Protein 4NNZ (pdb70)

Radius of gyration: 27.67 Å; Cα contacts (8 Å, |Δi|>4): 1638; chains: 2; bounding box: 65×70×62 Å

Secondary structure (DSSP, 8-state):
-EEEEE-TTS-EEEEEE--SSSEEEEEEEES--GGG--TTSTTHHHHHHHH---EEEEE-SS-EEEEEEEEGGGHHHHHHHHHHHHH-----HHHHHHHHHHHHHHHIIIIISSHHHHHHHHHHHHH-SSSGGGS-TT--HHHHHH--HHHHHHHHHHH--GGGEEEEEEES--HHHHHHHHHHHHTTSPP------------S----EEEEEEES-SS-EEEEEEEE--TTT-S-HHHHHHHHHHHHHHHSSSSSHHIIIIISSS--EEEEEEEE----SS-EEEEEEEEE-GGGT--HHHHHHHHHHHHHHHHHSPPPHHHHHHHHHHHHHHHHHHHSSHHHHHHHHHHHHHTT--TTHHHHHHHHHHH--HHHHHHHHHHH--GGGEEEEEEEE-/-EEEEE-TT--EEEEEE--SSSEEEEEEEES--GGGPPTT-TTHHHHHHHHH--EEEE-SS-EEEEEEEEGGGHHHHHHHHHHHHH-----HHHHHHHHHHHHHHIIIIITSSHHHHHHHHHHHHH-SSSGGGS-SS--HHHHHT--HHHHHHHHHHH--GGGEEEEEEES--HHHHHHHHHHHHTTSPP-PPPP----PPPS----EEEEEEES-SS-EEEEEEEE--TTT-S-HHHHHHHHHHHHHHHSSTTSHHIIIIITTT--EEEEEEEE----SS-EEEEEEEEE-TTTT--HHHHHHHHHHHHHHHHHSPPPHHHHHHHHHHHHHHHHHHHSSHHHHTHHHHHHHHTT--TTHHHHHHHHHHT--HHHHHHHHHHH--GGGEEEEEEEE-

B-factor: mean 51.74, std 15.25, range [20.0, 113.03]

Nearest PDB structures (foldseek):
  4nnz-assembly2_A  TM=1.003E+00  e=2.185E-88  Pseudomonas aeruginosa PAO1
  4nnz-assembly2_B  TM=9.986E-01  e=3.873E-79  Pseudomonas aeruginosa PAO1
  3ami-assembly1_B  TM=9.556E-01  e=2.605E-50  Sphingomonas sp. A1
  5euf-assembly1_B  TM=9.192E-01  e=2.539E-36  Helicobacter pylori
  5euf-assembly1_A  TM=9.117E-01  e=4.081E-36  Helicobacter pylori

Sequence (795 aa):
PTHEFSLDNGLKVIVREDHRAPVVVSQLWYRIGSSYETPGLTGLSHALEHMMFEENAFTTDDYTAYYQVLARDRLPVALEMEADRMAHLSLPVDQFKSEIEVIKEERRLRTDDNPNALAFERFKAAAYPASGYHTPTIGWMADLQRMTIDDLRHWYESWYAPNNATLVVVGDVTADEVKTLAKRYFGEIPWRQLPPARKPLELAEPGERRLKLYVRTQLPNLIMGFNVPSLGSSENPREVNALRLIGALLDGGYSARLASRLERGEELVAGASTYYDAFNRGDSLFVLSATPNVQKGKTLEQVEAGLWKQLDDLKQNPPSAAEIERVRAQMIAGMVYEKDSIAAQASSIGQLESVGLSWKLIDQDLEALKAVTPDDIQKAARTYFTPSRLTLAQVLPVPTHEFSLDNGLKVIVREDHRAPVVVSQLWYRIGSSYETPGLTGLSHALEHMMFENAFTTDDYTAYYQVLARDRLPVALEMEADRMAHLSLPVDQFKSEIEVIKEERRLRTDDNPNALAFERFKAAAYPASGYHTPTIGWMADLQRMTIDDLRHWYESWYAPNNATLVVVGDVTADEVKTLAKRRYFGEEIPWRQLPPARKPLELAEPGERRLKLYVRTQLPNLIMGFNVPSLGSSENPREVNALRLIGALLDGGYSARLASRLERGEELVAGASTYYDAFNRGDSLFVLSATPNVQKGKTLEQVEAGLWKQLDDLKQNPPSAAEIERVRAQMIAGMVYEKDSIAAQASSIGQLESVGLSWKLIDQDLEALKAVTPDDIQKAARTYFTPSRLTLAQVLPV

Solvent-accessible surface area: 33346 Å² total; per-residue (Å²): 117,29,81,67,27,70,16,157,8,29,0,54,0,0,0,25,43,23,109,116,14,91,54,0,3,0,4,0,13,0,62,0,0,0,15,35,14,70,113,29,73,4,0,7,0,28,0,0,19,45,6,20,132,156,97,74,16,120,7,24,30,5,30,0,4,2,78,9,50,31,48,81,57,106,5,51,79,2,0,84,83,3,6,76,39,0,51,97,39,87,13,64,71,109,61,12,130,64,39,13,92,28,0,46,45,43,11,102,8,106,18,52,55,48,27,86,32,31,2,80,19,106,0,38,35,28,0,9,64,61,4,18,5,56,9,10,29,26,0,83,42,51,7,2,114,146,19,60,25,87,41,0,100,117,26,13,100,16,13,0,0,0,22,5,0,1,0,0,0,0,0,26,3,64,17,108,71,0,72,83,22,0,89,150,34,0,35,120,11,92,131,57,141,46,46,103,54,181,112,8,100,20,89,71,100,31,26,101,38,122,36,127,24,128,8,164,20,118,95,30,18,0,12,0,0,0,6,7,19,0,24,4,35,22,165,68,65,99,26,0,7,0,0,26,0,0,9,19,1,2,25,30,3,69,48,1,20,4,17,34,85,0,54,78,71,86,82,15,3,60,28,26,47,23,146,33,40,3,43,25,17,0,20,3,14,0,11,2,39,2,40,4,20,78,174,118,56,63,63,10,99,74,0,24,62,6,3,47,133,10,1,62,30,0,40,137,77,56,6,65,56,82,33,0,85,80,8,20,48,31,42,40,12,27,64,77,58,88,101,67,50,21,45,27,16,0,42,45,0,0,47,12,18,3,6,73,24,44,21,108,45,44,106,102,18,51,98,32,0,125,37,2,53,38,94,21,0,43,98,0,0,142,51,23,0,25,63,32,28,1,0,1,0,11,0,35,42,127,114,21,76,72,32,71,14,158,9,29,0,56,0,0,0,45,53,22,106,182,32,45,8,0,1,2,7,1,13,3,56,0,0,0,12,35,13,73,110,31,71,4,0,6,0,24,0,0,16,45,8,25,120,153,83,14,126,11,26,33,5,29,0,3,2,71,7,66,20,26,86,22,73,5,17,45,6,0,74,62,3,7,82,29,2,39,123,29,92,9,40,82,59,53,13,136,17,31,12,67,6,0,28,22,37,12,99,57,175,15,56,94,65,30,76,35,35,1,77,16,116,0,40,34,28,0,8,60,62,5,17,5,64,9,14,31,26,0,83,43,54,9,1,104,150,16,60,22,76,33,0,90,107,29,16,104,31,15,1,0,0,21,6,0,0,0,0,0,0,1,29,3,43,24,98,68,0,73,72,19,0,111,128,20,0,36,114,9,88,137,75,144,50,45,102,55,177,108,6,100,20,84,73,99,32,24,102,39,117,33,132,24,126,10,170,24,162,103,28,23,1,11,0,0,0,6,7,17,0,27,10,28,19,165,96,64,121,42,0,10,0,0,32,4,0,6,9,2,0,46,42,22,136,45,4,18,1,19,44,91,1,48,74,58,88,82,5,2,57,22,25,55,26,129,29,38,2,39,22,16,0,20,3,13,0,10,2,41,5,25,1,23,78,174,109,54,50,55,10,105,77,0,25,48,1,2,46,126,20,1,60,50,1,33,132,92,48,9,67,68,75,27,11,102,106,12,12,60,81,45,26,60,38,45,83,77,103,79,77,45,13,29,34,15,0,35,50,0,0,46,11,18,2,1,66,28,45,17,109,38,20,88,97,16,32,123,33,0,124,50,5,55,39,98,28,1,37,145,1,0,130,54,23,0,27,62,38,32,4,0,1,0,16,0,34,44,131

Foldseek 3Di:
DKDWDAAPQQAIEIEAEDAPDQKKKKKKKFFDAQQVDDPLAAQLVVLLLVQVPVWDWDGHHGIIMIMDMGGNVCVLVVLQVVLVLLADDDGDQVSSVVSLVVLLVCCCPPAVQPQVNVQVLVLQLVQFPQTSRNADNSGDNSSSVPDHPVNNRVVSQATSGSSRMYMYMYYHDDPVVVVVSCCVRNVPGHHDDHDDDDFGEGDQFQFFAEAEAAGADDFKKKKKKFKFWAPLADPDPLLLLLLVLVQLQAAPDCPRCCNCVDVNVPNFFVHKHWDWDRQALTITMTMMMTTGNVVVPHDPVSVVVVVVVVLVCLLVDQDDVVSSVVSLVVVVVVVVVLCPDRVSLRVCQNSNVSSPHHSVCVVCVNVSNVPHDSVSNNVSSVSIVDSSRMYMYMYHYD/DKDWDAFPQQFIEIEAADEPDQKKKKKKKFFDAQQQDDPLQAQLVVLLLLQLDCPWDGHHTIIMHMDMGRNVCVLVVLQSVLVVLADPDGDQVSSVVSLVVLLVCCCPVQVVPFVNVQVLVLQLVLFPQTSRNADNSGDNSSSVPDHPVSNVVVSVATSASSRMYMYMYYNDDPVVVVVSCCVRHNPRHHDDHDDDDFGAGDQQQFFAEAEAATADAFKKKKKKFWFAAPLADPDNLLRLLLVLVQLQQPVDCPHDCNPCDCPNVVFFVDKHWDWDRQALYTTITMIMTTGNCVVPHDPVVVVVVVVVVLVVLQVFFDDVVSSCVSLVSVVVVVVVQCPDRNSVTVCQSSQVSSPHHSVCVVVPSVSSVPHDRVSNNVSSVSIVDSSRMYMYIYHYD

Structure (mmCIF, N/CA/C/O backbone):
data_4NNZ
#
_entry.id   4NNZ
#
_cell.length_a   79.880
_cell.length_b   106.510
_cell.length_c   112.660
_cell.angle_alpha   90.00
_cell.angle_beta   90.00
_cell.angle_gamma   90.00
#
_symmetry.space_group_name_H-M   'P 21 21 21'
#
loop_
_entity.id
_entity.type
_entity.pdbx_description
1 polymer 'Probable zinc protease'
2 non-polymer DI(HYDROXYETHYL)ETHER
3 water water
#
loop_
_atom_site.group_PDB
_atom_site.id
_atom_site.type_symbol
_atom_site.label_atom_id
_atom_site.label_alt_id
_atom_site.label_comp_id
_atom_site.label_asym_id
_atom_site.label_entity_id
_atom_site.label_seq_id
_atom_site.pdbx_PDB_ins_code
_atom_site.Cartn_x
_atom_site.Cartn_y
_atom_site.Cartn_z
_atom_site.occupancy
_atom_site.B_iso_or_equiv
_atom_site.auth_seq_id
_atom_site.auth_comp_id
_atom_site.auth_asym_id
_atom_site.auth_atom_id
_atom_site.pdbx_PDB_model_num
ATOM 1 N N . PRO A 1 6 ? 4.255 53.652 41.580 1.00 92.64 6 PRO A N 1
ATOM 2 C CA . PRO A 1 6 ? 3.959 54.461 40.411 1.00 88.90 6 PRO A CA 1
ATOM 3 C C . PRO A 1 6 ? 4.880 54.141 39.251 1.00 86.33 6 PRO A C 1
ATOM 4 O O . PRO A 1 6 ? 5.057 54.982 38.406 1.00 77.75 6 PRO A O 1
ATOM 8 N N . THR A 1 7 ? 5.429 52.937 39.195 1.00 79.68 7 THR A N 1
ATOM 9 C CA . THR A 1 7 ? 6.386 52.574 38.164 1.00 72.93 7 THR A CA 1
ATOM 10 C C . THR A 1 7 ? 5.959 51.423 37.295 1.00 68.72 7 THR A C 1
ATOM 11 O O . THR A 1 7 ? 5.674 50.373 37.793 1.00 65.49 7 THR A O 1
ATOM 15 N N . HIS A 1 8 ? 6.000 51.602 35.986 1.00 67.05 8 HIS A N 1
ATOM 16 C CA . HIS A 1 8 ? 5.512 50.607 35.049 1.00 66.37 8 HIS A CA 1
ATOM 17 C C . HIS A 1 8 ? 6.523 50.079 34.063 1.00 62.52 8 HIS A C 1
ATOM 18 O O . HIS A 1 8 ? 7.313 50.820 33.561 1.00 64.90 8 HIS A O 1
ATOM 25 N N . GLU A 1 9 ? 6.461 48.796 33.754 1.00 60.97 9 GLU A N 1
ATOM 26 C CA . GLU A 1 9 ? 7.373 48.191 32.812 1.00 60.19 9 GLU A CA 1
ATOM 27 C C . GLU A 1 9 ? 6.696 47.475 31.648 1.00 61.00 9 GLU A C 1
ATOM 28 O O . GLU A 1 9 ? 5.958 46.540 31.844 1.00 57.01 9 GLU A O 1
ATOM 34 N N . PHE A 1 10 ? 6.972 47.908 30.432 1.00 58.63 10 PHE A N 1
ATOM 35 C CA . PHE A 1 10 ? 6.503 47.200 29.258 1.00 60.94 10 PHE A CA 1
ATOM 36 C C . PHE A 1 10 ? 7.580 47.060 28.205 1.00 54.16 10 PHE A C 1
ATOM 37 O O . PHE A 1 10 ? 8.483 47.827 28.178 1.00 54.19 10 PHE A O 1
ATOM 45 N N . SER A 1 11 ? 7.490 46.063 27.352 1.00 53.47 11 SER A N 1
ATOM 46 C CA . SER A 1 11 ? 8.467 45.922 26.299 1.00 51.05 11 SER A CA 1
ATOM 47 C C . SER A 1 11 ? 7.849 45.871 24.952 1.00 48.50 11 SER A C 1
ATOM 48 O O . SER A 1 11 ? 6.971 45.122 24.727 1.00 50.44 11 SER A O 1
ATOM 51 N N . LEU A 1 12 ? 8.387 46.627 24.028 1.00 51.65 12 LEU A N 1
ATOM 52 C CA . LEU A 1 12 ? 7.893 46.652 22.687 1.00 48.53 12 LEU A CA 1
ATOM 53 C C . LEU A 1 12 ? 8.231 45.402 21.970 1.00 56.03 12 LEU A C 1
ATOM 54 O O . LEU A 1 12 ? 8.983 44.589 22.435 1.00 55.95 12 LEU A O 1
ATOM 59 N N . ASP A 1 13 ? 7.638 45.265 20.807 1.00 65.22 13 ASP A N 1
ATOM 60 C CA . ASP A 1 13 ? 7.736 44.079 20.010 1.00 66.25 13 ASP A CA 1
ATOM 61 C C . ASP A 1 13 ? 9.137 43.835 19.591 1.00 59.90 13 ASP A C 1
ATOM 62 O O . ASP A 1 13 ? 9.534 42.703 19.476 1.00 56.63 13 ASP A O 1
ATOM 67 N N . ASN A 1 14 ? 9.883 44.905 19.369 1.00 54.91 14 ASN A N 1
ATOM 68 C CA . ASN A 1 14 ? 11.257 44.788 18.922 1.00 53.97 14 ASN A CA 1
ATOM 69 C C . ASN A 1 14 ? 12.175 44.455 20.069 1.00 48.21 14 ASN A C 1
ATOM 70 O O . ASN A 1 14 ? 13.328 44.211 19.885 1.00 48.97 14 ASN A O 1
ATOM 75 N N . GLY A 1 15 ? 11.611 44.351 21.249 1.00 46.90 15 GLY A N 1
ATOM 76 C CA . GLY A 1 15 ? 12.371 43.971 22.411 1.00 49.68 15 GLY A CA 1
ATOM 77 C C . GLY A 1 15 ? 12.909 45.104 23.224 1.00 52.45 15 GLY A C 1
ATOM 78 O O . GLY A 1 15 ? 13.559 44.902 24.209 1.00 52.15 15 GLY A O 1
ATOM 79 N N . LEU A 1 16 ? 12.596 46.311 22.823 1.00 54.08 16 LEU A N 1
ATOM 80 C CA . LEU A 1 16 ? 12.929 47.444 23.614 1.00 50.04 16 LEU A CA 1
ATOM 81 C C . LEU A 1 16 ? 12.135 47.321 24.855 1.00 47.36 16 LEU A C 1
ATOM 82 O O . LEU A 1 16 ? 10.996 47.013 24.796 1.00 50.26 16 LEU A O 1
ATOM 87 N N . LYS A 1 17 ? 12.750 47.576 25.986 1.00 51.35 17 LYS A N 1
ATOM 88 C CA . LYS A 1 17 ? 12.093 47.584 27.267 1.00 44.93 17 LYS A CA 1
ATOM 89 C C . LYS A 1 17 ? 11.876 49.013 27.637 1.00 44.10 17 LYS A C 1
ATOM 90 O O . LYS A 1 17 ? 12.725 49.825 27.424 1.00 46.21 17 LYS A O 1
ATOM 96 N N . VAL A 1 18 ? 10.708 49.329 28.153 1.00 41.53 18 VAL A N 1
ATOM 97 C CA . VAL A 1 18 ? 10.403 50.688 28.511 1.00 41.22 18 VAL A CA 1
ATOM 98 C C . VAL A 1 18 ? 10.031 50.744 29.966 1.00 40.69 18 VAL A C 1
ATOM 99 O O . VAL A 1 18 ? 9.262 49.956 30.427 1.00 40.35 18 VAL A O 1
ATOM 103 N N . ILE A 1 19 ? 10.622 51.663 30.696 1.00 43.14 19 ILE A N 1
ATOM 104 C CA . ILE A 1 19 ? 10.274 51.831 32.081 1.00 45.98 19 ILE A CA 1
ATOM 105 C C . ILE A 1 19 ? 9.849 53.243 32.349 1.00 46.91 19 ILE A C 1
ATOM 106 O O . ILE A 1 19 ? 10.502 54.162 31.948 1.00 46.59 19 ILE A O 1
ATOM 111 N N . VAL A 1 20 ? 8.714 53.399 32.999 1.00 48.92 20 VAL A N 1
ATOM 112 C CA . VAL A 1 20 ? 8.156 54.715 33.253 1.00 52.12 20 VAL A CA 1
ATOM 113 C C . VAL A 1 20 ? 7.784 54.954 34.689 1.00 51.88 20 VAL A C 1
ATOM 114 O O . VAL A 1 20 ? 7.057 54.196 35.261 1.00 51.83 20 VAL A O 1
ATOM 118 N N . ARG A 1 21 ? 8.272 56.039 35.253 1.00 53.14 21 ARG A N 1
ATOM 119 C CA . ARG A 1 21 ? 7.811 56.464 36.550 1.00 55.06 21 ARG A CA 1
ATOM 120 C C . ARG A 1 21 ? 7.275 57.874 36.561 1.00 57.31 21 ARG A C 1
ATOM 121 O O . ARG A 1 21 ? 7.923 58.789 36.137 1.00 53.33 21 ARG A O 1
ATOM 129 N N . GLU A 1 22 ? 6.071 58.032 37.075 1.00 60.05 22 GLU A N 1
ATOM 130 C CA . GLU A 1 22 ? 5.408 59.307 37.103 1.00 60.12 22 GLU A CA 1
ATOM 131 C C . GLU A 1 22 ? 5.737 60.080 38.347 1.00 56.19 22 GLU A C 1
ATOM 132 O O . GLU A 1 22 ? 5.698 59.555 39.417 1.00 54.59 22 GLU A O 1
ATOM 138 N N . ASP A 1 23 ? 6.127 61.325 38.181 1.00 55.85 23 ASP A N 1
ATOM 139 C CA . ASP A 1 23 ? 6.316 62.227 39.287 1.00 62.15 23 ASP A CA 1
ATOM 140 C C . ASP A 1 23 ? 5.867 63.594 38.824 1.00 63.05 23 ASP A C 1
ATOM 141 O O . ASP A 1 23 ? 6.504 64.191 38.009 1.00 62.12 23 ASP A O 1
ATOM 146 N N . HIS A 1 24 ? 4.769 64.095 39.351 1.00 72.69 24 HIS A N 1
ATOM 147 C CA . HIS A 1 24 ? 4.169 65.324 38.851 1.00 71.65 24 HIS A CA 1
ATOM 148 C C . HIS A 1 24 ? 4.497 66.569 39.662 1.00 67.45 24 HIS A C 1
ATOM 149 O O . HIS A 1 24 ? 3.877 67.585 39.516 1.00 63.60 24 HIS A O 1
ATOM 156 N N . ARG A 1 25 ? 5.523 66.476 40.480 1.00 69.10 25 ARG A N 1
ATOM 157 C CA . ARG A 1 25 ? 5.928 67.535 41.368 1.00 70.05 25 ARG A CA 1
ATOM 158 C C . ARG A 1 25 ? 6.356 68.774 40.643 1.00 69.35 25 ARG A C 1
ATOM 159 O O . ARG A 1 25 ? 6.251 69.860 41.153 1.00 61.70 25 ARG A O 1
ATOM 167 N N . ALA A 1 26 ? 6.840 68.594 39.439 1.00 73.34 26 ALA A N 1
ATOM 168 C CA . ALA A 1 26 ? 7.227 69.697 38.622 1.00 67.81 26 ALA A CA 1
ATOM 169 C C . ALA A 1 26 ? 6.949 69.298 37.207 1.00 72.17 26 ALA A C 1
ATOM 170 O O . ALA A 1 26 ? 6.891 68.118 36.911 1.00 72.55 26 ALA A O 1
ATOM 172 N N . PRO A 1 27 ? 6.791 70.247 36.309 1.00 69.97 27 PRO A N 1
ATOM 173 C CA . PRO A 1 27 ? 6.513 69.914 34.917 1.00 72.24 27 PRO A CA 1
ATOM 174 C C . PRO A 1 27 ? 7.760 69.641 34.078 1.00 69.05 27 PRO A C 1
ATOM 175 O O . PRO A 1 27 ? 8.015 70.301 33.100 1.00 66.49 27 PRO A O 1
ATOM 179 N N . VAL A 1 28 ? 8.531 68.637 34.463 1.00 72.04 28 VAL A N 1
ATOM 180 C CA . VAL A 1 28 ? 9.729 68.257 33.735 1.00 62.84 28 VAL A CA 1
ATOM 181 C C . VAL A 1 28 ? 9.784 66.769 33.597 1.00 59.60 28 VAL A C 1
ATOM 182 O O . VAL A 1 28 ? 9.291 66.060 34.432 1.00 55.48 28 VAL A O 1
ATOM 186 N N . VAL A 1 29 ? 10.400 66.291 32.537 1.00 58.60 29 VAL A N 1
ATOM 187 C CA . VAL A 1 29 ? 10.571 64.865 32.374 1.00 58.47 29 VAL A CA 1
ATOM 188 C C . VAL A 1 29 ? 11.983 64.485 31.980 1.00 51.66 29 VAL A C 1
ATOM 189 O O . VAL A 1 29 ? 12.624 65.178 31.248 1.00 51.20 29 VAL A O 1
ATOM 193 N N . VAL A 1 30 ? 12.434 63.343 32.446 1.00 45.46 30 VAL A N 1
ATOM 194 C CA . VAL A 1 30 ? 13.763 62.875 32.148 1.00 44.30 30 VAL A CA 1
ATOM 195 C C . VAL A 1 30 ? 13.665 61.676 31.221 1.00 41.37 30 VAL A C 1
ATOM 196 O O . VAL A 1 30 ? 12.924 60.780 31.467 1.00 38.00 30 VAL A O 1
ATOM 200 N N . SER A 1 31 ? 14.427 61.683 30.156 1.00 40.33 31 SER A N 1
ATOM 201 C CA . SER A 1 31 ? 14.432 60.568 29.258 1.00 44.15 31 SER A CA 1
ATOM 202 C C . SER A 1 31 ? 15.826 60.056 29.089 1.00 43.10 31 SER A C 1
ATOM 203 O O . SER A 1 31 ? 16.668 60.783 28.672 1.00 41.00 31 SER A O 1
ATOM 206 N N . GLN A 1 32 ? 16.104 58.805 29.404 1.00 40.55 32 GLN A N 1
ATOM 207 C CA . GLN A 1 32 ? 17.456 58.312 29.219 1.00 38.32 32 GLN A CA 1
ATOM 208 C C . GLN A 1 32 ? 17.516 57.116 28.326 1.00 39.84 32 GLN A C 1
ATOM 209 O O . GLN A 1 32 ? 16.654 56.289 28.423 1.00 40.63 32 GLN A O 1
ATOM 215 N N . LEU A 1 33 ? 18.532 56.974 27.476 1.00 35.76 33 LEU A N 1
ATOM 216 C CA . LEU A 1 33 ? 18.501 55.680 26.797 1.00 34.99 33 LEU A CA 1
ATOM 217 C C . LEU A 1 33 ? 19.696 54.800 27.116 1.00 37.59 33 LEU A C 1
ATOM 218 O O . LEU A 1 33 ? 20.775 55.228 26.909 1.00 40.25 33 LEU A O 1
ATOM 223 N N . TRP A 1 34 ? 19.516 53.574 27.606 1.00 35.94 34 TRP A N 1
ATOM 224 C CA . TRP A 1 34 ? 20.656 52.793 28.042 1.00 33.18 34 TRP A CA 1
ATOM 225 C C . TRP A 1 34 ? 20.877 51.600 27.161 1.00 34.38 34 TRP A C 1
ATOM 226 O O . TRP A 1 34 ? 20.038 50.766 27.044 1.00 31.97 34 TRP A O 1
ATOM 237 N N . TYR A 1 35 ? 22.044 51.516 26.561 1.00 35.34 35 TYR A N 1
ATOM 238 C CA . TYR A 1 35 ? 22.386 50.426 25.693 1.00 34.00 35 TYR A CA 1
ATOM 239 C C . TYR A 1 35 ? 23.330 49.525 26.426 1.00 35.08 35 TYR A C 1
ATOM 240 O O . TYR A 1 35 ? 24.202 49.985 27.080 1.00 38.55 35 TYR A O 1
ATOM 249 N N . ARG A 1 36 ? 23.158 48.227 26.320 1.00 37.42 36 ARG A N 1
ATOM 250 C CA . ARG A 1 36 ? 24.042 47.316 26.989 1.00 38.97 36 ARG A CA 1
ATOM 251 C C . ARG A 1 36 ? 25.269 46.985 26.177 1.00 41.49 36 ARG A C 1
ATOM 252 O O . ARG A 1 36 ? 25.452 45.890 25.733 1.00 45.94 36 ARG A O 1
ATOM 260 N N . ILE A 1 37 ? 26.108 47.960 25.978 1.00 37.11 37 ILE A N 1
ATOM 261 C CA . ILE A 1 37 ? 27.344 47.712 25.347 1.00 37.48 37 ILE A CA 1
ATOM 262 C C . ILE A 1 37 ? 28.368 48.546 26.086 1.00 40.05 37 ILE A C 1
ATOM 263 O O . ILE A 1 37 ? 28.048 49.552 26.632 1.00 39.60 37 ILE A O 1
ATOM 268 N N . GLY A 1 38 ? 29.586 48.077 26.154 1.00 37.14 38 GLY A N 1
ATOM 269 C CA . GLY A 1 38 ? 30.539 48.668 27.031 1.00 38.30 38 GLY A CA 1
ATOM 270 C C . GLY A 1 38 ? 31.885 48.218 26.606 1.00 35.48 38 GLY A C 1
ATOM 271 O O . GLY A 1 38 ? 31.981 47.459 25.695 1.00 37.07 38 GLY A O 1
ATOM 272 N N . SER A 1 39 ? 32.906 48.674 27.294 1.00 32.32 39 SER A N 1
ATOM 273 C CA . SER A 1 39 ? 34.243 48.218 27.087 1.00 31.94 39 SER A CA 1
ATOM 274 C C . SER A 1 39 ? 34.525 46.781 27.455 1.00 32.10 39 SER A C 1
ATOM 275 O O . SER A 1 39 ? 35.440 46.230 26.964 1.00 33.61 39 SER A O 1
ATOM 278 N N . SER A 1 40 ? 33.751 46.190 28.332 1.00 31.47 40 SER A N 1
ATOM 279 C CA . SER A 1 40 ? 33.954 44.808 28.690 1.00 32.53 40 SER A CA 1
ATOM 280 C C . SER A 1 40 ? 33.528 43.852 27.588 1.00 34.87 40 SER A C 1
ATOM 281 O O . SER A 1 40 ? 33.848 42.712 27.617 1.00 38.69 40 SER A O 1
ATOM 284 N N . TYR A 1 41 ? 32.825 44.348 26.604 1.00 34.65 41 TYR A N 1
ATOM 285 C CA . TYR A 1 41 ? 32.459 43.566 25.466 1.00 36.65 41 TYR A CA 1
ATOM 286 C C . TYR A 1 41 ? 33.517 43.587 24.392 1.00 37.30 41 TYR A C 1
ATOM 287 O O . TYR A 1 41 ? 33.445 42.869 23.444 1.00 38.17 41 TYR A O 1
ATOM 296 N N . GLU A 1 42 ? 34.466 44.478 24.531 1.00 38.60 42 GLU A N 1
ATOM 297 C CA . GLU A 1 42 ? 35.447 44.744 23.508 1.00 37.64 42 GLU A CA 1
ATOM 298 C C . GLU A 1 42 ? 36.556 43.731 23.425 1.00 35.97 42 GLU A C 1
ATOM 299 O O . GLU A 1 42 ? 36.784 43.001 24.316 1.00 33.60 42 GLU A O 1
ATOM 305 N N . THR A 1 43 ? 37.240 43.732 22.312 1.00 39.06 43 THR A N 1
ATOM 306 C CA . THR A 1 43 ? 38.139 42.686 21.919 1.00 38.91 43 THR A CA 1
ATOM 307 C C . THR A 1 43 ? 39.472 43.298 21.682 1.00 41.60 43 THR A C 1
ATOM 308 O O . THR A 1 43 ? 39.536 44.340 21.116 1.00 42.69 43 THR A O 1
ATOM 312 N N . PRO A 1 44 ? 40.549 42.639 22.035 1.00 44.24 44 PRO A N 1
ATOM 313 C CA . PRO A 1 44 ? 41.853 43.268 21.938 1.00 41.44 44 PRO A CA 1
ATOM 314 C C . PRO A 1 44 ? 42.219 43.650 20.534 1.00 41.66 44 PRO A C 1
ATOM 315 O O . PRO A 1 44 ? 41.954 42.959 19.587 1.00 39.45 44 PRO A O 1
ATOM 319 N N . GLY A 1 45 ? 42.822 44.809 20.433 1.00 37.75 45 GLY A N 1
ATOM 320 C CA . GLY A 1 45 ? 43.172 45.398 19.180 1.00 37.85 45 GLY A CA 1
ATOM 321 C C . GLY A 1 45 ? 42.060 46.253 18.679 1.00 36.31 45 GLY A C 1
ATOM 322 O O . GLY A 1 45 ? 42.268 47.050 17.832 1.00 35.87 45 GLY A O 1
ATOM 323 N N . LEU A 1 46 ? 40.895 46.131 19.274 1.00 33.27 46 LEU A N 1
ATOM 324 C CA . LEU A 1 46 ? 39.789 46.990 18.961 1.00 34.75 46 LEU A CA 1
ATOM 325 C C . LEU A 1 46 ? 39.148 47.573 20.190 1.00 33.64 46 LEU A C 1
ATOM 326 O O . LEU A 1 46 ? 37.952 47.614 20.304 1.00 40.40 46 LEU A O 1
ATOM 331 N N . THR A 1 47 ? 39.955 47.971 21.144 1.00 30.93 47 THR A N 1
ATOM 332 C CA . THR A 1 47 ? 39.455 48.646 22.299 1.00 31.21 47 THR A CA 1
ATOM 333 C C . THR A 1 47 ? 39.077 50.075 22.029 1.00 34.14 47 THR A C 1
ATOM 334 O O . THR A 1 47 ? 39.534 50.688 21.098 1.00 32.62 47 THR A O 1
ATOM 338 N N . GLY A 1 48 ? 38.193 50.575 22.864 1.00 35.29 48 GLY A N 1
ATOM 339 C CA . GLY A 1 48 ? 37.779 51.944 22.841 1.00 34.67 48 GLY A CA 1
ATOM 340 C C . GLY A 1 48 ? 36.668 52.229 21.906 1.00 33.09 48 GLY A C 1
ATOM 341 O O . GLY A 1 48 ? 36.313 53.344 21.742 1.00 33.41 48 GLY A O 1
ATOM 342 N N . LEU A 1 49 ? 36.154 51.186 21.292 1.00 35.43 49 LEU A N 1
ATOM 343 C CA . LEU A 1 49 ? 35.120 51.262 20.283 1.00 34.83 49 LEU A CA 1
ATOM 344 C C . LEU A 1 49 ? 33.794 51.786 20.744 1.00 34.95 49 LEU A C 1
ATOM 345 O O . LEU A 1 49 ? 33.170 52.501 20.041 1.00 37.03 49 LEU A O 1
ATOM 350 N N . SER A 1 50 ? 33.338 51.365 21.902 1.00 34.26 50 SER A N 1
ATOM 351 C CA . SER A 1 50 ? 32.076 51.811 22.419 1.00 34.82 50 SER A CA 1
ATOM 352 C C . SER A 1 50 ? 32.073 53.246 22.778 1.00 37.96 50 SER A C 1
ATOM 353 O O . SER A 1 50 ? 31.153 53.954 22.520 1.00 40.98 50 SER A O 1
ATOM 356 N N . HIS A 1 51 ? 33.121 53.664 23.434 1.00 38.15 51 HIS A N 1
ATOM 357 C CA . HIS A 1 51 ? 33.315 55.032 23.766 1.00 36.79 51 HIS A CA 1
ATOM 358 C C . HIS A 1 51 ? 33.494 55.949 22.549 1.00 33.64 51 HIS A C 1
ATOM 359 O O . HIS A 1 51 ? 33.083 57.060 22.575 1.00 33.80 51 HIS A O 1
ATOM 366 N N . ALA A 1 52 ? 34.169 55.500 21.526 1.00 31.15 52 ALA A N 1
ATOM 367 C CA . ALA A 1 52 ? 34.273 56.260 20.316 1.00 33.76 52 ALA A CA 1
ATOM 368 C C . ALA A 1 52 ? 32.962 56.414 19.595 1.00 37.44 52 ALA A C 1
ATOM 369 O O . ALA A 1 52 ? 32.652 57.452 19.070 1.00 34.07 52 ALA A O 1
ATOM 371 N N . LEU A 1 53 ? 32.214 55.342 19.530 1.00 38.32 53 LEU A N 1
ATOM 372 C CA . LEU A 1 53 ? 30.993 55.350 18.804 1.00 37.23 53 LEU A CA 1
ATOM 373 C C . LEU A 1 53 ? 30.072 56.334 19.452 1.00 38.13 53 LEU A C 1
ATOM 374 O O . LEU A 1 53 ? 29.349 57.015 18.784 1.00 36.04 53 LEU A O 1
ATOM 379 N N . GLU A 1 54 ? 30.108 56.394 20.763 1.00 39.00 54 GLU A N 1
ATOM 380 C CA . GLU A 1 54 ? 29.294 57.306 21.507 1.00 44.95 54 GLU A CA 1
ATOM 381 C C . GLU A 1 54 ? 29.722 58.719 21.243 1.00 47.02 54 GLU A C 1
ATOM 382 O O . GLU A 1 54 ? 28.936 59.562 20.937 1.00 45.69 54 GLU A O 1
ATOM 388 N N . HIS A 1 55 ? 30.997 58.960 21.370 1.00 49.34 55 HIS A N 1
ATOM 389 C CA . HIS A 1 55 ? 31.545 60.250 21.103 1.00 54.66 55 HIS A CA 1
ATOM 390 C C . HIS A 1 55 ? 31.104 60.763 19.739 1.00 55.02 55 HIS A C 1
ATOM 391 O O . HIS A 1 55 ? 30.879 61.926 19.552 1.00 54.13 55 HIS A O 1
ATOM 398 N N . MET A 1 56 ? 30.962 59.876 18.789 1.00 57.43 56 MET A N 1
ATOM 399 C CA . MET A 1 56 ? 30.670 60.260 17.438 1.00 65.01 56 MET A CA 1
ATOM 400 C C . MET A 1 56 ? 29.233 60.677 17.194 1.00 65.47 56 MET A C 1
ATOM 401 O O . MET A 1 56 ? 28.962 61.500 16.361 1.00 63.61 56 MET A O 1
ATOM 406 N N . MET A 1 57 ? 28.309 60.098 17.919 1.00 66.12 57 MET A N 1
ATOM 407 C CA . MET A 1 57 ? 26.941 60.523 17.836 1.00 71.82 57 MET A CA 1
ATOM 408 C C . MET A 1 57 ? 26.758 61.644 18.807 1.00 79.32 57 MET A C 1
ATOM 409 O O . MET A 1 57 ? 26.059 61.536 19.779 1.00 76.70 57 MET A O 1
ATOM 414 N N . PHE A 1 58 ? 27.406 62.750 18.507 1.00 80.51 58 PHE A N 1
ATOM 415 C CA . PHE A 1 58 ? 27.425 63.862 19.387 1.00 82.64 58 PHE A CA 1
ATOM 416 C C . PHE A 1 58 ? 28.312 64.906 18.732 1.00 85.22 58 PHE A C 1
ATOM 417 O O . PHE A 1 58 ? 28.281 65.067 17.518 1.00 76.68 58 PHE A O 1
ATOM 425 N N . GLU A 1 79 ? 19.107 69.723 29.116 1.00 71.81 79 GLU A N 1
ATOM 426 C CA . GLU A 1 79 ? 20.438 69.394 28.643 1.00 73.61 79 GLU A CA 1
ATOM 427 C C . GLU A 1 79 ? 20.512 67.950 28.222 1.00 69.43 79 GLU A C 1
ATOM 428 O O . GLU A 1 79 ? 19.667 67.178 28.576 1.00 63.68 79 GLU A O 1
ATOM 434 N N . GLU A 1 80 ? 21.528 67.597 27.460 1.00 64.07 80 GLU A N 1
ATOM 435 C CA . GLU A 1 80 ? 21.713 66.223 27.087 1.00 66.74 80 GLU A CA 1
ATOM 436 C C . GLU A 1 80 ? 23.150 65.830 27.224 1.00 60.76 80 GLU A C 1
ATOM 437 O O . GLU A 1 80 ? 24.026 66.613 26.968 1.00 50.28 80 GLU A O 1
ATOM 443 N N . ASN A 1 81 ? 23.374 64.595 27.629 1.00 55.94 81 ASN A N 1
ATOM 444 C CA . ASN A 1 81 ? 24.708 64.059 27.710 1.00 53.93 81 ASN A CA 1
ATOM 445 C C . ASN A 1 81 ? 24.760 62.575 27.424 1.00 53.88 81 ASN A C 1
ATOM 446 O O . ASN A 1 81 ? 23.765 61.943 27.289 1.00 47.84 81 ASN A O 1
ATOM 451 N N . ALA A 1 82 ? 25.957 62.038 27.340 1.00 51.19 82 ALA A N 1
ATOM 452 C CA . ALA A 1 82 ? 26.181 60.645 27.065 1.00 48.31 82 ALA A CA 1
ATOM 453 C C . ALA A 1 82 ? 27.325 60.144 27.897 1.00 48.02 82 ALA A C 1
ATOM 454 O O . ALA A 1 82 ? 28.173 60.897 28.270 1.00 53.71 82 ALA A O 1
ATOM 456 N N . PHE A 1 83 ? 27.354 58.858 28.163 1.00 47.21 83 PHE A N 1
ATOM 457 C CA . PHE A 1 83 ? 28.385 58.285 28.970 1.00 52.31 83 PHE A CA 1
ATOM 458 C C . PHE A 1 83 ? 28.615 56.860 28.565 1.00 52.08 83 PHE A C 1
ATOM 459 O O . PHE A 1 83 ? 27.705 56.151 28.234 1.00 43.10 83 PHE A O 1
ATOM 467 N N . THR A 1 84 ? 29.864 56.449 28.610 1.00 49.74 84 THR A N 1
ATOM 468 C CA . THR A 1 84 ? 30.227 55.094 28.317 1.00 41.63 84 THR A CA 1
ATOM 469 C C . THR A 1 84 ? 31.042 54.557 29.453 1.00 37.64 84 THR A C 1
ATOM 470 O O . THR A 1 84 ? 31.943 55.166 29.888 1.00 40.37 84 THR A O 1
ATOM 474 N N . THR A 1 85 ? 30.709 53.385 29.917 1.00 37.18 85 THR A N 1
ATOM 475 C CA . THR A 1 85 ? 31.438 52.750 30.974 1.00 37.42 85 THR A CA 1
ATOM 476 C C . THR A 1 85 ? 31.774 51.371 30.518 1.00 37.59 85 THR A C 1
ATOM 477 O O . THR A 1 85 ? 31.666 51.074 29.380 1.00 33.67 85 THR A O 1
ATOM 481 N N . ASP A 1 86 ? 32.204 50.538 31.428 1.00 38.86 86 ASP A N 1
ATOM 482 C CA . ASP A 1 86 ? 32.534 49.185 31.095 1.00 39.46 86 ASP A CA 1
ATOM 483 C C . ASP A 1 86 ? 31.348 48.407 30.634 1.00 40.08 86 ASP A C 1
ATOM 484 O O . ASP A 1 86 ? 31.402 47.711 29.665 1.00 42.36 86 ASP A O 1
ATOM 489 N N . ASP A 1 87 ? 30.264 48.519 31.364 1.00 40.66 87 ASP A N 1
ATOM 490 C CA . ASP A 1 87 ? 29.077 47.785 31.052 1.00 37.13 87 ASP A CA 1
ATOM 491 C C . ASP A 1 87 ? 27.981 48.471 30.290 1.00 36.79 87 ASP A C 1
ATOM 492 O O . ASP A 1 87 ? 27.088 47.813 29.854 1.00 39.72 87 ASP A O 1
ATOM 497 N N . TYR A 1 88 ? 28.033 49.767 30.122 1.00 35.46 88 TYR A N 1
ATOM 498 C CA . TYR A 1 88 ? 26.954 50.417 29.438 1.00 33.44 88 TYR A CA 1
ATOM 499 C C . TYR A 1 88 ? 27.281 51.727 28.772 1.00 33.56 88 TYR A C 1
ATOM 500 O O . TYR A 1 88 ? 28.280 52.330 29.009 1.00 29.69 88 TYR A O 1
ATOM 509 N N . THR A 1 89 ? 26.395 52.129 27.891 1.00 33.33 89 THR A N 1
ATOM 510 C CA . THR A 1 89 ? 26.406 53.426 27.287 1.00 34.19 89 THR A CA 1
ATOM 511 C C . THR A 1 89 ? 25.068 54.065 27.433 1.00 35.50 89 THR A C 1
ATOM 512 O O . THR A 1 89 ? 24.106 53.515 27.021 1.00 35.81 89 THR A O 1
ATOM 516 N N . ALA A 1 90 ? 25.012 55.241 28.010 1.00 36.79 90 ALA A N 1
ATOM 517 C CA . ALA A 1 90 ? 23.745 55.881 28.249 1.00 36.34 90 ALA A CA 1
ATOM 518 C C . ALA A 1 90 ? 23.603 57.277 27.705 1.00 37.34 90 ALA A C 1
ATOM 519 O O . ALA A 1 90 ? 24.447 58.079 27.876 1.00 36.61 90 ALA A O 1
ATOM 521 N N . TYR A 1 91 ? 22.482 57.564 27.079 1.00 37.76 91 TYR A N 1
ATOM 522 C CA . TYR A 1 91 ? 22.202 58.896 26.627 1.00 37.03 91 TYR A CA 1
ATOM 523 C C . TYR A 1 91 ? 20.982 59.398 27.347 1.00 39.14 91 TYR A C 1
ATOM 524 O O . TYR A 1 91 ? 19.995 58.739 27.385 1.00 40.79 91 TYR A O 1
ATOM 533 N N . TYR A 1 92 ? 21.063 60.573 27.933 1.00 42.68 92 TYR A N 1
ATOM 534 C CA . TYR A 1 92 ? 19.946 61.108 28.653 1.00 50.80 92 TYR A CA 1
ATOM 535 C C . TYR A 1 92 ? 19.757 62.567 28.411 1.00 51.06 92 TYR A C 1
ATOM 536 O O . TYR A 1 92 ? 20.687 63.280 28.183 1.00 50.81 92 TYR A O 1
ATOM 545 N N . GLN A 1 93 ? 18.522 63.002 28.510 1.00 50.86 93 GLN A N 1
ATOM 546 C CA . GLN A 1 93 ? 18.186 64.374 28.365 1.00 52.49 93 GLN A CA 1
ATOM 547 C C . GLN A 1 93 ? 17.212 64.711 29.456 1.00 48.91 93 GLN A C 1
ATOM 548 O O . GLN A 1 93 ? 16.562 63.863 29.960 1.00 46.66 93 GLN A O 1
ATOM 554 N N . VAL A 1 94 ? 17.133 65.960 29.828 1.00 49.33 94 VAL A N 1
ATOM 555 C CA . VAL A 1 94 ? 16.173 66.364 30.797 1.00 49.91 94 VAL A CA 1
ATOM 556 C C . VAL A 1 94 ? 15.421 67.492 30.145 1.00 50.63 94 VAL A C 1
ATOM 557 O O . VAL A 1 94 ? 15.996 68.254 29.406 1.00 46.23 94 VAL A O 1
ATOM 561 N N . LEU A 1 95 ? 14.123 67.566 30.372 1.00 49.13 95 LEU A N 1
ATOM 562 C CA . LEU A 1 95 ? 13.317 68.459 29.576 1.00 49.65 95 LEU A CA 1
ATOM 563 C C . LEU A 1 95 ? 11.935 68.784 30.040 1.00 50.13 95 LEU A C 1
ATOM 564 O O . LEU A 1 95 ? 11.401 68.214 30.960 1.00 52.17 95 LEU A O 1
ATOM 569 N N . ALA A 1 96 ? 11.376 69.743 29.346 1.00 50.74 96 ALA A N 1
ATOM 570 C CA . ALA A 1 96 ? 10.057 70.207 29.588 1.00 48.72 96 ALA A CA 1
ATOM 571 C C . ALA A 1 96 ? 9.069 69.213 29.085 1.00 47.41 96 ALA A C 1
ATOM 572 O O . ALA A 1 96 ? 9.172 68.639 28.050 1.00 43.40 96 ALA A O 1
ATOM 574 N N . ARG A 1 97 ? 8.063 69.047 29.872 1.00 53.55 97 ARG A N 1
ATOM 575 C CA . ARG A 1 97 ? 7.144 67.942 29.720 1.00 60.32 97 ARG A CA 1
ATOM 576 C C . ARG A 1 97 ? 6.501 67.899 28.349 1.00 56.69 97 ARG A C 1
ATOM 577 O O . ARG A 1 97 ? 6.230 66.851 27.848 1.00 62.04 97 ARG A O 1
ATOM 585 N N . ASP A 1 98 ? 6.275 69.022 27.727 1.00 58.46 98 ASP A N 1
ATOM 586 C CA . ASP A 1 98 ? 5.597 68.982 26.469 1.00 61.24 98 ASP A CA 1
ATOM 587 C C . ASP A 1 98 ? 6.537 68.670 25.354 1.00 59.87 98 ASP A C 1
ATOM 588 O O . ASP A 1 98 ? 6.121 68.386 24.262 1.00 63.74 98 ASP A O 1
ATOM 593 N N . ARG A 1 99 ? 7.816 68.716 25.638 1.00 62.18 99 ARG A N 1
ATOM 594 C CA . ARG A 1 99 ? 8.820 68.527 24.618 1.00 62.65 99 ARG A CA 1
ATOM 595 C C . ARG A 1 99 ? 9.283 67.084 24.505 1.00 56.60 99 ARG A C 1
ATOM 596 O O . ARG A 1 99 ? 10.178 66.776 23.778 1.00 48.42 99 ARG A O 1
ATOM 604 N N . LEU A 1 100 ? 8.637 66.198 25.226 1.00 57.65 100 LEU A N 1
ATOM 605 C CA . LEU A 1 100 ? 9.060 64.819 25.290 1.00 56.08 100 LEU A CA 1
ATOM 606 C C . LEU A 1 100 ? 9.011 64.154 23.937 1.00 58.84 100 LEU A C 1
ATOM 607 O O . LEU A 1 100 ? 9.865 63.350 23.607 1.00 60.73 100 LEU A O 1
ATOM 612 N N . PRO A 1 101 ? 8.039 64.512 23.125 1.00 61.38 101 PRO A N 1
ATOM 613 C CA . PRO A 1 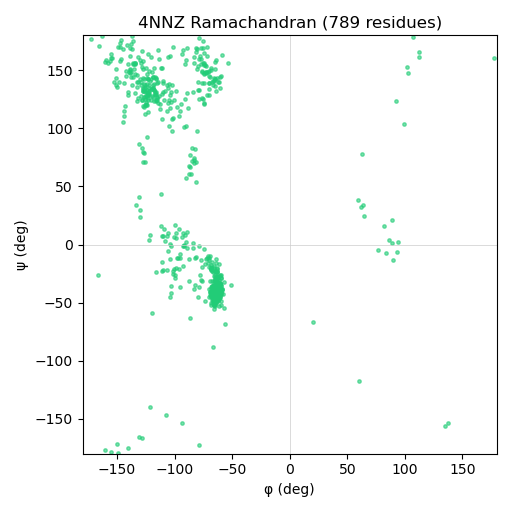101 ? 7.876 63.864 21.842 1.00 60.67 101 PRO A CA 1
ATOM 614 C C . PRO A 1 101 ? 9.072 64.065 20.978 1.00 56.19 101 PRO A C 1
ATOM 615 O O . PRO A 1 101 ? 9.507 63.162 20.334 1.00 55.74 101 PRO A O 1
ATOM 619 N N . VAL A 1 102 ? 9.638 65.245 21.005 1.00 58.21 102 VAL A N 1
ATOM 620 C CA . VAL A 1 102 ? 10.795 65.499 20.192 1.00 61.20 102 VAL A CA 1
ATOM 621 C C . VAL A 1 102 ? 12.081 64.927 20.753 1.00 59.34 102 VAL A C 1
ATOM 622 O O . VAL A 1 102 ? 12.992 64.644 20.028 1.00 57.09 102 VAL A O 1
ATOM 626 N N . ALA A 1 103 ? 12.144 64.754 22.055 1.00 59.51 103 ALA A N 1
ATOM 627 C CA . ALA A 1 103 ? 13.261 64.072 22.643 1.00 60.72 103 ALA A CA 1
ATOM 628 C C . ALA A 1 103 ? 13.294 62.623 22.260 1.00 56.05 103 ALA A C 1
ATOM 629 O O . ALA A 1 103 ? 14.314 62.116 21.917 1.00 53.70 103 ALA A O 1
ATOM 631 N N . LEU A 1 104 ? 12.157 61.958 22.320 1.00 53.93 104 LEU A N 1
ATOM 632 C CA . LEU A 1 104 ? 12.082 60.560 21.983 1.00 51.46 104 LEU A CA 1
ATOM 633 C C . LEU A 1 104 ? 12.322 60.334 20.528 1.00 51.95 104 LEU A C 1
ATOM 634 O O . LEU A 1 104 ? 12.790 59.316 20.155 1.00 53.37 104 LEU A O 1
ATOM 639 N N . GLU A 1 105 ? 11.941 61.282 19.707 1.00 55.95 105 GLU A N 1
ATOM 640 C CA . GLU A 1 105 ? 12.054 61.118 18.285 1.00 62.29 105 GLU A CA 1
ATOM 641 C C . GLU A 1 105 ? 13.488 61.113 17.863 1.00 63.38 105 GLU A C 1
ATOM 642 O O . GLU A 1 105 ? 13.831 60.482 16.891 1.00 67.93 105 GLU A O 1
ATOM 648 N N . MET A 1 106 ? 14.326 61.834 18.576 1.00 62.30 106 MET A N 1
ATOM 649 C CA . MET A 1 106 ? 15.688 61.977 18.159 1.00 63.58 106 MET A CA 1
ATOM 650 C C . MET A 1 106 ? 16.594 60.975 18.828 1.00 61.42 106 MET A C 1
ATOM 651 O O . MET A 1 106 ? 17.707 60.803 18.423 1.00 59.77 106 MET A O 1
ATOM 656 N N . GLU A 1 107 ? 16.090 60.292 19.834 1.00 57.01 107 GLU A N 1
ATOM 657 C CA . GLU A 1 107 ? 16.804 59.203 20.443 1.00 58.43 107 GLU A CA 1
ATOM 658 C C . GLU A 1 107 ? 16.576 57.978 19.600 1.00 60.02 107 GLU A C 1
ATOM 659 O O . GLU A 1 107 ? 17.429 57.146 19.450 1.00 58.09 107 GLU A O 1
ATOM 665 N N . ALA A 1 108 ? 15.382 57.898 19.052 1.00 63.49 108 ALA A N 1
ATOM 666 C CA . ALA A 1 108 ? 14.981 56.900 18.101 1.00 56.51 108 ALA A CA 1
ATOM 667 C C . ALA A 1 108 ? 15.759 57.033 16.844 1.00 56.44 108 ALA A C 1
ATOM 668 O O . ALA A 1 108 ? 16.005 56.070 16.189 1.00 61.83 108 ALA A O 1
ATOM 670 N N . ASP A 1 109 ? 16.068 58.249 16.461 1.00 57.70 109 ASP A N 1
ATOM 671 C CA . ASP A 1 109 ? 16.829 58.469 15.266 1.00 62.51 109 ASP A CA 1
ATOM 672 C C . ASP A 1 109 ? 18.189 57.861 15.390 1.00 60.16 109 ASP A C 1
ATOM 673 O O . ASP A 1 109 ? 18.709 57.278 14.482 1.00 54.48 109 ASP A O 1
ATOM 678 N N . ARG A 1 110 ? 18.757 58.012 16.558 1.00 61.90 110 ARG A N 1
ATOM 679 C CA . ARG A 1 110 ? 20.045 57.494 16.841 1.00 60.16 110 ARG A CA 1
ATOM 680 C C . ARG A 1 110 ? 20.017 56.002 16.687 1.00 57.50 110 ARG A C 1
ATOM 681 O O . ARG A 1 110 ? 20.898 55.431 16.128 1.00 58.19 110 ARG A O 1
ATOM 689 N N . MET A 1 111 ? 19.017 55.370 17.244 1.00 51.84 111 MET A N 1
ATOM 690 C CA . MET A 1 111 ? 18.913 53.943 17.193 1.00 49.48 111 MET A CA 1
ATOM 691 C C . MET A 1 111 ? 18.717 53.446 15.797 1.00 50.50 111 MET A C 1
ATOM 692 O O . MET A 1 111 ? 19.220 52.427 15.419 1.00 54.73 111 MET A O 1
ATOM 697 N N . ALA A 1 112 ? 17.938 54.182 15.049 1.00 54.74 112 ALA A N 1
ATOM 698 C CA . ALA A 1 112 ? 17.578 53.804 13.714 1.00 58.63 112 ALA A CA 1
ATOM 699 C C . ALA A 1 112 ? 18.697 53.768 12.697 1.00 59.33 112 ALA A C 1
ATOM 700 O O . ALA A 1 112 ? 18.714 52.904 11.846 1.00 61.57 112 ALA A O 1
ATOM 702 N N . HIS A 1 113 ? 19.570 54.744 12.714 1.00 61.34 113 HIS A N 1
ATOM 703 C CA . HIS A 1 113 ? 20.623 54.720 11.751 1.00 62.99 113 HIS A CA 1
ATOM 704 C C . HIS A 1 113 ? 21.770 55.581 12.157 1.00 60.69 113 HIS A C 1
ATOM 705 O O . HIS A 1 113 ? 21.612 56.503 12.910 1.00 61.76 113 HIS A O 1
ATOM 712 N N . LEU A 1 114 ? 22.932 55.285 11.627 1.00 61.05 114 LEU A N 1
ATOM 713 C CA . LEU A 1 114 ? 24.099 56.013 12.004 1.00 63.23 114 LEU A CA 1
ATOM 714 C C . LEU A 1 114 ? 24.574 56.795 10.843 1.00 67.01 114 LEU A C 1
ATOM 715 O O . LEU A 1 114 ? 25.001 56.239 9.870 1.00 62.44 114 LEU A O 1
ATOM 720 N N . SER A 1 115 ? 24.561 58.108 10.972 1.00 79.27 115 SER A N 1
ATOM 721 C CA . SER A 1 115 ? 25.119 58.950 9.944 1.00 81.52 115 SER A CA 1
ATOM 722 C C . SER A 1 115 ? 26.462 59.380 10.415 1.00 71.72 115 SER A C 1
ATOM 723 O O . SER A 1 115 ? 26.575 60.147 11.324 1.00 72.34 115 SER A O 1
ATOM 726 N N . LEU A 1 116 ? 27.487 58.855 9.793 1.00 71.27 116 LEU A N 1
ATOM 727 C CA . LEU A 1 116 ? 28.823 59.150 10.200 1.00 71.72 116 LEU A CA 1
ATOM 728 C C . LEU A 1 116 ? 29.674 59.192 8.984 1.00 63.35 116 LEU A C 1
ATOM 729 O O . LEU A 1 116 ? 30.033 58.189 8.441 1.00 62.87 116 LEU A O 1
ATOM 734 N N . PRO A 1 117 ? 30.032 60.386 8.606 1.00 66.70 117 PRO A N 1
ATOM 735 C CA . PRO A 1 117 ? 30.854 60.631 7.439 1.00 70.51 117 PRO A CA 1
ATOM 736 C C . PRO A 1 117 ? 32.300 60.328 7.656 1.00 67.96 117 PRO A C 1
ATOM 737 O O . PRO A 1 117 ? 32.833 60.558 8.701 1.00 68.47 117 PRO A O 1
ATOM 741 N N . VAL A 1 118 ? 32.955 59.910 6.606 1.00 69.45 118 VAL A N 1
ATOM 742 C CA . VAL A 1 118 ? 34.346 59.569 6.648 1.00 73.62 118 VAL A CA 1
ATOM 743 C C . VAL A 1 118 ? 35.107 60.795 7.090 1.00 70.66 118 VAL A C 1
ATOM 744 O O . VAL A 1 118 ? 36.126 60.720 7.730 1.00 61.53 118 VAL A O 1
ATOM 748 N N . ASP A 1 119 ? 34.629 61.930 6.646 1.00 75.77 119 ASP A N 1
ATOM 749 C CA . ASP A 1 119 ? 35.241 63.190 6.938 1.00 69.51 119 ASP A CA 1
ATOM 750 C C . ASP A 1 119 ? 35.130 63.527 8.409 1.00 67.29 119 ASP A C 1
ATOM 751 O O . ASP A 1 119 ? 36.051 64.041 9.016 1.00 65.10 119 ASP A O 1
ATOM 756 N N . GLN A 1 120 ? 33.980 63.257 8.980 1.00 58.54 120 GLN A N 1
ATOM 757 C CA . GLN A 1 120 ? 33.794 63.488 10.379 1.00 59.63 120 GLN A CA 1
ATOM 758 C C . GLN A 1 120 ? 34.702 62.573 11.156 1.00 60.46 120 GLN A C 1
ATOM 759 O O . GLN A 1 120 ? 35.285 62.957 12.131 1.00 55.64 120 GLN A O 1
ATOM 765 N N . PHE A 1 121 ? 34.778 61.329 10.727 1.00 58.53 121 PHE A N 1
ATOM 766 C CA . PHE A 1 121 ? 35.448 60.333 11.498 1.00 54.28 121 PHE A CA 1
ATOM 767 C C . PHE A 1 121 ? 36.891 60.680 11.637 1.00 49.17 121 PHE A C 1
ATOM 768 O O . PHE A 1 121 ? 37.428 60.657 12.697 1.00 46.13 121 PHE A O 1
ATOM 776 N N . LYS A 1 122 ? 37.497 61.064 10.548 1.00 52.52 122 LYS A N 1
ATOM 777 C CA . LYS A 1 122 ? 38.904 61.315 10.544 1.00 55.67 122 LYS A CA 1
ATOM 778 C C . LYS A 1 122 ? 39.273 62.400 11.507 1.00 55.15 122 LYS A C 1
ATOM 779 O O . LYS A 1 122 ? 40.315 62.337 12.100 1.00 52.71 122 LYS A O 1
ATOM 785 N N . SER A 1 123 ? 38.461 63.429 11.619 1.00 53.57 123 SER A N 1
ATOM 786 C CA . SER A 1 123 ? 38.692 64.428 12.640 1.00 56.95 123 SER A CA 1
ATOM 787 C C . SER A 1 123 ? 38.482 63.979 14.068 1.00 52.64 123 SER A C 1
ATOM 788 O O . SER A 1 123 ? 39.267 64.286 14.917 1.00 54.82 123 SER A O 1
ATOM 791 N N . GLU A 1 124 ? 37.404 63.274 14.328 1.00 49.61 124 GLU A N 1
ATOM 792 C CA . GLU A 1 124 ? 37.070 62.859 15.670 1.00 51.85 124 GLU A CA 1
ATOM 793 C C . GLU A 1 124 ? 38.041 61.899 16.312 1.00 48.15 124 GLU A C 1
ATOM 794 O O . GLU A 1 124 ? 38.233 61.935 17.495 1.00 45.64 124 GLU A O 1
ATOM 800 N N . ILE A 1 125 ? 38.617 61.023 15.533 1.00 44.66 125 ILE A N 1
ATOM 801 C CA . ILE A 1 125 ? 39.496 60.039 16.085 1.00 46.96 125 ILE A CA 1
ATOM 802 C C . ILE A 1 125 ? 40.682 60.730 16.702 1.00 42.16 125 ILE A C 1
ATOM 803 O O . ILE A 1 125 ? 41.137 60.337 17.719 1.00 43.89 125 ILE A O 1
ATOM 808 N N . GLU A 1 126 ? 41.147 61.792 16.091 1.00 42.07 126 GLU A N 1
ATOM 809 C CA . GLU A 1 126 ? 42.234 62.571 16.630 1.00 42.96 126 GLU A CA 1
ATOM 810 C C . GLU A 1 126 ? 41.900 63.216 17.941 1.00 41.02 126 GLU A C 1
ATOM 811 O O . GLU A 1 126 ? 42.728 63.306 18.807 1.00 39.97 126 GLU A O 1
ATOM 817 N N . VAL A 1 127 ? 40.677 63.672 18.071 1.00 38.19 127 VAL A N 1
ATOM 818 C CA . VAL A 1 127 ? 40.233 64.248 19.296 1.00 37.66 127 VAL A CA 1
ATOM 819 C C . VAL A 1 127 ? 40.311 63.190 20.359 1.00 38.58 127 VAL A C 1
ATOM 820 O O . VAL A 1 127 ? 40.775 63.434 21.435 1.00 36.42 127 VAL A O 1
ATOM 824 N N . ILE A 1 128 ? 39.831 62.005 20.050 1.00 41.16 128 ILE A N 1
ATOM 825 C CA . ILE A 1 128 ? 39.812 60.933 20.996 1.00 38.71 128 ILE A CA 1
ATOM 826 C C . ILE A 1 128 ? 41.192 60.542 21.400 1.00 35.17 128 ILE A C 1
ATOM 827 O O . ILE A 1 128 ? 41.452 60.345 22.547 1.00 31.92 128 ILE A O 1
ATOM 832 N N . LYS A 1 129 ? 42.073 60.435 20.440 1.00 35.02 129 LYS A N 1
ATOM 833 C CA . LYS A 1 129 ? 43.414 60.051 20.722 1.00 37.73 129 LYS A CA 1
ATOM 834 C C . LYS A 1 129 ? 44.009 61.103 21.585 1.00 40.19 129 LYS A C 1
ATOM 835 O O . LYS A 1 129 ? 44.756 60.843 22.493 1.00 40.78 129 LYS A O 1
ATOM 841 N N . GLU A 1 130 ? 43.693 62.325 21.247 1.00 39.24 130 GLU A N 1
ATOM 842 C CA . GLU A 1 130 ? 44.184 63.437 21.980 1.00 39.13 130 GLU A CA 1
ATOM 843 C C . GLU A 1 130 ? 43.663 63.402 23.384 1.00 38.59 130 GLU A C 1
ATOM 844 O O . GLU A 1 130 ? 44.385 63.610 24.301 1.00 37.85 130 GLU A O 1
ATOM 850 N N . GLU A 1 131 ? 42.400 63.087 23.541 1.00 37.42 131 GLU A N 1
ATOM 851 C CA . GLU A 1 131 ? 41.797 62.975 24.841 1.00 41.65 131 GLU A CA 1
ATOM 852 C C . GLU A 1 131 ? 42.471 61.893 25.676 1.00 39.57 131 GLU A C 1
ATOM 853 O O . GLU A 1 131 ? 42.557 62.027 26.853 1.00 39.77 131 GLU A O 1
ATOM 859 N N . ARG A 1 132 ? 42.921 60.826 25.058 1.00 37.04 132 ARG A N 1
ATOM 860 C CA . ARG A 1 132 ? 43.640 59.813 25.769 1.00 35.98 132 ARG A CA 1
ATOM 861 C C . ARG A 1 132 ? 44.950 60.292 26.340 1.00 36.38 132 ARG A C 1
ATOM 862 O O . ARG A 1 132 ? 45.315 59.916 27.410 1.00 35.97 132 ARG A O 1
ATOM 870 N N . ARG A 1 133 ? 45.687 61.066 25.576 1.00 36.39 133 ARG A N 1
ATOM 871 C CA . ARG A 1 133 ? 46.926 61.591 26.052 1.00 40.64 133 ARG A CA 1
ATOM 872 C C . ARG A 1 133 ? 46.756 62.521 27.217 1.00 40.22 133 ARG A C 1
ATOM 873 O O . ARG A 1 133 ? 47.448 62.436 28.184 1.00 41.40 133 ARG A O 1
ATOM 881 N N . LEU A 1 134 ? 45.874 63.473 27.066 1.00 39.41 134 LEU A N 1
ATOM 882 C CA . LEU A 1 134 ? 45.708 64.505 28.035 1.00 40.90 134 LEU A CA 1
ATOM 883 C C . LEU A 1 134 ? 45.181 64.030 29.351 1.00 44.26 134 LEU A C 1
ATOM 884 O O . LEU A 1 134 ? 45.653 64.425 30.390 1.00 46.89 134 LEU A O 1
ATOM 889 N N . ARG A 1 135 ? 44.152 63.218 29.291 1.00 45.46 135 ARG A N 1
ATOM 890 C CA . ARG A 1 135 ? 43.453 62.809 30.462 1.00 44.86 135 ARG A CA 1
ATOM 891 C C . ARG A 1 135 ? 43.842 61.484 31.037 1.00 42.78 135 ARG A C 1
ATOM 892 O O . ARG A 1 135 ? 43.397 61.169 32.086 1.00 38.36 135 ARG A O 1
ATOM 900 N N . THR A 1 136 ? 44.613 60.684 30.330 1.00 45.54 136 THR A N 1
ATOM 901 C CA . THR A 1 136 ? 45.057 59.417 30.881 1.00 41.31 136 THR A CA 1
ATOM 902 C C . THR A 1 136 ? 46.552 59.267 31.000 1.00 38.76 136 THR A C 1
ATOM 903 O O . THR A 1 136 ? 47.062 59.050 32.046 1.00 36.72 136 THR A O 1
ATOM 907 N N . ASP A 1 137 ? 47.239 59.371 29.893 1.00 38.24 137 ASP A N 1
ATOM 908 C CA . ASP A 1 137 ? 48.667 59.332 29.897 1.00 41.76 137 ASP A CA 1
ATOM 909 C C . ASP A 1 137 ? 49.323 60.472 30.645 1.00 43.32 137 ASP A C 1
ATOM 910 O O . ASP A 1 137 ? 50.275 60.271 31.340 1.00 43.96 137 ASP A O 1
ATOM 915 N N . ASP A 1 138 ? 48.825 61.670 30.483 1.00 46.42 138 ASP A N 1
ATOM 916 C CA . ASP A 1 138 ? 49.415 62.784 31.156 1.00 47.87 138 ASP A CA 1
ATOM 917 C C . ASP A 1 138 ? 48.787 63.058 32.501 1.00 46.05 138 ASP A C 1
ATOM 918 O O . ASP A 1 138 ? 49.185 63.956 33.181 1.00 50.59 138 ASP A O 1
ATOM 923 N N . ASN A 1 139 ? 47.807 62.276 32.878 1.00 42.59 139 ASN A N 1
ATOM 924 C CA . ASN A 1 139 ? 47.296 62.360 34.206 1.00 42.00 139 ASN A CA 1
ATOM 925 C C . ASN A 1 139 ? 47.839 61.211 35.000 1.00 42.07 139 ASN A C 1
ATOM 926 O O . ASN A 1 139 ? 47.444 60.099 34.813 1.00 40.05 139 ASN A O 1
ATOM 931 N N . PRO A 1 140 ? 48.755 61.461 35.906 1.00 47.44 140 PRO A N 1
ATOM 932 C CA . PRO A 1 140 ? 49.468 60.378 36.572 1.00 46.72 140 PRO A CA 1
ATOM 933 C C . PRO A 1 140 ? 48.617 59.419 37.385 1.00 44.20 140 PRO A C 1
ATOM 934 O O . PRO A 1 140 ? 48.912 58.254 37.379 1.00 49.92 140 PRO A O 1
ATOM 938 N N . ASN A 1 141 ? 47.632 59.890 38.100 1.00 42.45 141 ASN A N 1
ATOM 939 C CA . ASN A 1 141 ? 46.727 58.986 38.745 1.00 45.73 141 ASN A CA 1
ATOM 940 C C . ASN A 1 141 ? 45.865 58.165 37.840 1.00 43.83 141 ASN A C 1
ATOM 941 O O . ASN A 1 141 ? 45.596 57.054 38.131 1.00 47.42 141 ASN A O 1
ATOM 946 N N . ALA A 1 142 ? 45.408 58.739 36.755 1.00 40.98 142 ALA A N 1
ATOM 947 C CA . ALA A 1 142 ? 44.637 58.019 35.793 1.00 40.10 142 ALA A CA 1
ATOM 948 C C . ALA A 1 142 ? 45.461 56.916 35.188 1.00 39.96 142 ALA A C 1
ATOM 949 O O . ALA A 1 142 ? 44.961 55.866 34.908 1.00 39.07 142 ALA A O 1
ATOM 951 N N . LEU A 1 143 ? 46.719 57.207 34.945 1.00 39.03 143 LEU A N 1
ATOM 952 C CA . LEU A 1 143 ? 47.636 56.295 34.328 1.00 41.31 143 LEU A CA 1
ATOM 953 C C . LEU A 1 143 ? 47.893 55.095 35.167 1.00 39.54 143 LEU A C 1
ATOM 954 O O . LEU A 1 143 ? 47.880 53.994 34.699 1.00 38.59 143 LEU A O 1
ATOM 959 N N . ALA A 1 144 ? 48.154 55.343 36.424 1.00 40.67 144 ALA A N 1
ATOM 960 C CA . ALA A 1 144 ? 48.412 54.312 37.374 1.00 40.58 144 ALA A CA 1
ATOM 961 C C . ALA A 1 144 ? 47.230 53.413 37.522 1.00 38.82 144 ALA A C 1
ATOM 962 O O . ALA A 1 144 ? 47.372 52.239 37.595 1.00 39.93 144 ALA A O 1
ATOM 964 N N . PHE A 1 145 ? 46.056 53.986 37.572 1.00 37.58 145 PHE A N 1
ATOM 965 C CA . PHE A 1 145 ? 44.860 53.221 37.728 1.00 39.57 145 PHE A CA 1
ATOM 966 C C . PHE A 1 145 ? 44.566 52.296 36.574 1.00 36.92 145 PHE A C 1
ATOM 967 O O . PHE A 1 145 ? 44.025 51.258 36.752 1.00 36.32 145 PHE A O 1
ATOM 975 N N . GLU A 1 146 ? 44.905 52.715 35.382 1.00 35.36 146 GLU A N 1
ATOM 976 C CA . GLU A 1 146 ? 44.686 51.932 34.198 1.00 34.41 146 GLU A CA 1
ATOM 977 C C . GLU A 1 146 ? 45.492 50.674 34.260 1.00 32.88 146 GLU A C 1
ATOM 978 O O . GLU A 1 146 ? 45.005 49.631 33.972 1.00 28.80 146 GLU A O 1
ATOM 984 N N . ARG A 1 147 ? 46.733 50.801 34.655 1.00 33.63 147 ARG A N 1
ATOM 985 C CA . ARG A 1 147 ? 47.579 49.678 34.909 1.00 32.78 147 ARG A CA 1
ATOM 986 C C . ARG A 1 147 ? 47.097 48.789 36.021 1.00 31.83 147 ARG A C 1
ATOM 987 O O . ARG A 1 147 ? 47.212 47.610 35.940 1.00 32.69 147 ARG A O 1
ATOM 995 N N . PHE A 1 148 ? 46.612 49.371 37.093 1.00 30.96 148 PHE A N 1
ATOM 996 C CA . PHE A 1 148 ? 46.202 48.626 38.254 1.00 33.35 148 PHE A CA 1
ATOM 997 C C . PHE A 1 148 ? 45.049 47.760 37.895 1.00 32.01 148 PHE A C 1
ATOM 998 O O . PHE A 1 148 ? 44.999 46.624 38.246 1.00 32.50 148 PHE A O 1
ATOM 1006 N N . LYS A 1 149 ? 44.133 48.344 37.167 1.00 33.97 149 LYS A N 1
ATOM 1007 C CA . LYS A 1 149 ? 42.971 47.666 36.683 1.00 35.47 149 LYS A CA 1
ATOM 1008 C C . LYS A 1 149 ? 43.268 46.531 35.732 1.00 33.57 149 LYS A C 1
ATOM 1009 O O . LYS A 1 149 ? 42.661 45.515 35.838 1.00 32.84 149 LYS A O 1
ATOM 1015 N N . ALA A 1 150 ? 44.216 46.687 34.835 1.00 31.99 150 ALA A N 1
ATOM 1016 C CA . ALA A 1 150 ? 44.618 45.595 34.003 1.00 30.45 150 ALA A CA 1
ATOM 1017 C C . ALA A 1 150 ? 45.204 44.393 34.761 1.00 30.75 150 ALA A C 1
ATOM 1018 O O . ALA A 1 150 ? 44.880 43.284 34.478 1.00 30.90 150 ALA A O 1
ATOM 1020 N N . ALA A 1 151 ? 46.078 44.634 35.710 1.00 29.67 151 ALA A N 1
ATOM 1021 C CA . ALA A 1 151 ? 46.586 43.604 36.576 1.00 29.56 151 ALA A CA 1
ATOM 1022 C C . ALA A 1 151 ? 45.541 42.973 37.482 1.00 32.40 151 ALA A C 1
ATOM 10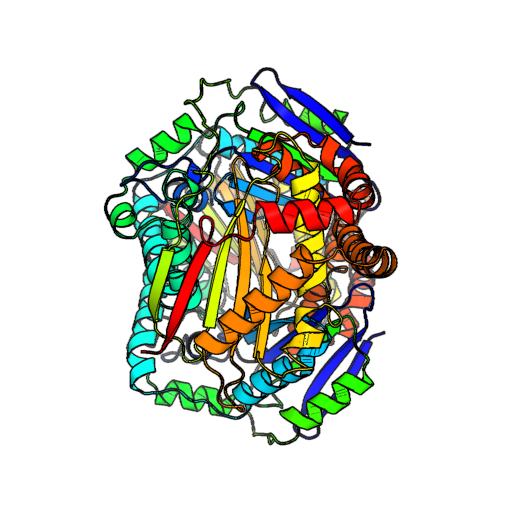23 O O . ALA A 1 151 ? 45.596 41.817 37.747 1.00 34.24 151 ALA A O 1
ATOM 1025 N N . ALA A 1 152 ? 44.607 43.756 37.968 1.00 31.13 152 ALA A N 1
ATOM 1026 C CA . ALA A 1 152 ? 43.528 43.267 38.789 1.00 31.43 152 ALA A CA 1
ATOM 1027 C C . ALA A 1 152 ? 42.485 42.374 38.126 1.00 31.65 152 ALA A C 1
ATOM 1028 O O . ALA A 1 152 ? 41.820 41.636 38.786 1.00 31.97 152 ALA A O 1
ATOM 1030 N N . TYR A 1 153 ? 42.360 42.433 36.825 1.00 34.58 153 TYR A N 1
ATOM 1031 C CA . TYR A 1 153 ? 41.331 41.674 36.161 1.00 36.01 153 TYR A CA 1
ATOM 1032 C C . TYR A 1 153 ? 41.904 40.821 35.047 1.00 35.83 153 TYR A C 1
ATOM 1033 O O . TYR A 1 153 ? 41.663 41.041 33.897 1.00 36.95 153 TYR A O 1
ATOM 1042 N N . PRO A 1 154 ? 42.630 39.773 35.397 1.00 38.25 154 PRO A N 1
ATOM 1043 C CA . PRO A 1 154 ? 43.314 38.984 34.393 1.00 38.58 154 PRO A CA 1
ATOM 1044 C C . PRO A 1 154 ? 42.415 38.348 33.364 1.00 39.37 154 PRO A C 1
ATOM 1045 O O . PRO A 1 154 ? 42.787 38.323 32.228 1.00 40.97 154 PRO A O 1
ATOM 1049 N N . ALA A 1 155 ? 41.289 37.802 33.758 1.00 37.50 155 ALA A N 1
ATOM 1050 C CA . ALA A 1 155 ? 40.473 37.082 32.827 1.00 41.60 155 ALA A CA 1
ATOM 1051 C C . ALA A 1 155 ? 39.273 37.798 32.273 1.00 45.13 155 ALA A C 1
ATOM 1052 O O . ALA A 1 155 ? 38.790 37.438 31.230 1.00 55.22 155 ALA A O 1
ATOM 1054 N N . SER A 1 156 ? 38.748 38.771 32.982 1.00 44.79 156 SER A N 1
ATOM 1055 C CA . SER A 1 156 ? 37.548 39.452 32.530 1.00 43.67 156 SER A CA 1
ATOM 1056 C C . SER A 1 156 ? 37.734 40.659 31.647 1.00 40.12 156 SER A C 1
ATOM 1057 O O . SER A 1 156 ? 38.778 41.180 31.519 1.00 40.66 156 SER A O 1
ATOM 1060 N N . GLY A 1 157 ? 36.653 41.110 31.076 1.00 42.38 157 GLY A N 1
ATOM 1061 C CA . GLY A 1 157 ? 36.667 42.237 30.191 1.00 41.77 157 GLY A CA 1
ATOM 1062 C C . GLY A 1 157 ? 36.946 43.506 30.931 1.00 39.92 157 GLY A C 1
ATOM 1063 O O . GLY A 1 157 ? 37.215 44.513 30.358 1.00 41.29 157 GLY A O 1
ATOM 1064 N N . TYR A 1 158 ? 36.894 43.431 32.232 1.00 37.48 158 TYR A N 1
ATOM 1065 C CA . TYR A 1 158 ? 37.081 44.587 33.037 1.00 35.82 158 TYR A CA 1
ATOM 1066 C C . TYR A 1 158 ? 38.431 45.157 32.959 1.00 36.00 158 TYR A C 1
ATOM 1067 O O . TYR A 1 158 ? 38.608 46.260 33.332 1.00 37.17 158 TYR A O 1
ATOM 1076 N N . HIS A 1 159 ? 39.390 44.395 32.503 1.00 41.87 159 HIS A N 1
ATOM 1077 C CA . HIS A 1 159 ? 40.718 44.927 32.397 1.00 40.43 159 HIS A CA 1
ATOM 1078 C C . HIS A 1 159 ? 40.873 45.954 31.337 1.00 35.32 159 HIS A C 1
ATOM 1079 O O . HIS A 1 159 ? 41.799 46.718 31.390 1.00 34.56 159 HIS A O 1
ATOM 1086 N N . THR A 1 160 ? 39.971 45.980 30.400 1.00 33.17 160 THR A N 1
ATOM 1087 C CA . THR A 1 160 ? 40.157 46.895 29.318 1.00 36.09 160 THR A CA 1
ATOM 1088 C C . THR A 1 160 ? 39.791 48.326 29.648 1.00 33.61 160 THR A C 1
ATOM 1089 O O . THR A 1 160 ? 38.771 48.577 30.213 1.00 39.57 160 THR A O 1
ATOM 1093 N N . PRO A 1 161 ? 40.632 49.275 29.307 1.00 31.10 161 PRO A N 1
ATOM 1094 C CA . PRO A 1 161 ? 40.283 50.667 29.507 1.00 32.20 161 PRO A CA 1
ATOM 1095 C C . PRO A 1 161 ? 39.202 51.100 28.574 1.00 31.05 161 PRO A C 1
ATOM 1096 O O . PRO A 1 161 ? 39.278 50.853 27.419 1.00 33.38 161 PRO A O 1
ATOM 1100 N N . THR A 1 162 ? 38.212 51.783 29.085 1.00 31.40 162 THR A N 1
ATOM 1101 C CA . THR A 1 162 ? 37.107 52.297 28.309 1.00 32.63 162 THR A CA 1
ATOM 1102 C C . THR A 1 162 ? 37.483 53.243 27.189 1.00 31.27 162 THR A C 1
ATOM 1103 O O . THR A 1 162 ? 36.911 53.221 26.142 1.00 29.11 162 THR A O 1
ATOM 1107 N N . ILE A 1 163 ? 38.441 54.093 27.438 1.00 30.45 163 ILE A N 1
ATOM 1108 C CA . ILE A 1 163 ? 38.937 55.000 26.430 1.00 31.83 163 ILE A CA 1
ATOM 1109 C C . ILE A 1 163 ? 39.566 54.293 25.247 1.00 31.95 163 ILE A C 1
ATOM 1110 O O . ILE A 1 163 ? 39.477 54.758 24.153 1.00 30.62 163 ILE A O 1
ATOM 1115 N N . GLY A 1 164 ? 40.174 53.156 25.505 1.00 32.00 164 GLY A N 1
ATOM 1116 C CA . GLY A 1 164 ? 40.869 52.359 24.530 1.00 33.11 164 GLY A CA 1
ATOM 1117 C C . GLY A 1 164 ? 42.353 52.499 24.624 1.00 33.20 164 GLY A C 1
ATOM 1118 O O . GLY A 1 164 ? 42.823 53.511 25.009 1.00 37.78 164 GLY A O 1
ATOM 1119 N N . TRP A 1 165 ? 43.095 51.464 24.313 1.00 33.52 165 TRP A N 1
ATOM 1120 C CA . TRP A 1 165 ? 44.538 51.558 24.254 1.00 35.00 165 TRP A CA 1
ATOM 1121 C C . TRP A 1 165 ? 44.963 52.345 23.026 1.00 33.52 165 TRP A C 1
ATOM 1122 O O . TRP A 1 165 ? 44.336 52.283 22.017 1.00 34.10 165 TRP A O 1
ATOM 1133 N N . MET A 1 166 ? 46.046 53.070 23.118 1.00 36.26 166 MET A N 1
ATOM 1134 C CA . MET A 1 166 ? 46.419 53.968 22.067 1.00 36.77 166 MET A CA 1
ATOM 1135 C C . MET A 1 166 ? 46.683 53.263 20.770 1.00 38.52 166 MET A C 1
ATOM 1136 O O . MET A 1 166 ? 46.376 53.756 19.715 1.00 37.73 166 MET A O 1
ATOM 1141 N N . ALA A 1 167 ? 47.262 52.096 20.870 1.00 36.79 167 ALA A N 1
ATOM 1142 C CA . ALA A 1 167 ? 47.535 51.311 19.725 1.00 35.72 167 ALA A CA 1
ATOM 1143 C C . ALA A 1 167 ? 46.259 50.964 19.029 1.00 37.00 167 ALA A C 1
ATOM 1144 O O . ALA A 1 167 ? 46.220 50.925 17.838 1.00 40.10 167 ALA A O 1
ATOM 1146 N N . ASP A 1 168 ? 45.222 50.658 19.769 1.00 36.96 168 ASP A N 1
ATOM 1147 C CA . ASP A 1 168 ? 43.941 50.380 19.174 1.00 39.06 168 ASP A CA 1
ATOM 1148 C C . ASP A 1 168 ? 43.284 51.582 18.526 1.00 37.59 168 ASP A C 1
ATOM 1149 O O . ASP A 1 168 ? 42.782 51.492 17.459 1.00 35.11 168 ASP A O 1
ATOM 1154 N N . LEU A 1 169 ? 43.309 52.715 19.183 1.00 37.83 169 LEU A N 1
ATOM 1155 C CA . LEU A 1 169 ? 42.743 53.916 18.645 1.00 35.64 169 LEU A CA 1
ATOM 1156 C C . LEU A 1 169 ? 43.477 54.273 17.400 1.00 34.37 169 LEU A C 1
ATOM 1157 O O . LEU A 1 169 ? 42.915 54.725 16.452 1.00 34.84 169 LEU A O 1
ATOM 1162 N N . GLN A 1 170 ? 44.762 54.033 17.420 1.00 37.31 170 GLN A N 1
ATOM 1163 C CA . GLN A 1 170 ? 45.623 54.300 16.299 1.00 40.11 170 GLN A CA 1
ATOM 1164 C C . GLN A 1 170 ? 45.269 53.509 15.089 1.00 34.98 170 GLN A C 1
ATOM 1165 O O . GLN A 1 170 ? 45.527 53.942 14.023 1.00 37.49 170 GLN A O 1
ATOM 1171 N N . ARG A 1 171 ? 44.705 52.336 15.272 1.00 37.47 171 ARG A N 1
ATOM 1172 C CA . ARG A 1 171 ? 44.296 51.498 14.178 1.00 36.18 171 ARG A CA 1
ATOM 1173 C C . ARG A 1 171 ? 42.831 51.437 13.886 1.00 37.51 171 ARG A C 1
ATOM 1174 O O . ARG A 1 171 ? 42.452 50.744 13.004 1.00 42.12 171 ARG A O 1
ATOM 1182 N N . MET A 1 172 ? 42.009 52.150 14.620 1.00 38.47 172 MET A N 1
ATOM 1183 C CA . MET A 1 172 ? 40.572 52.048 14.480 1.00 40.23 172 MET A CA 1
ATOM 1184 C C . MET A 1 172 ? 40.082 52.593 13.168 1.00 38.08 172 MET A C 1
ATOM 1185 O O . MET A 1 172 ? 40.700 53.442 12.600 1.00 40.31 172 MET A O 1
ATOM 1190 N N . THR A 1 173 ? 38.983 52.083 12.672 1.00 35.66 173 THR A N 1
ATOM 1191 C CA . THR A 1 173 ? 38.479 52.526 11.402 1.00 40.29 173 THR A CA 1
ATOM 1192 C C . THR A 1 173 ? 37.007 52.724 11.409 1.00 42.70 173 THR A C 1
ATOM 1193 O O . THR A 1 173 ? 36.340 52.366 12.313 1.00 41.08 173 THR A O 1
ATOM 1197 N N . ILE A 1 174 ? 36.525 53.356 10.371 1.00 49.06 174 ILE A N 1
ATOM 1198 C CA . ILE A 1 174 ? 35.139 53.704 10.246 1.00 51.13 174 ILE A CA 1
ATOM 1199 C C . ILE A 1 174 ? 34.264 52.490 10.192 1.00 50.49 174 ILE A C 1
ATOM 1200 O O . ILE A 1 174 ? 33.197 52.462 10.740 1.00 44.87 174 ILE A O 1
ATOM 1205 N N . ASP A 1 175 ? 34.739 51.501 9.470 1.00 52.50 175 ASP A N 1
ATOM 1206 C CA . ASP A 1 175 ? 34.032 50.266 9.333 1.00 50.71 175 ASP A CA 1
ATOM 1207 C C . ASP A 1 175 ? 33.901 49.556 10.634 1.00 45.88 175 ASP A C 1
ATOM 1208 O O . ASP A 1 175 ? 32.895 48.981 10.912 1.00 44.08 175 ASP A O 1
ATOM 1213 N N . ASP A 1 176 ? 34.923 49.640 11.453 1.00 46.31 176 ASP A N 1
ATOM 1214 C CA . ASP A 1 176 ? 34.889 49.022 12.744 1.00 47.95 176 ASP A CA 1
ATOM 1215 C C . ASP A 1 176 ? 33.808 49.633 13.597 1.00 47.62 176 ASP A C 1
ATOM 1216 O O . ASP A 1 176 ? 33.140 48.948 14.320 1.00 47.31 176 ASP A O 1
ATOM 1221 N N . LEU A 1 177 ? 33.672 50.938 13.521 1.00 45.02 177 LEU A N 1
ATOM 1222 C CA . LEU A 1 177 ? 32.634 51.663 14.191 1.00 44.40 177 LEU A CA 1
ATOM 1223 C C . LEU A 1 177 ? 31.243 51.371 13.701 1.00 43.59 177 LEU A C 1
ATOM 1224 O O . LEU A 1 177 ? 30.349 51.277 14.468 1.00 44.90 177 LEU A O 1
ATOM 1229 N N . ARG A 1 178 ? 31.062 51.254 12.407 1.00 46.18 178 ARG A N 1
ATOM 1230 C CA . ARG A 1 178 ? 29.766 50.962 11.851 1.00 50.32 178 ARG A CA 1
ATOM 1231 C C . ARG A 1 178 ? 29.290 49.629 12.287 1.00 49.17 178 ARG A C 1
ATOM 1232 O O . ARG A 1 178 ? 28.135 49.421 12.517 1.00 49.11 178 ARG A O 1
ATOM 1240 N N . HIS A 1 179 ? 30.202 48.692 12.280 1.00 46.30 179 HIS A N 1
ATOM 1241 C CA . HIS A 1 179 ? 29.901 47.338 12.591 1.00 46.51 179 HIS A CA 1
ATOM 1242 C C . HIS A 1 179 ? 29.494 47.172 14.013 1.00 41.58 179 HIS A C 1
ATOM 1243 O O . HIS A 1 179 ? 28.639 46.400 14.341 1.00 34.69 179 HIS A O 1
ATOM 1250 N N . TRP A 1 180 ? 30.176 47.900 14.861 1.00 40.82 180 TRP A N 1
ATOM 1251 C CA . TRP A 1 180 ? 29.880 47.934 16.255 1.00 38.31 180 TRP A CA 1
ATOM 1252 C C . TRP A 1 180 ? 28.524 48.526 16.457 1.00 39.31 180 TRP A C 1
ATOM 1253 O O . TRP A 1 180 ? 27.790 48.096 17.303 1.00 39.28 180 TRP A O 1
ATOM 1264 N N . TYR A 1 181 ? 28.198 49.536 15.681 1.00 39.21 181 TYR A N 1
ATOM 1265 C CA . TYR A 1 181 ? 26.900 50.131 15.784 1.00 42.10 181 TYR A CA 1
ATOM 1266 C C . TYR A 1 181 ? 25.842 49.137 15.391 1.00 42.28 181 TYR A C 1
ATOM 1267 O O . TYR A 1 181 ? 24.867 48.983 16.064 1.00 39.94 181 TYR A O 1
ATOM 1276 N N . GLU A 1 182 ? 26.073 48.434 14.308 1.00 43.85 182 GLU A N 1
ATOM 1277 C CA . GLU A 1 182 ? 25.135 47.471 13.814 1.00 50.62 182 GLU A CA 1
ATOM 1278 C C . GLU A 1 182 ? 24.896 46.372 14.774 1.00 44.47 182 GLU A C 1
ATOM 1279 O O . GLU A 1 182 ? 23.805 45.890 14.882 1.00 43.51 182 GLU A O 1
ATOM 1285 N N . SER A 1 183 ? 25.958 45.890 15.372 1.00 41.88 183 SER A N 1
ATOM 1286 C CA . SER A 1 183 ? 25.868 44.780 16.264 1.00 44.43 183 SER A CA 1
ATOM 1287 C C . SER A 1 183 ? 25.130 45.035 17.532 1.00 46.62 183 SER A C 1
ATOM 1288 O O . SER A 1 183 ? 24.421 44.202 17.982 1.00 49.48 183 SER A O 1
ATOM 1291 N N . TRP A 1 184 ? 25.364 46.171 18.144 1.00 45.31 184 TRP A N 1
ATOM 1292 C CA . TRP A 1 184 ? 24.956 46.376 19.510 1.00 39.55 184 TRP A CA 1
ATOM 1293 C C . TRP A 1 184 ? 23.928 47.428 19.781 1.00 41.35 184 TRP A C 1
ATOM 1294 O O . TRP A 1 184 ? 23.295 47.395 20.797 1.00 45.11 184 TRP A O 1
ATOM 1305 N N . TYR A 1 185 ? 23.799 48.392 18.904 1.00 43.89 185 TYR A N 1
ATOM 1306 C CA . TYR A 1 185 ? 22.837 49.432 19.121 1.00 44.57 185 TYR A CA 1
ATOM 1307 C C . TYR A 1 185 ? 21.518 48.992 18.580 1.00 43.67 185 TYR A C 1
ATOM 1308 O O . TYR A 1 185 ? 21.122 49.374 17.520 1.00 53.81 185 TYR A O 1
ATOM 1317 N N . ALA A 1 186 ? 20.857 48.144 19.310 1.00 41.46 186 ALA A N 1
ATOM 1318 C CA . ALA A 1 186 ? 19.647 47.587 18.839 1.00 45.37 186 ALA A CA 1
ATOM 1319 C C . ALA A 1 186 ? 18.609 47.637 19.927 1.00 47.88 186 ALA A C 1
ATOM 1320 O O . ALA A 1 186 ? 18.931 47.615 21.086 1.00 43.36 186 ALA A O 1
ATOM 1322 N N . PRO A 1 187 ? 17.341 47.616 19.544 1.00 43.29 187 PRO A N 1
ATOM 1323 C CA . PRO A 1 187 ? 16.227 47.802 20.457 1.00 40.73 187 PRO A CA 1
ATOM 1324 C C . PRO A 1 187 ? 16.198 46.754 21.507 1.00 41.54 187 PRO A C 1
ATOM 1325 O O . PRO A 1 187 ? 15.863 47.028 22.616 1.00 44.26 187 PRO A O 1
ATOM 1329 N N . ASN A 1 188 ? 16.603 45.561 21.157 1.00 43.88 188 ASN A N 1
ATOM 1330 C CA . ASN A 1 188 ? 16.606 44.486 22.094 1.00 40.18 188 ASN A CA 1
ATOM 1331 C C . ASN A 1 188 ? 17.861 44.496 22.926 1.00 41.76 188 ASN A C 1
ATOM 1332 O O . ASN A 1 188 ? 18.051 43.657 23.761 1.00 44.68 188 ASN A O 1
ATOM 1337 N N . ASN A 1 189 ? 18.719 45.468 22.689 1.00 40.34 189 ASN A N 1
ATOM 1338 C CA . ASN A 1 189 ? 19.851 45.702 23.548 1.00 38.00 189 ASN A CA 1
ATOM 1339 C C . ASN A 1 189 ? 19.729 46.949 24.370 1.00 35.35 189 ASN A C 1
ATOM 1340 O O . ASN A 1 189 ? 20.676 47.394 24.918 1.00 35.43 189 ASN A O 1
ATOM 1345 N N . ALA A 1 190 ? 18.554 47.517 24.438 1.00 36.22 190 ALA A N 1
ATOM 1346 C CA . ALA A 1 190 ? 18.401 48.828 25.000 1.00 37.53 190 ALA A CA 1
ATOM 1347 C C . ALA A 1 190 ? 17.262 48.992 25.972 1.00 37.70 190 ALA A C 1
ATOM 1348 O O . ALA A 1 190 ? 16.320 48.263 25.950 1.00 42.31 190 ALA A O 1
ATOM 1350 N N . THR A 1 191 ? 17.386 49.955 26.857 1.00 37.69 191 THR A N 1
ATOM 1351 C CA . THR A 1 191 ? 16.310 50.300 27.766 1.00 39.75 191 THR A CA 1
ATOM 1352 C C . THR A 1 191 ? 15.985 51.767 27.728 1.00 39.21 191 THR A C 1
ATOM 1353 O O . THR A 1 191 ? 16.846 52.556 27.824 1.00 36.76 191 THR A O 1
ATOM 1357 N N . LEU A 1 192 ? 14.722 52.115 27.613 1.00 38.53 192 LEU A N 1
ATOM 1358 C CA . LEU A 1 192 ? 14.312 53.481 27.618 1.00 38.03 192 LEU A CA 1
ATOM 1359 C C . LEU A 1 192 ? 13.727 53.737 28.959 1.00 42.22 192 LEU A C 1
ATOM 1360 O O . LEU A 1 192 ? 12.909 52.994 29.400 1.00 40.62 192 LEU A O 1
ATOM 1365 N N . VAL A 1 193 ? 14.182 54.780 29.631 1.00 42.87 193 VAL A N 1
ATOM 1366 C CA . VAL A 1 193 ? 13.674 55.084 30.941 1.00 43.03 193 VAL A CA 1
ATOM 1367 C C . VAL A 1 193 ? 13.095 56.460 31.011 1.00 42.16 193 VAL A C 1
ATOM 1368 O O . VAL A 1 193 ? 13.714 57.389 30.590 1.00 42.55 193 VAL A O 1
ATOM 1372 N N . VAL A 1 194 ? 11.879 56.576 31.514 1.00 40.44 194 VAL A N 1
ATOM 1373 C CA . VAL A 1 194 ? 11.236 57.869 31.634 1.00 40.52 194 VAL A CA 1
ATOM 1374 C C . VAL A 1 194 ? 10.696 58.167 33.010 1.00 38.60 194 VAL A C 1
ATOM 1375 O O . VAL A 1 194 ? 9.907 57.422 33.534 1.00 37.94 194 VAL A O 1
ATOM 1379 N N . VAL A 1 195 ? 11.106 59.266 33.592 1.00 39.17 195 VAL A N 1
ATOM 1380 C CA . VAL A 1 195 ? 10.501 59.682 34.829 1.00 44.46 195 VAL A CA 1
ATOM 1381 C C . VAL A 1 195 ? 10.156 61.167 34.855 1.00 49.15 195 VAL A C 1
ATOM 1382 O O . VAL A 1 195 ? 10.826 61.987 34.259 1.00 44.60 195 VAL A O 1
ATOM 1386 N N . GLY A 1 196 ? 9.083 61.489 35.549 1.00 50.01 196 GLY A N 1
ATOM 1387 C CA . GLY A 1 196 ? 8.640 62.851 35.578 1.00 53.50 196 GLY A CA 1
ATOM 1388 C C . GLY A 1 196 ? 7.161 63.024 35.383 1.00 53.57 196 GLY A C 1
ATOM 1389 O O . GLY A 1 196 ? 6.388 62.135 35.576 1.00 49.82 196 GLY A O 1
ATOM 1390 N N . ASP A 1 197 ? 6.803 64.197 34.926 1.00 52.89 197 ASP A N 1
ATOM 1391 C CA . ASP A 1 197 ? 5.444 64.634 34.812 1.00 60.24 197 ASP A CA 1
ATOM 1392 C C . ASP A 1 197 ? 4.847 64.077 33.542 1.00 60.29 197 ASP A C 1
ATOM 1393 O O . ASP A 1 197 ? 4.611 64.785 32.593 1.00 60.89 197 ASP A O 1
ATOM 1398 N N . VAL A 1 198 ? 4.610 62.781 33.528 1.00 63.32 198 VAL A N 1
ATOM 1399 C CA . VAL A 1 198 ? 3.977 62.158 32.391 1.00 69.76 198 VAL A CA 1
ATOM 1400 C C . VAL A 1 198 ? 3.135 61.015 32.847 1.00 71.95 198 VAL A C 1
ATOM 1401 O O . VAL A 1 198 ? 3.233 60.586 33.968 1.00 66.37 198 VAL A O 1
ATOM 1405 N N . THR A 1 199 ? 2.345 60.501 31.923 1.00 71.75 199 THR A N 1
ATOM 1406 C CA . THR A 1 199 ? 1.509 59.354 32.153 1.00 68.94 199 THR A CA 1
ATOM 1407 C C . THR A 1 199 ? 2.035 58.183 31.392 1.00 59.94 199 THR A C 1
ATOM 1408 O O . THR A 1 199 ? 2.462 58.300 30.284 1.00 62.22 199 THR A O 1
ATOM 1412 N N . ALA A 1 200 ? 1.982 57.033 32.013 1.00 61.41 200 ALA A N 1
ATOM 1413 C CA . ALA A 1 200 ? 2.601 55.855 31.481 1.00 61.42 200 ALA A CA 1
ATOM 1414 C C . ALA A 1 200 ? 2.019 55.492 30.157 1.00 61.36 200 ALA A C 1
ATOM 1415 O O . ALA A 1 200 ? 2.686 54.929 29.327 1.00 66.26 200 ALA A O 1
ATOM 1417 N N . ASP A 1 201 ? 0.745 55.746 29.988 1.00 61.82 201 ASP A N 1
ATOM 1418 C CA . ASP A 1 201 ? 0.111 55.543 28.713 1.00 62.36 201 ASP A CA 1
ATOM 1419 C C . ASP A 1 201 ? 0.571 56.493 27.654 1.00 59.03 201 ASP A C 1
ATOM 1420 O O . ASP A 1 201 ? 0.677 56.154 26.502 1.00 56.45 201 ASP A O 1
ATOM 1425 N N . GLU A 1 202 ? 0.815 57.704 28.063 1.00 61.53 202 GLU A N 1
ATOM 1426 C CA . GLU A 1 202 ? 1.298 58.662 27.147 1.00 69.55 202 GLU A CA 1
ATOM 1427 C C . GLU A 1 202 ? 2.634 58.207 26.632 1.00 66.54 202 GLU A C 1
ATOM 1428 O O . GLU A 1 202 ? 2.865 58.237 25.461 1.00 61.76 202 GLU A O 1
ATOM 1434 N N . VAL A 1 203 ? 3.523 57.794 27.516 1.00 60.61 203 VAL A N 1
ATOM 1435 C CA . VAL A 1 203 ? 4.843 57.349 27.105 1.00 60.00 203 VAL A CA 1
ATOM 1436 C C . VAL A 1 203 ? 4.774 56.107 26.230 1.00 57.95 203 VAL A C 1
ATOM 1437 O O . VAL A 1 203 ? 5.467 55.984 25.247 1.00 55.72 203 VAL A O 1
ATOM 1441 N N . LYS A 1 204 ? 3.888 55.201 26.580 1.00 58.06 204 LYS A N 1
ATOM 1442 C CA . LYS A 1 204 ? 3.786 53.965 25.871 1.00 60.25 204 LYS A CA 1
ATOM 1443 C C . LYS A 1 204 ? 3.466 54.253 24.441 1.00 59.00 204 LYS A C 1
ATOM 1444 O O . LYS A 1 204 ? 3.991 53.641 23.550 1.00 57.97 204 LYS A O 1
ATOM 1450 N N . THR A 1 205 ? 2.598 55.207 24.224 1.00 59.98 205 THR A N 1
ATOM 1451 C CA . THR A 1 205 ? 2.195 55.545 22.895 1.00 56.83 205 THR A CA 1
ATOM 1452 C C . THR A 1 205 ? 3.306 56.084 22.038 1.00 53.87 205 THR A C 1
ATOM 1453 O O . THR A 1 205 ? 3.401 55.760 20.890 1.00 51.03 205 THR A O 1
ATOM 1457 N N . LEU A 1 206 ? 4.107 56.964 22.592 1.00 57.35 206 LEU A N 1
ATOM 1458 C CA . LEU A 1 206 ? 5.199 57.566 21.857 1.00 59.24 206 LEU A CA 1
ATOM 1459 C C . LEU A 1 206 ? 6.274 56.599 21.469 1.00 54.60 206 LEU A C 1
ATOM 1460 O O . LEU A 1 206 ? 6.854 56.714 20.426 1.00 55.03 206 LEU A O 1
ATOM 1465 N N . ALA A 1 207 ? 6.533 55.648 22.328 1.00 55.91 207 ALA A N 1
ATOM 1466 C CA . ALA A 1 207 ? 7.587 54.728 22.090 1.00 57.79 207 ALA A CA 1
ATOM 1467 C C . ALA A 1 207 ? 7.310 53.948 20.828 1.00 66.51 207 ALA A C 1
ATOM 1468 O O . ALA A 1 207 ? 8.186 53.772 20.000 1.00 65.60 207 ALA A O 1
ATOM 1470 N N . LYS A 1 208 ? 6.083 53.474 20.687 1.00 67.62 208 LYS A N 1
ATOM 1471 C CA . LYS A 1 208 ? 5.683 52.737 19.516 1.00 60.51 208 LYS A CA 1
ATOM 1472 C C . LYS A 1 208 ? 5.783 53.637 18.353 1.00 57.31 208 LYS A C 1
ATOM 1473 O O . LYS A 1 208 ? 6.192 53.238 17.296 1.00 57.97 208 LYS A O 1
ATOM 1479 N N . ARG A 1 209 ? 5.395 54.865 18.558 1.00 56.90 209 ARG A N 1
ATOM 1480 C CA . ARG A 1 209 ? 5.392 55.776 17.475 1.00 61.03 209 ARG A CA 1
ATOM 1481 C C . ARG A 1 209 ? 6.780 55.961 16.950 1.00 62.62 209 ARG A C 1
ATOM 1482 O O . ARG A 1 209 ? 6.994 55.967 15.767 1.00 58.11 209 ARG A O 1
ATOM 1490 N N . TYR A 1 210 ? 7.731 56.174 17.837 1.00 66.09 210 TYR A N 1
ATOM 1491 C CA . TYR A 1 210 ? 9.069 56.475 17.391 1.00 65.05 210 TYR A CA 1
ATOM 1492 C C . TYR A 1 210 ? 10.009 55.295 17.304 1.00 57.39 210 TYR A C 1
ATOM 1493 O O . TYR A 1 210 ? 10.852 55.250 16.440 1.00 48.74 210 TYR A O 1
ATOM 1502 N N . PHE A 1 211 ? 9.887 54.364 18.228 1.00 52.83 211 PHE A N 1
ATOM 1503 C CA . PHE A 1 211 ? 10.775 53.225 18.258 1.00 57.99 211 PHE A CA 1
ATOM 1504 C C . PHE A 1 211 ? 10.206 51.964 17.632 1.00 63.04 211 PHE A C 1
ATOM 1505 O O . PHE A 1 211 ? 10.934 51.075 17.254 1.00 61.69 211 PHE A O 1
ATOM 1513 N N . GLY A 1 212 ? 8.900 51.892 17.512 1.00 62.65 212 GLY A N 1
ATOM 1514 C CA . GLY A 1 212 ? 8.219 50.659 17.204 1.00 59.67 212 GLY A CA 1
ATOM 1515 C C . GLY A 1 212 ? 8.640 50.092 15.888 1.00 61.25 212 GLY A C 1
ATOM 1516 O O . GLY A 1 212 ? 8.668 48.905 15.686 1.00 62.83 212 GLY A O 1
ATOM 1517 N N . GLU A 1 213 ? 8.947 51.005 15.004 1.00 59.93 213 GLU A N 1
ATOM 1518 C CA . GLU A 1 213 ? 9.332 50.769 13.641 1.00 65.40 213 GLU A CA 1
ATOM 1519 C C . GLU A 1 213 ? 10.621 50.013 13.534 1.00 61.30 213 GLU A C 1
ATOM 1520 O O . GLU A 1 213 ? 10.849 49.305 12.590 1.00 66.25 213 GLU A O 1
ATOM 1526 N N . ILE A 1 214 ? 11.500 50.272 14.476 1.00 62.65 214 ILE A N 1
ATOM 1527 C CA . ILE A 1 214 ? 12.835 49.748 14.446 1.00 56.63 214 ILE A CA 1
ATOM 1528 C C . ILE A 1 214 ? 12.825 48.280 14.740 1.00 49.62 214 ILE A C 1
ATOM 1529 O O . ILE A 1 214 ? 12.265 47.826 15.704 1.00 47.34 214 ILE A O 1
ATOM 1534 N N . PRO A 1 215 ? 13.525 47.529 13.794 1.00 49.66 215 PRO A N 1
ATOM 1535 C CA . PRO A 1 215 ? 13.407 46.088 13.989 1.00 51.72 215 PRO A CA 1
ATOM 1536 C C . PRO A 1 215 ? 14.455 45.455 14.852 1.00 56.50 215 PRO A C 1
ATOM 1537 O O . PRO A 1 215 ? 15.538 45.948 14.957 1.00 72.93 215 PRO A O 1
ATOM 1541 N N . TRP A 1 216 ? 14.110 44.337 15.440 1.00 51.42 216 TRP A N 1
ATOM 1542 C CA . TRP A 1 216 ? 14.964 43.552 16.274 1.00 51.02 216 TRP A CA 1
ATOM 1543 C C . TRP A 1 216 ? 16.124 43.041 15.462 1.00 53.05 216 TRP A C 1
ATOM 1544 O O . TRP A 1 216 ? 15.978 42.762 14.307 1.00 55.04 216 TRP A O 1
ATOM 1555 N N . ARG A 1 217 ? 17.296 42.969 16.062 1.00 56.51 217 ARG A N 1
ATOM 1556 C CA . ARG A 1 217 ? 18.490 42.512 15.395 1.00 60.70 217 ARG A CA 1
ATOM 1557 C C . ARG A 1 217 ? 19.131 41.460 16.252 1.00 58.70 217 ARG A C 1
ATOM 1558 O O . ARG A 1 217 ? 19.167 41.626 17.429 1.00 52.18 217 ARG A O 1
ATOM 1566 N N . GLN A 1 218 ? 19.656 40.394 15.661 1.00 59.88 218 GLN A N 1
ATOM 1567 C CA . GLN A 1 218 ? 20.346 39.381 16.413 1.00 61.13 218 GLN A CA 1
ATOM 1568 C C . GLN A 1 218 ? 21.603 39.949 16.996 1.00 55.08 218 GLN A C 1
ATOM 1569 O O . GLN A 1 218 ? 22.289 40.721 16.380 1.00 57.39 218 GLN A O 1
ATOM 1575 N N . LEU A 1 219 ? 21.890 39.557 18.206 1.00 50.36 219 LEU A N 1
ATOM 1576 C CA . LEU A 1 219 ? 22.940 40.164 18.922 1.00 45.48 219 LEU A CA 1
ATOM 1577 C C . LEU A 1 219 ? 24.064 39.213 18.951 1.00 43.36 219 LEU A C 1
ATOM 1578 O O . LEU A 1 219 ? 23.885 38.044 18.798 1.00 46.28 219 LEU A O 1
ATOM 1583 N N . PRO A 1 220 ? 25.243 39.709 19.225 1.00 43.15 220 PRO A N 1
ATOM 1584 C CA . PRO A 1 220 ? 26.366 38.844 19.493 1.00 44.59 220 PRO A CA 1
ATOM 1585 C C . PRO A 1 220 ? 26.226 38.261 20.859 1.00 48.39 220 PRO A C 1
ATOM 1586 O O . PRO A 1 220 ? 25.383 38.681 21.606 1.00 43.20 220 PRO A O 1
ATOM 1590 N N . PRO A 1 221 ? 26.971 37.235 21.160 1.00 56.45 221 PRO A N 1
ATOM 1591 C CA . PRO A 1 221 ? 26.888 36.631 22.472 1.00 55.31 221 PRO A CA 1
ATOM 1592 C C . PRO A 1 221 ? 27.472 37.555 23.491 1.00 53.71 221 PRO A C 1
ATOM 1593 O O . PRO A 1 221 ? 28.459 38.184 23.240 1.00 53.65 221 PRO A O 1
ATOM 1597 N N . ALA A 1 222 ? 26.830 37.656 24.632 1.00 57.89 222 ALA A N 1
ATOM 1598 C CA . ALA A 1 222 ? 27.341 38.483 25.688 1.00 55.84 222 ALA A CA 1
ATOM 1599 C C . ALA A 1 222 ? 27.513 37.703 26.962 1.00 52.00 222 ALA A C 1
ATOM 1600 O O . ALA A 1 222 ? 26.582 37.160 27.468 1.00 50.51 222 ALA A O 1
ATOM 1602 N N . ARG A 1 223 ? 28.714 37.693 27.490 1.00 51.54 223 ARG A N 1
ATOM 1603 C CA . ARG A 1 223 ? 28.997 36.968 28.693 1.00 49.56 223 ARG A CA 1
ATOM 1604 C C . ARG A 1 223 ? 29.368 37.850 29.858 1.00 46.11 223 ARG A C 1
ATOM 1605 O O . ARG A 1 223 ? 30.101 38.764 29.701 1.00 47.54 223 ARG A O 1
ATOM 1613 N N . LYS A 1 224 ? 28.887 37.540 31.044 1.00 47.29 224 LYS A N 1
ATOM 1614 C CA . LYS A 1 224 ? 29.161 38.346 32.211 1.00 44.30 224 LYS A CA 1
ATOM 1615 C C . LYS A 1 224 ? 30.635 38.318 32.368 1.00 47.15 224 LYS A C 1
ATOM 1616 O O . LYS A 1 224 ? 31.210 37.289 32.155 1.00 48.32 224 LYS A O 1
ATOM 1622 N N . PRO A 1 225 ? 31.260 39.395 32.807 1.00 46.13 225 PRO A N 1
ATOM 1623 C CA . PRO A 1 225 ? 32.697 39.387 32.983 1.00 45.71 225 PRO A CA 1
ATOM 1624 C C . PRO A 1 225 ? 33.101 38.828 34.320 1.00 45.54 225 PRO A C 1
ATOM 1625 O O . PRO A 1 225 ? 33.301 39.545 35.253 1.00 46.18 225 PRO A O 1
ATOM 1629 N N . LEU A 1 226 ? 33.170 37.518 34.380 1.00 46.41 226 LEU A N 1
ATOM 1630 C CA . LEU A 1 226 ? 33.664 36.787 35.510 1.00 44.02 226 LEU A CA 1
ATOM 1631 C C . LEU A 1 226 ? 35.148 36.730 35.537 1.00 44.45 226 LEU A C 1
ATOM 1632 O O . LEU A 1 226 ? 35.793 36.680 34.537 1.00 47.52 226 LEU A O 1
ATOM 1637 N N . GLU A 1 227 ? 35.675 36.645 36.723 1.00 47.90 227 GLU A N 1
ATOM 1638 C CA . GLU A 1 227 ? 37.071 36.726 36.943 1.00 47.31 227 GLU A CA 1
ATOM 1639 C C . GLU A 1 227 ? 37.420 35.524 37.777 1.00 47.03 227 GLU A C 1
ATOM 1640 O O . GLU A 1 227 ? 36.551 34.875 38.274 1.00 47.23 227 GLU A O 1
ATOM 1646 N N . LEU A 1 228 ? 38.690 35.210 37.903 1.00 47.01 228 LEU A N 1
ATOM 1647 C CA . LEU A 1 228 ? 39.109 34.158 38.779 1.00 45.99 228 LEU A CA 1
ATOM 1648 C C . LEU A 1 228 ? 38.801 34.603 40.162 1.00 47.31 228 LEU A C 1
ATOM 1649 O O . LEU A 1 228 ? 38.890 35.756 40.465 1.00 49.09 228 LEU A O 1
ATOM 1654 N N . ALA A 1 229 ? 38.385 33.685 40.999 1.00 46.59 229 ALA A N 1
ATOM 1655 C CA . ALA A 1 229 ? 38.217 33.963 42.398 1.00 44.30 229 ALA A CA 1
ATOM 1656 C C . ALA A 1 229 ? 39.507 34.259 43.131 1.00 42.13 229 ALA A C 1
ATOM 1657 O O . ALA A 1 229 ? 39.559 35.147 43.919 1.00 42.67 229 ALA A O 1
ATOM 1659 N N . GLU A 1 230 ? 40.546 33.495 42.880 1.00 45.69 230 GLU A N 1
ATOM 1660 C CA . GLU A 1 230 ? 41.812 33.709 43.535 1.00 46.36 230 GLU A CA 1
ATOM 1661 C C . GLU A 1 230 ? 42.925 33.797 42.531 1.00 46.30 230 GLU A C 1
ATOM 1662 O O . GLU A 1 230 ? 43.602 32.845 42.297 1.00 50.04 230 GLU A O 1
ATOM 1668 N N . PRO A 1 231 ? 43.141 34.953 41.932 1.00 45.31 231 PRO A N 1
ATOM 1669 C CA . PRO A 1 231 ? 44.165 35.107 40.910 1.00 44.76 231 PRO A CA 1
ATOM 1670 C C . PRO A 1 231 ? 45.594 35.006 41.385 1.00 40.55 231 PRO A C 1
ATOM 1671 O O . PRO A 1 231 ? 46.467 34.801 40.600 1.00 42.78 231 PRO A O 1
ATOM 1675 N N . GLY A 1 232 ? 45.825 35.146 42.662 1.00 43.00 232 GLY A N 1
ATOM 1676 C CA . GLY A 1 232 ? 47.166 35.259 43.166 1.00 40.63 232 GLY A CA 1
ATOM 1677 C C . GLY A 1 232 ? 47.490 36.657 43.602 1.00 41.17 232 GLY A C 1
ATOM 1678 O O . GLY A 1 232 ? 46.691 37.522 43.481 1.00 42.44 232 GLY A O 1
ATOM 1679 N N . GLU A 1 233 ? 48.680 36.864 44.113 1.00 40.90 233 GLU A N 1
ATOM 1680 C CA . GLU A 1 233 ? 49.071 38.121 44.684 1.00 41.63 233 GLU A CA 1
ATOM 1681 C C . GLU A 1 233 ? 49.845 38.863 43.649 1.00 39.01 233 GLU A C 1
ATOM 1682 O O . GLU A 1 233 ? 50.853 38.407 43.228 1.00 39.76 233 GLU A O 1
ATOM 1688 N N . ARG A 1 234 ? 49.356 40.014 43.226 1.00 38.13 234 ARG A N 1
ATOM 1689 C CA . ARG A 1 234 ? 50.037 40.823 42.241 1.00 37.62 234 ARG A CA 1
ATOM 1690 C C . ARG A 1 234 ? 50.447 42.119 42.867 1.00 36.87 234 ARG A C 1
ATOM 1691 O O . ARG A 1 234 ? 49.644 42.788 43.384 1.00 39.25 234 ARG A O 1
ATOM 1699 N N . ARG A 1 235 ? 51.710 42.466 42.790 1.00 37.40 235 ARG A N 1
ATOM 1700 C CA . ARG A 1 235 ? 52.187 43.725 43.282 1.00 37.24 235 ARG A CA 1
ATOM 1701 C C . ARG A 1 235 ? 52.753 44.560 42.148 1.00 36.10 235 ARG A C 1
ATOM 1702 O O . ARG A 1 235 ? 53.510 44.074 41.386 1.00 33.94 235 ARG A O 1
ATOM 1710 N N . LEU A 1 236 ? 52.358 45.826 42.045 1.00 37.98 236 LEU A N 1
ATOM 1711 C CA . LEU A 1 236 ? 52.822 46.730 40.990 1.00 36.78 236 LEU A CA 1
ATOM 1712 C C . LEU A 1 236 ? 53.602 47.885 41.528 1.00 36.10 236 LEU A C 1
ATOM 1713 O O . LEU A 1 236 ? 53.310 48.372 42.558 1.00 35.08 236 LEU A O 1
ATOM 1718 N N . LYS A 1 237 ? 54.626 48.291 40.814 1.00 38.47 237 LYS A N 1
ATOM 1719 C CA . LYS A 1 237 ? 55.348 49.483 41.135 1.00 39.80 237 LYS A CA 1
ATOM 1720 C C . LYS A 1 237 ? 55.387 50.373 39.937 1.00 41.62 237 LYS A C 1
ATOM 1721 O O . LYS A 1 237 ? 55.865 49.983 38.928 1.00 42.97 237 LYS A O 1
ATOM 1727 N N . LEU A 1 238 ? 54.858 51.572 40.053 1.00 43.43 238 LEU A N 1
ATOM 1728 C CA . LEU A 1 238 ? 54.832 52.504 38.962 1.00 40.35 238 LEU A CA 1
ATOM 1729 C C . LEU A 1 238 ? 55.402 53.834 39.334 1.00 40.37 238 LEU A C 1
ATOM 1730 O O . LEU A 1 238 ? 55.048 54.386 40.323 1.00 36.15 238 LEU A O 1
ATOM 1735 N N . TYR A 1 239 ? 56.252 54.353 38.482 1.00 43.10 239 TYR A N 1
ATOM 1736 C CA . TYR A 1 239 ? 56.809 55.651 38.681 1.00 45.37 239 TYR A CA 1
ATOM 1737 C C . TYR A 1 239 ? 56.148 56.627 37.749 1.00 47.85 239 TYR A C 1
ATOM 1738 O O . TYR A 1 239 ? 56.120 56.446 36.566 1.00 50.09 239 TYR A O 1
ATOM 1747 N N . VAL A 1 240 ? 55.594 57.671 38.316 1.00 49.92 240 VAL A N 1
ATOM 1748 C CA . VAL A 1 240 ? 54.803 58.599 37.567 1.00 48.09 240 VAL A CA 1
ATOM 1749 C C . VAL A 1 240 ? 55.101 59.9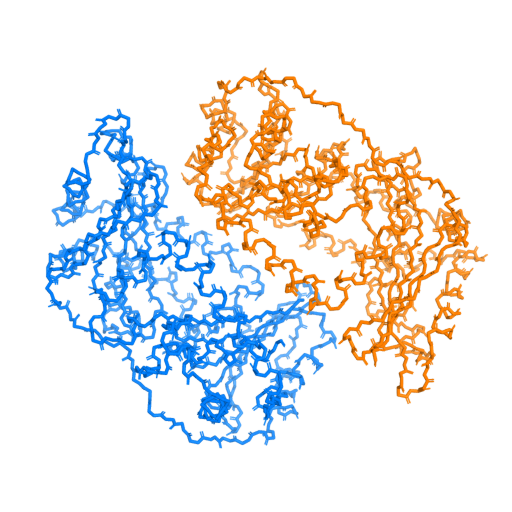90 37.997 1.00 46.64 240 VAL A C 1
ATOM 1750 O O . VAL A 1 240 ? 55.765 60.217 38.965 1.00 48.26 240 VAL A O 1
ATOM 1754 N N . ARG A 1 241 ? 54.604 60.923 37.235 1.00 47.88 241 ARG A N 1
ATOM 1755 C CA . ARG A 1 241 ? 54.857 62.296 37.487 1.00 50.69 241 ARG A CA 1
ATOM 1756 C C . ARG A 1 241 ? 53.889 62.775 38.530 1.00 49.63 241 ARG A C 1
ATOM 1757 O O . ARG A 1 241 ? 52.945 63.427 38.243 1.00 50.55 241 ARG A O 1
ATOM 1765 N N . THR A 1 242 ? 54.128 62.394 39.759 1.00 49.29 242 THR A N 1
ATOM 1766 C CA . THR A 1 242 ? 53.246 62.754 40.825 1.00 55.21 242 THR A CA 1
ATOM 1767 C C . THR A 1 242 ? 54.127 63.288 41.925 1.00 55.95 242 THR A C 1
ATOM 1768 O O . THR A 1 242 ? 55.303 63.073 41.896 1.00 56.33 242 THR A O 1
ATOM 1772 N N . GLN A 1 243 ? 53.573 64.027 42.860 1.00 56.68 243 GLN A N 1
ATOM 1773 C CA . GLN A 1 243 ? 54.369 64.502 43.950 1.00 63.43 243 GLN A CA 1
ATOM 1774 C C . GLN A 1 243 ? 54.186 63.691 45.176 1.00 58.22 243 GLN A C 1
ATOM 1775 O O . GLN A 1 243 ? 55.010 63.706 46.043 1.00 61.15 243 GLN A O 1
ATOM 1781 N N . LEU A 1 244 ? 53.084 62.986 45.253 1.00 59.26 244 LEU A N 1
ATOM 1782 C CA . LEU A 1 244 ? 52.796 62.204 46.432 1.00 60.15 244 LEU A CA 1
ATOM 1783 C C . LEU A 1 244 ? 52.723 60.700 46.218 1.00 55.78 244 LEU A C 1
ATOM 1784 O O . LEU A 1 244 ? 51.920 60.193 45.470 1.00 56.92 244 LEU A O 1
ATOM 1789 N N . PRO A 1 245 ? 53.517 59.968 46.948 1.00 52.12 245 PRO A N 1
ATOM 1790 C CA . PRO A 1 245 ? 53.478 58.516 46.897 1.00 54.02 245 PRO A CA 1
ATOM 1791 C C . PRO A 1 245 ? 52.169 57.982 47.408 1.00 53.31 245 PRO A C 1
ATOM 1792 O O . PRO A 1 245 ? 51.655 58.528 48.332 1.00 55.64 245 PRO A O 1
ATOM 1796 N N . ASN A 1 246 ? 51.631 56.934 46.817 1.00 49.31 246 ASN A N 1
ATOM 1797 C CA . ASN A 1 246 ? 50.364 56.411 47.270 1.00 45.12 246 ASN A CA 1
ATOM 1798 C C . ASN A 1 246 ? 50.121 54.956 46.970 1.00 41.56 246 ASN A C 1
ATOM 1799 O O . ASN A 1 246 ? 50.750 54.382 46.137 1.00 41.21 246 ASN A O 1
ATOM 1804 N N . LEU A 1 247 ? 49.194 54.373 47.694 1.00 38.65 247 LEU A N 1
ATOM 1805 C CA . LEU A 1 247 ? 48.982 52.964 47.694 1.00 37.88 247 LEU A CA 1
ATOM 1806 C C . LEU A 1 247 ? 47.612 52.639 47.219 1.00 38.45 247 LEU A C 1
ATOM 1807 O O . LEU A 1 247 ? 46.677 53.251 47.617 1.00 40.32 247 LEU A O 1
ATOM 1812 N N . ILE A 1 248 ? 47.506 51.660 46.350 1.00 37.61 248 ILE A N 1
ATOM 1813 C CA . ILE A 1 248 ? 46.234 51.177 45.919 1.00 34.46 248 ILE A CA 1
ATOM 1814 C C . ILE A 1 248 ? 46.165 49.705 46.208 1.00 33.44 248 ILE A C 1
ATOM 1815 O O . ILE A 1 248 ? 47.006 48.992 45.818 1.00 32.03 248 ILE A O 1
ATOM 1820 N N . MET A 1 249 ?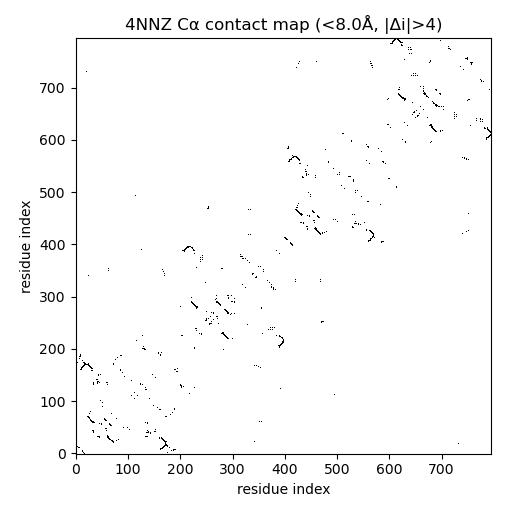 45.147 49.264 46.912 1.00 37.77 249 MET A N 1
ATOM 1821 C CA . MET A 1 249 ? 44.908 47.849 47.109 1.00 38.15 249 MET A CA 1
ATOM 1822 C C . MET A 1 249 ? 43.544 47.439 46.616 1.00 37.27 249 MET A C 1
ATOM 1823 O O . MET A 1 249 ? 42.574 48.042 46.945 1.00 42.46 249 MET A O 1
ATOM 1828 N N . GLY A 1 250 ? 43.474 46.399 45.821 1.00 40.07 250 GLY A N 1
ATOM 1829 C CA . GLY A 1 250 ? 42.208 45.913 45.328 1.00 36.10 250 GLY A CA 1
ATOM 1830 C C . GLY A 1 250 ? 41.981 44.454 45.596 1.00 34.00 250 GLY A C 1
ATOM 1831 O O . GLY A 1 250 ? 42.857 43.698 45.439 1.00 35.10 250 GLY A O 1
ATOM 1832 N N . PHE A 1 251 ? 40.791 44.075 45.998 1.00 32.86 251 PHE A N 1
ATOM 1833 C CA . PHE A 1 251 ? 40.473 42.680 46.201 1.00 33.34 251 PHE A CA 1
ATOM 1834 C C . PHE A 1 251 ? 39.414 42.163 45.253 1.00 32.05 251 PHE A C 1
ATOM 1835 O O . PHE A 1 251 ? 38.388 42.735 45.142 1.00 31.77 251 PHE A O 1
ATOM 1843 N N . ASN A 1 252 ? 39.689 41.076 44.562 1.00 32.97 252 ASN A N 1
ATOM 1844 C CA . ASN A 1 252 ? 38.725 40.524 43.636 1.00 34.32 252 ASN A CA 1
ATOM 1845 C C . ASN A 1 252 ? 37.565 39.926 44.359 1.00 35.06 252 ASN A C 1
ATOM 1846 O O . ASN A 1 252 ? 37.727 39.123 45.240 1.00 35.39 252 ASN A O 1
ATOM 1851 N N . VAL A 1 253 ? 36.380 40.322 43.967 1.00 35.68 253 VAL A N 1
ATOM 1852 C CA . VAL A 1 253 ? 35.194 39.986 44.707 1.00 36.17 253 VAL A CA 1
ATOM 1853 C C . VAL A 1 253 ? 34.006 39.859 43.810 1.00 34.43 253 VAL A C 1
ATOM 1854 O O . VAL A 1 253 ? 34.066 40.195 42.680 1.00 34.61 253 VAL A O 1
ATOM 1858 N N . PRO A 1 254 ? 32.915 39.359 44.327 1.00 36.20 254 PRO A N 1
ATOM 1859 C CA . PRO A 1 254 ? 31.661 39.323 43.600 1.00 37.38 254 PRO A CA 1
ATOM 1860 C C . PRO A 1 254 ? 30.876 40.619 43.595 1.00 37.10 254 PRO A C 1
ATOM 1861 O O . PRO A 1 254 ? 31.113 41.516 44.336 1.00 39.21 254 PRO A O 1
ATOM 1865 N N . SER A 1 255 ? 29.883 40.669 42.747 1.00 40.86 255 SER A N 1
ATOM 1866 C CA . SER A 1 255 ? 28.930 41.737 42.732 1.00 41.18 255 SER A CA 1
ATOM 1867 C C . SER A 1 255 ? 27.586 41.084 42.568 1.00 42.88 255 SER A C 1
ATOM 1868 O O . SER A 1 255 ? 27.511 39.908 42.409 1.00 46.89 255 SER A O 1
ATOM 1871 N N . LEU A 1 256 ? 26.530 41.858 42.629 1.00 44.44 256 LEU A N 1
ATOM 1872 C CA . LEU A 1 256 ? 25.192 41.348 42.489 1.00 45.33 256 LEU A CA 1
ATOM 1873 C C . LEU A 1 256 ? 24.961 40.756 41.115 1.00 44.40 256 LEU A C 1
ATOM 1874 O O . LEU A 1 256 ? 24.125 39.924 40.933 1.00 47.79 256 LEU A O 1
ATOM 1879 N N . GLY A 1 257 ? 25.734 41.179 40.152 1.00 44.64 257 GLY A N 1
ATOM 1880 C CA . GLY A 1 257 ? 25.693 40.600 38.840 1.00 45.24 257 GLY A CA 1
ATOM 1881 C C . GLY A 1 257 ? 26.108 39.160 38.828 1.00 44.21 257 GLY A C 1
ATOM 1882 O O . GLY A 1 257 ? 25.664 38.404 38.019 1.00 44.60 257 GLY A O 1
ATOM 1883 N N . SER A 1 258 ? 27.011 38.808 39.719 1.00 43.49 258 SER A N 1
ATOM 1884 C CA . SER A 1 258 ? 27.649 37.523 39.722 1.00 41.99 258 SER A CA 1
ATOM 1885 C C . SER A 1 258 ? 27.517 36.669 40.953 1.00 46.93 258 SER A C 1
ATOM 1886 O O . SER A 1 258 ? 28.186 35.673 41.049 1.00 47.73 258 SER A O 1
ATOM 1889 N N . SER A 1 259 ? 26.701 37.052 41.909 1.00 51.09 259 SER A N 1
ATOM 1890 C CA . SER A 1 259 ? 26.737 36.376 43.182 1.00 51.28 259 SER A CA 1
ATOM 1891 C C . SER A 1 259 ? 25.530 35.547 43.507 1.00 54.90 259 SER A C 1
ATOM 1892 O O . SER A 1 259 ? 24.419 35.999 43.434 1.00 48.97 259 SER A O 1
ATOM 1895 N N . GLU A 1 260 ? 25.759 34.299 43.899 1.00 61.48 260 GLU A N 1
ATOM 1896 C CA . GLU A 1 260 ? 24.647 33.485 44.361 1.00 66.64 260 GLU A CA 1
ATOM 1897 C C . GLU A 1 260 ? 24.250 33.886 45.776 1.00 63.47 260 GLU A C 1
ATOM 1898 O O . GLU A 1 260 ? 23.076 33.779 46.133 1.00 58.55 260 GLU A O 1
ATOM 1904 N N . ASN A 1 261 ? 25.204 34.359 46.585 1.00 64.95 261 ASN A N 1
ATOM 1905 C CA . ASN A 1 261 ? 24.804 34.937 47.844 1.00 64.89 261 ASN A CA 1
ATOM 1906 C C . ASN A 1 261 ? 24.864 36.449 47.876 1.00 55.06 261 ASN A C 1
ATOM 1907 O O . ASN A 1 261 ? 25.892 37.017 48.123 1.00 56.17 261 ASN A O 1
ATOM 1912 N N . PRO A 1 262 ? 23.733 37.097 47.744 1.00 54.41 262 PRO A N 1
ATOM 1913 C CA . PRO A 1 262 ? 23.658 38.538 47.820 1.00 57.28 262 PRO A CA 1
ATOM 1914 C C . PRO A 1 262 ? 24.050 39.067 49.167 1.00 58.59 262 PRO A C 1
ATOM 1915 O O . PRO A 1 262 ? 24.407 40.214 49.241 1.00 61.69 262 PRO A O 1
ATOM 1919 N N . ARG A 1 263 ? 23.946 38.265 50.213 1.00 56.01 263 ARG A N 1
ATOM 1920 C CA . ARG A 1 263 ? 24.248 38.753 51.535 1.00 57.27 263 ARG A CA 1
ATOM 1921 C C . ARG A 1 263 ? 25.687 39.158 51.657 1.00 51.41 263 ARG A C 1
ATOM 1922 O O . ARG A 1 263 ? 25.986 40.134 52.274 1.00 51.37 263 ARG A O 1
ATOM 1930 N N . GLU A 1 264 ? 26.578 38.379 51.089 1.00 51.19 264 GLU A N 1
ATOM 1931 C CA . GLU A 1 264 ? 27.984 38.673 51.184 1.00 51.38 264 GLU A CA 1
ATOM 1932 C C . GLU A 1 264 ? 28.328 39.977 50.483 1.00 51.16 264 GLU A C 1
ATOM 1933 O O . GLU A 1 264 ? 29.169 40.710 50.934 1.00 51.01 264 GLU A O 1
ATOM 1939 N N . VAL A 1 265 ? 27.675 40.259 49.369 1.00 49.69 265 VAL A N 1
ATOM 1940 C CA . VAL A 1 265 ? 27.899 41.493 48.675 1.00 46.17 265 VAL A CA 1
ATOM 1941 C C . VAL A 1 265 ? 27.488 42.648 49.537 1.00 47.30 265 VAL A C 1
ATOM 1942 O O . VAL A 1 265 ? 28.185 43.614 49.637 1.00 49.43 265 VAL A O 1
ATOM 1946 N N . ASN A 1 266 ? 26.323 42.559 50.114 1.00 42.59 266 ASN A N 1
ATOM 1947 C CA . ASN A 1 266 ? 25.826 43.629 50.909 1.00 44.43 266 ASN A CA 1
ATOM 1948 C C . ASN A 1 266 ? 26.681 43.834 52.125 1.00 42.81 266 ASN A C 1
ATOM 1949 O O . ASN A 1 266 ? 26.806 44.922 52.618 1.00 40.01 266 ASN A O 1
ATOM 1954 N N . ALA A 1 267 ? 27.263 42.751 52.591 1.00 39.27 267 ALA A N 1
ATOM 1955 C CA . ALA A 1 267 ? 28.230 42.784 53.648 1.00 40.97 267 ALA A CA 1
ATOM 1956 C C . ALA A 1 267 ? 29.481 43.523 53.235 1.00 40.78 267 ALA A C 1
ATOM 1957 O O . ALA A 1 267 ? 30.067 44.213 54.005 1.00 43.98 267 ALA A O 1
ATOM 1959 N N . LEU A 1 268 ? 29.890 43.353 52.010 1.00 41.45 268 LEU A N 1
ATOM 1960 C CA . LEU A 1 268 ? 30.987 44.117 51.479 1.00 44.54 268 LEU A CA 1
ATOM 1961 C C . LEU A 1 268 ? 30.738 45.615 51.364 1.00 42.00 268 LEU A C 1
ATOM 1962 O O . LEU A 1 268 ? 31.614 46.399 51.585 1.00 42.88 268 LEU A O 1
ATOM 1967 N N . ARG A 1 269 ? 29.540 45.998 50.991 1.00 39.59 269 ARG A N 1
ATOM 1968 C CA . ARG A 1 269 ? 29.192 47.387 50.904 1.00 39.99 269 ARG A CA 1
ATOM 1969 C C . ARG A 1 269 ? 29.266 48.030 52.255 1.00 41.04 269 ARG A C 1
ATOM 1970 O O . ARG A 1 269 ? 29.791 49.096 52.404 1.00 42.33 269 ARG A O 1
ATOM 1978 N N . LEU A 1 270 ? 28.749 47.334 53.239 1.00 41.70 270 LEU A N 1
ATOM 1979 C CA . LEU A 1 270 ? 28.777 47.753 54.601 1.00 40.30 270 LEU A CA 1
ATOM 1980 C C . LEU A 1 270 ? 30.201 47.861 55.107 1.00 42.62 270 LEU A C 1
ATOM 1981 O O . LEU A 1 270 ? 30.507 48.739 55.860 1.00 45.36 270 LEU A O 1
ATOM 1986 N N . ILE A 1 271 ? 31.079 46.972 54.696 1.00 40.34 271 ILE A N 1
ATOM 1987 C CA . ILE A 1 271 ? 32.460 47.041 55.124 1.00 40.73 271 ILE A CA 1
ATOM 1988 C C . ILE A 1 271 ? 33.132 48.299 54.633 1.00 40.77 271 ILE A C 1
ATOM 1989 O O . ILE A 1 271 ? 33.917 48.879 55.340 1.00 42.90 271 ILE A O 1
ATOM 1994 N N . GLY A 1 272 ? 32.827 48.714 53.424 1.00 38.42 272 GLY A N 1
ATOM 1995 C CA . GLY A 1 272 ? 33.397 49.927 52.929 1.00 39.22 272 GLY A CA 1
ATOM 1996 C C . GLY A 1 272 ? 32.999 51.112 53.745 1.00 39.11 272 GLY A C 1
ATOM 1997 O O . GLY A 1 272 ? 33.777 51.960 54.012 1.00 36.35 272 GLY A O 1
ATOM 1998 N N . ALA A 1 273 ? 31.748 51.149 54.123 1.00 40.07 273 ALA A N 1
ATOM 1999 C CA . ALA A 1 273 ? 31.217 52.205 54.929 1.00 44.35 273 ALA A CA 1
ATOM 2000 C C . ALA A 1 273 ? 31.846 52.250 56.298 1.00 42.72 273 ALA A C 1
ATOM 2001 O O . ALA A 1 273 ? 32.083 53.291 56.833 1.00 47.11 273 ALA A O 1
ATOM 2003 N N . LEU A 1 274 ? 32.107 51.097 56.861 1.00 42.94 274 LEU A N 1
ATOM 2004 C CA . LEU A 1 274 ? 32.783 51.004 58.119 1.00 46.54 274 LEU A CA 1
ATOM 2005 C C . LEU A 1 274 ? 34.190 51.539 58.063 1.00 46.16 274 LEU A C 1
ATOM 2006 O O . LEU A 1 274 ? 34.693 52.045 59.017 1.00 41.29 274 LEU A O 1
ATOM 2011 N N . LEU A 1 275 ? 34.884 51.250 56.995 1.00 47.54 275 LEU A N 1
ATOM 2012 C CA . LEU A 1 275 ? 36.214 51.756 56.802 1.00 49.28 275 LEU A CA 1
ATOM 2013 C C . LEU A 1 275 ? 36.392 53.230 56.440 1.00 54.60 275 LEU A C 1
ATOM 2014 O O . LEU A 1 275 ? 37.227 53.917 57.001 1.00 50.00 275 LEU A O 1
ATOM 2019 N N . ASP A 1 276 ? 35.629 53.677 55.449 1.00 60.46 276 ASP A N 1
ATOM 2020 C CA . ASP A 1 276 ? 35.831 54.950 54.783 1.00 66.64 276 ASP A CA 1
ATOM 2021 C C . ASP A 1 276 ? 34.783 56.005 55.034 1.00 66.32 276 ASP A C 1
ATOM 2022 O O . ASP A 1 276 ? 35.047 57.164 54.837 1.00 70.11 276 ASP A O 1
ATOM 2027 N N . GLY A 1 277 ? 33.581 55.670 55.414 1.00 70.82 277 GLY A N 1
ATOM 2028 C CA . GLY A 1 277 ? 32.627 56.749 55.444 1.00 73.21 277 GLY A CA 1
ATOM 2029 C C . GLY A 1 277 ? 32.502 57.472 56.753 1.00 65.89 277 GLY A C 1
ATOM 2030 O O . GLY A 1 277 ? 31.846 56.985 57.635 1.00 82.39 277 GLY A O 1
ATOM 2031 N N . GLY A 1 278 ? 33.109 58.634 56.870 1.00 53.53 278 GLY A N 1
ATOM 2032 C CA . GLY A 1 278 ? 32.970 59.399 58.073 1.00 52.40 278 GLY A CA 1
ATOM 2033 C C . GLY A 1 278 ? 34.169 59.577 58.955 1.00 48.43 278 GLY A C 1
ATOM 2034 O O . GLY A 1 278 ? 35.153 58.936 58.802 1.00 52.76 278 GLY A O 1
ATOM 2035 N N . TYR A 1 279 ? 34.055 60.517 59.865 1.00 44.32 279 TYR A N 1
ATOM 2036 C CA . TYR A 1 279 ? 35.084 60.914 60.793 1.00 44.30 279 TYR A CA 1
ATOM 2037 C C . TYR A 1 279 ? 35.409 59.807 61.754 1.00 43.36 279 TYR A C 1
ATOM 2038 O O . TYR A 1 279 ? 36.530 59.610 62.119 1.00 41.19 279 TYR A O 1
ATOM 2047 N N . SER A 1 280 ? 34.378 59.107 62.177 1.00 47.55 280 SER A N 1
ATOM 2048 C CA . SER A 1 280 ? 34.484 58.076 63.165 1.00 50.66 280 SER A CA 1
ATOM 2049 C C . SER A 1 280 ? 34.683 56.718 62.548 1.00 52.96 280 SER A C 1
ATOM 2050 O O . SER A 1 280 ? 34.861 55.742 63.245 1.00 51.57 280 SER A O 1
ATOM 2053 N N . ALA A 1 281 ? 34.700 56.684 61.230 1.00 50.90 281 ALA A N 1
ATOM 2054 C CA . ALA A 1 281 ? 34.975 55.479 60.499 1.00 50.00 281 ALA A CA 1
ATOM 2055 C C . ALA A 1 281 ? 36.395 55.060 60.792 1.00 48.77 281 ALA A C 1
ATOM 2056 O O . ALA A 1 281 ? 37.202 55.859 61.180 1.00 43.50 281 ALA A O 1
ATOM 2058 N N . ARG A 1 282 ? 36.670 53.784 60.609 1.00 46.96 282 ARG A N 1
ATOM 2059 C CA . ARG A 1 282 ? 37.875 53.171 61.117 1.00 47.33 282 ARG A CA 1
ATOM 2060 C C . ARG A 1 282 ? 39.174 53.712 60.597 1.00 43.33 282 ARG A C 1
ATOM 2061 O O . ARG A 1 282 ? 40.079 53.935 61.356 1.00 41.61 282 ARG A O 1
ATOM 2069 N N . LEU A 1 283 ? 39.268 53.908 59.308 1.00 41.61 283 LEU A N 1
ATOM 2070 C CA . LEU A 1 283 ? 40.502 54.361 58.763 1.00 45.39 283 LEU A CA 1
ATOM 2071 C C . LEU A 1 283 ? 40.865 55.726 59.262 1.00 44.36 283 LEU A C 1
ATOM 2072 O O . LEU A 1 283 ? 42.010 55.983 59.529 1.00 44.12 283 LEU A O 1
ATOM 2077 N N . ALA A 1 284 ? 39.899 56.616 59.344 1.00 45.42 284 ALA A N 1
ATOM 2078 C CA . ALA A 1 284 ? 40.201 57.936 59.827 1.00 46.64 284 ALA A CA 1
ATOM 2079 C C . ALA A 1 284 ? 40.627 57.984 61.272 1.00 43.00 284 ALA A C 1
ATOM 2080 O O . ALA A 1 284 ? 41.620 58.582 61.605 1.00 42.03 284 ALA A O 1
ATOM 2082 N N . SER A 1 285 ? 39.833 57.395 62.134 1.00 45.24 285 SER A N 1
ATOM 2083 C CA . SER A 1 285 ? 40.148 57.421 63.523 1.00 47.44 285 SER A CA 1
ATOM 2084 C C . SER A 1 285 ? 41.403 56.680 63.822 1.00 50.28 285 SER A C 1
ATOM 2085 O O . SER A 1 285 ? 42.255 57.153 64.528 1.00 57.17 285 SER A O 1
ATOM 2088 N N . ARG A 1 286 ? 41.471 55.461 63.351 1.00 49.10 286 ARG A N 1
ATOM 2089 C CA . ARG A 1 286 ? 42.637 54.662 63.550 1.00 47.04 286 ARG A CA 1
ATOM 2090 C C . ARG A 1 286 ? 43.932 55.002 62.826 1.00 52.89 286 ARG A C 1
ATOM 2091 O O . ARG A 1 286 ? 44.971 54.914 63.422 1.00 55.55 286 ARG A O 1
ATOM 2099 N N . LEU A 1 287 ? 43.892 55.305 61.535 1.00 50.11 287 LEU A N 1
ATOM 2100 C CA . LEU A 1 287 ? 45.125 55.505 60.790 1.00 49.14 287 LEU A CA 1
ATOM 2101 C C . LEU A 1 287 ? 45.516 56.924 60.487 1.00 49.02 287 LEU A C 1
ATOM 2102 O O . LEU A 1 287 ? 46.660 57.264 60.523 1.00 47.50 287 LEU A O 1
ATOM 2107 N N . GLU A 1 288 ? 44.547 57.733 60.117 1.00 55.71 288 GLU A N 1
ATOM 2108 C CA . GLU A 1 288 ? 44.720 59.167 59.969 1.00 59.51 288 GLU A CA 1
ATOM 2109 C C . GLU A 1 288 ? 44.951 59.928 61.258 1.00 60.58 288 GLU A C 1
ATOM 2110 O O . GLU A 1 288 ? 45.798 60.784 61.362 1.00 55.06 288 GLU A O 1
ATOM 2116 N N . ARG A 1 289 ? 44.084 59.680 62.203 1.00 58.29 289 ARG A N 1
ATOM 2117 C CA . ARG A 1 289 ? 44.261 60.184 63.521 1.00 62.07 289 ARG A CA 1
ATOM 2118 C C . ARG A 1 289 ? 44.785 58.980 64.228 1.00 61.95 289 ARG A C 1
ATOM 2119 O O . ARG A 1 289 ? 44.819 57.943 63.664 1.00 60.15 289 ARG A O 1
ATOM 2127 N N . GLY A 1 290 ? 45.267 59.103 65.439 1.00 66.75 290 GLY A N 1
ATOM 2128 C CA . GLY A 1 290 ? 45.450 57.946 66.283 1.00 67.86 290 GLY A CA 1
ATOM 2129 C C . GLY A 1 290 ? 46.644 57.091 65.956 1.00 66.03 290 GLY A C 1
ATOM 2130 O O . GLY A 1 290 ? 46.918 56.138 66.623 1.00 81.35 290 GLY A O 1
ATOM 2131 N N . GLU A 1 291 ? 47.336 57.418 64.894 1.00 67.07 291 GLU A N 1
ATOM 2132 C CA . GLU A 1 291 ? 48.506 56.679 64.520 1.00 59.29 291 GLU A CA 1
ATOM 2133 C C . GLU A 1 291 ? 49.252 57.458 63.503 1.00 58.20 291 GLU A C 1
ATOM 2134 O O . GLU A 1 291 ? 50.421 57.282 63.345 1.00 56.50 291 GLU A O 1
ATOM 2140 N N . GLU A 1 292 ? 48.537 58.291 62.781 1.00 61.72 292 GLU A N 1
ATOM 2141 C CA . GLU A 1 292 ? 49.125 59.198 61.833 1.00 62.96 292 GLU A CA 1
ATOM 2142 C C . GLU A 1 292 ? 49.797 58.492 60.705 1.00 56.86 292 GLU A C 1
ATOM 2143 O O . GLU A 1 292 ? 50.669 59.030 60.083 1.00 60.26 292 GLU A O 1
ATOM 2149 N N . LEU A 1 293 ? 49.378 57.283 60.424 1.00 53.73 293 LEU A N 1
ATOM 2150 C CA . LEU A 1 293 ? 49.941 56.529 59.331 1.00 52.65 293 LEU A CA 1
ATOM 2151 C C . LEU A 1 293 ? 49.699 57.100 57.934 1.00 47.03 293 LEU A C 1
ATOM 2152 O O . LEU A 1 293 ? 50.568 57.118 57.115 1.00 46.62 293 LEU A O 1
ATOM 2157 N N . VAL A 1 294 ? 48.499 57.554 57.675 1.00 46.26 294 VAL A N 1
ATOM 2158 C CA . VAL A 1 294 ? 48.137 57.992 56.367 1.00 47.58 294 VAL A CA 1
ATOM 2159 C C . VAL A 1 294 ? 47.736 59.439 56.407 1.00 50.34 294 VAL A C 1
ATOM 2160 O O . VAL A 1 294 ? 47.301 59.912 57.407 1.00 60.54 294 VAL A O 1
ATOM 2164 N N . ALA A 1 295 ? 47.980 60.155 55.335 1.00 52.75 295 ALA A N 1
ATOM 2165 C CA . ALA A 1 295 ? 47.380 61.445 55.088 1.00 55.84 295 ALA A CA 1
ATOM 2166 C C . ALA A 1 295 ? 45.895 61.398 54.805 1.00 59.07 295 ALA A C 1
ATOM 2167 O O . ALA A 1 295 ? 45.147 62.242 55.233 1.00 56.08 295 ALA A O 1
ATOM 2169 N N . GLY A 1 296 ? 45.498 60.439 53.988 1.00 62.55 296 GLY A N 1
ATOM 2170 C CA . GLY A 1 296 ? 44.112 60.190 53.680 1.00 57.34 296 GLY A CA 1
ATOM 2171 C C . GLY A 1 296 ? 43.965 58.765 53.246 1.00 50.01 296 GLY A C 1
ATOM 2172 O O . GLY A 1 296 ? 44.912 58.161 52.882 1.00 53.01 296 GLY A O 1
ATOM 2173 N N . ALA A 1 297 ? 42.778 58.222 53.342 1.00 45.65 297 ALA A N 1
ATOM 2174 C CA . ALA A 1 297 ? 42.525 56.885 52.911 1.00 43.16 297 ALA A CA 1
ATOM 2175 C C . ALA A 1 297 ? 41.081 56.733 52.503 1.00 43.35 297 ALA A C 1
ATOM 2176 O O . ALA A 1 297 ? 40.211 57.248 53.138 1.00 48.57 297 ALA A O 1
ATOM 2178 N N . SER A 1 298 ? 40.833 56.006 51.439 1.00 44.12 298 SER A N 1
ATOM 2179 C CA . SER A 1 298 ? 39.489 55.805 50.958 1.00 43.51 298 SER A CA 1
ATOM 2180 C C . SER A 1 298 ? 39.203 54.396 50.516 1.00 44.48 298 SER A C 1
ATOM 2181 O O . SER A 1 298 ? 40.070 53.568 50.495 1.00 41.33 298 SER A O 1
ATOM 2184 N N . THR A 1 299 ? 37.949 54.143 50.210 1.00 40.66 299 THR A N 1
ATOM 2185 C CA . THR A 1 299 ? 37.517 52.886 49.675 1.00 41.11 299 THR A CA 1
ATOM 2186 C C . THR A 1 299 ? 36.506 53.115 48.586 1.00 41.82 299 THR A C 1
ATOM 2187 O O . THR A 1 299 ? 35.774 54.070 48.602 1.00 38.98 299 THR A O 1
ATOM 2191 N N . TYR A 1 300 ? 36.510 52.243 47.605 1.00 43.17 300 TYR A N 1
ATOM 2192 C CA . TYR A 1 300 ? 35.490 52.248 46.616 1.00 48.57 300 TYR A CA 1
ATOM 2193 C C . TYR A 1 300 ? 35.134 50.822 46.280 1.00 46.55 300 TYR A C 1
ATOM 2194 O O . TYR A 1 300 ? 35.992 50.028 46.114 1.00 52.65 300 TYR A O 1
ATOM 2203 N N . TYR A 1 301 ? 33.864 50.478 46.265 1.00 47.63 301 TYR A N 1
ATOM 2204 C CA . TYR A 1 301 ? 33.395 49.183 45.794 1.00 42.92 301 TYR A CA 1
ATOM 2205 C C . TYR A 1 301 ? 32.085 49.320 45.054 1.00 41.50 301 TYR A C 1
ATOM 2206 O O . TYR A 1 301 ? 31.134 49.746 45.641 1.00 37.46 301 TYR A O 1
ATOM 2215 N N . ASP A 1 302 ? 32.018 48.948 43.786 1.00 42.24 302 ASP A N 1
ATOM 2216 C CA . ASP A 1 302 ? 30.756 48.963 43.076 1.00 41.31 302 ASP A CA 1
ATOM 2217 C C . ASP A 1 302 ? 30.125 47.604 43.123 1.00 41.78 302 ASP A C 1
ATOM 2218 O O . ASP A 1 302 ? 30.638 46.674 42.593 1.00 44.17 302 ASP A O 1
ATOM 2223 N N . ALA A 1 303 ? 28.990 47.522 43.780 1.00 41.45 303 ALA A N 1
ATOM 2224 C CA . ALA A 1 303 ? 28.292 46.289 43.987 1.00 39.66 303 ALA A CA 1
ATOM 2225 C C . ALA A 1 303 ? 27.332 45.984 42.881 1.00 41.88 303 ALA A C 1
ATOM 2226 O O . ALA A 1 303 ? 26.720 44.955 42.880 1.00 40.68 303 ALA A O 1
ATOM 2228 N N . PHE A 1 304 ? 27.205 46.888 41.932 1.00 39.46 304 PHE A N 1
ATOM 2229 C CA . PHE A 1 304 ? 26.220 46.750 40.883 1.00 40.68 304 PHE A CA 1
ATOM 2230 C C . PHE A 1 304 ? 26.764 46.510 39.491 1.00 40.51 304 PHE A C 1
ATOM 2231 O O . PHE A 1 304 ? 26.327 47.094 38.558 1.00 38.41 304 PHE A O 1
ATOM 2239 N N . ASN A 1 305 ? 27.751 45.649 39.394 1.00 42.72 305 ASN A N 1
ATOM 2240 C CA . ASN A 1 305 ? 28.299 45.209 38.123 1.00 43.01 305 ASN A CA 1
ATOM 2241 C C . ASN A 1 305 ? 27.565 44.086 37.423 1.00 37.43 305 ASN A C 1
ATOM 2242 O O . ASN A 1 305 ? 26.914 43.282 38.009 1.00 34.72 305 ASN A O 1
ATOM 2247 N N . ARG A 1 306 ? 27.753 44.038 36.136 1.00 36.79 306 ARG A N 1
ATOM 2248 C CA . ARG A 1 306 ? 27.264 42.999 35.299 1.00 35.52 306 ARG A CA 1
ATOM 2249 C C . ARG A 1 306 ? 27.874 41.705 35.726 1.00 37.02 306 ARG A C 1
ATOM 2250 O O . ARG A 1 306 ? 27.244 40.693 35.749 1.00 37.00 306 ARG A O 1
ATOM 2258 N N . GLY A 1 307 ? 29.151 41.755 36.005 1.00 34.73 307 GLY A N 1
ATOM 2259 C CA . GLY A 1 307 ? 29.896 40.634 36.477 1.00 37.72 307 GLY A CA 1
ATOM 2260 C C . GLY A 1 307 ? 30.512 40.928 37.814 1.00 38.80 307 GLY A C 1
ATOM 2261 O O . GLY A 1 307 ? 29.949 41.582 38.618 1.00 38.84 307 GLY A O 1
ATOM 2262 N N . ASP A 1 308 ? 31.732 40.483 37.983 1.00 38.80 308 ASP A N 1
ATOM 2263 C CA . ASP A 1 308 ? 32.498 40.618 39.194 1.00 42.93 308 ASP A CA 1
ATOM 2264 C C . ASP A 1 308 ? 33.045 42.001 39.435 1.00 40.32 308 ASP A C 1
ATOM 2265 O O . ASP A 1 308 ? 32.930 42.848 38.617 1.00 39.89 308 ASP A O 1
ATOM 2270 N N . SER A 1 309 ? 33.661 42.193 40.577 1.00 36.13 309 SER A N 1
ATOM 2271 C CA . SER A 1 309 ? 34.014 43.494 41.039 1.00 35.23 309 SER A CA 1
ATOM 2272 C C . SER A 1 309 ? 35.266 43.524 41.877 1.00 34.07 309 SER A C 1
ATOM 2273 O O . SER A 1 309 ? 35.900 42.545 42.082 1.00 30.84 309 SER A O 1
ATOM 2276 N N . LEU A 1 310 ? 35.602 44.710 42.328 1.00 34.66 310 LEU A N 1
ATOM 2277 C CA . LEU A 1 310 ? 36.813 44.983 43.034 1.00 34.34 310 LEU A CA 1
ATOM 2278 C C . LEU A 1 310 ? 36.520 45.787 44.271 1.00 34.88 310 LEU A C 1
ATOM 2279 O O . LEU A 1 310 ? 35.780 46.719 44.214 1.00 32.26 310 LEU A O 1
ATOM 2284 N N . PHE A 1 311 ? 37.125 45.427 45.384 1.00 34.87 311 PHE A N 1
ATOM 2285 C CA . PHE A 1 311 ? 37.007 46.186 46.598 1.00 35.44 311 PHE A CA 1
ATOM 2286 C C . PHE A 1 311 ? 38.281 46.941 46.765 1.00 34.51 311 PHE A C 1
ATOM 2287 O O . PHE A 1 311 ? 39.301 46.374 46.894 1.00 33.26 311 PHE A O 1
ATOM 2295 N N . VAL A 1 312 ? 38.202 48.250 46.763 1.00 37.17 312 VAL A N 1
ATOM 2296 C CA . VAL A 1 312 ? 39.377 49.060 46.627 1.00 36.40 312 VAL A CA 1
ATOM 2297 C C . VAL A 1 312 ? 39.745 49.935 47.796 1.00 35.11 312 VAL A C 1
ATOM 2298 O O . VAL A 1 312 ? 38.937 50.525 48.414 1.00 36.22 312 VAL A O 1
ATOM 2302 N N . LEU A 1 313 ? 41.019 49.993 48.081 1.00 37.15 313 LEU A N 1
ATOM 2303 C CA . LEU A 1 313 ? 41.530 50.814 49.138 1.00 38.78 313 LEU A CA 1
ATOM 2304 C C . LEU A 1 313 ? 42.545 51.798 48.606 1.00 41.28 313 LEU A C 1
ATOM 2305 O O . LEU A 1 313 ? 43.346 51.481 47.779 1.00 41.60 313 LEU A O 1
ATOM 2310 N N . SER A 1 314 ? 42.464 53.020 49.076 1.00 41.21 314 SER A N 1
ATOM 2311 C CA . SER A 1 314 ? 43.398 54.039 48.700 1.00 41.06 314 SER A CA 1
ATOM 2312 C C . SER A 1 314 ? 43.948 54.800 49.893 1.00 40.23 314 SER A C 1
ATOM 2313 O O . SER A 1 314 ? 43.201 55.309 50.677 1.00 39.93 314 SER A O 1
ATOM 2316 N N . ALA A 1 315 ? 45.246 54.878 50.028 1.00 39.74 315 ALA A N 1
ATOM 2317 C CA . ALA A 1 315 ? 45.801 55.666 51.087 1.00 40.19 315 ALA A CA 1
ATOM 2318 C C . ALA A 1 315 ? 47.022 56.357 50.612 1.00 40.70 315 ALA A C 1
ATOM 2319 O O . ALA A 1 315 ? 47.705 55.861 49.789 1.00 42.29 315 ALA A O 1
ATOM 2321 N N . THR A 1 316 ? 47.290 57.513 51.149 1.00 43.86 316 THR A N 1
ATOM 2322 C CA . THR A 1 316 ? 48.528 58.166 50.884 1.00 45.74 316 THR A CA 1
ATOM 2323 C C . THR A 1 316 ? 49.214 58.297 52.220 1.00 44.98 316 THR A C 1
ATOM 2324 O O . THR A 1 316 ? 48.567 58.422 53.225 1.00 45.40 316 THR A O 1
ATOM 2328 N N . PRO A 1 317 ? 50.517 58.176 52.261 1.00 44.10 317 PRO A N 1
ATOM 2329 C CA . PRO A 1 317 ? 51.236 58.114 53.524 1.00 49.59 317 PRO A CA 1
ATOM 2330 C C . PRO A 1 317 ? 51.404 59.442 54.212 1.00 51.30 317 PRO A C 1
ATOM 2331 O O . PRO A 1 317 ? 51.398 60.434 53.537 1.00 52.27 317 PRO A O 1
ATOM 2335 N N . ASN A 1 318 ? 51.580 59.453 55.519 1.00 52.41 318 ASN A N 1
ATOM 2336 C CA . ASN A 1 318 ? 51.763 60.702 56.193 1.00 56.26 318 ASN A CA 1
ATOM 2337 C C . ASN A 1 318 ? 53.197 60.996 55.961 1.00 58.35 318 ASN A C 1
ATOM 2338 O O . ASN A 1 318 ? 54.060 60.492 56.610 1.00 59.25 318 ASN A O 1
ATOM 2343 N N . VAL A 1 319 ? 53.432 61.819 54.968 1.00 62.71 319 VAL A N 1
ATOM 2344 C CA . VAL A 1 319 ? 54.756 62.184 54.551 1.00 70.79 319 VAL A CA 1
ATOM 2345 C C . VAL A 1 319 ? 55.512 62.987 55.577 1.00 74.95 319 VAL A C 1
ATOM 2346 O O . VAL A 1 319 ? 56.719 62.953 55.614 1.00 73.22 319 VAL A O 1
ATOM 2350 N N . GLN A 1 320 ? 54.786 63.712 56.403 1.00 77.40 320 GLN A N 1
ATOM 2351 C CA . GLN A 1 320 ? 55.390 64.548 57.404 1.00 79.39 320 GLN A CA 1
ATOM 2352 C C . GLN A 1 320 ? 56.168 63.716 58.388 1.00 74.76 320 GLN A C 1
ATOM 2353 O O . GLN A 1 320 ? 57.220 64.099 58.831 1.00 76.79 320 GLN A O 1
ATOM 2359 N N . LYS A 1 321 ? 55.656 62.552 58.706 1.00 71.67 321 LYS A N 1
ATOM 2360 C CA . LYS A 1 321 ? 56.303 61.682 59.655 1.00 70.15 321 LYS A CA 1
ATOM 2361 C C . LYS A 1 321 ? 57.203 60.715 58.935 1.00 64.44 321 LYS A C 1
ATOM 2362 O O . LYS A 1 321 ? 57.681 59.777 59.517 1.00 69.98 321 LYS A O 1
ATOM 2368 N N . GLY A 1 322 ? 57.422 60.936 57.656 1.00 65.18 322 GLY A N 1
ATOM 2369 C CA . GLY A 1 322 ? 58.245 60.054 56.865 1.00 59.63 322 GLY A CA 1
ATOM 2370 C C . GLY A 1 322 ? 57.778 58.622 56.808 1.00 62.25 322 GLY A C 1
ATOM 2371 O O . GLY A 1 322 ? 58.573 57.715 56.833 1.00 60.21 322 GLY A O 1
ATOM 2372 N N . LYS A 1 323 ? 56.481 58.422 56.735 1.00 58.75 323 LYS A N 1
ATOM 2373 C CA . LYS A 1 323 ? 55.935 57.095 56.700 1.00 58.06 323 LYS A CA 1
ATOM 2374 C C . LYS A 1 323 ? 56.029 56.481 55.329 1.00 57.96 323 LYS A C 1
ATOM 2375 O O . LYS A 1 323 ? 55.725 57.118 54.361 1.00 55.28 323 LYS A O 1
ATOM 2381 N N . THR A 1 324 ? 56.490 55.243 55.254 1.00 52.80 324 THR A N 1
ATOM 2382 C CA . THR A 1 324 ? 56.617 54.530 53.988 1.00 53.61 324 THR A CA 1
ATOM 2383 C C . THR A 1 324 ? 55.341 53.859 53.505 1.00 54.17 324 THR A C 1
ATOM 2384 O O . THR A 1 324 ? 54.444 53.640 54.269 1.00 47.96 324 THR A O 1
ATOM 2388 N N . LEU A 1 325 ? 55.286 53.536 52.221 1.00 50.18 325 LEU A N 1
ATOM 2389 C CA . LEU A 1 325 ? 54.185 52.803 51.638 1.00 47.57 325 LEU A CA 1
ATOM 2390 C C . LEU A 1 325 ? 54.108 51.444 52.231 1.00 45.01 325 LEU A C 1
ATOM 2391 O O . LEU A 1 325 ? 53.062 50.868 52.310 1.00 49.84 325 LEU A O 1
ATOM 2396 N N . GLU A 1 326 ? 55.239 50.906 52.595 1.00 44.16 326 GLU A N 1
ATOM 2397 C CA . GLU A 1 326 ? 55.263 49.619 53.231 1.00 46.70 326 GLU A CA 1
ATOM 2398 C C . GLU A 1 326 ? 54.584 49.614 54.578 1.00 46.57 326 GLU A C 1
ATOM 2399 O O . GLU A 1 326 ? 53.937 48.677 54.926 1.00 47.46 326 GLU A O 1
ATOM 2405 N N . GLN A 1 327 ? 54.764 50.670 55.342 1.00 44.74 327 GLN A N 1
ATOM 2406 C CA . GLN A 1 327 ? 54.036 50.879 56.562 1.00 43.79 327 GLN A CA 1
ATOM 2407 C C . GLN A 1 327 ? 52.553 51.073 56.381 1.00 44.51 327 GLN A C 1
ATOM 2408 O O . GLN A 1 327 ? 51.781 50.630 57.187 1.00 39.79 327 GLN A O 1
ATOM 2414 N N . VAL A 1 328 ? 52.156 51.752 55.333 1.00 43.85 328 VAL A N 1
ATOM 2415 C CA . VAL A 1 328 ? 50.756 51.965 55.117 1.00 45.60 328 VAL A CA 1
ATOM 2416 C C . VAL A 1 328 ? 50.108 50.630 54.921 1.00 44.01 328 VAL A C 1
ATOM 2417 O O . VAL A 1 328 ? 49.098 50.332 55.495 1.00 44.20 328 VAL A O 1
ATOM 2421 N N . GLU A 1 329 ? 50.725 49.818 54.109 1.00 46.15 329 GLU A N 1
ATOM 2422 C CA . GLU A 1 329 ? 50.171 48.543 53.790 1.00 44.04 329 GLU A CA 1
ATOM 2423 C C . GLU A 1 329 ? 50.049 47.675 55.014 1.00 42.31 329 GLU A C 1
ATOM 2424 O O . GLU A 1 329 ? 49.102 46.960 55.174 1.00 41.41 329 GLU A O 1
ATOM 2430 N N . ALA A 1 330 ? 51.032 47.757 55.881 1.00 40.76 330 ALA A N 1
ATOM 2431 C CA . ALA A 1 330 ? 51.006 47.050 57.128 1.00 39.79 330 ALA A CA 1
ATOM 2432 C C . ALA A 1 330 ? 49.877 47.504 57.993 1.00 40.31 330 ALA A C 1
ATOM 2433 O O . ALA A 1 330 ? 49.260 46.720 58.653 1.00 38.75 330 ALA A O 1
ATOM 2435 N N . GLY A 1 331 ? 49.641 48.796 58.014 1.00 40.74 331 GLY A N 1
ATOM 2436 C CA . GLY A 1 331 ? 48.518 49.356 58.705 1.00 40.47 331 GLY A CA 1
ATOM 2437 C C . GLY A 1 331 ? 47.153 48.990 58.181 1.00 47.53 331 GLY A C 1
ATOM 2438 O O . GLY A 1 331 ? 46.264 48.757 58.940 1.00 54.20 331 GLY A O 1
ATOM 2439 N N . LEU A 1 332 ? 46.977 48.974 56.883 1.00 45.84 332 LEU A N 1
ATOM 2440 C CA . LEU A 1 332 ? 45.739 48.542 56.309 1.00 45.21 332 LEU A CA 1
ATOM 2441 C C . LEU A 1 332 ? 45.428 47.092 56.583 1.00 47.10 332 LEU A C 1
ATOM 2442 O O . LEU A 1 332 ? 44.308 46.759 56.849 1.00 50.79 332 LEU A O 1
ATOM 2447 N N . TRP A 1 333 ? 46.413 46.225 56.510 1.00 46.48 333 TRP A N 1
ATOM 2448 C CA . TRP A 1 333 ? 46.186 44.827 56.772 1.00 44.17 333 TRP A CA 1
ATOM 2449 C C . TRP A 1 333 ? 45.743 44.648 58.201 1.00 43.29 333 TRP A C 1
ATOM 2450 O O . TRP A 1 333 ? 44.917 43.836 58.482 1.00 44.35 333 TRP A O 1
ATOM 2461 N N . LYS A 1 334 ? 46.275 45.444 59.096 1.00 42.58 334 LYS A N 1
ATOM 2462 C CA . LYS A 1 334 ? 45.907 45.354 60.476 1.00 46.66 334 LYS A CA 1
ATOM 2463 C C . LYS A 1 334 ? 44.450 45.644 60.668 1.00 45.64 334 LYS A C 1
ATOM 2464 O O . LYS A 1 334 ? 43.777 44.966 61.384 1.00 47.13 334 LYS A O 1
ATOM 2470 N N . GLN A 1 335 ? 43.973 46.678 60.031 1.00 42.52 335 GLN A N 1
ATOM 2471 C CA . GLN A 1 335 ? 42.577 46.997 60.055 1.00 43.12 335 GLN A CA 1
ATOM 2472 C C . GLN A 1 335 ? 41.702 45.965 59.401 1.00 42.70 335 GLN A C 1
ATOM 2473 O O . GLN A 1 335 ? 40.642 45.703 59.863 1.00 45.83 335 GLN A O 1
ATOM 2479 N N . LEU A 1 336 ? 42.134 45.407 58.297 1.00 45.68 336 LEU A N 1
ATOM 2480 C CA . LEU A 1 336 ? 41.424 44.309 57.696 1.00 43.87 336 LEU A CA 1
ATOM 2481 C C . LEU A 1 336 ? 41.404 43.085 58.570 1.00 44.41 336 LEU A C 1
ATOM 2482 O O . LEU A 1 336 ? 40.427 42.419 58.626 1.00 43.18 336 LEU A O 1
ATOM 2487 N N . ASP A 1 337 ? 42.490 42.792 59.256 1.00 43.48 337 ASP A N 1
ATOM 2488 C CA . ASP A 1 337 ? 42.530 41.678 60.182 1.00 50.10 337 ASP A CA 1
ATOM 2489 C C . ASP A 1 337 ? 41.566 41.842 61.340 1.00 46.61 337 ASP A C 1
ATOM 2490 O O . ASP A 1 337 ? 40.952 40.903 61.776 1.00 41.72 337 ASP A O 1
ATOM 2495 N N . ASP A 1 338 ? 41.415 43.057 61.797 1.00 46.77 338 ASP A N 1
ATOM 2496 C CA . ASP A 1 338 ? 40.580 43.304 62.923 1.00 53.47 338 ASP A CA 1
ATOM 2497 C C . ASP A 1 338 ? 39.184 42.873 62.602 1.00 51.94 338 ASP A C 1
ATOM 2498 O O . ASP A 1 338 ? 38.509 42.341 63.434 1.00 51.81 338 ASP A O 1
ATOM 2503 N N . LEU A 1 339 ? 38.745 43.131 61.395 1.00 51.80 339 LEU A N 1
ATOM 2504 C CA . LEU A 1 339 ? 37.437 42.719 61.002 1.00 52.12 339 LEU A CA 1
ATOM 2505 C C . LEU A 1 339 ? 37.304 41.233 61.005 1.00 55.88 339 LEU A C 1
ATOM 2506 O O . LEU A 1 339 ? 36.257 40.731 61.290 1.00 61.48 339 LEU A O 1
ATOM 2511 N N . LYS A 1 340 ? 38.332 40.533 60.575 1.00 59.21 340 LYS A N 1
ATOM 2512 C CA . LYS A 1 340 ? 38.295 39.097 60.572 1.00 58.36 340 LYS A CA 1
ATOM 2513 C C . LYS A 1 340 ? 38.243 38.543 61.953 1.00 57.85 340 LYS A C 1
ATOM 2514 O O . LYS A 1 340 ? 37.539 37.603 62.197 1.00 67.55 340 LYS A O 1
ATOM 2520 N N . GLN A 1 341 ? 39.080 39.076 62.825 1.00 57.33 341 GLN A N 1
ATOM 2521 C CA . GLN A 1 341 ? 39.108 38.698 64.224 1.00 64.06 341 GLN A CA 1
ATOM 2522 C C . GLN A 1 341 ? 37.913 39.104 65.040 1.00 71.07 341 GLN A C 1
ATOM 2523 O O . GLN A 1 341 ? 37.459 38.354 65.869 1.00 75.68 341 GLN A O 1
ATOM 2529 N N . ASN A 1 342 ? 37.456 40.330 64.875 1.00 77.22 342 ASN A N 1
ATOM 2530 C CA . ASN A 1 342 ? 36.388 40.830 65.716 1.00 79.44 342 ASN A CA 1
ATOM 2531 C C . ASN A 1 342 ? 35.204 41.367 64.973 1.00 85.63 342 ASN A C 1
ATOM 2532 O O . ASN A 1 342 ? 35.266 42.433 64.370 1.00 82.65 342 ASN A O 1
ATOM 2537 N N . PRO A 1 343 ? 34.086 40.687 65.083 1.00 87.31 343 PRO A N 1
ATOM 2538 C CA . PRO A 1 343 ? 32.882 41.169 64.444 1.00 84.35 343 PRO A CA 1
ATOM 2539 C C . PRO A 1 343 ? 32.558 42.520 65.015 1.00 80.55 343 PRO A C 1
ATOM 2540 O O . PRO A 1 343 ? 32.660 42.687 66.207 1.00 78.37 343 PRO A O 1
ATOM 2544 N N . PRO A 1 344 ? 32.227 43.483 64.183 1.00 74.02 344 PRO A N 1
ATOM 2545 C CA . PRO A 1 344 ? 31.868 44.814 64.640 1.00 71.96 344 PRO A CA 1
ATOM 2546 C C . PRO A 1 344 ? 30.524 44.847 65.330 1.00 71.95 344 PRO A C 1
ATOM 2547 O O . PRO A 1 344 ? 29.657 44.081 64.983 1.00 70.32 344 PRO A O 1
ATOM 2551 N N . SER A 1 345 ? 30.361 45.733 66.293 1.00 65.38 345 SER A N 1
ATOM 2552 C CA . SER A 1 345 ? 29.096 45.851 66.994 1.00 65.63 345 SER A CA 1
ATOM 2553 C C . SER A 1 345 ? 28.006 46.485 66.181 1.00 74.02 345 SER A C 1
ATOM 2554 O O . SER A 1 345 ? 28.243 47.360 65.369 1.00 68.99 345 SER A O 1
ATOM 2557 N N . ALA A 1 346 ? 26.794 46.046 66.460 1.00 72.15 346 ALA A N 1
ATOM 2558 C CA . ALA A 1 346 ? 25.643 46.546 65.780 1.00 69.70 346 ALA A CA 1
ATOM 2559 C C . ALA A 1 346 ? 25.532 48.007 66.092 1.00 69.68 346 ALA A C 1
ATOM 2560 O O . ALA A 1 346 ? 24.920 48.735 65.352 1.00 81.89 346 ALA A O 1
ATOM 2562 N N . ALA A 1 347 ? 26.115 48.429 67.187 1.00 65.23 347 ALA A N 1
ATOM 2563 C CA . ALA A 1 347 ? 26.148 49.829 67.454 1.00 65.58 347 ALA A CA 1
ATOM 2564 C C . ALA A 1 347 ? 26.946 50.492 66.389 1.00 70.15 347 ALA A C 1
ATOM 2565 O O . ALA A 1 347 ? 26.568 51.529 65.923 1.00 77.48 347 ALA A O 1
ATOM 2567 N N . GLU A 1 348 ? 28.088 49.931 66.039 1.00 70.75 348 GLU A N 1
ATOM 2568 C CA . GLU A 1 348 ? 28.843 50.461 64.918 1.00 69.50 348 GLU A CA 1
ATOM 2569 C C . GLU A 1 348 ? 28.160 50.294 63.586 1.00 58.47 348 GLU A C 1
ATOM 2570 O O . GLU A 1 348 ? 28.179 51.180 62.789 1.00 60.70 348 GLU A O 1
ATOM 2576 N N . ILE A 1 349 ? 27.608 49.126 63.329 1.00 53.49 349 ILE A N 1
ATOM 2577 C CA . ILE A 1 349 ? 27.018 48.852 62.040 1.00 59.85 349 ILE A CA 1
ATOM 2578 C C . ILE A 1 349 ? 25.833 49.719 61.754 1.00 66.67 349 ILE A C 1
ATOM 2579 O O . ILE A 1 349 ? 25.636 50.133 60.639 1.00 69.35 349 ILE A O 1
ATOM 2584 N N . GLU A 1 350 ? 24.991 49.899 62.743 1.00 67.27 350 GLU A N 1
ATOM 2585 C CA . GLU A 1 350 ? 23.810 50.675 62.540 1.00 66.60 350 GLU A CA 1
ATOM 2586 C C . GLU A 1 350 ? 24.094 52.109 62.230 1.00 65.50 350 GLU A C 1
ATOM 2587 O O . GLU A 1 350 ? 23.445 52.674 61.393 1.00 69.35 350 GLU A O 1
ATOM 2593 N N . ARG A 1 351 ? 25.053 52.702 62.911 1.00 60.78 351 ARG A N 1
ATOM 2594 C CA . ARG A 1 351 ? 25.373 54.085 62.657 1.00 61.24 351 ARG A CA 1
ATOM 2595 C C . ARG A 1 351 ? 25.830 54.182 61.247 1.00 61.11 351 ARG A C 1
ATOM 2596 O O . ARG A 1 351 ? 25.501 55.100 60.542 1.00 56.43 351 ARG A O 1
ATOM 2604 N N . VAL A 1 352 ? 26.671 53.250 60.869 1.00 57.44 352 VAL A N 1
ATOM 2605 C CA . VAL A 1 352 ? 27.185 53.180 59.528 1.00 55.79 352 VAL A CA 1
ATOM 2606 C C . VAL A 1 352 ? 26.144 52.832 58.484 1.00 51.57 352 VAL A C 1
ATOM 2607 O O . VAL A 1 352 ? 26.182 53.348 57.410 1.00 51.86 352 VAL A O 1
ATOM 2611 N N . ARG A 1 353 ? 25.262 51.912 58.790 1.00 48.74 353 ARG A N 1
ATOM 2612 C CA . ARG A 1 353 ? 24.211 51.563 57.870 1.00 48.49 353 ARG A CA 1
ATOM 2613 C C . ARG A 1 353 ? 23.241 52.678 57.645 1.00 54.12 353 ARG A C 1
ATOM 2614 O O . ARG A 1 353 ? 22.736 52.864 56.562 1.00 55.00 353 ARG A O 1
ATOM 2622 N N . ALA A 1 354 ? 22.911 53.378 58.707 1.00 57.79 354 ALA A N 1
ATOM 2623 C CA . ALA A 1 354 ? 21.878 54.373 58.635 1.00 52.52 354 ALA A CA 1
ATOM 2624 C C . ALA A 1 354 ? 22.261 55.489 57.728 1.00 50.71 354 ALA A C 1
ATOM 2625 O O . ALA A 1 354 ? 21.479 55.973 56.963 1.00 48.87 354 ALA A O 1
ATOM 2627 N N . GLN A 1 355 ? 23.484 55.925 57.863 1.00 55.46 355 GLN A N 1
ATOM 2628 C CA . GLN A 1 355 ? 23.993 56.990 57.046 1.00 58.83 355 GLN A CA 1
ATOM 2629 C C . GLN A 1 355 ? 24.098 56.643 55.587 1.00 56.10 355 GLN A C 1
ATOM 2630 O O . GLN A 1 355 ? 23.963 57.490 54.743 1.00 58.55 355 GLN A O 1
ATOM 2636 N N . MET A 1 356 ? 24.356 55.388 55.302 1.00 52.57 356 MET A N 1
ATOM 2637 C CA . MET A 1 356 ? 24.359 54.907 53.955 1.00 55.69 356 MET A CA 1
ATOM 2638 C C . MET A 1 356 ? 22.993 54.995 53.342 1.00 58.12 356 MET A C 1
ATOM 2639 O O . MET A 1 356 ? 22.833 55.348 52.198 1.00 53.12 356 MET A O 1
ATOM 2644 N N . ILE A 1 357 ? 22.003 54.593 54.100 1.00 57.84 357 ILE A N 1
ATOM 2645 C CA . ILE A 1 357 ? 20.657 54.653 53.639 1.00 57.39 357 ILE A CA 1
ATOM 2646 C C . ILE A 1 357 ? 20.240 56.084 53.425 1.00 56.07 357 ILE A C 1
ATOM 2647 O O . ILE A 1 357 ? 19.625 56.421 52.447 1.00 61.92 357 ILE A O 1
ATOM 2652 N N . ALA A 1 358 ? 20.618 56.928 54.351 1.00 52.58 358 ALA A N 1
ATOM 2653 C CA . ALA A 1 358 ? 20.192 58.286 54.329 1.00 51.70 358 ALA A CA 1
ATOM 2654 C C . ALA A 1 358 ? 20.695 58.974 53.102 1.00 53.27 358 ALA A C 1
ATOM 2655 O O . ALA A 1 358 ? 19.983 59.717 52.475 1.00 59.13 358 ALA A O 1
ATOM 2657 N N . GLY A 1 359 ? 21.949 58.757 52.781 1.00 59.78 359 GLY A N 1
ATOM 2658 C CA . GLY A 1 359 ? 22.546 59.329 51.603 1.00 61.11 359 GLY A CA 1
ATOM 2659 C C . GLY A 1 359 ? 21.913 58.819 50.345 1.00 63.23 359 GLY A C 1
ATOM 2660 O O . GLY A 1 359 ? 21.737 59.539 49.387 1.00 62.01 359 GLY A O 1
ATOM 2661 N N . MET A 1 360 ? 21.616 57.539 50.340 1.00 67.61 360 MET A N 1
ATOM 2662 C CA . MET A 1 360 ? 20.948 56.934 49.223 1.00 72.88 360 MET A CA 1
ATOM 2663 C C . MET A 1 360 ? 19.565 57.468 49.049 1.00 71.19 360 MET A C 1
ATOM 2664 O O . MET A 1 360 ? 19.145 57.699 47.949 1.00 77.55 360 MET A O 1
ATOM 2669 N N . VAL A 1 361 ? 18.864 57.673 50.142 1.00 64.56 361 VAL A N 1
ATOM 2670 C CA . VAL A 1 361 ? 17.535 58.240 50.090 1.00 64.92 361 VAL A CA 1
ATOM 2671 C C . VAL A 1 361 ? 17.580 59.632 49.502 1.00 59.68 361 VAL A C 1
ATOM 2672 O O . VAL A 1 361 ? 16.633 60.085 48.909 1.00 60.52 361 VAL A O 1
ATOM 2676 N N . TYR A 1 362 ? 18.651 60.327 49.761 1.00 60.54 362 TYR A N 1
ATOM 2677 C CA . TYR A 1 362 ? 18.725 61.686 49.369 1.00 62.11 362 TYR A CA 1
ATOM 2678 C C . TYR A 1 362 ? 18.674 61.743 47.876 1.00 69.39 362 TYR A C 1
ATOM 2679 O O . TYR A 1 362 ? 18.075 62.627 47.322 1.00 72.02 362 TYR A O 1
ATOM 2688 N N . GLU A 1 363 ? 19.321 60.792 47.232 1.00 70.52 363 GLU A N 1
ATOM 2689 C CA . GLU A 1 363 ? 19.293 60.735 45.796 1.00 74.21 363 GLU A CA 1
ATOM 2690 C C . GLU A 1 363 ? 17.961 60.394 45.288 1.00 81.95 363 GLU A C 1
ATOM 2691 O O . GLU A 1 363 ? 17.713 60.598 44.134 1.00 97.49 363 GLU A O 1
ATOM 2697 N N . LYS A 1 364 ? 17.119 59.824 46.128 1.00 82.33 364 LYS A N 1
ATOM 2698 C CA . LYS A 1 364 ? 15.938 59.191 45.620 1.00 86.47 364 LYS A CA 1
ATOM 2699 C C . LYS A 1 364 ? 15.210 60.266 44.933 1.00 86.82 364 LYS A C 1
ATOM 2700 O O . LYS A 1 364 ? 14.819 60.136 43.803 1.00 101.37 364 LYS A O 1
ATOM 2706 N N . ASP A 1 365 ? 15.021 61.341 45.654 1.00 75.82 365 ASP A N 1
ATOM 2707 C CA . ASP A 1 365 ? 14.374 62.497 45.134 1.00 61.32 365 ASP A CA 1
ATOM 2708 C C . ASP A 1 365 ? 15.369 62.870 44.092 1.00 59.17 365 ASP A C 1
ATOM 2709 O O . ASP A 1 365 ? 16.513 62.520 44.226 1.00 69.90 365 ASP A O 1
ATOM 2714 N N . SER A 1 366 ? 14.896 63.496 43.037 1.00 56.29 366 SER A N 1
ATOM 2715 C CA . SER A 1 366 ? 15.641 63.741 41.823 1.00 53.16 366 SER A CA 1
ATOM 2716 C C . SER A 1 366 ? 15.255 62.707 40.817 1.00 50.99 366 SER A C 1
ATOM 2717 O O . SER A 1 366 ? 15.660 61.591 40.880 1.00 49.58 366 SER A O 1
ATOM 2720 N N . ILE A 1 367 ? 14.448 63.118 39.879 1.00 52.77 367 ILE A N 1
ATOM 2721 C CA . ILE A 1 367 ? 13.951 62.236 38.890 1.00 54.16 367 ILE A CA 1
ATOM 2722 C C . ILE A 1 367 ? 15.091 61.684 38.050 1.00 51.75 367 ILE A C 1
ATOM 2723 O O . ILE A 1 367 ? 15.010 60.597 37.566 1.00 47.76 367 ILE A O 1
ATOM 2728 N N . ALA A 1 368 ? 16.144 62.462 37.881 1.00 49.46 368 ALA A N 1
ATOM 2729 C CA . ALA A 1 368 ? 17.301 62.008 37.153 1.00 53.70 368 ALA A CA 1
ATOM 2730 C C . ALA A 1 368 ? 18.018 60.850 37.797 1.00 51.26 368 ALA A C 1
ATOM 2731 O O . ALA A 1 368 ? 18.438 59.959 37.130 1.00 53.29 368 ALA A O 1
ATOM 2733 N N . ALA A 1 369 ? 18.187 60.893 39.094 1.00 49.34 369 ALA A N 1
ATOM 2734 C CA . ALA A 1 369 ? 18.796 59.809 39.805 1.00 49.37 369 ALA A CA 1
ATOM 2735 C C . ALA A 1 369 ? 17.984 58.546 39.760 1.00 52.05 369 ALA A C 1
ATOM 2736 O O . ALA A 1 369 ? 18.530 57.479 39.660 1.00 59.29 369 ALA A O 1
ATOM 2738 N N . GLN A 1 370 ? 16.681 58.661 39.883 1.00 50.94 370 GLN A N 1
ATOM 2739 C CA . GLN A 1 370 ? 15.844 57.498 39.853 1.00 48.89 370 GLN A CA 1
ATOM 2740 C C . GLN A 1 370 ? 15.945 56.883 38.511 1.00 43.36 370 GLN A C 1
ATOM 2741 O O . GLN A 1 370 ? 15.979 55.702 38.390 1.00 47.56 370 GLN A O 1
ATOM 2747 N N . ALA A 1 371 ? 15.975 57.701 37.492 1.00 40.60 371 ALA A N 1
ATOM 2748 C CA . ALA A 1 371 ? 16.109 57.214 36.144 1.00 40.74 371 ALA A CA 1
ATOM 2749 C C . ALA A 1 371 ? 17.419 56.501 35.892 1.00 39.61 371 ALA A C 1
ATOM 2750 O O . ALA A 1 371 ? 17.442 55.497 35.260 1.00 38.66 371 ALA A O 1
ATOM 2752 N N . SER A 1 372 ? 18.506 57.041 36.381 1.00 37.20 372 SER A N 1
ATOM 2753 C CA . SER A 1 372 ? 19.773 56.381 36.310 1.00 39.76 372 SER A CA 1
ATOM 2754 C C . SER A 1 372 ? 19.861 55.093 37.093 1.00 40.50 372 SER A C 1
ATOM 2755 O O . SER A 1 372 ? 20.492 54.162 36.658 1.00 36.80 372 SER A O 1
ATOM 2758 N N . SER A 1 373 ? 19.249 55.051 38.259 1.00 40.03 373 SER A N 1
ATOM 2759 C CA . SER A 1 373 ? 19.251 53.841 39.029 1.00 41.66 373 SER A CA 1
ATOM 2760 C C . SER A 1 373 ? 18.537 52.765 38.262 1.00 45.18 373 SER A C 1
ATOM 2761 O O . SER A 1 373 ? 18.947 51.641 38.261 1.00 46.74 373 SER A O 1
ATOM 2764 N N . ILE A 1 374 ? 17.479 53.137 37.585 1.00 43.44 374 ILE A N 1
ATOM 2765 C CA . ILE A 1 374 ? 16.720 52.203 36.831 1.00 47.21 374 ILE A CA 1
ATOM 2766 C C . ILE A 1 374 ? 17.510 51.710 35.635 1.00 47.81 374 ILE A C 1
ATOM 2767 O O . ILE A 1 374 ? 17.460 50.569 35.303 1.00 51.89 374 ILE A O 1
ATOM 2772 N N . GLY A 1 375 ? 18.260 52.581 35.004 1.00 50.40 375 GLY A N 1
ATOM 2773 C CA . GLY A 1 375 ? 18.965 52.231 33.797 1.00 57.05 375 GLY A CA 1
ATOM 2774 C C . GLY A 1 375 ? 20.228 51.458 34.031 1.00 54.19 375 GLY A C 1
ATOM 2775 O O . GLY A 1 375 ? 20.584 50.592 33.298 1.00 68.80 375 GLY A O 1
ATOM 2776 N N . GLN A 1 376 ? 20.912 51.802 35.079 1.00 43.55 376 GLN A N 1
ATOM 2777 C CA . GLN A 1 376 ? 22.101 51.121 35.462 1.00 48.31 376 GLN A CA 1
ATOM 2778 C C . GLN A 1 376 ? 21.845 49.646 35.675 1.00 46.89 376 GLN A C 1
ATOM 2779 O O . GLN A 1 376 ? 22.500 48.821 35.124 1.00 43.98 376 GLN A O 1
ATOM 2785 N N . LEU A 1 377 ? 20.891 49.351 36.525 1.00 42.48 377 LEU A N 1
ATOM 2786 C CA . LEU A 1 377 ? 20.626 48.049 37.048 1.00 42.44 377 LEU A CA 1
ATOM 2787 C C . LEU A 1 377 ? 20.140 47.213 35.914 1.00 43.56 377 LEU A C 1
ATOM 2788 O O . LEU A 1 377 ? 20.531 46.095 35.762 1.00 43.59 377 LEU A O 1
ATOM 2793 N N . GLU A 1 378 ? 19.269 47.785 35.123 1.00 41.73 378 GLU A N 1
ATOM 2794 C CA . GLU A 1 378 ? 18.722 47.143 33.971 1.00 48.01 378 GLU A CA 1
ATOM 2795 C C . GLU A 1 378 ? 19.721 46.837 32.858 1.00 45.49 378 GLU A C 1
ATOM 2796 O O . GLU A 1 378 ? 19.519 45.957 32.077 1.00 44.67 378 GLU A O 1
ATOM 2802 N N . SER A 1 379 ? 20.783 47.596 32.781 1.00 42.96 379 SER A N 1
ATOM 2803 C CA . SER A 1 379 ? 21.790 47.352 31.796 1.00 40.72 379 SER A CA 1
ATOM 2804 C C . SER A 1 379 ? 22.733 46.265 32.239 1.00 41.50 379 SER A C 1
ATOM 2805 O O . SER A 1 379 ? 23.536 45.793 31.493 1.00 38.55 379 SER A O 1
ATOM 2808 N N . VAL A 1 380 ? 22.618 45.894 33.487 1.00 37.57 380 VAL A N 1
ATOM 2809 C CA . VAL A 1 380 ? 23.558 45.036 34.110 1.00 38.97 380 VAL A CA 1
ATOM 2810 C C . VAL A 1 380 ? 22.942 43.667 34.418 1.00 40.90 380 VAL A C 1
ATOM 2811 O O . VAL A 1 380 ? 23.547 42.840 35.038 1.00 38.37 380 VAL A O 1
ATOM 2815 N N . GLY A 1 381 ? 21.735 43.439 33.949 1.00 45.50 381 GLY A N 1
ATOM 2816 C CA . GLY A 1 381 ? 21.049 42.212 34.250 1.00 48.76 381 GLY A CA 1
ATOM 2817 C C . GLY A 1 381 ? 20.330 42.119 35.578 1.00 53.31 381 GLY A C 1
ATOM 2818 O O . GLY A 1 381 ? 19.965 41.051 35.998 1.00 56.42 381 GLY A O 1
ATOM 2819 N N . LEU A 1 382 ? 20.095 43.234 36.223 1.00 47.93 382 LEU A N 1
ATOM 2820 C CA . LEU A 1 382 ? 19.451 43.222 37.492 1.00 46.31 382 LEU A CA 1
ATOM 2821 C C . LEU A 1 382 ? 18.166 43.975 37.289 1.00 49.68 382 LEU A C 1
ATOM 2822 O O . LEU A 1 382 ? 18.126 44.891 36.518 1.00 48.12 382 LEU A O 1
ATOM 2827 N N . SER A 1 383 ? 17.102 43.562 37.950 1.00 51.19 383 SER A N 1
ATOM 2828 C CA . SER A 1 383 ? 15.826 44.243 37.846 1.00 52.28 383 SER A CA 1
ATOM 2829 C C . SER A 1 383 ? 15.814 45.561 38.553 1.00 52.00 383 SER A C 1
ATOM 2830 O O . SER A 1 383 ? 16.532 45.747 39.497 1.00 54.43 383 SER A O 1
ATOM 2833 N N . TRP A 1 384 ? 14.969 46.471 38.118 1.00 48.57 384 TRP A N 1
ATOM 2834 C CA . TRP A 1 384 ? 14.807 47.712 38.825 1.00 53.17 384 TRP A CA 1
ATOM 2835 C C . TRP A 1 384 ? 14.101 47.527 40.140 1.00 51.65 384 TRP A C 1
ATOM 2836 O O . TRP A 1 384 ? 14.140 48.380 40.971 1.00 49.30 384 TRP A O 1
ATOM 2847 N N . LYS A 1 385 ? 13.456 46.395 40.318 1.00 58.07 385 LYS A N 1
ATOM 2848 C CA . LYS A 1 385 ? 12.670 46.142 41.502 1.00 60.90 385 LYS A CA 1
ATOM 2849 C C . LYS A 1 385 ? 13.542 46.109 42.705 1.00 59.12 385 LYS A C 1
ATOM 2850 O O . LYS A 1 385 ? 13.085 46.229 43.801 1.00 68.54 385 LYS A O 1
ATOM 2856 N N . LEU A 1 386 ? 14.821 45.989 42.463 1.00 63.32 386 LEU A N 1
ATOM 2857 C CA . LEU A 1 386 ? 15.787 45.892 43.519 1.00 62.78 386 LEU A CA 1
ATOM 2858 C C . LEU A 1 386 ? 15.824 47.102 44.389 1.00 59.37 386 LEU A C 1
ATOM 2859 O O . LEU A 1 386 ? 15.967 46.987 45.579 1.00 61.05 386 LEU A O 1
ATOM 2864 N N . ILE A 1 387 ? 15.673 48.262 43.794 1.00 55.81 387 ILE A N 1
ATOM 2865 C CA . ILE A 1 387 ? 15.960 49.466 44.494 1.00 58.59 387 ILE A CA 1
ATOM 2866 C C . ILE A 1 387 ? 15.085 49.492 45.706 1.00 66.28 387 ILE A C 1
ATOM 2867 O O . ILE A 1 387 ? 15.532 49.825 46.776 1.00 66.78 387 ILE A O 1
ATOM 2872 N N . ASP A 1 388 ? 13.841 49.114 45.542 1.00 67.91 388 ASP A N 1
ATOM 2873 C CA . ASP A 1 388 ? 12.924 49.156 46.644 1.00 73.98 388 ASP A CA 1
ATOM 2874 C C . ASP A 1 388 ? 13.362 48.223 47.744 1.00 74.50 388 ASP A C 1
ATOM 2875 O O . ASP A 1 388 ? 13.237 48.539 48.909 1.00 70.73 388 ASP A O 1
ATOM 2880 N N . GLN A 1 389 ? 13.900 47.077 47.382 1.00 71.21 389 GLN A N 1
ATOM 2881 C CA . GLN A 1 389 ? 14.242 46.114 48.391 1.00 73.49 389 GLN A CA 1
ATOM 2882 C C . GLN A 1 389 ? 15.660 46.254 48.869 1.00 69.08 389 GLN A C 1
ATOM 2883 O O . GLN A 1 389 ? 16.087 45.555 49.737 1.00 65.25 389 GLN A O 1
ATOM 2889 N N . ASP A 1 390 ? 16.379 47.189 48.297 1.00 75.73 390 ASP A N 1
ATOM 2890 C CA . ASP A 1 390 ? 17.766 47.349 48.611 1.00 74.45 390 ASP A CA 1
ATOM 2891 C C . ASP A 1 390 ? 17.931 47.688 50.044 1.00 72.16 390 ASP A C 1
ATOM 2892 O O . ASP A 1 390 ? 18.826 47.214 50.672 1.00 81.14 390 ASP A O 1
ATOM 2897 N N . LEU A 1 391 ? 17.039 48.541 50.550 1.00 75.35 391 LEU A N 1
ATOM 2898 C CA . LEU A 1 391 ? 17.109 49.041 51.927 1.00 79.11 391 LEU A CA 1
ATOM 2899 C C . LEU A 1 391 ? 16.707 47.980 52.964 1.00 76.66 391 LEU A C 1
ATOM 2900 O O . LEU A 1 391 ? 16.999 48.106 54.156 1.00 74.24 391 LEU A O 1
ATOM 2905 N N . GLU A 1 392 ? 16.040 46.933 52.496 1.00 73.18 392 GLU A N 1
ATOM 2906 C CA . GLU A 1 392 ? 15.741 45.805 53.312 1.00 74.99 392 GLU A CA 1
ATOM 2907 C C . GLU A 1 392 ? 16.939 44.916 53.325 1.00 68.59 392 GLU A C 1
ATOM 2908 O O . GLU A 1 392 ? 17.282 44.330 54.323 1.00 65.20 392 GLU A O 1
ATOM 2914 N N . ALA A 1 393 ? 17.579 44.823 52.183 1.00 65.77 393 ALA A N 1
ATOM 2915 C CA . ALA A 1 393 ? 18.743 43.993 52.022 1.00 58.23 393 ALA A CA 1
ATOM 2916 C C . ALA A 1 393 ? 19.890 44.446 52.871 1.00 51.22 393 ALA A C 1
ATOM 2917 O O . ALA A 1 393 ? 20.630 43.655 53.368 1.00 56.78 393 ALA A O 1
ATOM 2919 N N . LEU A 1 394 ? 20.069 45.736 52.975 1.00 49.11 394 LEU A N 1
ATOM 2920 C CA . LEU A 1 394 ? 21.138 46.277 53.765 1.00 52.85 394 LEU A CA 1
ATOM 2921 C C . LEU A 1 394 ? 20.895 45.951 55.213 1.00 57.44 394 LEU A C 1
ATOM 2922 O O . LEU A 1 394 ? 21.799 45.749 55.985 1.00 55.41 394 LEU A O 1
ATOM 2927 N N . LYS A 1 395 ? 19.628 45.948 55.557 1.00 64.67 395 LYS A N 1
ATOM 2928 C CA . LYS A 1 395 ? 19.180 45.688 56.897 1.00 68.44 395 LYS A CA 1
ATOM 2929 C C . LYS A 1 395 ? 19.519 44.297 57.341 1.00 63.72 395 LYS A C 1
ATOM 2930 O O . LYS A 1 395 ? 19.819 44.082 58.479 1.00 66.63 395 LYS A O 1
ATOM 2936 N N . ALA A 1 396 ? 19.460 43.347 56.429 1.00 63.71 396 ALA A N 1
ATOM 2937 C CA . ALA A 1 396 ? 19.722 41.956 56.743 1.00 62.53 396 ALA A CA 1
ATOM 2938 C C . ALA A 1 396 ? 21.142 41.645 57.173 1.00 61.26 396 ALA A C 1
ATOM 2939 O O . ALA A 1 396 ? 21.371 40.656 57.814 1.00 64.18 396 ALA A O 1
ATOM 2941 N N . VAL A 1 397 ? 22.081 42.490 56.823 1.00 60.88 397 VAL A N 1
ATOM 2942 C CA . VAL A 1 397 ? 23.447 42.218 57.146 1.00 56.64 397 VAL A CA 1
ATOM 2943 C C . VAL A 1 397 ? 23.642 42.212 58.630 1.00 52.85 397 VAL A C 1
ATOM 2944 O O . VAL A 1 397 ? 23.220 43.100 59.309 1.00 53.32 397 VAL A O 1
ATOM 2948 N N . THR A 1 398 ? 24.312 41.191 59.123 1.00 54.86 398 THR A N 1
ATOM 2949 C CA . THR A 1 398 ? 24.529 41.017 60.541 1.00 52.53 398 THR A CA 1
ATOM 2950 C C . THR A 1 398 ? 25.997 41.004 60.791 1.00 53.92 398 THR A C 1
ATOM 2951 O O . THR A 1 398 ? 26.757 40.740 59.901 1.00 51.37 398 THR A O 1
ATOM 2955 N N . PRO A 1 399 ? 26.416 41.231 62.016 1.00 57.92 399 PRO A N 1
ATOM 2956 C CA . PRO A 1 399 ? 27.822 41.414 62.288 1.00 57.28 399 PRO A CA 1
ATOM 2957 C C . PRO A 1 399 ? 28.589 40.201 61.872 1.00 61.03 399 PRO A C 1
ATOM 2958 O O . PRO A 1 399 ? 29.750 40.283 61.570 1.00 67.26 399 PRO A O 1
ATOM 2962 N N . ASP A 1 400 ? 27.931 39.069 61.921 1.00 62.47 400 ASP A N 1
ATOM 2963 C CA . ASP A 1 400 ? 28.490 37.824 61.490 1.00 69.02 400 ASP A CA 1
ATOM 2964 C C . ASP A 1 400 ? 28.745 37.761 59.997 1.00 63.54 400 ASP A C 1
ATOM 2965 O O . ASP A 1 400 ? 29.730 37.242 59.564 1.00 62.69 400 ASP A O 1
ATOM 2970 N N . ASP A 1 401 ? 27.841 38.317 59.218 1.00 59.78 401 ASP A N 1
ATOM 2971 C CA . ASP A 1 401 ? 27.985 38.340 57.784 1.00 57.12 401 ASP A CA 1
ATOM 2972 C C . ASP A 1 401 ? 29.215 39.114 57.424 1.00 55.47 401 ASP A C 1
ATOM 2973 O O . ASP A 1 401 ? 29.938 38.777 56.511 1.00 48.54 401 ASP A O 1
ATOM 2978 N N . ILE A 1 402 ? 29.401 40.207 58.124 1.00 48.43 402 ILE A N 1
ATOM 2979 C CA . ILE A 1 402 ? 30.501 41.067 57.858 1.00 50.67 402 ILE A CA 1
ATOM 2980 C C . ILE A 1 402 ? 31.780 40.348 58.135 1.00 54.14 402 ILE A C 1
ATOM 2981 O O . ILE A 1 402 ? 32.674 40.376 57.334 1.00 54.80 402 ILE A O 1
ATOM 2986 N N . GLN A 1 403 ? 31.879 39.712 59.287 1.00 57.79 403 GLN A N 1
ATOM 2987 C CA . GLN A 1 403 ? 33.117 39.051 59.638 1.00 60.81 403 GLN A CA 1
ATOM 2988 C C . GLN A 1 403 ? 33.387 37.961 58.638 1.00 55.65 403 GLN A C 1
ATOM 2989 O O . GLN A 1 403 ? 34.479 37.784 58.205 1.00 57.71 403 GLN A O 1
ATOM 2995 N N . LYS A 1 404 ? 32.362 37.238 58.268 1.00 55.52 404 LYS A N 1
ATOM 2996 C CA . LYS A 1 404 ? 32.520 36.186 57.304 1.00 59.75 404 LYS A CA 1
ATOM 2997 C C . LYS A 1 404 ? 32.991 36.654 55.959 1.00 58.47 404 LYS A C 1
ATOM 2998 O O . LYS A 1 404 ? 33.821 36.034 55.379 1.00 65.80 404 LYS A O 1
ATOM 3004 N N . ALA A 1 405 ? 32.454 37.738 55.450 1.00 54.24 405 ALA A N 1
ATOM 3005 C CA . ALA A 1 405 ? 32.905 38.254 54.176 1.00 49.48 405 ALA A CA 1
ATOM 3006 C C . ALA A 1 405 ? 34.345 38.689 54.217 1.00 49.75 405 ALA A C 1
ATOM 3007 O O . ALA A 1 405 ? 35.065 38.476 53.279 1.00 48.39 405 ALA A O 1
ATOM 3009 N N . ALA A 1 406 ? 34.750 39.313 55.308 1.00 48.35 406 ALA A N 1
ATOM 3010 C CA . ALA A 1 406 ? 36.119 39.764 55.470 1.00 45.36 406 ALA A CA 1
ATOM 3011 C C . ALA A 1 406 ? 37.107 38.645 55.496 1.00 44.53 406 ALA A C 1
ATOM 3012 O O . ALA A 1 406 ? 38.182 38.777 55.005 1.00 42.25 406 ALA A O 1
ATOM 3014 N N . ARG A 1 407 ? 36.748 37.559 56.138 1.00 44.21 407 ARG A N 1
ATOM 3015 C CA . ARG A 1 407 ? 37.612 36.418 56.174 1.00 49.99 407 ARG A CA 1
ATOM 3016 C C . ARG A 1 407 ? 37.783 35.809 54.829 1.00 45.96 407 ARG A C 1
ATOM 3017 O O . ARG A 1 407 ? 38.817 35.288 54.513 1.00 43.73 407 ARG A O 1
ATOM 3025 N N . THR A 1 408 ? 36.695 35.760 54.100 1.00 44.49 408 THR A N 1
ATOM 3026 C CA . THR A 1 408 ? 36.681 35.200 52.793 1.00 41.76 408 THR A CA 1
ATOM 3027 C C . THR A 1 408 ? 37.463 35.988 51.785 1.00 41.64 408 THR A C 1
ATOM 3028 O O . THR A 1 408 ? 38.212 35.438 51.041 1.00 46.06 408 THR A O 1
ATOM 3032 N N . TYR A 1 409 ? 37.268 37.287 51.750 1.00 42.36 409 TYR A N 1
ATOM 3033 C CA . TYR A 1 409 ? 37.780 38.068 50.652 1.00 39.42 409 TYR A CA 1
ATOM 3034 C C . TYR A 1 409 ? 39.064 38.836 50.821 1.00 38.42 409 TYR A C 1
ATOM 3035 O O . TYR A 1 409 ? 39.740 39.073 49.865 1.00 36.93 409 TYR A O 1
ATOM 3044 N N . PHE A 1 410 ? 39.395 39.208 52.027 1.00 40.52 410 PHE A N 1
ATOM 3045 C CA . PHE A 1 410 ? 40.592 39.958 52.216 1.00 41.13 410 PHE A CA 1
ATOM 3046 C C . PHE A 1 410 ? 41.774 39.050 52.391 1.00 41.34 410 PHE A C 1
ATOM 3047 O O . PHE A 1 410 ? 42.446 39.096 53.360 1.00 46.13 410 PHE A O 1
ATOM 3055 N N . THR A 1 411 ? 42.041 38.257 51.387 1.00 38.02 411 THR A N 1
ATOM 3056 C CA . THR A 1 411 ? 43.125 37.338 51.389 1.00 38.26 411 THR A CA 1
ATOM 3057 C C . THR A 1 411 ? 44.152 37.800 50.398 1.00 39.77 411 THR A C 1
ATOM 3058 O O . THR A 1 411 ? 43.815 38.426 49.440 1.00 42.30 411 THR A O 1
ATOM 3062 N N . PRO A 1 412 ? 45.404 37.478 50.597 1.00 39.87 412 PRO A N 1
ATOM 3063 C CA . PRO A 1 412 ? 46.429 37.925 49.678 1.00 39.70 412 PRO A CA 1
ATOM 3064 C C . PRO A 1 412 ? 46.251 37.325 48.328 1.00 38.52 412 PRO A C 1
ATOM 3065 O O . PRO A 1 412 ? 46.701 37.874 47.388 1.00 41.86 412 PRO A O 1
ATOM 3069 N N . SER A 1 413 ? 45.579 36.208 48.241 1.00 39.40 413 SER A N 1
ATOM 3070 C CA . SER A 1 413 ? 45.336 35.565 46.976 1.00 37.89 413 SER A CA 1
ATOM 3071 C C . SER A 1 413 ? 44.420 36.350 46.097 1.00 35.41 413 SER A C 1
ATOM 3072 O O . SER A 1 413 ? 44.320 36.072 44.960 1.00 36.83 413 SER A O 1
ATOM 3075 N N . ARG A 1 414 ? 43.729 37.310 46.654 1.00 35.38 414 ARG A N 1
ATOM 3076 C CA . ARG A 1 414 ? 42.779 38.072 45.904 1.00 35.87 414 ARG A CA 1
ATOM 3077 C C . ARG A 1 414 ? 43.230 39.484 45.675 1.00 33.65 414 ARG A C 1
ATOM 3078 O O . ARG A 1 414 ? 42.509 40.265 45.176 1.00 31.08 414 ARG A O 1
ATOM 3086 N N . LEU A 1 415 ? 44.447 39.774 46.051 1.00 34.20 415 LEU A N 1
ATOM 3087 C CA . LEU A 1 415 ? 44.947 41.106 46.102 1.00 34.78 415 LEU A CA 1
ATOM 3088 C C . LEU A 1 415 ? 45.788 41.540 44.923 1.00 36.74 415 LEU A C 1
ATOM 3089 O O . LEU A 1 415 ? 46.663 40.841 44.516 1.00 37.05 415 LEU A O 1
ATOM 3094 N N . THR A 1 416 ? 45.485 42.713 44.392 1.00 35.93 416 THR A N 1
ATOM 3095 C CA . THR A 1 416 ? 46.355 43.473 43.535 1.00 34.87 416 THR A CA 1
ATOM 3096 C C . THR A 1 416 ? 46.709 44.728 44.287 1.00 36.52 416 THR A C 1
ATOM 3097 O O . THR A 1 416 ? 45.870 45.467 44.675 1.00 34.66 416 THR A O 1
ATOM 3101 N N . LEU A 1 417 ? 47.981 44.937 44.500 1.00 36.85 417 LEU A N 1
ATOM 3102 C CA . LEU A 1 417 ? 48.462 46.091 45.197 1.00 37.77 417 LEU A CA 1
ATOM 3103 C C . LEU A 1 417 ? 49.420 46.861 44.324 1.00 38.27 417 LEU A C 1
ATOM 3104 O O . LEU A 1 417 ? 50.286 46.296 43.747 1.00 38.32 417 LEU A O 1
ATOM 3109 N N . ALA A 1 418 ? 49.250 48.164 44.230 1.00 37.14 418 ALA A N 1
ATOM 3110 C CA . ALA A 1 418 ? 50.150 48.974 43.448 1.00 37.32 418 ALA A CA 1
ATOM 3111 C C . ALA A 1 418 ? 50.743 50.157 44.175 1.00 36.12 418 ALA A C 1
ATOM 3112 O O . ALA A 1 418 ? 50.043 50.867 44.795 1.00 38.10 418 ALA A O 1
ATOM 3114 N N . GLN A 1 419 ? 52.038 50.378 44.044 1.00 36.06 419 GLN A N 1
ATOM 3115 C CA . GLN A 1 419 ? 52.680 51.539 44.604 1.00 35.21 419 GLN A CA 1
ATOM 3116 C C . GLN A 1 419 ? 52.870 52.542 43.511 1.00 34.78 419 GLN A C 1
ATOM 3117 O O . GLN A 1 419 ? 53.435 52.244 42.504 1.00 35.29 419 GLN A O 1
ATOM 3123 N N . VAL A 1 420 ? 52.358 53.732 43.709 1.00 34.66 420 VAL A N 1
ATOM 3124 C CA . VAL A 1 420 ? 52.541 54.745 42.729 1.00 34.87 420 VAL A CA 1
ATOM 3125 C C . VAL A 1 420 ? 53.534 55.720 43.255 1.00 34.49 420 VAL A C 1
ATOM 3126 O O . VAL A 1 420 ? 53.299 56.359 44.224 1.00 36.13 420 VAL A O 1
ATOM 3130 N N . LEU A 1 421 ? 54.665 55.800 42.610 1.00 34.88 421 LEU A N 1
ATOM 3131 C CA . LEU A 1 421 ? 55.736 56.564 43.145 1.00 37.31 421 LEU A CA 1
ATOM 3132 C C . LEU A 1 421 ? 56.157 57.704 42.303 1.00 38.67 421 LEU A C 1
ATOM 3133 O O . LEU A 1 421 ? 56.075 57.671 41.118 1.00 35.34 421 LEU A O 1
ATOM 3138 N N . PRO A 1 422 ? 56.680 58.722 42.946 1.00 44.41 422 PRO A N 1
ATOM 3139 C CA . PRO A 1 422 ? 57.172 59.891 42.248 1.00 46.05 422 PRO A CA 1
ATOM 3140 C C . PRO A 1 422 ? 58.472 59.633 41.601 1.00 45.86 422 PRO A C 1
ATOM 3141 O O . PRO A 1 422 ? 59.294 59.016 42.190 1.00 47.65 422 PRO A O 1
ATOM 3145 N N . VAL A 1 423 ? 58.657 60.122 40.399 1.00 50.76 423 VAL A N 1
ATOM 3146 C CA . VAL A 1 423 ? 59.943 60.057 39.768 1.00 55.74 423 VAL A CA 1
ATOM 3147 C C . VAL A 1 423 ? 60.602 61.427 39.660 1.00 59.06 423 VAL A C 1
ATOM 3148 O O . VAL A 1 423 ? 60.683 62.183 40.620 1.00 61.12 423 VAL A O 1
ATOM 3152 N N . PRO B 1 6 ? 15.912 79.832 61.149 1.00 57.30 6 PRO B N 1
ATOM 3153 C CA . PRO B 1 6 ? 16.798 78.721 61.445 1.00 55.61 6 PRO B CA 1
ATOM 3154 C C . PRO B 1 6 ? 18.129 78.920 60.808 1.00 50.35 6 PRO B C 1
ATOM 3155 O O . PRO B 1 6 ? 18.873 77.991 60.686 1.00 50.07 6 PRO B O 1
ATOM 3159 N N . THR B 1 7 ? 18.416 80.132 60.390 1.00 48.22 7 THR B N 1
ATOM 3160 C CA . THR B 1 7 ? 19.649 80.416 59.704 1.00 46.63 7 THR B CA 1
ATOM 3161 C C . THR B 1 7 ? 20.483 81.417 60.474 1.00 46.61 7 THR B C 1
ATOM 3162 O O . THR B 1 7 ? 20.001 82.443 60.854 1.00 49.02 7 THR B O 1
ATOM 3166 N N . HIS B 1 8 ? 21.736 81.084 60.735 1.00 47.30 8 HIS B N 1
ATOM 3167 C CA . HIS B 1 8 ? 22.617 81.925 61.528 1.00 49.86 8 HIS B CA 1
ATOM 3168 C C . HIS B 1 8 ? 23.927 82.221 60.852 1.00 50.55 8 HIS B C 1
ATOM 3169 O O . HIS B 1 8 ? 24.471 81.378 60.204 1.00 47.88 8 HIS B O 1
ATOM 3176 N N . GLU B 1 9 ? 24.440 83.423 61.033 1.00 45.18 9 GLU B N 1
ATOM 3177 C CA . GLU B 1 9 ? 25.706 83.759 60.461 1.00 44.57 9 GLU B CA 1
ATOM 3178 C C . GLU B 1 9 ? 26.641 84.215 61.521 1.00 45.10 9 GLU B C 1
ATOM 3179 O O . GLU B 1 9 ? 26.239 84.859 62.440 1.00 47.85 9 GLU B O 1
ATOM 3185 N N . PHE B 1 10 ? 27.899 83.857 61.384 1.00 43.39 10 PHE B N 1
ATOM 3186 C CA . PHE B 1 10 ? 28.956 84.382 62.202 1.00 40.93 10 PHE B CA 1
ATOM 3187 C C . PHE B 1 10 ? 30.229 84.484 61.411 1.00 39.02 10 PHE B C 1
ATOM 3188 O O . PHE B 1 10 ? 30.377 83.855 60.415 1.00 40.56 10 PHE B O 1
ATOM 3196 N N . SER B 1 11 ? 31.145 85.294 61.870 1.00 37.86 11 SER B N 1
ATOM 3197 C CA . SER B 1 11 ? 32.397 85.421 61.196 1.00 41.41 11 SER B CA 1
ATOM 3198 C C . SER B 1 11 ? 33.482 85.056 62.141 1.00 41.53 11 SER B C 1
ATOM 3199 O O . SER B 1 11 ? 33.401 85.356 63.289 1.00 44.58 11 SER B O 1
ATOM 3202 N N . LEU B 1 12 ? 34.484 84.372 61.651 1.00 40.68 12 LEU B N 1
ATOM 3203 C CA . LEU B 1 12 ? 35.682 84.115 62.391 1.00 40.71 12 LEU B CA 1
ATOM 3204 C C . LEU B 1 12 ? 36.582 85.311 62.316 1.00 45.18 12 LEU B C 1
ATOM 3205 O O . LEU B 1 12 ? 36.416 86.157 61.485 1.00 49.88 12 LEU B O 1
ATOM 3210 N N . ASP B 1 13 ? 37.577 85.358 63.160 1.00 47.40 13 ASP B N 1
ATOM 3211 C CA . ASP B 1 13 ? 38.420 86.512 63.239 1.00 49.05 13 ASP B CA 1
ATOM 3212 C C . ASP B 1 13 ? 39.318 86.689 62.044 1.00 47.79 13 ASP B C 1
ATOM 3213 O O . ASP B 1 13 ? 39.957 87.702 61.927 1.00 47.97 13 ASP B O 1
ATOM 3218 N N . ASN B 1 14 ? 39.392 85.699 61.184 1.00 40.38 14 ASN B N 1
ATOM 3219 C CA . ASN B 1 14 ? 40.128 85.876 59.975 1.00 40.75 14 ASN B CA 1
ATOM 3220 C C . ASN B 1 14 ? 39.226 86.404 58.890 1.00 43.42 14 ASN B C 1
ATOM 3221 O O . ASN B 1 14 ? 39.654 86.597 57.803 1.00 45.51 14 ASN B O 1
ATOM 3226 N N . GLY B 1 15 ? 37.984 86.638 59.236 1.00 40.00 15 GLY B N 1
ATOM 3227 C CA . GLY B 1 15 ? 37.054 87.225 58.327 1.00 41.74 15 GLY B CA 1
ATOM 3228 C C . GLY B 1 15 ? 36.278 86.287 57.455 1.00 46.22 15 GLY B C 1
ATOM 3229 O O . GLY B 1 15 ? 35.497 86.713 56.675 1.00 43.82 15 GLY B O 1
ATOM 3230 N N . LEU B 1 16 ? 36.486 85.001 57.604 1.00 48.52 16 LEU B N 1
ATOM 3231 C CA . LEU B 1 16 ? 35.655 84.043 56.943 1.00 43.89 16 LEU B CA 1
ATOM 3232 C C . LEU B 1 16 ? 34.271 84.103 57.504 1.00 42.47 16 LEU B C 1
ATOM 3233 O O . LEU B 1 16 ? 34.087 84.157 58.683 1.00 41.30 16 LEU B O 1
ATOM 3238 N N . LYS B 1 17 ? 33.296 84.051 56.635 1.00 39.79 17 LYS B N 1
ATOM 3239 C CA . LYS B 1 17 ? 31.934 84.183 57.028 1.00 39.84 17 LYS B CA 1
ATOM 3240 C C . LYS B 1 17 ? 31.287 82.829 56.963 1.00 38.09 17 LYS B C 1
ATOM 3241 O O . LYS B 1 17 ? 31.496 82.108 56.041 1.00 38.33 17 LYS B O 1
ATOM 3247 N N . VAL B 1 18 ? 30.539 82.479 57.982 1.00 35.52 18 VAL B N 1
ATOM 3248 C CA . VAL B 1 18 ? 29.900 81.200 58.023 1.00 33.92 18 VAL B CA 1
ATOM 3249 C C . VAL B 1 18 ? 28.424 81.334 58.183 1.00 33.87 18 VAL B C 1
ATOM 3250 O O . VAL B 1 18 ? 27.969 81.998 59.034 1.00 34.27 18 VAL B O 1
ATOM 3254 N N . ILE B 1 19 ? 27.686 80.658 57.341 1.00 37.09 19 ILE B N 1
ATOM 3255 C CA . ILE B 1 19 ? 26.260 80.636 57.445 1.00 39.62 19 ILE B CA 1
ATOM 3256 C C . ILE B 1 19 ? 25.762 79.205 57.560 1.00 40.60 19 ILE B C 1
ATOM 3257 O O . ILE B 1 19 ? 26.053 78.374 56.746 1.00 38.10 19 ILE B O 1
ATOM 3262 N N . VAL B 1 20 ? 25.010 78.936 58.606 1.00 37.60 20 VAL B N 1
ATOM 3263 C CA . VAL B 1 20 ? 24.533 77.620 58.851 1.00 41.15 20 VAL B CA 1
ATOM 3264 C C . VAL B 1 20 ? 23.054 77.653 58.855 1.00 41.19 20 VAL B C 1
ATOM 3265 O O . VAL B 1 20 ? 22.481 78.491 59.454 1.00 41.83 20 VAL B O 1
ATOM 3269 N N . ARG B 1 21 ? 22.445 76.713 58.177 1.00 44.54 21 ARG B N 1
ATOM 3270 C CA . ARG B 1 21 ? 21.024 76.583 58.196 1.00 46.73 21 ARG B CA 1
ATOM 3271 C C . ARG B 1 21 ? 20.647 75.187 58.615 1.00 50.27 21 ARG B C 1
ATOM 3272 O O . ARG B 1 21 ? 20.983 74.240 57.961 1.00 47.89 21 ARG B O 1
ATOM 3280 N N . GLU B 1 22 ? 19.905 75.085 59.704 1.00 56.68 22 GLU B N 1
ATOM 3281 C CA . GLU B 1 22 ? 19.607 73.820 60.319 1.00 56.22 22 GLU B CA 1
ATOM 3282 C C . GLU B 1 22 ? 18.368 73.177 59.759 1.00 57.68 22 GLU B C 1
ATOM 3283 O O . GLU B 1 22 ? 17.309 73.747 59.823 1.00 56.34 22 GLU B O 1
ATOM 3289 N N . ASP B 1 23 ? 18.534 72.010 59.151 1.00 57.01 23 ASP B N 1
ATOM 3290 C CA . ASP B 1 23 ? 17.433 71.209 58.653 1.00 58.15 23 ASP B CA 1
ATOM 3291 C C . ASP B 1 23 ? 17.635 69.777 59.091 1.00 57.04 23 ASP B C 1
ATOM 3292 O O . ASP B 1 23 ? 18.639 69.202 58.805 1.00 66.97 23 ASP B O 1
ATOM 3297 N N . HIS B 1 24 ? 16.681 69.200 59.777 1.00 52.54 24 HIS B N 1
ATOM 3298 C CA . HIS B 1 24 ? 16.888 67.906 60.362 1.00 60.77 24 HIS B CA 1
ATOM 3299 C C . HIS B 1 24 ? 16.096 66.784 59.767 1.00 63.70 24 HIS B C 1
ATOM 3300 O O . HIS B 1 24 ? 15.996 65.730 60.359 1.00 65.12 24 HIS B O 1
ATOM 3307 N N . ARG B 1 25 ? 15.541 66.996 58.602 1.00 69.70 25 ARG B N 1
ATOM 3308 C CA . ARG B 1 25 ? 14.717 65.982 58.041 1.00 70.83 25 ARG B CA 1
ATOM 3309 C C . ARG B 1 25 ? 15.543 64.770 57.844 1.00 66.31 25 ARG B C 1
ATOM 3310 O O . ARG B 1 25 ? 15.070 63.698 58.074 1.00 76.39 25 ARG B O 1
ATOM 3318 N N . ALA B 1 26 ? 16.765 64.930 57.381 1.00 62.64 26 ALA B N 1
ATOM 3319 C CA . ALA B 1 26 ? 17.588 63.793 57.056 1.00 54.21 26 ALA B CA 1
ATOM 3320 C C . ALA B 1 26 ? 18.982 64.018 57.514 1.00 50.12 26 ALA B C 1
ATOM 3321 O O . ALA B 1 26 ? 19.422 65.129 57.486 1.00 56.22 26 ALA B O 1
ATOM 3323 N N . PRO B 1 27 ? 19.717 62.988 57.865 1.00 51.98 27 PRO B N 1
ATOM 3324 C CA . PRO B 1 27 ? 21.072 63.191 58.357 1.00 53.87 27 PRO B CA 1
ATOM 3325 C C . PRO B 1 27 ? 22.105 63.387 57.253 1.00 54.27 27 PRO B C 1
ATOM 3326 O O . PRO B 1 27 ? 23.130 62.746 57.195 1.00 48.21 27 PRO B O 1
ATOM 3330 N N . VAL B 1 28 ? 21.806 64.341 56.399 1.00 52.47 28 VAL B N 1
ATOM 3331 C CA . VAL B 1 28 ? 22.660 64.695 55.316 1.00 52.11 28 VAL B CA 1
ATOM 3332 C C . VAL B 1 28 ? 22.988 66.157 55.452 1.00 51.98 28 VAL B C 1
ATOM 3333 O O . VAL B 1 28 ? 22.219 66.906 55.973 1.00 51.49 28 VAL B O 1
ATOM 3337 N N . VAL B 1 29 ? 24.157 66.543 55.006 1.00 49.06 29 VAL B N 1
ATOM 3338 C CA . VAL B 1 29 ? 24.540 67.916 55.078 1.00 46.85 29 VAL B CA 1
ATOM 3339 C C . VAL B 1 29 ? 25.227 68.376 53.812 1.00 47.86 29 VAL B C 1
ATOM 3340 O O . VAL B 1 29 ? 25.904 67.628 53.156 1.00 40.59 29 VAL B O 1
ATOM 3344 N N . VAL B 1 30 ? 25.042 69.639 53.496 1.00 45.12 30 VAL B N 1
ATOM 3345 C CA . VAL B 1 30 ? 25.630 70.234 52.334 1.00 42.23 30 VAL B CA 1
ATOM 3346 C C . VAL B 1 30 ? 26.706 71.157 52.818 1.00 42.79 30 VAL B C 1
ATOM 3347 O O . VAL B 1 30 ? 26.511 71.880 53.736 1.00 45.81 30 VAL B O 1
ATOM 3351 N N . SER B 1 31 ? 27.870 71.063 52.228 1.00 41.85 31 SER B N 1
ATOM 3352 C CA . SER B 1 31 ? 28.911 71.989 52.535 1.00 43.37 31 SER B CA 1
ATOM 3353 C C . SER B 1 31 ? 29.428 72.637 51.294 1.00 39.60 31 SER B C 1
ATOM 3354 O O . SER B 1 31 ? 29.801 71.990 50.375 1.00 37.77 31 SER B O 1
ATOM 3357 N N . GLN B 1 32 ? 29.422 73.946 51.281 1.00 39.23 32 GLN B N 1
ATOM 3358 C CA . GLN B 1 32 ? 29.804 74.680 50.103 1.00 40.84 32 GLN B CA 1
ATOM 3359 C C . GLN B 1 32 ? 30.764 75.773 50.455 1.00 38.00 32 GLN B C 1
ATOM 3360 O O . GLN B 1 32 ? 30.602 76.430 51.437 1.00 37.84 32 GLN B O 1
ATOM 3366 N N . LEU B 1 33 ? 31.761 75.969 49.628 1.00 34.39 33 LEU B N 1
ATOM 3367 C CA . LEU B 1 33 ? 32.644 77.069 49.829 1.00 33.98 33 LEU B CA 1
ATOM 3368 C C . LEU B 1 33 ? 32.676 78.011 48.654 1.00 34.75 33 LEU B C 1
ATOM 3369 O O . LEU B 1 33 ? 32.967 77.616 47.566 1.00 33.47 33 LEU B O 1
ATOM 3374 N N . TRP B 1 34 ? 32.403 79.277 48.926 1.00 34.88 34 TRP B N 1
ATOM 3375 C CA . TRP B 1 34 ? 32.247 80.322 47.937 1.00 33.98 34 TRP B CA 1
ATOM 3376 C C . TRP B 1 34 ? 33.306 81.400 48.041 1.00 33.58 34 TRP B C 1
ATOM 3377 O O . TRP B 1 34 ? 33.457 82.001 49.048 1.00 34.38 34 TRP B O 1
ATOM 3388 N N . TYR B 1 35 ? 34.016 81.645 46.956 1.00 34.66 35 TYR B N 1
ATOM 3389 C CA . TYR B 1 35 ? 35.054 82.660 46.872 1.00 33.18 35 TYR B CA 1
ATOM 3390 C C . TYR B 1 35 ? 34.605 83.771 45.999 1.00 31.95 35 TYR B C 1
ATOM 3391 O O . TYR B 1 35 ? 34.056 83.528 44.987 1.00 31.01 35 TYR B O 1
ATOM 3400 N N . ARG B 1 36 ? 34.875 84.997 46.380 1.00 31.84 36 ARG B N 1
ATOM 3401 C CA . ARG B 1 36 ? 34.539 86.114 45.542 1.00 33.15 36 ARG B CA 1
ATOM 3402 C C . ARG B 1 36 ? 35.610 86.394 44.519 1.00 33.32 36 ARG B C 1
ATOM 3403 O O . ARG B 1 36 ? 36.349 87.307 44.637 1.00 35.18 36 ARG B O 1
ATOM 3411 N N . ILE B 1 37 ? 35.706 85.535 43.537 1.00 33.55 37 ILE B N 1
ATOM 3412 C CA . ILE B 1 37 ? 36.608 85.735 42.460 1.00 33.24 37 ILE B CA 1
ATOM 3413 C C . ILE B 1 37 ? 36.048 85.094 41.202 1.00 31.40 37 ILE B C 1
ATOM 3414 O O . ILE B 1 37 ? 35.608 84.008 41.233 1.00 32.54 37 ILE B O 1
ATOM 3419 N N . GLY B 1 38 ? 36.113 85.781 40.090 1.00 30.46 38 GLY B N 1
ATOM 3420 C CA . GLY B 1 38 ? 35.527 85.308 38.876 1.00 30.53 38 GLY B CA 1
ATOM 3421 C C . GLY B 1 38 ? 36.179 85.877 37.662 1.00 28.80 38 GLY B C 1
ATOM 3422 O O . GLY B 1 38 ? 37.080 86.628 37.748 1.00 29.03 38 GLY B O 1
ATOM 3423 N N . SER B 1 39 ? 35.688 85.515 36.518 1.00 29.15 39 SER B N 1
ATOM 3424 C CA . SER B 1 39 ? 36.195 86.028 35.284 1.00 30.10 39 SER B CA 1
ATOM 3425 C C . SER B 1 39 ? 35.966 87.519 35.070 1.00 30.16 39 SER B C 1
ATOM 3426 O O . SER B 1 39 ? 36.642 88.127 34.311 1.00 28.67 39 SER B O 1
ATOM 3429 N N . SER B 1 40 ? 35.017 88.096 35.774 1.00 30.18 40 SER B N 1
ATOM 3430 C CA . SER B 1 40 ? 34.751 89.513 35.710 1.00 30.43 40 SER B CA 1
ATOM 3431 C C . SER B 1 40 ? 35.838 90.347 36.347 1.00 30.59 40 SER B C 1
ATOM 3432 O O . SER B 1 40 ? 35.877 91.521 36.178 1.00 32.15 40 SER B O 1
ATOM 3435 N N . TYR B 1 41 ? 36.712 89.704 37.093 1.00 30.67 41 TYR B N 1
ATOM 3436 C CA . TYR B 1 41 ? 37.812 90.341 37.777 1.00 29.00 41 TYR B CA 1
ATOM 3437 C C . TYR B 1 41 ? 39.088 90.299 36.993 1.00 30.62 41 TYR B C 1
ATOM 3438 O O . TYR B 1 41 ? 40.071 90.831 37.404 1.00 32.49 41 TYR B O 1
ATOM 3447 N N . GLU B 1 42 ? 39.081 89.568 35.920 1.00 30.50 42 GLU B N 1
ATOM 3448 C CA . GLU B 1 42 ? 40.282 89.301 35.212 1.00 32.28 42 GLU B CA 1
ATOM 3449 C C . GLU B 1 42 ? 40.783 90.388 34.310 1.00 32.27 42 GLU B C 1
ATOM 3450 O O . GLU B 1 42 ? 40.047 91.026 33.656 1.00 32.43 42 GLU B O 1
ATOM 3456 N N . THR B 1 43 ? 42.074 90.569 34.324 1.00 34.40 43 THR B N 1
ATOM 3457 C CA . THR B 1 43 ? 42.792 91.438 33.437 1.00 36.67 43 THR B CA 1
ATOM 3458 C C . THR B 1 43 ? 42.932 90.907 32.045 1.00 36.74 43 THR B C 1
ATOM 3459 O O . THR B 1 43 ? 43.110 89.753 31.860 1.00 39.27 43 THR B O 1
ATOM 3463 N N . PRO B 1 44 ? 42.937 91.772 31.063 1.00 38.55 44 PRO B N 1
ATOM 3464 C CA . PRO B 1 44 ? 43.137 91.343 29.690 1.00 38.93 44 PRO B CA 1
ATOM 3465 C C . PRO B 1 44 ? 44.498 90.760 29.462 1.00 37.78 44 PRO B C 1
ATOM 3466 O O . PRO B 1 44 ? 45.465 91.175 30.030 1.00 38.75 44 PRO B O 1
ATOM 3470 N N . GLY B 1 45 ? 44.528 89.743 28.642 1.00 37.07 45 GLY B N 1
ATOM 3471 C CA . GLY B 1 45 ? 45.707 88.966 28.412 1.00 38.20 45 GLY B CA 1
ATOM 3472 C C . GLY B 1 45 ? 45.878 87.923 29.470 1.00 35.72 45 GLY B C 1
ATOM 3473 O O . GLY B 1 45 ? 46.753 87.148 29.389 1.00 37.30 45 GLY B O 1
ATOM 3474 N N . LEU B 1 46 ? 45.056 87.946 30.493 1.00 37.62 46 LEU B N 1
ATOM 3475 C CA . LEU B 1 46 ? 45.142 86.988 31.560 1.00 35.00 46 LEU B CA 1
ATOM 3476 C C . LEU B 1 46 ? 43.806 86.425 31.918 1.00 33.77 46 LEU B C 1
ATOM 3477 O O . LEU B 1 46 ? 43.533 86.156 33.041 1.00 32.83 46 LEU B O 1
ATOM 3482 N N . THR B 1 47 ? 42.961 86.274 30.936 1.00 34.12 47 THR B N 1
ATOM 3483 C CA . THR B 1 47 ? 41.692 85.648 31.133 1.00 35.44 47 THR B CA 1
ATOM 3484 C C . THR B 1 47 ? 41.794 84.147 31.311 1.00 36.29 47 THR B C 1
ATOM 3485 O O . THR B 1 47 ? 42.703 83.526 30.846 1.00 37.66 47 THR B O 1
ATOM 3489 N N . GLY B 1 48 ? 40.824 83.582 31.994 1.00 36.56 48 GLY B N 1
ATOM 3490 C CA . GLY B 1 48 ? 40.786 82.184 32.295 1.00 36.27 48 GLY B CA 1
ATOM 3491 C C . GLY B 1 48 ? 41.376 81.748 33.602 1.00 36.05 48 GLY B C 1
ATOM 3492 O O . GLY B 1 48 ? 41.240 80.634 33.966 1.00 36.45 48 GLY B O 1
ATOM 3493 N N . LEU B 1 49 ? 41.991 82.646 34.319 1.00 34.72 49 LEU B N 1
ATOM 3494 C CA . LEU B 1 49 ? 42.692 82.302 35.522 1.00 38.81 49 LEU B CA 1
ATOM 3495 C C . LEU B 1 49 ? 41.852 81.729 36.611 1.00 38.59 49 LEU B C 1
ATOM 3496 O O . LEU B 1 49 ? 42.278 80.852 37.300 1.00 41.69 49 LEU B O 1
ATOM 3501 N N . SER B 1 50 ? 40.696 82.307 36.832 1.00 39.23 50 SER B N 1
ATOM 3502 C CA . SER B 1 50 ? 39.839 81.840 37.882 1.00 36.51 50 SER B CA 1
ATOM 3503 C C . SER B 1 50 ? 39.341 80.456 37.620 1.00 32.52 50 SER B C 1
ATOM 3504 O O . SER B 1 50 ? 39.278 79.661 38.486 1.00 31.02 50 SER B O 1
ATOM 3507 N N . HIS B 1 51 ? 38.952 80.195 36.403 1.00 32.30 51 HIS B N 1
ATOM 3508 C CA . HIS B 1 51 ? 38.559 78.882 35.996 1.00 34.01 51 HIS B CA 1
ATOM 3509 C C . HIS B 1 51 ? 39.687 77.850 36.028 1.00 33.00 51 HIS B C 1
ATOM 3510 O O . HIS B 1 51 ? 39.484 76.739 36.398 1.00 32.93 51 HIS B O 1
ATOM 3517 N N . ALA B 1 52 ? 40.870 78.251 35.615 1.00 33.00 52 ALA B N 1
ATOM 3518 C CA . ALA B 1 52 ? 42.029 77.402 35.613 1.00 32.47 52 ALA B CA 1
ATOM 3519 C C . ALA B 1 52 ? 42.452 76.985 36.986 1.00 32.38 52 ALA B C 1
ATOM 3520 O O . ALA B 1 52 ? 42.841 75.886 37.188 1.00 32.49 52 ALA B O 1
ATOM 3522 N N . LEU B 1 53 ? 42.372 77.887 37.928 1.00 34.70 53 LEU B N 1
ATOM 3523 C CA . LEU B 1 53 ? 42.717 77.614 39.295 1.00 37.36 53 LEU B CA 1
ATOM 3524 C C . LEU B 1 53 ? 41.830 76.554 39.887 1.00 38.46 53 LEU B C 1
ATOM 3525 O O . LEU B 1 53 ? 42.274 75.740 40.642 1.00 40.07 53 LEU B O 1
ATOM 3530 N N . GLU B 1 54 ? 40.554 76.641 39.589 1.00 38.36 54 GLU B N 1
ATOM 3531 C CA . GLU B 1 54 ? 39.576 75.730 40.080 1.00 42.09 54 GLU B CA 1
ATOM 3532 C C . GLU B 1 54 ? 39.823 74.351 39.535 1.00 48.16 54 GLU B C 1
ATOM 3533 O O . GLU B 1 54 ? 39.639 73.365 40.205 1.00 47.02 54 GLU B O 1
ATOM 3539 N N . HIS B 1 55 ? 40.250 74.304 38.302 1.00 44.45 55 HIS B N 1
ATOM 3540 C CA . HIS B 1 55 ? 40.624 73.082 37.690 1.00 45.17 55 HIS B CA 1
ATOM 3541 C C . HIS B 1 55 ? 41.740 72.402 38.443 1.00 46.10 55 HIS B C 1
ATOM 3542 O O . HIS B 1 55 ? 41.755 71.210 38.594 1.00 45.95 55 HIS B O 1
ATOM 3549 N N . MET B 1 56 ? 42.672 73.183 38.934 1.00 48.80 56 MET B N 1
ATOM 3550 C CA . MET B 1 56 ? 43.794 72.648 39.633 1.00 51.67 56 MET B CA 1
ATOM 3551 C C . MET B 1 56 ? 43.514 72.203 41.024 1.00 56.13 56 MET B C 1
ATOM 3552 O O . MET B 1 56 ? 44.299 71.477 41.555 1.00 73.29 56 MET B O 1
ATOM 3557 N N . MET B 1 57 ? 42.440 72.650 41.638 1.00 61.68 57 MET B N 1
ATOM 3558 C CA . MET B 1 57 ? 42.184 72.300 43.017 1.00 67.58 57 MET B CA 1
ATOM 3559 C C . MET B 1 57 ? 41.884 70.827 43.158 1.00 68.20 57 MET B C 1
ATOM 3560 O O . MET B 1 57 ? 42.310 70.200 44.102 1.00 68.05 57 MET B O 1
ATOM 3565 N N . PHE B 1 58 ? 41.190 70.262 42.195 1.00 77.66 58 PHE B N 1
ATOM 3566 C CA . PHE B 1 58 ? 41.099 68.821 42.117 1.00 83.86 58 PHE B CA 1
ATOM 3567 C C . PHE B 1 58 ? 42.357 68.224 41.517 1.00 75.35 58 PHE B C 1
ATOM 3568 O O . PHE B 1 58 ? 43.383 68.150 42.162 1.00 64.10 58 PHE B O 1
ATOM 3576 N N . GLU B 1 80 ? 30.756 65.921 45.458 1.00 68.61 80 GLU B N 1
ATOM 3577 C CA . GLU B 1 80 ? 31.987 66.676 45.242 1.00 64.83 80 GLU B CA 1
ATOM 3578 C C . GLU B 1 80 ? 31.893 67.472 43.959 1.00 65.54 80 GLU B C 1
ATOM 3579 O O . GLU B 1 80 ? 31.646 66.896 42.937 1.00 65.66 80 GLU B O 1
ATOM 3585 N N . ASN B 1 81 ? 32.077 68.788 43.997 1.00 67.97 81 ASN B N 1
ATOM 3586 C CA . ASN B 1 81 ? 32.159 69.550 42.751 1.00 59.07 81 ASN B CA 1
ATOM 3587 C C . ASN B 1 81 ? 32.527 71.014 42.804 1.00 49.72 81 ASN B C 1
ATOM 3588 O O . ASN B 1 81 ? 32.703 71.546 43.850 1.00 41.89 81 ASN B O 1
ATOM 3593 N N . ALA B 1 82 ? 32.656 71.646 41.639 1.00 50.29 82 ALA B N 1
ATOM 3594 C CA . ALA B 1 82 ? 33.100 73.026 41.535 1.00 47.14 82 ALA B CA 1
ATOM 3595 C C . ALA B 1 82 ? 32.557 73.754 40.338 1.00 45.18 82 ALA B C 1
ATOM 3596 O O . ALA B 1 82 ? 32.307 73.162 39.331 1.00 43.72 82 ALA B O 1
ATOM 3598 N N . PHE B 1 83 ? 32.393 75.062 40.458 1.00 47.97 83 PHE B N 1
ATOM 3599 C CA . PHE B 1 83 ? 31.953 75.898 39.355 1.00 49.08 83 PHE B CA 1
ATOM 3600 C C . PHE B 1 83 ? 32.607 77.270 39.356 1.00 40.45 83 PHE B C 1
ATOM 3601 O O . PHE B 1 83 ? 32.755 77.864 40.372 1.00 41.26 83 PHE B O 1
ATOM 3609 N N . THR B 1 84 ? 32.987 77.774 38.205 1.00 36.63 84 THR B N 1
ATOM 3610 C CA . THR B 1 84 ? 33.489 79.127 38.102 1.00 35.51 84 THR B CA 1
ATOM 3611 C C . THR B 1 84 ? 32.612 79.952 37.200 1.00 34.07 84 THR B C 1
ATOM 3612 O O . THR B 1 84 ? 32.240 79.533 36.170 1.00 35.52 84 THR B O 1
ATOM 3616 N N . THR B 1 85 ? 32.298 81.146 37.618 1.00 36.71 85 THR B N 1
ATOM 3617 C CA . THR B 1 85 ? 31.504 82.061 36.837 1.00 38.46 85 THR B CA 1
ATOM 3618 C C . THR B 1 85 ? 32.166 83.406 36.784 1.00 38.41 85 THR B C 1
ATOM 3619 O O . THR B 1 85 ? 33.294 83.554 37.149 1.00 37.50 85 THR B O 1
ATOM 3623 N N . ASP B 1 86 ? 31.399 84.387 36.353 1.00 41.17 86 ASP B N 1
ATOM 3624 C CA . ASP B 1 86 ? 31.819 85.762 36.278 1.00 40.67 86 ASP B CA 1
ATOM 3625 C C . ASP B 1 86 ? 32.166 86.321 37.637 1.00 37.93 86 ASP B C 1
ATOM 3626 O O . ASP B 1 86 ? 33.087 87.071 37.766 1.00 38.11 86 ASP B O 1
ATOM 3631 N N . ASP B 1 87 ? 31.400 85.977 38.650 1.00 36.37 87 ASP B N 1
ATOM 3632 C CA . ASP B 1 87 ? 31.593 86.565 39.955 1.00 34.73 87 ASP B CA 1
ATOM 3633 C C . ASP B 1 87 ? 32.127 85.698 41.073 1.00 36.63 87 ASP B C 1
ATOM 3634 O O . ASP B 1 87 ? 32.485 86.216 42.095 1.00 36.94 87 ASP B O 1
ATOM 3639 N N . TYR B 1 88 ? 32.118 84.390 40.915 1.00 36.86 88 TYR B N 1
ATOM 3640 C CA . TYR B 1 88 ? 32.440 83.535 42.023 1.00 34.53 88 TYR B CA 1
ATOM 3641 C C . TYR B 1 88 ? 32.974 82.204 41.630 1.00 34.23 88 TYR B C 1
ATOM 3642 O O . TYR B 1 88 ? 32.789 81.765 40.547 1.00 34.70 88 TYR B O 1
ATOM 3651 N N . THR B 1 89 ? 33.641 81.562 42.555 1.00 33.49 89 THR B N 1
ATOM 3652 C CA . THR B 1 89 ? 33.995 80.176 42.425 1.00 34.06 89 THR B CA 1
ATOM 3653 C C . THR B 1 89 ? 33.497 79.417 43.623 1.00 31.29 89 THR B C 1
ATOM 3654 O O . THR B 1 89 ? 33.794 79.767 44.710 1.00 30.95 89 THR B O 1
ATOM 3658 N N . ALA B 1 90 ? 32.750 78.361 43.397 1.00 32.82 90 ALA B N 1
ATOM 3659 C CA . ALA B 1 90 ? 32.164 77.590 44.473 1.00 35.25 90 ALA B CA 1
ATOM 3660 C C . ALA B 1 90 ? 32.645 76.174 44.521 1.00 34.49 90 ALA B C 1
ATOM 3661 O O . ALA B 1 90 ? 32.756 75.554 43.536 1.00 35.25 90 ALA B O 1
ATOM 3663 N N . TYR B 1 91 ? 32.924 75.668 45.700 1.00 35.14 91 TYR B N 1
ATOM 3664 C CA . TYR B 1 91 ? 33.203 74.263 45.864 1.00 34.69 91 TYR B CA 1
ATOM 3665 C C . TYR B 1 91 ? 32.148 73.618 46.772 1.00 37.28 91 TYR B C 1
ATOM 3666 O O . TYR B 1 91 ? 31.829 74.125 47.809 1.00 37.63 91 TYR B O 1
ATOM 3675 N N . TYR B 1 92 ? 31.562 72.524 46.332 1.00 39.04 92 TYR B N 1
ATOM 3676 C CA . TYR B 1 92 ? 30.470 71.934 47.066 1.00 42.99 92 TYR B CA 1
ATOM 3677 C C . TYR B 1 92 ? 30.403 70.430 47.107 1.00 43.07 92 TYR B C 1
ATOM 3678 O O . TYR B 1 92 ? 30.714 69.775 46.154 1.00 44.28 92 TYR B O 1
ATOM 3687 N N . GLN B 1 93 ? 29.947 69.911 48.233 1.00 43.12 93 GLN B N 1
ATOM 3688 C CA . GLN B 1 93 ? 29.700 68.499 48.441 1.00 45.79 93 GLN B CA 1
ATOM 3689 C C . GLN B 1 93 ? 28.393 68.274 49.156 1.00 44.87 93 GLN B C 1
ATOM 3690 O O . GLN B 1 93 ? 27.936 69.099 49.876 1.00 45.66 93 GLN B O 1
ATOM 3696 N N . VAL B 1 94 ? 27.814 67.114 48.976 1.00 48.88 94 VAL B N 1
ATOM 3697 C CA . VAL B 1 94 ? 26.698 66.698 49.780 1.00 47.32 94 VAL B CA 1
ATOM 3698 C C . VAL B 1 94 ? 27.164 65.488 50.551 1.00 45.64 94 VAL B C 1
ATOM 3699 O O . VAL B 1 94 ? 27.699 64.585 49.996 1.00 43.10 94 VAL B O 1
ATOM 3703 N N . LEU B 1 95 ? 26.963 65.501 51.851 1.00 50.50 95 LEU B N 1
ATOM 3704 C CA . LEU B 1 95 ? 27.626 64.580 52.725 1.00 47.62 95 LEU B CA 1
ATOM 3705 C C . LEU B 1 95 ? 26.726 63.958 53.721 1.00 46.12 95 LEU B C 1
ATOM 3706 O O . LEU B 1 95 ? 25.723 64.491 54.057 1.00 47.38 95 LEU B O 1
ATOM 3711 N N . ALA B 1 96 ? 27.114 62.804 54.206 1.00 49.61 96 ALA B N 1
ATOM 3712 C CA . ALA B 1 96 ? 26.556 62.275 55.416 1.00 51.57 96 ALA B CA 1
ATOM 3713 C C . ALA B 1 96 ? 27.151 63.071 56.525 1.00 44.82 96 ALA B C 1
ATOM 3714 O O . ALA B 1 96 ? 28.275 63.439 56.451 1.00 48.70 96 ALA B O 1
ATOM 3716 N N . ARG B 1 97 ? 26.419 63.277 57.583 1.00 47.42 97 ARG B N 1
ATOM 3717 C CA . ARG B 1 97 ? 26.836 64.212 58.581 1.00 48.74 97 ARG B CA 1
ATOM 3718 C C . ARG B 1 97 ? 28.143 63.874 59.231 1.00 49.31 97 ARG B C 1
ATOM 3719 O O . ARG B 1 97 ? 28.905 64.740 59.552 1.00 47.70 97 ARG B O 1
ATOM 3727 N N . ASP B 1 98 ? 28.408 62.603 59.405 1.00 53.65 98 ASP B N 1
ATOM 3728 C CA . ASP B 1 98 ? 29.648 62.161 59.993 1.00 52.91 98 ASP B CA 1
ATOM 3729 C C . ASP B 1 98 ? 30.825 62.565 59.113 1.00 51.06 98 ASP B C 1
ATOM 3730 O O . ASP B 1 98 ? 31.908 62.784 59.573 1.00 41.77 98 ASP B O 1
ATOM 3735 N N . ARG B 1 99 ? 30.569 62.684 57.829 1.00 48.55 99 ARG B N 1
ATOM 3736 C CA . ARG B 1 99 ? 31.530 63.111 56.838 1.00 48.31 99 ARG B CA 1
ATOM 3737 C C . ARG B 1 99 ? 31.955 64.547 56.924 1.00 46.99 99 ARG B C 1
ATOM 3738 O O . ARG B 1 99 ? 32.963 64.912 56.395 1.00 47.93 99 ARG B O 1
ATOM 3746 N N . LEU B 1 100 ? 31.161 65.363 57.576 1.00 48.31 100 LEU B N 1
ATOM 3747 C CA . LEU B 1 100 ? 31.302 66.796 57.534 1.00 48.20 100 LEU B CA 1
ATOM 3748 C C . LEU B 1 100 ? 32.607 67.288 58.076 1.00 42.27 100 LEU B C 1
ATOM 3749 O O . LEU B 1 100 ? 33.167 68.206 57.538 1.00 46.25 100 LEU B O 1
ATOM 3754 N N . PRO B 1 101 ? 33.120 66.677 59.108 1.00 42.13 101 PRO B N 1
ATOM 3755 C CA . PRO B 1 101 ? 34.417 67.091 59.607 1.00 44.70 101 PRO B CA 1
ATOM 3756 C C . PRO B 1 101 ? 35.538 66.848 58.617 1.00 47.30 101 PRO B C 1
ATOM 3757 O O . PRO B 1 101 ? 36.431 67.638 58.541 1.00 45.67 101 PRO B O 1
ATOM 3761 N N . VAL B 1 102 ? 35.519 65.737 57.909 1.00 47.75 102 VAL B N 1
ATOM 3762 C CA . VAL B 1 102 ? 36.538 65.480 56.919 1.00 49.39 102 VAL B CA 1
ATOM 3763 C C . VAL B 1 102 ? 36.495 66.416 55.739 1.00 45.69 102 VAL B C 1
ATOM 3764 O O . VAL B 1 102 ? 37.510 66.798 55.239 1.00 45.85 102 VAL B O 1
ATOM 3768 N N . ALA B 1 103 ? 35.298 66.731 55.285 1.00 47.56 103 ALA B N 1
ATOM 3769 C CA . ALA B 1 103 ? 35.088 67.658 54.192 1.00 43.29 103 ALA B CA 1
ATOM 3770 C C . ALA B 1 103 ? 35.520 69.049 54.514 1.00 40.39 103 ALA B C 1
ATOM 3771 O O . ALA B 1 103 ? 36.041 69.725 53.696 1.00 43.38 103 ALA B O 1
ATOM 3773 N N . LEU B 1 104 ? 35.253 69.487 55.719 1.00 42.09 104 LEU B N 1
ATOM 3774 C CA . LEU B 1 104 ? 35.737 70.753 56.173 1.00 40.31 104 LEU B CA 1
ATOM 3775 C C . LEU B 1 104 ? 37.233 70.793 56.244 1.00 41.20 104 LEU B C 1
ATOM 3776 O O . LEU B 1 104 ? 37.810 71.795 55.998 1.00 39.39 104 LEU B O 1
ATOM 3781 N N . GLU B 1 105 ? 37.853 69.694 56.622 1.00 48.22 105 GLU B N 1
ATOM 3782 C CA . GLU B 1 105 ? 39.285 69.620 56.639 1.00 51.60 105 GLU B CA 1
ATOM 3783 C C . GLU B 1 105 ? 39.876 69.728 55.275 1.00 50.25 105 GLU B C 1
ATOM 3784 O O . GLU B 1 105 ? 40.881 70.357 55.102 1.00 53.64 105 GLU B O 1
ATOM 3790 N N . MET B 1 106 ? 39.292 69.053 54.320 1.00 49.02 106 MET B N 1
ATOM 3791 C CA . MET B 1 106 ? 39.815 69.113 52.989 1.00 54.43 106 MET B CA 1
ATOM 3792 C C . MET B 1 106 ? 39.706 70.495 52.405 1.00 49.73 106 MET B C 1
ATOM 3793 O O . MET B 1 106 ? 40.579 70.922 51.715 1.00 52.28 106 MET B O 1
ATOM 3798 N N . GLU B 1 107 ? 38.605 71.169 52.652 1.00 45.31 107 GLU B N 1
ATOM 3799 C CA . GLU B 1 107 ? 38.458 72.524 52.217 1.00 47.33 107 GLU B CA 1
ATOM 3800 C C . GLU B 1 107 ? 39.435 73.453 52.861 1.00 47.86 107 GLU B C 1
ATOM 3801 O O . GLU B 1 107 ? 40.013 74.260 52.184 1.00 51.72 107 GLU B O 1
ATOM 3807 N N . ALA B 1 108 ? 39.637 73.340 54.150 1.00 43.17 108 ALA B N 1
ATOM 3808 C CA . ALA B 1 108 ? 40.529 74.248 54.802 1.00 41.15 108 ALA B CA 1
ATOM 3809 C C . ALA B 1 108 ? 41.888 74.076 54.204 1.00 41.14 108 ALA B C 1
ATOM 3810 O O . ALA B 1 108 ? 42.624 75.005 54.051 1.00 40.62 108 ALA B O 1
ATOM 3812 N N . ASP B 1 109 ? 42.212 72.855 53.889 1.00 44.95 109 ASP B N 1
ATOM 3813 C CA . ASP B 1 109 ? 43.497 72.550 53.356 1.00 51.85 109 ASP B CA 1
ATOM 3814 C C . ASP B 1 109 ? 43.717 73.225 52.025 1.00 52.48 109 ASP B C 1
ATOM 3815 O O . ASP B 1 109 ? 44.768 73.753 51.766 1.00 50.76 109 ASP B O 1
ATOM 3820 N N . ARG B 1 110 ? 42.690 73.197 51.200 1.00 52.32 110 ARG B N 1
ATOM 3821 C CA . ARG B 1 110 ? 42.667 73.845 49.921 1.00 54.54 110 ARG B CA 1
ATOM 3822 C C . ARG B 1 110 ? 42.793 75.343 50.029 1.00 50.08 110 ARG B C 1
ATOM 3823 O O . ARG B 1 110 ? 43.399 75.954 49.189 1.00 47.97 110 ARG B O 1
ATOM 3831 N N . MET B 1 111 ? 42.160 75.929 51.012 1.00 44.63 111 MET B N 1
ATOM 3832 C CA . MET B 1 111 ? 42.311 77.328 51.204 1.00 45.18 111 MET B CA 1
ATOM 3833 C C . MET B 1 111 ? 43.735 77.624 51.582 1.00 47.20 111 MET B C 1
ATOM 3834 O O . MET B 1 111 ? 44.368 78.432 50.960 1.00 50.53 111 MET B O 1
ATOM 3839 N N . ALA B 1 112 ? 44.239 76.957 52.602 1.00 47.91 112 ALA B N 1
ATOM 3840 C CA . ALA B 1 112 ? 45.576 77.193 53.129 1.00 51.85 112 ALA B CA 1
ATOM 3841 C C . ALA B 1 112 ? 46.816 76.888 52.301 1.00 51.35 112 ALA B C 1
ATOM 3842 O O . ALA B 1 112 ? 47.712 77.669 52.285 1.00 51.93 112 ALA B O 1
ATOM 3844 N N . HIS B 1 113 ? 46.907 75.727 51.684 1.00 61.90 113 HIS B N 1
ATOM 3845 C CA . HIS B 1 113 ? 48.109 75.374 50.955 1.00 66.25 113 HIS B CA 1
ATOM 3846 C C . HIS B 1 113 ? 47.813 75.040 49.528 1.00 59.97 113 HIS B C 1
ATOM 3847 O O . HIS B 1 113 ? 47.113 74.103 49.253 1.00 51.81 113 HIS B O 1
ATOM 3854 N N . LEU B 1 114 ? 48.316 75.880 48.626 1.00 72.68 114 LEU B N 1
ATOM 3855 C CA . LEU B 1 114 ? 48.062 75.696 47.211 1.00 73.23 114 LEU B CA 1
ATOM 3856 C C . LEU B 1 114 ? 48.511 74.314 46.816 1.00 64.00 114 LEU B C 1
ATOM 3857 O O . LEU B 1 114 ? 47.679 73.464 46.503 1.00 69.07 114 LEU B O 1
ATOM 3862 N N . SER B 1 115 ? 49.818 74.074 46.834 1.00 59.75 115 SER B N 1
ATOM 3863 C CA . SER B 1 115 ? 50.304 72.846 46.269 1.00 72.15 115 SER B CA 1
ATOM 3864 C C . SER B 1 115 ? 50.035 72.713 44.771 1.00 69.01 115 SER B C 1
ATOM 3865 O O . SER B 1 115 ? 49.142 72.006 44.376 1.00 61.26 115 SER B O 1
ATOM 3868 N N . LEU B 1 116 ? 50.816 73.383 43.953 1.00 66.43 116 LEU B N 1
ATOM 3869 C CA . LEU B 1 116 ? 50.583 73.374 42.534 1.00 64.92 116 LEU B CA 1
ATOM 3870 C C . LEU B 1 116 ? 51.822 73.082 41.752 1.00 61.82 116 LEU B C 1
ATOM 3871 O O . LEU B 1 116 ? 52.503 73.976 41.301 1.00 53.06 116 LEU B O 1
ATOM 3876 N N . PRO B 1 117 ? 52.111 71.826 41.548 1.00 62.10 117 PRO B N 1
ATOM 3877 C CA . PRO B 1 117 ? 53.338 71.421 40.881 1.00 59.77 117 PRO B CA 1
ATOM 3878 C C . PRO B 1 117 ? 53.339 71.768 39.416 1.00 56.11 117 PRO B C 1
ATOM 3879 O O . PRO B 1 117 ? 52.310 71.815 38.817 1.00 48.16 117 PRO B O 1
ATOM 3883 N N . VAL B 1 118 ? 54.507 72.032 38.866 1.00 54.64 118 VAL B N 1
ATOM 3884 C CA . VAL B 1 118 ? 54.598 72.507 37.513 1.00 61.67 118 VAL B CA 1
ATOM 3885 C C . VAL B 1 118 ? 54.096 71.491 36.530 1.00 58.91 118 VAL B C 1
ATOM 3886 O O . VAL B 1 118 ? 53.435 71.807 35.579 1.00 59.36 118 VAL B O 1
ATOM 3890 N N . ASP B 1 119 ? 54.425 70.254 36.784 1.00 61.64 119 ASP B N 1
ATOM 3891 C CA . ASP B 1 119 ? 54.121 69.202 35.868 1.00 65.19 119 ASP B CA 1
ATOM 3892 C C . ASP B 1 119 ? 52.635 69.092 35.693 1.00 59.37 119 ASP B C 1
ATOM 3893 O O . ASP B 1 119 ? 52.135 68.876 34.625 1.00 54.34 119 ASP B O 1
ATOM 3898 N N . GLN B 1 120 ? 51.954 69.221 36.807 1.00 58.70 120 GLN B N 1
ATOM 3899 C CA . GLN B 1 120 ? 50.534 69.164 36.913 1.00 54.26 120 GLN B CA 1
ATOM 3900 C C . GLN B 1 120 ? 49.899 70.291 36.156 1.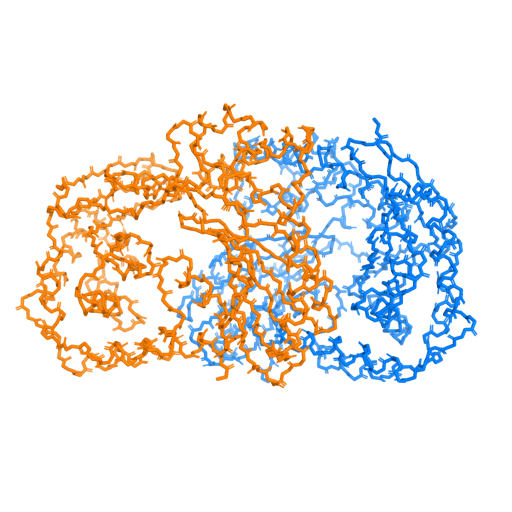00 55.12 120 GLN B C 1
ATOM 3901 O O . GLN B 1 120 ? 48.906 70.112 35.512 1.00 56.56 120 GLN B O 1
ATOM 3907 N N . PHE B 1 121 ? 50.492 71.461 36.226 1.00 50.01 121 PHE B N 1
ATOM 3908 C CA . PHE B 1 121 ? 50.011 72.593 35.495 1.00 46.06 121 PHE B CA 1
ATOM 3909 C C . PHE B 1 121 ? 50.082 72.342 34.005 1.00 44.42 121 PHE B C 1
ATOM 3910 O O . PHE B 1 121 ? 49.152 72.573 33.292 1.00 41.93 121 PHE B O 1
ATOM 3918 N N . LYS B 1 122 ? 51.179 71.777 33.561 1.00 46.32 122 LYS B N 1
ATOM 3919 C CA . LYS B 1 122 ? 51.442 71.618 32.158 1.00 48.40 122 LYS B CA 1
ATOM 3920 C C . LYS B 1 122 ? 50.432 70.775 31.420 1.00 49.23 122 LYS B C 1
ATOM 3921 O O . LYS B 1 122 ? 50.055 71.095 30.343 1.00 46.66 122 LYS B O 1
ATOM 3927 N N . SER B 1 123 ? 50.054 69.648 31.968 1.00 53.10 123 SER B N 1
ATOM 3928 C CA . SER B 1 123 ? 48.977 68.868 31.418 1.00 54.64 123 SER B CA 1
ATOM 3929 C C . SER B 1 123 ? 47.594 69.466 31.547 1.00 51.68 123 SER B C 1
ATOM 3930 O O . SER B 1 123 ? 46.774 69.316 30.690 1.00 53.82 123 SER B O 1
ATOM 3933 N N . GLU B 1 124 ? 47.314 70.051 32.685 1.00 54.11 124 GLU B N 1
ATOM 3934 C CA . GLU B 1 124 ? 46.005 70.609 32.956 1.00 54.48 124 GLU B CA 1
ATOM 3935 C C . GLU B 1 124 ? 45.652 71.785 32.089 1.00 50.86 124 GLU B C 1
ATOM 3936 O O . GLU B 1 124 ? 44.523 71.974 31.780 1.00 50.22 124 GLU B O 1
ATOM 3942 N N . ILE B 1 125 ? 46.623 72.608 31.759 1.00 47.04 125 ILE B N 1
ATOM 3943 C CA . ILE B 1 125 ? 46.403 73.718 30.862 1.00 45.10 125 ILE B CA 1
ATOM 3944 C C . ILE B 1 125 ? 46.054 73.232 29.477 1.00 42.94 125 ILE B C 1
ATOM 3945 O O . ILE B 1 125 ? 45.273 73.799 28.779 1.00 39.97 125 ILE B O 1
ATOM 3950 N N . GLU B 1 126 ? 46.677 72.153 29.103 1.00 42.29 126 GLU B N 1
ATOM 3951 C CA . GLU B 1 126 ? 46.415 71.511 27.871 1.00 42.64 126 GLU B CA 1
ATOM 3952 C C . GLU B 1 126 ? 45.015 70.993 27.798 1.00 38.20 126 GLU B C 1
ATOM 3953 O O . GLU B 1 126 ? 44.407 70.998 26.762 1.00 36.10 126 GLU B O 1
ATOM 3959 N N . VAL B 1 127 ? 44.541 70.479 28.906 1.00 34.54 127 VAL B N 1
ATOM 3960 C CA . VAL B 1 127 ? 43.220 69.945 28.946 1.00 36.18 127 VAL B CA 1
ATOM 3961 C C . VAL B 1 127 ? 42.232 71.044 28.727 1.00 37.59 127 VAL B C 1
ATOM 3962 O O . VAL B 1 127 ? 41.328 70.927 27.952 1.00 33.74 127 VAL B O 1
ATOM 3966 N N . ILE B 1 128 ? 42.455 72.131 29.432 1.00 42.97 128 ILE B N 1
ATOM 3967 C CA . ILE B 1 128 ? 41.610 73.290 29.400 1.00 40.26 128 ILE B CA 1
ATOM 3968 C C . ILE B 1 128 ? 41.585 73.904 28.022 1.00 40.27 128 ILE B C 1
ATOM 3969 O O . ILE B 1 128 ? 40.567 74.306 27.572 1.00 40.64 128 ILE B O 1
ATOM 3974 N N . LYS B 1 129 ? 42.712 73.960 27.353 1.00 39.77 129 LYS B N 1
ATOM 3975 C CA . LYS B 1 129 ? 42.759 74.463 26.005 1.00 43.10 129 LYS B CA 1
ATOM 3976 C C . LYS B 1 129 ? 41.980 73.622 25.040 1.00 45.04 129 LYS B C 1
ATOM 3977 O O . LYS B 1 129 ? 41.351 74.125 24.169 1.00 42.44 129 LYS B O 1
ATOM 3983 N N . GLU B 1 130 ? 42.094 72.318 25.154 1.00 47.39 130 GLU B N 1
ATOM 3984 C CA . GLU B 1 130 ? 41.306 71.427 24.347 1.00 48.73 130 GLU B CA 1
ATOM 3985 C C . GLU B 1 130 ? 39.837 71.539 24.657 1.00 43.33 130 GLU B C 1
ATOM 3986 O O . GLU B 1 130 ? 39.013 71.521 23.797 1.00 42.63 130 GLU B O 1
ATOM 3992 N N . GLU B 1 131 ? 39.528 71.684 25.912 1.00 40.36 131 GLU B N 1
ATOM 3993 C CA . GLU B 1 131 ? 38.178 71.847 26.347 1.00 48.06 131 GLU B CA 1
ATOM 3994 C C . GLU B 1 131 ? 37.561 73.104 25.741 1.00 49.94 131 GLU B C 1
ATOM 3995 O O . GLU B 1 131 ? 36.384 73.171 25.486 1.00 50.57 131 GLU B O 1
ATOM 4001 N N . ARG B 1 132 ? 38.370 74.117 25.552 1.00 45.60 132 ARG B N 1
ATOM 4002 C CA . ARG B 1 132 ? 37.964 75.291 24.835 1.00 48.13 132 ARG B CA 1
ATOM 4003 C C . ARG B 1 132 ? 37.714 75.090 23.372 1.00 47.44 132 ARG B C 1
ATOM 4004 O O . ARG B 1 132 ? 36.840 75.672 22.795 1.00 46.36 132 ARG B O 1
ATOM 4012 N N . ARG B 1 133 ? 38.571 74.312 22.764 1.00 49.95 133 ARG B N 1
ATOM 4013 C CA . ARG B 1 133 ? 38.441 73.979 21.382 1.00 59.55 133 ARG B CA 1
ATOM 4014 C C . ARG B 1 133 ? 37.181 73.197 21.152 1.00 60.23 133 ARG B C 1
ATOM 4015 O O . ARG B 1 133 ? 36.572 73.339 20.147 1.00 71.13 133 ARG B O 1
ATOM 4023 N N . LEU B 1 134 ? 36.826 72.325 22.067 1.00 66.58 134 LEU B N 1
ATOM 4024 C CA . LEU B 1 134 ? 35.705 71.453 21.847 1.00 70.83 134 LEU B CA 1
ATOM 4025 C C . LEU B 1 134 ? 34.399 72.077 22.250 1.00 73.85 134 LEU B C 1
ATOM 4026 O O . LEU B 1 134 ? 33.524 72.240 21.433 1.00 70.13 134 LEU B O 1
ATOM 4031 N N . ARG B 1 135 ? 34.269 72.372 23.538 1.00 73.73 135 ARG B N 1
ATOM 4032 C CA . ARG B 1 135 ? 33.066 72.959 24.114 1.00 75.47 135 ARG B CA 1
ATOM 4033 C C . ARG B 1 135 ? 32.729 74.350 23.595 1.00 76.72 135 ARG B C 1
ATOM 4034 O O . ARG B 1 135 ? 31.571 74.690 23.464 1.00 70.34 135 ARG B O 1
ATOM 4042 N N . THR B 1 136 ? 33.726 75.179 23.381 1.00 71.44 136 THR B N 1
ATOM 4043 C CA . THR B 1 136 ? 33.439 76.498 22.893 1.00 75.02 136 THR B CA 1
ATOM 4044 C C . THR B 1 136 ? 33.686 76.681 21.416 1.00 77.92 136 THR B C 1
ATOM 4045 O O . THR B 1 136 ? 33.163 77.589 20.851 1.00 91.83 136 THR B O 1
ATOM 4049 N N . ASP B 1 137 ? 34.518 75.864 20.802 1.00 80.30 137 ASP B N 1
ATOM 4050 C CA . ASP B 1 137 ? 34.820 76.063 19.402 1.00 74.99 137 ASP B CA 1
ATOM 4051 C C . ASP B 1 137 ? 34.138 75.090 18.470 1.00 68.26 137 ASP B C 1
ATOM 4052 O O . ASP B 1 137 ? 34.191 75.256 17.285 1.00 71.76 137 ASP B O 1
ATOM 4057 N N . ASP B 1 138 ? 33.559 74.040 18.999 1.00 64.91 138 ASP B N 1
ATOM 4058 C CA . ASP B 1 138 ? 32.749 73.162 18.189 1.00 71.04 138 ASP B CA 1
ATOM 4059 C C . ASP B 1 138 ? 31.422 72.921 18.862 1.00 67.95 138 ASP B C 1
ATOM 4060 O O . ASP B 1 138 ? 30.847 71.853 18.748 1.00 57.75 138 ASP B O 1
ATOM 4065 N N . ASN B 1 139 ? 30.980 73.909 19.621 1.00 65.62 139 ASN B N 1
ATOM 4066 C CA . ASN B 1 139 ? 29.619 73.986 20.088 1.00 64.40 139 ASN B CA 1
ATOM 4067 C C . ASN B 1 139 ? 29.190 75.318 19.590 1.00 64.51 139 ASN B C 1
ATOM 4068 O O . ASN B 1 139 ? 29.361 76.295 20.271 1.00 70.62 139 ASN B O 1
ATOM 4073 N N . PRO B 1 140 ? 28.592 75.389 18.423 1.00 62.54 140 PRO B N 1
ATOM 4074 C CA . PRO B 1 140 ? 28.497 76.651 17.718 1.00 60.85 140 PRO B CA 1
ATOM 4075 C C . PRO B 1 140 ? 27.771 77.710 18.509 1.00 58.81 140 PRO B C 1
ATOM 4076 O O . PRO B 1 140 ? 28.201 78.833 18.473 1.00 57.11 140 PRO B O 1
ATOM 4080 N N . ASN B 1 141 ? 26.730 77.365 19.222 1.00 52.58 141 ASN B N 1
ATOM 4081 C CA . ASN B 1 141 ? 26.059 78.354 20.025 1.00 55.52 141 ASN B CA 1
ATOM 4082 C C . ASN B 1 141 ? 26.882 78.952 21.143 1.00 50.34 141 ASN B C 1
ATOM 4083 O O . ASN B 1 141 ? 26.672 80.068 21.519 1.00 45.62 141 ASN B O 1
ATOM 4088 N N . ALA B 1 142 ? 27.737 78.159 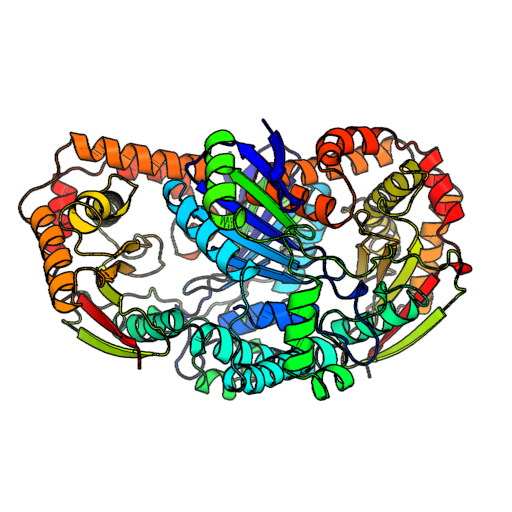21.743 1.00 47.28 142 ALA B N 1
ATOM 4089 C CA . ALA B 1 142 ? 28.549 78.640 22.821 1.00 45.69 142 ALA B CA 1
ATOM 4090 C C . ALA B 1 142 ? 29.507 79.649 22.304 1.00 45.12 142 ALA B C 1
ATOM 4091 O O . ALA B 1 142 ? 29.786 80.631 22.920 1.00 41.43 142 ALA B O 1
ATOM 4093 N N . LEU B 1 143 ? 30.036 79.363 21.146 1.00 49.98 143 LEU B N 1
ATOM 4094 C CA . LEU B 1 143 ? 30.946 80.265 20.526 1.00 50.92 143 LEU B CA 1
ATOM 4095 C C . LEU B 1 143 ? 30.263 81.566 20.170 1.00 46.80 143 LEU B C 1
ATOM 4096 O O . LEU B 1 143 ? 30.804 82.611 20.365 1.00 44.52 143 LEU B O 1
ATOM 4101 N N . ALA B 1 144 ? 29.073 81.483 19.621 1.00 46.07 144 ALA B N 1
ATOM 4102 C CA . ALA B 1 144 ? 28.341 82.658 19.269 1.00 41.42 144 ALA B CA 1
ATOM 4103 C C . ALA B 1 144 ? 27.979 83.504 20.463 1.00 43.35 144 ALA B C 1
ATOM 4104 O O . ALA B 1 144 ? 28.072 84.691 20.403 1.00 44.10 144 ALA B O 1
ATOM 4106 N N . PHE B 1 145 ? 27.550 82.886 21.543 1.00 42.91 145 PHE B N 1
ATOM 4107 C CA . PHE B 1 145 ? 27.152 83.611 22.722 1.00 43.44 145 PHE B CA 1
ATOM 4108 C C . PHE B 1 145 ? 28.303 84.377 23.316 1.00 41.53 145 PHE B C 1
ATOM 4109 O O . PHE B 1 145 ? 28.144 85.425 23.868 1.00 41.84 145 PHE B O 1
ATOM 4117 N N . GLU B 1 146 ? 29.473 83.806 23.210 1.00 41.51 146 GLU B N 1
ATOM 4118 C CA . GLU B 1 146 ? 30.666 84.408 23.693 1.00 37.02 146 GLU B CA 1
ATOM 4119 C C . GLU B 1 146 ? 30.954 85.684 22.960 1.00 37.89 146 GLU B C 1
ATOM 4120 O O . GLU B 1 146 ? 31.300 86.665 23.556 1.00 35.70 146 GLU B O 1
ATOM 4126 N N . ARG B 1 147 ? 30.843 85.655 21.659 1.00 35.50 147 ARG B N 1
ATOM 4127 C CA . ARG B 1 147 ? 31.006 86.847 20.891 1.00 36.37 147 ARG B CA 1
ATOM 4128 C C . ARG B 1 147 ? 29.946 87.878 21.163 1.00 34.02 147 ARG B C 1
ATOM 4129 O O . ARG B 1 147 ? 30.233 89.034 21.229 1.00 33.66 147 ARG B O 1
ATOM 4137 N N . PHE B 1 148 ? 28.718 87.429 21.314 1.00 34.39 148 PHE B N 1
ATOM 4138 C CA . PHE B 1 148 ? 27.613 88.287 21.647 1.00 35.38 148 PHE B CA 1
ATOM 4139 C C . PHE B 1 148 ? 27.807 88.945 23.005 1.00 36.80 148 PHE B C 1
ATOM 4140 O O . PHE B 1 148 ? 27.536 90.090 23.156 1.00 40.89 148 PHE B O 1
ATOM 4148 N N . LYS B 1 149 ? 28.296 88.207 23.976 1.00 37.12 149 LYS B N 1
ATOM 4149 C CA . LYS B 1 149 ? 28.536 88.736 25.284 1.00 37.87 149 LYS B CA 1
ATOM 4150 C C . LYS B 1 149 ? 29.587 89.835 25.296 1.00 38.56 149 LYS B C 1
ATOM 4151 O O . LYS B 1 149 ? 29.458 90.790 26.002 1.00 34.70 149 LYS B O 1
ATOM 4157 N N . ALA B 1 150 ? 30.626 89.680 24.505 1.00 37.27 150 ALA B N 1
ATOM 4158 C CA . ALA B 1 150 ? 31.671 90.655 24.390 1.00 34.85 150 ALA B CA 1
ATOM 4159 C C . ALA B 1 150 ? 31.228 91.988 23.831 1.00 32.98 150 ALA B C 1
ATOM 4160 O O . ALA B 1 150 ? 31.696 92.999 24.258 1.00 38.25 150 ALA B O 1
ATOM 4162 N N . ALA B 1 151 ? 30.364 91.968 22.841 1.00 31.70 151 ALA B N 1
ATOM 4163 C CA . ALA B 1 151 ? 29.681 93.127 22.356 1.00 31.55 151 ALA B CA 1
ATOM 4164 C C . ALA B 1 151 ? 28.688 93.742 23.340 1.00 33.71 151 ALA B C 1
ATOM 4165 O O . ALA B 1 151 ? 28.531 94.920 23.400 1.00 32.86 151 ALA B O 1
ATOM 4167 N N . ALA B 1 152 ? 28.000 92.914 24.087 1.00 34.11 152 ALA B N 1
ATOM 4168 C CA . ALA B 1 152 ? 27.019 93.375 25.010 1.00 34.55 152 ALA B CA 1
ATOM 4169 C C . ALA B 1 152 ? 27.596 94.147 26.172 1.00 34.12 152 ALA B C 1
ATOM 4170 O O . ALA B 1 152 ? 26.931 94.942 26.747 1.00 34.57 152 ALA B O 1
ATOM 4172 N N . TYR B 1 153 ? 28.853 93.934 26.478 1.00 33.50 153 TYR B N 1
ATOM 4173 C CA . TYR B 1 153 ? 29.443 94.518 27.645 1.00 33.79 153 TYR B CA 1
ATOM 4174 C C . TYR B 1 153 ? 30.696 95.263 27.288 1.00 36.59 153 TYR B C 1
ATOM 4175 O O . TYR B 1 153 ? 31.772 94.778 27.453 1.00 36.13 153 TYR B O 1
ATOM 4184 N N . PRO B 1 154 ? 30.576 96.459 26.766 1.00 38.00 154 PRO B N 1
ATOM 4185 C CA . PRO B 1 154 ? 31.758 97.227 26.422 1.00 37.53 154 PRO B CA 1
ATOM 4186 C C . PRO B 1 154 ? 32.652 97.624 27.574 1.00 37.24 154 PRO B C 1
ATOM 4187 O O . PRO B 1 154 ? 33.833 97.512 27.451 1.00 37.49 154 PRO B O 1
ATOM 4191 N N . ALA B 1 155 ? 32.099 98.149 28.643 1.00 36.66 155 ALA B N 1
ATOM 4192 C CA . ALA B 1 155 ? 32.898 98.646 29.731 1.00 39.07 155 ALA B CA 1
ATOM 4193 C C . ALA B 1 155 ? 33.019 97.807 30.979 1.00 41.98 155 ALA B C 1
ATOM 4194 O O . ALA B 1 155 ? 33.702 98.210 31.872 1.00 47.89 155 ALA B O 1
ATOM 4196 N N . SER B 1 156 ? 32.376 96.669 31.056 1.00 42.94 156 SER B N 1
ATOM 4197 C CA . SER B 1 156 ? 32.415 95.914 32.278 1.00 45.85 156 SER B CA 1
ATOM 4198 C C . SER B 1 156 ? 33.122 94.580 32.141 1.00 45.54 156 SER B C 1
ATOM 4199 O O . SER B 1 156 ? 33.363 94.122 31.069 1.00 40.74 156 SER B O 1
ATOM 4202 N N . GLY B 1 157 ? 33.416 93.965 33.269 1.00 46.64 157 GLY B N 1
ATOM 4203 C CA . GLY B 1 157 ? 34.164 92.731 33.342 1.00 48.03 157 GLY B CA 1
ATOM 4204 C C . GLY B 1 157 ? 33.479 91.568 32.679 1.00 42.06 157 GLY B C 1
ATOM 4205 O O . GLY B 1 157 ? 34.081 90.614 32.284 1.00 38.20 157 GLY B O 1
ATOM 4206 N N . TYR B 1 158 ? 32.194 91.703 32.510 1.00 38.74 158 TYR B N 1
ATOM 4207 C CA . TYR B 1 158 ? 31.384 90.660 31.997 1.00 35.33 158 TYR B CA 1
ATOM 4208 C C . TYR B 1 158 ? 31.647 90.367 30.560 1.00 33.69 158 TYR B C 1
ATOM 4209 O O . TYR B 1 158 ? 31.150 89.414 30.068 1.00 34.43 158 TYR B O 1
ATOM 4218 N N . HIS B 1 159 ? 32.418 91.189 29.887 1.00 38.71 159 HIS B N 1
ATOM 4219 C CA . HIS B 1 159 ? 32.767 90.874 28.527 1.00 39.09 159 HIS B CA 1
ATOM 4220 C C . HIS B 1 159 ? 33.669 89.681 28.402 1.00 36.94 159 HIS B C 1
ATOM 4221 O O . HIS B 1 159 ? 33.690 89.048 27.390 1.00 39.65 159 HIS B O 1
ATOM 4228 N N . THR B 1 160 ? 34.379 89.351 29.452 1.00 36.73 160 THR B N 1
ATOM 4229 C CA . THR B 1 160 ? 35.334 88.276 29.390 1.00 38.99 160 THR B CA 1
ATOM 4230 C C . THR B 1 160 ? 34.726 86.910 29.609 1.00 38.66 160 THR B C 1
ATOM 4231 O O . THR B 1 160 ? 33.946 86.713 30.510 1.00 41.00 160 THR B O 1
ATOM 4235 N N . PRO B 1 161 ? 35.036 85.971 28.750 1.00 34.65 161 PRO B N 1
ATOM 4236 C CA . PRO B 1 161 ? 34.585 84.607 28.915 1.00 34.96 161 PRO B CA 1
ATOM 4237 C C . PRO B 1 161 ? 35.265 83.939 30.057 1.00 33.51 161 PRO B C 1
ATOM 4238 O O . PRO B 1 161 ? 36.415 84.104 30.203 1.00 35.12 161 PRO B O 1
ATOM 4242 N N . THR B 1 162 ? 34.562 83.163 30.842 1.00 33.91 162 THR B N 1
ATOM 4243 C CA . THR B 1 162 ? 35.145 82.519 31.993 1.00 34.22 162 THR B CA 1
ATOM 4244 C C . THR B 1 162 ? 36.244 81.539 31.676 1.00 35.04 162 THR B C 1
ATOM 4245 O O . THR B 1 162 ? 37.225 81.489 32.355 1.00 33.09 162 THR B O 1
ATOM 4249 N N . ILE B 1 163 ? 36.059 80.762 30.628 1.00 35.62 163 ILE B N 1
ATOM 4250 C CA . ILE B 1 163 ? 37.024 79.785 30.207 1.00 36.67 163 ILE B CA 1
ATOM 4251 C C . ILE B 1 163 ? 38.314 80.442 29.801 1.00 38.13 163 ILE B C 1
ATOM 4252 O O . ILE B 1 163 ? 39.359 79.888 29.949 1.00 34.93 163 ILE B O 1
ATOM 4257 N N . GLY B 1 164 ? 38.214 81.652 29.308 1.00 37.16 164 GLY B N 1
ATOM 4258 C CA . GLY B 1 164 ? 39.350 82.400 28.862 1.00 37.27 164 GLY B CA 1
ATOM 4259 C C . GLY B 1 164 ? 39.482 82.384 27.376 1.00 37.94 164 GLY B C 1
ATOM 4260 O O . GLY B 1 164 ? 39.008 81.504 26.731 1.00 36.30 164 GLY B O 1
ATOM 4261 N N . TRP B 1 165 ? 40.089 83.413 26.829 1.00 37.31 165 TRP B N 1
ATOM 4262 C CA . TRP B 1 165 ? 40.390 83.476 25.420 1.00 37.36 165 TRP B CA 1
ATOM 4263 C C . TRP B 1 165 ? 41.574 82.594 25.142 1.00 35.71 165 TRP B C 1
ATOM 4264 O O . TRP B 1 165 ? 42.445 82.492 25.932 1.00 37.30 165 TRP B O 1
ATOM 4275 N N . MET B 1 166 ? 41.634 82.021 23.969 1.00 36.26 166 MET B N 1
ATOM 4276 C CA . MET B 1 166 ? 42.659 81.069 23.640 1.00 37.44 166 MET B CA 1
ATOM 4277 C C . MET B 1 166 ? 44.056 81.614 23.740 1.00 36.68 166 MET B C 1
ATOM 4278 O O . MET B 1 166 ? 44.938 80.955 24.213 1.00 37.82 166 MET B O 1
ATOM 4283 N N . ALA B 1 167 ? 44.253 82.828 23.291 1.00 37.64 167 ALA B N 1
ATOM 4284 C CA . ALA B 1 167 ? 45.541 83.461 23.367 1.00 35.87 167 ALA B CA 1
ATOM 4285 C C . ALA B 1 167 ? 46.013 83.700 24.773 1.00 37.19 167 ALA B C 1
ATOM 4286 O O . ALA B 1 167 ? 47.177 83.617 25.025 1.00 39.47 167 ALA B O 1
ATOM 4288 N N . ASP B 1 168 ? 45.121 84.040 25.680 1.00 38.27 168 ASP B N 1
ATOM 4289 C CA . ASP B 1 168 ? 45.489 84.130 27.073 1.00 36.76 168 ASP B CA 1
ATOM 4290 C C . ASP B 1 168 ? 45.852 82.778 27.640 1.00 37.30 168 ASP B C 1
ATOM 4291 O O . ASP B 1 168 ? 46.690 82.679 28.487 1.00 31.90 168 ASP B O 1
ATOM 4296 N N . LEU B 1 169 ? 45.160 81.750 27.191 1.00 35.72 169 LEU B N 1
ATOM 4297 C CA . LEU B 1 169 ? 45.387 80.400 27.638 1.00 36.14 169 LEU B CA 1
ATOM 4298 C C . LEU B 1 169 ? 46.743 79.887 27.267 1.00 37.88 169 LEU B C 1
ATOM 4299 O O . LEU B 1 169 ? 47.387 79.233 28.027 1.00 40.55 169 LEU B O 1
ATOM 4304 N N . GLN B 1 170 ? 47.167 80.186 26.066 1.00 41.25 170 GLN B N 1
ATOM 4305 C CA . GLN B 1 170 ? 48.469 79.817 25.601 1.00 41.26 170 GLN B CA 1
ATOM 4306 C C . GLN B 1 170 ? 49.631 80.464 26.329 1.00 39.55 170 GLN B C 1
ATOM 4307 O O . GLN B 1 170 ? 50.669 79.883 26.421 1.00 41.73 170 GLN B O 1
ATOM 4313 N N . ARG B 1 171 ? 49.447 81.652 26.852 1.00 36.57 171 ARG B N 1
ATOM 4314 C CA . ARG B 1 171 ? 50.511 82.310 27.561 1.00 37.42 171 ARG B CA 1
ATOM 4315 C C . ARG B 1 171 ? 50.457 82.210 29.067 1.00 35.40 171 ARG B C 1
ATOM 4316 O O . ARG B 1 171 ? 51.230 82.804 29.724 1.00 34.43 171 ARG B O 1
ATOM 4324 N N . MET B 1 172 ? 49.536 81.457 29.596 1.00 39.33 172 MET B N 1
ATOM 4325 C CA . MET B 1 172 ? 49.394 81.362 31.011 1.00 39.03 172 MET B CA 1
ATOM 4326 C C . MET B 1 172 ? 50.530 80.615 31.636 1.00 38.23 172 MET B C 1
ATOM 4327 O O . MET B 1 172 ? 51.022 79.692 31.072 1.00 38.39 172 MET B O 1
ATOM 4332 N N . THR B 1 173 ? 50.930 81.017 32.815 1.00 36.55 173 THR B N 1
ATOM 4333 C CA . THR B 1 173 ? 52.052 80.410 33.438 1.00 38.00 173 THR B CA 1
ATOM 4334 C C . THR B 1 173 ? 51.651 80.059 34.799 1.00 38.12 173 THR B C 1
ATOM 4335 O O . THR B 1 173 ? 50.730 80.600 35.315 1.00 37.20 173 THR B O 1
ATOM 4339 N N . ILE B 1 174 ? 52.377 79.128 35.361 1.00 41.24 174 ILE B N 1
ATOM 4340 C CA . ILE B 1 174 ? 52.126 78.603 36.663 1.00 44.67 174 ILE B CA 1
ATOM 4341 C C . ILE B 1 174 ? 52.243 79.726 37.675 1.00 42.99 174 ILE B C 1
ATOM 4342 O O . ILE B 1 174 ? 51.541 79.751 38.638 1.00 39.71 174 ILE B O 1
ATOM 4347 N N . ASP B 1 175 ? 53.128 80.664 37.426 1.00 45.00 175 ASP B N 1
ATOM 4348 C CA . ASP B 1 175 ? 53.297 81.811 38.280 1.00 48.07 175 ASP B CA 1
ATOM 4349 C C . ASP B 1 175 ? 52.084 82.703 38.346 1.00 43.18 175 ASP B C 1
ATOM 4350 O O . ASP B 1 175 ? 51.776 83.238 39.374 1.00 38.43 175 ASP B O 1
ATOM 4355 N N . ASP B 1 176 ? 51.390 82.828 37.232 1.00 40.97 176 ASP B N 1
ATOM 4356 C CA . ASP B 1 176 ? 50.138 83.519 37.186 1.00 39.25 176 ASP B CA 1
ATOM 4357 C C . ASP B 1 176 ? 49.090 82.884 38.055 1.00 41.17 176 ASP B C 1
ATOM 4358 O O . ASP B 1 176 ? 48.334 83.575 38.668 1.00 45.57 176 ASP B O 1
ATOM 4363 N N . LEU B 1 177 ? 48.989 81.572 38.056 1.00 41.96 177 LEU B N 1
ATOM 4364 C CA . LEU B 1 177 ? 48.033 80.912 38.910 1.00 42.23 177 LEU B CA 1
ATOM 4365 C C . LEU B 1 177 ? 48.327 81.077 40.383 1.00 38.23 177 LEU B C 1
ATOM 4366 O O . LEU B 1 177 ? 47.441 81.312 41.143 1.00 35.06 177 LEU B O 1
ATOM 4371 N N . ARG B 1 178 ? 49.576 80.974 40.769 1.00 37.56 178 ARG B N 1
ATOM 4372 C CA . ARG B 1 178 ? 49.900 81.062 42.159 1.00 42.57 178 ARG B CA 1
ATOM 4373 C C . ARG B 1 178 ? 49.512 82.384 42.702 1.00 42.96 178 ARG B C 1
ATOM 4374 O O . ARG B 1 178 ? 49.022 82.476 43.782 1.00 41.64 178 ARG B O 1
ATOM 4382 N N . HIS B 1 179 ? 49.744 83.414 41.923 1.00 49.06 179 HIS B N 1
ATOM 4383 C CA . HIS B 1 179 ? 49.388 84.755 42.292 1.00 47.80 179 HIS B CA 1
ATOM 4384 C C . HIS B 1 179 ? 47.916 84.997 42.450 1.00 41.95 179 HIS B C 1
ATOM 4385 O O . HIS B 1 179 ? 47.534 85.742 43.283 1.00 38.30 179 HIS B O 1
ATOM 4392 N N . TRP B 1 180 ? 47.101 84.405 41.610 1.00 38.66 180 TRP B N 1
ATOM 4393 C CA . TRP B 1 180 ? 45.688 84.558 41.706 1.00 36.35 180 TRP B CA 1
ATOM 4394 C C . TRP B 1 180 ? 45.250 83.953 43.009 1.00 38.03 180 TRP B C 1
ATOM 4395 O O . TRP B 1 180 ? 44.385 84.457 43.673 1.00 35.43 180 TRP B O 1
ATOM 4406 N N . TYR B 1 181 ? 45.850 82.828 43.343 1.00 40.02 181 TYR B N 1
ATOM 4407 C CA . TYR B 1 181 ? 45.572 82.123 44.576 1.00 40.25 181 TYR B CA 1
ATOM 4408 C C . TYR B 1 181 ? 46.001 82.853 45.818 1.00 40.62 181 TYR B C 1
ATOM 4409 O O . TYR B 1 181 ? 45.319 82.841 46.795 1.00 41.19 181 TYR B O 1
ATOM 4418 N N . GLU B 1 182 ? 47.162 83.465 45.770 1.00 43.34 182 GLU B N 1
ATOM 4419 C CA . GLU B 1 182 ? 47.623 84.279 46.848 1.00 44.73 182 GLU B CA 1
ATOM 4420 C C . GLU B 1 182 ? 46.731 85.442 47.023 1.00 43.94 182 GLU B C 1
ATOM 4421 O O . GLU B 1 182 ? 46.505 85.856 48.113 1.00 48.79 182 GLU B O 1
ATOM 4427 N N . SER B 1 183 ? 46.319 86.045 45.934 1.00 43.83 183 SER B N 1
ATOM 4428 C CA . SER B 1 183 ? 45.426 87.176 46.012 1.00 43.15 183 SER B CA 1
ATOM 4429 C C . SER B 1 183 ? 44.021 86.935 46.483 1.00 41.89 183 SER B C 1
ATOM 4430 O O . SER B 1 183 ? 43.562 87.613 47.356 1.00 45.82 183 SER B O 1
ATOM 4433 N N . TRP B 1 184 ? 43.327 86.001 45.884 1.00 40.10 184 TRP B N 1
ATOM 4434 C CA . TRP B 1 184 ? 41.906 85.933 46.066 1.00 37.09 184 TRP B CA 1
ATOM 4435 C C . TRP B 1 184 ? 41.359 84.832 46.935 1.00 37.65 184 TRP B C 1
ATOM 4436 O O . TRP B 1 184 ? 40.267 84.930 47.411 1.00 37.74 184 TRP B O 1
ATOM 4447 N N . TYR B 1 185 ? 42.103 83.772 47.104 1.00 39.28 185 TYR B N 1
ATOM 4448 C CA . TYR B 1 185 ? 41.618 82.684 47.887 1.00 37.41 185 TYR B CA 1
ATOM 4449 C C . TYR B 1 185 ? 41.999 82.866 49.319 1.00 35.66 185 TYR B C 1
ATOM 4450 O O . TYR B 1 185 ? 42.605 82.038 49.899 1.00 45.16 185 TYR B O 1
ATOM 4459 N N . ALA B 1 186 ? 41.602 83.958 49.891 1.00 35.75 186 ALA B N 1
ATOM 4460 C CA . ALA B 1 186 ? 41.844 84.163 51.261 1.00 35.61 186 ALA B CA 1
ATOM 4461 C C . ALA B 1 186 ? 40.571 83.950 52.000 1.00 33.27 186 ALA B C 1
ATOM 4462 O O . ALA B 1 186 ? 39.527 83.961 51.426 1.00 32.31 186 ALA B O 1
ATOM 4464 N N . PRO B 1 187 ? 40.650 83.747 53.299 1.00 34.28 187 PRO B N 1
ATOM 4465 C CA . PRO B 1 187 ? 39.460 83.513 54.094 1.00 33.27 187 PRO B CA 1
ATOM 4466 C C . PRO B 1 187 ? 38.527 84.678 54.104 1.00 32.10 187 PRO B C 1
ATOM 4467 O O . PRO B 1 187 ? 37.366 84.493 54.067 1.00 35.05 187 PRO B O 1
ATOM 4471 N N . ASN B 1 188 ? 39.056 85.871 54.146 1.00 33.56 188 ASN B N 1
ATOM 4472 C CA . ASN B 1 188 ? 38.247 87.051 54.247 1.00 34.52 188 ASN B CA 1
ATOM 4473 C C . ASN B 1 188 ? 37.576 87.349 52.923 1.00 33.92 188 ASN B C 1
ATOM 4474 O O . ASN B 1 188 ? 36.808 88.256 52.828 1.00 33.50 188 ASN B O 1
ATOM 4479 N N . ASN B 1 189 ? 37.897 86.556 51.917 1.00 31.75 189 ASN B N 1
ATOM 4480 C CA . ASN B 1 189 ? 37.254 86.599 50.631 1.00 31.53 189 ASN B CA 1
ATOM 4481 C C . ASN B 1 189 ? 36.295 85.463 50.362 1.00 31.32 189 ASN B C 1
ATOM 4482 O O . ASN B 1 189 ? 35.843 85.288 49.269 1.00 29.47 189 ASN B O 1
ATOM 4487 N N . ALA B 1 190 ? 35.997 84.684 51.374 1.00 32.99 190 ALA B N 1
ATOM 4488 C CA . ALA B 1 190 ? 35.247 83.474 51.200 1.00 31.46 190 ALA B CA 1
ATOM 4489 C C . ALA B 1 190 ? 34.073 83.362 52.131 1.00 32.09 190 ALA B C 1
ATOM 4490 O O . ALA B 1 190 ? 34.041 83.990 53.144 1.00 30.87 190 ALA B O 1
ATOM 4492 N N . THR B 1 191 ? 33.089 82.579 51.725 1.00 33.64 191 THR B N 1
ATOM 4493 C CA . THR B 1 191 ? 31.936 82.267 52.545 1.00 36.69 191 THR B CA 1
ATOM 4494 C C . THR B 1 191 ? 31.761 80.775 52.730 1.00 38.53 191 THR B C 1
ATOM 4495 O O . THR B 1 191 ? 31.722 80.051 51.779 1.00 36.45 191 THR B O 1
ATOM 4499 N N . LEU B 1 192 ? 31.602 80.325 53.957 1.00 37.28 192 LEU B N 1
ATOM 4500 C CA . LEU B 1 192 ? 31.329 78.922 54.188 1.00 35.27 192 LEU B CA 1
ATOM 4501 C C . LEU B 1 192 ? 29.871 78.688 54.513 1.00 33.51 192 LEU B C 1
ATOM 4502 O O . LEU B 1 192 ? 29.330 79.237 55.412 1.00 31.63 192 LEU B O 1
ATOM 4507 N N . VAL B 1 193 ? 29.242 77.851 53.722 1.00 34.37 193 VAL B N 1
ATOM 4508 C CA . VAL B 1 193 ? 27.843 77.586 53.843 1.00 35.73 193 VAL B CA 1
ATOM 4509 C C . VAL B 1 193 ? 27.611 76.137 54.173 1.00 34.39 193 VAL B C 1
ATOM 4510 O O . VAL B 1 193 ? 28.078 75.281 53.504 1.00 33.64 193 VAL B O 1
ATOM 4514 N N . VAL B 1 194 ? 26.916 75.905 55.265 1.00 36.07 194 VAL B N 1
ATOM 4515 C CA . VAL B 1 194 ? 26.577 74.589 55.705 1.00 40.36 194 VAL B CA 1
ATOM 4516 C C . VAL B 1 194 ? 25.093 74.525 55.909 1.00 38.39 194 VAL B C 1
ATOM 4517 O O . VAL B 1 194 ? 24.566 75.340 56.560 1.00 37.80 194 VAL B O 1
ATOM 4521 N N . VAL B 1 195 ? 24.424 73.562 55.315 1.00 40.73 195 VAL B N 1
ATOM 4522 C CA . VAL B 1 195 ? 22.984 73.422 55.450 1.00 44.81 195 VAL B CA 1
ATOM 4523 C C . VAL B 1 195 ? 22.663 71.964 55.659 1.00 44.05 195 VAL B C 1
ATOM 4524 O O . VAL B 1 195 ? 23.230 71.121 55.014 1.00 43.21 195 VAL B O 1
ATOM 4528 N N . GLY B 1 196 ? 21.761 71.677 56.569 1.00 42.71 196 GLY B N 1
ATOM 4529 C CA . GLY B 1 196 ? 21.459 70.310 56.861 1.00 44.73 196 GLY B CA 1
ATOM 4530 C C . GLY B 1 196 ? 21.315 69.978 58.321 1.00 47.47 196 GLY B C 1
ATOM 4531 O O . GLY B 1 196 ? 21.005 70.805 59.125 1.00 42.82 196 GLY B O 1
ATOM 4532 N N . ASP B 1 197 ? 21.572 68.726 58.641 1.00 51.83 197 ASP B N 1
ATOM 4533 C CA . ASP B 1 197 ? 21.399 68.193 59.968 1.00 49.22 197 ASP B CA 1
ATOM 4534 C C . ASP B 1 197 ? 22.608 68.493 60.821 1.00 48.11 197 ASP B C 1
ATOM 4535 O O . ASP B 1 197 ? 23.363 67.625 61.150 1.00 54.42 197 ASP B O 1
ATOM 4540 N N . VAL B 1 198 ? 22.787 69.748 61.166 1.00 46.03 198 VAL B N 1
ATOM 4541 C CA . VAL B 1 198 ? 23.920 70.169 61.947 1.00 51.57 198 VAL B CA 1
ATOM 4542 C C . VAL B 1 198 ? 23.411 71.281 62.776 1.00 55.37 198 VAL B C 1
ATOM 4543 O O . VAL B 1 198 ? 22.294 71.672 62.613 1.00 61.99 198 VAL B O 1
ATOM 4547 N N . THR B 1 199 ? 24.245 71.806 63.649 1.00 52.86 199 THR B N 1
ATOM 4548 C CA . THR B 1 199 ? 23.861 72.915 64.467 1.00 54.59 199 THR B CA 1
ATOM 4549 C C . THR B 1 199 ? 24.875 73.994 64.337 1.00 59.63 199 THR B C 1
ATOM 4550 O O . THR B 1 199 ? 25.995 73.750 63.982 1.00 60.52 199 THR B O 1
ATOM 4554 N N . ALA B 1 200 ? 24.461 75.199 64.638 1.00 58.67 200 ALA B N 1
ATOM 4555 C CA . ALA B 1 200 ? 25.292 76.331 64.447 1.00 56.02 200 ALA B CA 1
ATOM 4556 C C . ALA B 1 200 ? 26.489 76.175 65.318 1.00 56.79 200 ALA B C 1
ATOM 4557 O O . ALA B 1 200 ? 27.560 76.578 64.958 1.00 61.77 200 ALA B O 1
ATOM 4559 N N . ASP B 1 201 ? 26.294 75.636 66.493 1.00 57.01 201 ASP B N 1
ATOM 4560 C CA . ASP B 1 201 ? 27.398 75.449 67.382 1.00 62.35 201 ASP B CA 1
ATOM 4561 C C . ASP B 1 201 ? 28.422 74.451 66.953 1.00 56.83 201 ASP B C 1
ATOM 4562 O O . ASP B 1 201 ? 29.599 74.660 67.124 1.00 49.23 201 ASP B O 1
ATOM 4567 N N . GLU B 1 202 ? 27.963 73.337 66.442 1.00 55.38 202 GLU B N 1
ATOM 4568 C CA . GLU B 1 202 ? 28.865 72.332 66.016 1.00 52.60 202 GLU B CA 1
ATOM 4569 C C . GLU B 1 202 ? 29.680 72.909 64.902 1.00 51.54 202 GLU B C 1
ATOM 4570 O O . GLU B 1 202 ? 30.870 72.731 64.858 1.00 47.19 202 GLU B O 1
ATOM 4576 N N . VAL B 1 203 ? 29.015 73.604 63.997 1.00 45.62 203 VAL B N 1
ATOM 4577 C CA . VAL B 1 203 ? 29.666 74.159 62.838 1.00 42.66 203 VAL B CA 1
ATOM 4578 C C . VAL B 1 203 ? 30.698 75.170 63.252 1.00 41.04 203 VAL B C 1
ATOM 4579 O O . VAL B 1 203 ? 31.775 75.184 62.732 1.00 36.56 203 VAL B O 1
ATOM 4583 N N . LYS B 1 204 ? 30.351 75.996 64.208 1.00 44.43 204 LYS B N 1
ATOM 4584 C CA . LYS B 1 204 ? 31.229 77.013 64.706 1.00 45.12 204 LYS B CA 1
ATOM 4585 C C . LYS B 1 204 ? 32.450 76.371 65.294 1.00 46.34 204 LYS B C 1
ATOM 4586 O O . LYS B 1 204 ? 33.521 76.850 65.134 1.00 46.47 204 LYS B O 1
ATOM 4592 N N . THR B 1 205 ? 32.269 75.275 65.992 1.00 48.87 205 THR B N 1
ATOM 4593 C CA . THR B 1 205 ? 33.366 74.519 66.529 1.00 47.09 205 THR B CA 1
ATOM 4594 C C . THR B 1 205 ? 34.264 73.939 65.450 1.00 44.84 205 THR B C 1
ATOM 4595 O O . THR B 1 205 ? 35.458 73.997 65.560 1.00 43.15 205 THR B O 1
ATOM 4599 N N . LEU B 1 206 ? 33.673 73.337 64.435 1.00 42.09 206 LEU B N 1
ATOM 4600 C CA . LEU B 1 206 ? 34.409 72.826 63.285 1.00 44.19 206 LEU B CA 1
ATOM 4601 C C . LEU B 1 206 ? 35.079 73.838 62.406 1.00 40.57 206 LEU B C 1
ATOM 4602 O O . LEU B 1 206 ? 36.142 73.612 61.933 1.00 42.84 206 LEU B O 1
ATOM 4607 N N . ALA B 1 207 ? 34.407 74.933 62.146 1.00 45.32 207 ALA B N 1
ATOM 4608 C CA . ALA B 1 207 ? 34.960 75.991 61.363 1.00 43.50 207 ALA B CA 1
ATOM 4609 C C . ALA B 1 207 ? 36.168 76.570 62.052 1.00 45.91 207 ALA B C 1
ATOM 4610 O O . ALA B 1 207 ? 37.126 76.928 61.417 1.00 48.08 207 ALA B O 1
ATOM 4612 N N . LYS B 1 208 ? 36.118 76.693 63.356 1.00 47.25 208 LYS B N 1
ATOM 4613 C CA . LYS B 1 208 ? 37.285 77.120 64.091 1.00 48.39 208 LYS B CA 1
ATOM 4614 C C . LYS B 1 208 ? 38.419 76.135 64.054 1.00 48.63 208 LYS B C 1
ATOM 4615 O O . LYS B 1 208 ? 39.559 76.529 64.014 1.00 45.08 208 LYS B O 1
ATOM 4621 N N . ARG B 1 209 ? 38.051 74.876 64.201 1.00 48.23 209 ARG B N 1
ATOM 4622 C CA A ARG B 1 209 ? 39.182 73.879 64.170 0.50 51.23 209 ARG B CA 1
ATOM 4623 C CA B ARG B 1 209 ? 39.104 73.878 64.074 0.50 51.23 209 ARG B CA 1
ATOM 4624 C C . ARG B 1 209 ? 40.118 73.799 62.830 1.00 46.07 209 ARG B C 1
ATOM 4625 O O . ARG B 1 209 ? 41.344 73.994 62.641 1.00 45.42 209 ARG B O 1
ATOM 4640 N N . TYR B 1 210 ? 39.254 73.755 61.772 1.00 43.01 210 TYR B N 1
ATOM 4641 C CA . TYR B 1 210 ? 39.917 73.761 60.488 1.00 47.72 210 TYR B CA 1
ATOM 4642 C C . TYR B 1 210 ? 40.399 75.049 59.937 1.00 47.58 210 TYR B C 1
ATOM 4643 O O . TYR B 1 210 ? 41.457 75.118 59.398 1.00 50.02 210 TYR B O 1
ATOM 4652 N N . PHE B 1 211 ? 39.567 76.057 60.012 1.00 47.31 211 PHE B N 1
ATOM 4653 C CA . PHE B 1 211 ? 39.849 77.293 59.352 1.00 45.99 211 PHE B CA 1
ATOM 4654 C C . PHE B 1 211 ? 40.481 78.383 60.167 1.00 42.75 211 PHE B C 1
ATOM 4655 O O . PHE B 1 211 ? 41.086 79.238 59.617 1.00 40.50 211 PHE B O 1
ATOM 4663 N N . GLY B 1 212 ? 40.366 78.332 61.471 1.00 40.30 212 GLY B N 1
ATOM 4664 C CA . GLY B 1 212 ? 40.633 79.465 62.328 1.00 45.34 212 GLY B CA 1
ATOM 4665 C C . GLY B 1 212 ? 42.024 80.052 62.274 1.00 48.52 212 GLY B C 1
ATOM 4666 O O . GLY B 1 212 ? 42.242 81.206 62.534 1.00 52.72 212 GLY B O 1
ATOM 4667 N N . GLU B 1 213 ? 42.886 79.155 61.896 1.00 46.29 213 GLU B N 1
ATOM 4668 C CA A GLU B 1 213 ? 44.356 79.599 61.904 0.50 47.64 213 GLU B CA 1
ATOM 4669 C CA B GLU B 1 213 ? 44.181 79.720 61.824 0.50 47.64 213 GLU B CA 1
ATOM 4670 C C . GLU B 1 213 ? 44.904 80.316 60.513 1.00 41.53 213 GLU B C 1
ATOM 4671 O O . GLU B 1 213 ? 46.060 80.632 60.168 1.00 34.18 213 GLU B O 1
ATOM 4682 N N . ILE B 1 214 ? 43.988 80.099 59.563 1.00 42.36 214 ILE B N 1
ATOM 4683 C CA . ILE B 1 214 ? 44.364 80.681 58.307 1.00 41.44 214 ILE B CA 1
ATOM 4684 C C . ILE B 1 214 ? 44.170 82.159 58.436 1.00 42.21 214 ILE B C 1
ATOM 4685 O O . ILE B 1 214 ? 43.108 82.624 58.746 1.00 39.45 214 ILE B O 1
ATOM 4690 N N . PRO B 1 215 ? 45.219 82.907 58.226 1.00 41.96 215 PRO B N 1
ATOM 4691 C CA . PRO B 1 215 ? 45.187 84.305 58.547 1.00 45.03 215 PRO B CA 1
ATOM 4692 C C . PRO B 1 215 ? 44.494 85.145 57.510 1.00 49.72 215 PRO B C 1
ATOM 4693 O O . PRO B 1 215 ? 44.483 84.818 56.358 1.00 50.17 215 PRO B O 1
ATOM 4697 N N . TRP B 1 216 ? 43.967 86.260 57.956 1.00 48.63 216 TRP B N 1
ATOM 4698 C CA . TRP B 1 216 ? 43.379 87.249 57.112 1.00 47.62 216 TRP B CA 1
ATOM 4699 C C . TRP B 1 216 ? 44.432 87.777 56.202 1.00 44.83 216 TRP B C 1
ATOM 4700 O O . TRP B 1 216 ? 45.538 88.000 56.599 1.00 44.03 216 TRP B O 1
ATOM 4711 N N . ARG B 1 217 ? 44.071 87.993 54.959 1.00 49.83 217 ARG B N 1
ATOM 4712 C CA . ARG B 1 217 ? 44.969 88.626 54.032 1.00 53.57 217 ARG B CA 1
ATOM 4713 C C . ARG B 1 217 ? 44.312 89.801 53.363 1.00 48.54 217 ARG B C 1
ATOM 4714 O O . ARG B 1 217 ? 43.130 89.861 53.225 1.00 45.91 217 ARG B O 1
ATOM 4722 N N . GLN B 1 218 ? 45.127 90.754 52.989 1.00 50.94 218 GLN B N 1
ATOM 4723 C CA . GLN B 1 218 ? 44.657 91.930 52.328 1.00 53.81 218 GLN B CA 1
ATOM 4724 C C . GLN B 1 218 ? 44.339 91.634 50.909 1.00 49.17 218 GLN B C 1
ATOM 4725 O O . GLN B 1 218 ? 45.141 91.100 50.204 1.00 48.52 218 GLN B O 1
ATOM 4731 N N . LEU B 1 219 ? 43.136 91.963 50.504 1.00 47.58 219 LEU B N 1
ATOM 4732 C CA . LEU B 1 219 ? 42.701 91.675 49.172 1.00 47.84 219 LEU B CA 1
ATOM 4733 C C . LEU B 1 219 ? 42.981 92.772 48.194 1.00 49.60 219 LEU B C 1
ATOM 4734 O O . LEU B 1 219 ? 43.103 93.922 48.549 1.00 54.77 219 LEU B O 1
ATOM 4739 N N . PRO B 1 220 ? 43.017 92.431 46.933 1.00 47.77 220 PRO B N 1
ATOM 4740 C CA . PRO B 1 220 ? 43.055 93.440 45.912 1.00 48.53 220 PRO B CA 1
ATOM 4741 C C . PRO B 1 220 ? 41.714 94.103 45.826 1.00 47.49 220 PRO B C 1
ATOM 4742 O O . PRO B 1 220 ? 40.744 93.606 46.333 1.00 45.48 220 PRO B O 1
ATOM 4746 N N . PRO B 1 221 ? 41.653 95.261 45.220 1.00 51.17 221 PRO B N 1
ATOM 4747 C CA . PRO B 1 221 ? 40.389 95.980 45.097 1.00 49.42 221 PRO B CA 1
ATOM 4748 C C . PRO B 1 221 ? 39.408 95.284 44.186 1.00 48.65 221 PRO B C 1
ATOM 4749 O O . PRO B 1 221 ? 39.778 94.783 43.154 1.00 48.48 221 PRO B O 1
ATOM 4753 N N . ALA B 1 222 ? 38.151 95.281 44.565 1.00 46.58 222 ALA B N 1
ATOM 4754 C CA . ALA B 1 222 ? 37.141 94.652 43.765 1.00 45.15 222 ALA B CA 1
ATOM 4755 C C . ALA B 1 222 ? 36.173 95.705 43.337 1.00 42.40 222 ALA B C 1
ATOM 4756 O O . ALA B 1 222 ? 35.781 96.501 44.129 1.00 50.83 222 ALA B O 1
ATOM 4758 N N . ARG B 1 223 ? 35.816 95.740 42.081 1.00 40.26 223 ARG B N 1
ATOM 4759 C CA . ARG B 1 223 ? 34.908 96.747 41.625 1.00 38.49 223 ARG B CA 1
ATOM 4760 C C . ARG B 1 223 ? 33.766 96.118 40.934 1.00 33.28 223 ARG B C 1
ATOM 4761 O O . ARG B 1 223 ? 33.972 95.345 40.070 1.00 32.72 223 ARG B O 1
ATOM 4769 N N . LYS B 1 224 ? 32.565 96.513 41.264 1.00 33.47 224 LYS B N 1
ATOM 4770 C CA . LYS B 1 224 ? 31.425 95.945 40.612 1.00 35.37 224 LYS B CA 1
ATOM 4771 C C . LYS B 1 224 ? 31.486 96.187 39.154 1.00 34.67 224 LYS B C 1
ATOM 4772 O O . LYS B 1 224 ? 31.838 97.245 38.717 1.00 34.22 224 LYS B O 1
ATOM 4778 N N . PRO B 1 225 ? 31.007 95.239 38.386 1.00 34.01 225 PRO B N 1
ATOM 4779 C CA . PRO B 1 225 ? 31.035 95.366 36.942 1.00 36.92 225 PRO B CA 1
ATOM 4780 C C . PRO B 1 225 ? 29.880 96.188 36.411 1.00 36.68 225 PRO B C 1
ATOM 4781 O O . PRO B 1 225 ? 28.907 95.683 35.966 1.00 38.72 225 PRO B O 1
ATOM 4785 N N . LEU B 1 226 ? 30.038 97.488 36.456 1.00 38.84 226 LEU B N 1
ATOM 4786 C CA . LEU B 1 226 ? 29.018 98.387 36.037 1.00 38.89 226 LEU B CA 1
ATOM 4787 C C . LEU B 1 226 ? 29.186 98.710 34.582 1.00 36.81 226 LEU B C 1
ATOM 4788 O O . LEU B 1 226 ? 30.216 99.094 34.142 1.00 38.15 226 LEU B O 1
ATOM 4793 N N . GLU B 1 227 ? 28.138 98.488 33.837 1.00 38.10 227 GLU B N 1
ATOM 4794 C CA . GLU B 1 227 ? 28.124 98.702 32.432 1.00 42.34 227 GLU B CA 1
ATOM 4795 C C . GLU B 1 227 ? 27.632 100.102 32.091 1.00 41.24 227 GLU B C 1
ATOM 4796 O O . GLU B 1 227 ? 27.155 100.793 32.930 1.00 42.47 227 GLU B O 1
ATOM 4802 N N . LEU B 1 228 ? 27.804 100.515 30.859 1.00 38.13 228 LEU B N 1
ATOM 4803 C CA . LEU B 1 228 ? 27.229 101.732 30.364 1.00 41.67 228 LEU B CA 1
ATOM 4804 C C . LEU B 1 228 ? 25.741 101.557 30.339 1.00 41.29 228 LEU B C 1
ATOM 4805 O O . LEU B 1 228 ? 25.268 100.503 30.002 1.00 45.31 228 LEU B O 1
ATOM 4810 N N . ALA B 1 229 ? 24.994 102.577 30.687 1.00 37.66 229 ALA B N 1
ATOM 4811 C CA . ALA B 1 229 ? 23.564 102.508 30.535 1.00 38.21 229 ALA B CA 1
ATOM 4812 C C . ALA B 1 229 ? 23.058 102.407 29.115 1.00 36.59 229 ALA B C 1
ATOM 4813 O O . ALA B 1 229 ? 22.230 101.613 28.847 1.00 41.00 229 ALA B O 1
ATOM 4815 N N . GLU B 1 230 ? 23.561 103.218 28.213 1.00 39.35 230 GLU B N 1
ATOM 4816 C CA . GLU B 1 230 ? 23.135 103.153 26.842 1.00 40.57 230 GLU B CA 1
ATOM 4817 C C . GLU B 1 230 ? 24.289 103.036 25.876 1.00 40.82 230 GLU B C 1
ATOM 4818 O O . GLU B 1 230 ? 24.684 103.990 25.252 1.00 44.33 230 GLU B O 1
ATOM 4824 N N . PRO B 1 231 ? 24.832 101.848 25.720 1.00 39.97 231 PRO B N 1
ATOM 4825 C CA . PRO B 1 231 ? 26.003 101.632 24.877 1.00 38.70 231 PRO B CA 1
ATOM 4826 C C . PRO B 1 231 ? 25.785 101.977 23.422 1.00 39.58 231 PRO B C 1
ATOM 4827 O O . PRO B 1 231 ? 26.683 102.388 22.749 1.00 35.10 231 PRO B O 1
ATOM 4831 N N . GLY B 1 232 ? 24.566 101.825 22.957 1.00 39.51 232 GLY B N 1
ATOM 4832 C CA . GLY B 1 232 ? 24.240 101.996 21.575 1.00 39.07 232 GLY B CA 1
ATOM 4833 C C . GLY B 1 232 ? 23.847 100.703 20.935 1.00 39.89 232 GLY B C 1
ATOM 4834 O O . GLY B 1 232 ? 24.132 99.675 21.432 1.00 36.84 232 GLY B O 1
ATOM 4835 N N . GLU B 1 233 ? 23.181 100.786 19.806 1.00 40.78 233 GLU B N 1
ATOM 4836 C CA . GLU B 1 233 ? 22.647 99.649 19.129 1.00 37.11 233 GLU B CA 1
ATOM 4837 C C . GLU B 1 233 ? 23.791 98.949 18.493 1.00 39.92 233 GLU B C 1
ATOM 4838 O O . GLU B 1 233 ? 24.458 99.515 17.702 1.00 41.21 233 GLU B O 1
ATOM 4844 N N . ARG B 1 234 ? 24.020 97.704 18.836 1.00 39.60 234 ARG B N 1
ATOM 4845 C CA . ARG B 1 234 ? 25.013 96.931 18.145 1.00 37.95 234 ARG B CA 1
ATOM 4846 C C . ARG B 1 234 ? 24.449 95.644 17.568 1.00 37.25 234 ARG B C 1
ATOM 4847 O O . ARG B 1 234 ? 23.654 94.988 18.160 1.00 38.87 234 ARG B O 1
ATOM 4855 N N . ARG B 1 235 ? 24.855 95.327 16.366 1.00 36.63 235 ARG B N 1
ATOM 4856 C CA . ARG B 1 235 ? 24.308 94.219 15.661 1.00 36.01 235 ARG B CA 1
ATOM 4857 C C . ARG B 1 235 ? 25.407 93.355 15.156 1.00 35.77 235 ARG B C 1
ATOM 4858 O O . ARG B 1 235 ? 26.365 93.829 14.673 1.00 41.12 235 ARG B O 1
ATOM 4866 N N . LEU B 1 236 ? 25.248 92.063 15.278 1.00 36.04 236 LEU B N 1
ATOM 4867 C CA . LEU B 1 236 ? 26.299 91.148 14.980 1.00 35.67 236 LEU B CA 1
ATOM 4868 C C . LEU B 1 236 ? 25.855 90.173 13.963 1.00 35.64 236 LEU B C 1
ATOM 4869 O O . LEU B 1 236 ? 24.731 89.843 13.895 1.00 36.77 236 LEU B O 1
ATOM 4874 N N . LYS B 1 237 ? 26.767 89.753 13.131 1.00 38.89 237 LYS B N 1
ATOM 4875 C CA . LYS B 1 237 ? 26.514 88.669 12.242 1.00 44.87 237 LYS B CA 1
ATOM 4876 C C . LYS B 1 237 ? 27.610 87.668 12.434 1.00 44.53 237 LYS B C 1
ATOM 4877 O O . LYS B 1 237 ? 28.729 87.973 12.190 1.00 43.69 237 LYS B O 1
ATOM 4883 N N . LEU B 1 238 ? 27.289 86.461 12.847 1.00 47.17 238 LEU B N 1
ATOM 4884 C CA . LEU B 1 238 ? 28.286 85.423 12.969 1.00 47.74 238 LEU B CA 1
ATOM 4885 C C . LEU B 1 238 ? 27.894 84.204 12.209 1.00 48.16 238 LEU B C 1
ATOM 4886 O O . LEU B 1 238 ? 26.771 83.801 12.249 1.00 49.40 238 LEU B O 1
ATOM 4891 N N . TYR B 1 239 ? 28.857 83.632 11.516 1.00 53.52 239 TYR B N 1
ATOM 4892 C CA . TYR B 1 239 ? 28.657 82.435 10.755 1.00 53.80 239 TYR B CA 1
ATOM 4893 C C . TYR B 1 239 ? 29.368 81.338 11.460 1.00 55.53 239 TYR B C 1
ATOM 4894 O O . TYR B 1 239 ? 30.533 81.425 11.714 1.00 48.60 239 TYR B O 1
ATOM 4903 N N . VAL B 1 240 ? 28.629 80.294 11.766 1.00 64.15 240 VAL B N 1
ATOM 4904 C CA . VAL B 1 240 ? 29.101 79.212 12.584 1.00 60.31 240 VAL B CA 1
ATOM 4905 C C . VAL B 1 240 ? 28.622 77.892 12.057 1.00 61.71 240 VAL B C 1
ATOM 4906 O O . VAL B 1 240 ? 27.958 77.811 11.052 1.00 57.66 240 VAL B O 1
ATOM 4910 N N . ARG B 1 241 ? 28.925 76.857 12.801 1.00 67.01 241 ARG B N 1
ATOM 4911 C CA . ARG B 1 241 ? 28.839 75.505 12.332 1.00 69.94 241 ARG B CA 1
ATOM 4912 C C . ARG B 1 241 ? 27.497 74.891 12.562 1.00 67.12 241 ARG B C 1
ATOM 4913 O O . ARG B 1 241 ? 27.339 73.721 12.391 1.00 67.16 241 ARG B O 1
ATOM 4921 N N . THR B 1 242 ? 26.536 75.700 12.944 1.00 66.85 242 THR B N 1
ATOM 4922 C CA . THR B 1 242 ? 25.195 75.233 13.159 1.00 60.43 242 THR B CA 1
ATOM 4923 C C . THR B 1 242 ? 24.483 75.027 11.848 1.00 65.03 242 THR B C 1
ATOM 4924 O O . THR B 1 242 ? 24.987 75.392 10.808 1.00 65.50 242 THR B O 1
ATOM 4928 N N . GLN B 1 243 ? 23.326 74.403 11.874 1.00 71.82 243 GLN B N 1
ATOM 4929 C CA . GLN B 1 243 ? 22.513 74.409 10.675 1.00 78.05 243 GLN B CA 1
ATOM 4930 C C . GLN B 1 243 ? 21.138 74.983 10.829 1.00 67.84 243 GLN B C 1
ATOM 4931 O O . GLN B 1 243 ? 20.377 74.963 9.902 1.00 68.74 243 GLN B O 1
ATOM 4937 N N . LEU B 1 244 ? 20.815 75.499 11.992 1.00 62.80 244 LEU B N 1
ATOM 4938 C CA . LEU B 1 244 ? 19.621 76.297 12.115 1.00 65.64 244 LEU B CA 1
ATOM 4939 C C . LEU B 1 244 ? 20.025 77.715 12.420 1.00 57.95 244 LEU B C 1
ATOM 4940 O O . LEU B 1 244 ? 20.741 77.942 13.361 1.00 60.63 244 LEU B O 1
ATOM 4945 N N . PRO B 1 245 ? 19.555 78.686 11.671 1.00 55.73 245 PRO B N 1
ATOM 4946 C CA . PRO B 1 245 ? 19.779 80.072 12.045 1.00 53.67 245 PRO B CA 1
ATOM 4947 C C . PRO B 1 245 ? 19.010 80.464 13.281 1.00 50.40 245 PRO B C 1
ATOM 4948 O O . PRO B 1 245 ? 17.922 80.023 13.449 1.00 53.24 245 PRO B O 1
ATOM 4952 N N . ASN B 1 246 ? 19.574 81.302 14.126 1.00 53.00 246 ASN B N 1
ATOM 4953 C CA . ASN B 1 246 ? 18.898 81.811 15.313 1.00 50.85 246 ASN B CA 1
ATOM 4954 C C . ASN B 1 246 ? 19.195 83.268 15.585 1.00 47.49 246 ASN B C 1
ATOM 4955 O O . ASN B 1 246 ? 20.014 83.867 14.932 1.00 43.42 246 ASN B O 1
ATOM 4960 N N . LEU B 1 247 ? 18.489 83.839 16.536 1.00 45.45 247 LEU B N 1
ATOM 4961 C CA . LEU B 1 247 ? 18.636 85.236 16.838 1.00 41.70 247 LEU B CA 1
ATOM 4962 C C . LEU B 1 247 ? 18.833 85.425 18.298 1.00 43.07 247 LEU B C 1
ATOM 4963 O O . LEU B 1 247 ? 18.239 84.734 19.055 1.00 50.35 247 LEU B O 1
ATOM 4968 N N . ILE B 1 248 ? 19.674 86.361 18.693 1.00 40.95 248 ILE B N 1
ATOM 4969 C CA . ILE B 1 248 ? 19.835 86.712 20.081 1.00 40.48 248 ILE B CA 1
ATOM 4970 C C . ILE B 1 248 ? 19.631 88.193 20.285 1.00 40.15 248 ILE B C 1
ATOM 4971 O O . ILE B 1 248 ? 20.111 88.970 19.528 1.00 36.52 248 ILE B O 1
ATOM 4976 N N . MET B 1 249 ? 18.882 88.574 21.307 1.00 36.99 249 MET B N 1
ATOM 4977 C CA . MET B 1 249 ? 18.657 89.964 21.621 1.00 36.00 249 MET B CA 1
ATOM 4978 C C . MET B 1 249 ? 18.982 90.279 23.069 1.00 36.35 249 MET B C 1
ATOM 4979 O O . MET B 1 249 ? 18.391 89.748 23.957 1.00 40.23 249 MET B O 1
ATOM 4984 N N . GLY B 1 250 ? 19.912 91.156 23.306 1.00 36.37 250 GLY B N 1
ATOM 4985 C CA . GLY B 1 250 ? 20.238 91.474 24.660 1.00 38.09 250 GLY B CA 1
ATOM 4986 C C . GLY B 1 250 ? 20.084 92.924 24.951 1.00 36.84 250 GLY B C 1
ATOM 4987 O O . GLY B 1 250 ? 20.526 93.740 24.208 1.00 36.00 250 GLY B O 1
ATOM 4988 N N . PHE B 1 251 ? 19.471 93.224 26.063 1.00 31.91 251 PHE B N 1
ATOM 4989 C CA . PHE B 1 251 ? 19.309 94.577 26.470 1.00 31.56 251 PHE B CA 1
ATOM 4990 C C . PHE B 1 251 ? 20.066 94.792 27.741 1.00 29.76 251 PHE B C 1
ATOM 4991 O O . PHE B 1 251 ? 19.957 94.018 28.635 1.00 30.10 251 PHE B O 1
ATOM 4999 N N . ASN B 1 252 ? 20.849 95.847 27.793 1.00 28.88 252 ASN B N 1
ATOM 5000 C CA . ASN B 1 252 ? 21.639 96.145 28.951 1.00 28.28 252 ASN B CA 1
ATOM 5001 C C . ASN B 1 252 ? 20.748 96.688 30.028 1.00 29.32 252 ASN B C 1
ATOM 5002 O O . ASN B 1 252 ? 20.007 97.608 29.824 1.00 29.84 252 ASN B O 1
ATOM 5007 N N . VAL B 1 253 ? 20.809 96.063 31.173 1.00 27.77 253 VAL B N 1
ATOM 5008 C CA . VAL B 1 253 ? 19.948 96.362 32.264 1.00 29.02 253 VAL B CA 1
ATOM 5009 C C . VAL B 1 253 ? 20.667 96.219 33.579 1.00 31.26 253 VAL B C 1
ATOM 5010 O O . VAL B 1 253 ? 21.736 95.696 33.663 1.00 28.77 253 VAL B O 1
ATOM 5014 N N . PRO B 1 254 ? 20.058 96.693 34.633 1.00 31.49 254 PRO B N 1
ATOM 5015 C CA . PRO B 1 254 ? 20.559 96.503 35.985 1.00 34.74 254 PRO B CA 1
ATOM 5016 C C . PRO B 1 254 ? 20.235 95.167 36.621 1.00 34.80 254 PRO B C 1
ATOM 5017 O O . PRO B 1 254 ? 19.430 94.441 36.160 1.00 33.19 254 PRO B O 1
ATOM 5021 N N . SER B 1 255 ? 20.867 94.895 37.733 1.00 36.40 255 SER B N 1
ATOM 5022 C CA . SER B 1 255 ? 20.582 93.726 38.523 1.00 37.42 255 SER B CA 1
ATOM 5023 C C . SER B 1 255 ? 20.568 94.165 39.961 1.00 37.11 255 SER B C 1
ATOM 5024 O O . SER B 1 255 ? 20.803 95.294 40.226 1.00 36.87 255 SER B O 1
ATOM 5027 N N . LEU B 1 256 ? 20.309 93.269 40.884 1.00 36.64 256 LEU B N 1
ATOM 5028 C CA . LEU B 1 256 ? 20.254 93.623 42.288 1.00 40.58 256 LEU B CA 1
ATOM 5029 C C . LEU B 1 256 ? 21.557 94.144 42.865 1.00 41.48 256 LEU B C 1
ATOM 5030 O O . LEU B 1 256 ? 21.560 94.887 43.819 1.00 40.43 256 LEU B O 1
ATOM 5035 N N . GLY B 1 257 ? 22.662 93.730 42.288 1.00 39.58 257 GLY B N 1
ATOM 5036 C CA . GLY B 1 257 ? 23.951 94.236 42.664 1.00 39.25 257 GLY B CA 1
ATOM 5037 C C . GLY B 1 257 ? 24.103 95.698 42.354 1.00 42.00 257 GLY B C 1
ATOM 5038 O O . GLY B 1 257 ? 24.744 96.430 43.061 1.00 39.07 257 GLY B O 1
ATOM 5039 N N . SER B 1 258 ? 23.531 96.110 41.249 1.00 43.74 258 SER B N 1
ATOM 5040 C CA . SER B 1 258 ? 23.776 97.428 40.741 1.00 44.39 258 SER B CA 1
ATOM 5041 C C . SER B 1 258 ? 22.675 98.432 40.901 1.00 45.33 258 SER B C 1
ATOM 5042 O O . SER B 1 258 ? 22.863 99.571 40.598 1.00 45.83 258 SER B O 1
ATOM 5045 N N . SER B 1 259 ? 21.529 98.020 41.387 1.00 48.91 259 SER B N 1
ATOM 5046 C CA . SER B 1 259 ? 20.357 98.840 41.276 1.00 47.35 259 SER B CA 1
ATOM 5047 C C . SER B 1 259 ? 19.955 99.560 42.529 1.00 56.44 259 SER B C 1
ATOM 5048 O O . SER B 1 259 ? 19.931 99.004 43.601 1.00 53.19 259 SER B O 1
ATOM 5051 N N . GLU B 1 260 ? 19.706 100.844 42.362 1.00 68.46 260 GLU B N 1
ATOM 5052 C CA . GLU B 1 260 ? 18.994 101.676 43.303 1.00 71.92 260 GLU B CA 1
ATOM 5053 C C . GLU B 1 260 ? 17.506 101.418 43.489 1.00 71.21 260 GLU B C 1
ATOM 5054 O O . GLU B 1 260 ? 17.024 101.490 44.591 1.00 72.88 260 GLU B O 1
ATOM 5060 N N . ASN B 1 261 ? 16.780 101.157 42.409 1.00 73.64 261 ASN B N 1
ATOM 5061 C CA . ASN B 1 261 ? 15.396 100.734 42.511 1.00 74.12 261 ASN B CA 1
ATOM 5062 C C . ASN B 1 261 ? 15.270 99.261 42.287 1.00 68.27 261 ASN B C 1
ATOM 5063 O O . ASN B 1 261 ? 15.097 98.813 41.174 1.00 66.17 261 ASN B O 1
ATOM 5068 N N . PRO B 1 262 ? 15.211 98.503 43.344 1.00 58.46 262 PRO B N 1
ATOM 5069 C CA . PRO B 1 262 ? 15.151 97.071 43.221 1.00 54.55 262 PRO B CA 1
ATOM 5070 C C . PRO B 1 262 ? 13.933 96.645 42.455 1.00 56.30 262 PRO B C 1
ATOM 5071 O O . PRO B 1 262 ? 13.929 95.606 41.863 1.00 51.65 262 PRO B O 1
ATOM 5075 N N . ARG B 1 263 ? 12.898 97.446 42.493 1.00 55.83 263 ARG B N 1
ATOM 5076 C CA . ARG B 1 263 ? 11.648 97.039 41.915 1.00 61.06 263 ARG B CA 1
ATOM 5077 C C . ARG B 1 263 ? 11.711 96.834 40.445 1.00 49.55 263 ARG B C 1
ATOM 5078 O O . ARG B 1 263 ? 11.047 95.991 39.917 1.00 49.63 263 ARG B O 1
ATOM 5086 N N . GLU B 1 264 ? 12.484 97.659 39.784 1.00 45.86 264 GLU B N 1
ATOM 5087 C CA . GLU B 1 264 ? 12.612 97.566 38.361 1.00 43.00 264 GLU B CA 1
ATOM 5088 C C . GLU B 1 264 ? 13.243 96.263 37.985 1.00 35.14 264 GLU B C 1
ATOM 5089 O O . GLU B 1 264 ? 12.883 95.684 37.028 1.00 37.47 264 GLU B O 1
ATOM 5095 N N . VAL B 1 265 ? 14.172 95.793 38.774 1.00 33.32 265 VAL B N 1
ATOM 5096 C CA . VAL B 1 265 ? 14.740 94.490 38.590 1.00 34.20 265 VAL B CA 1
ATOM 5097 C C . VAL B 1 265 ? 13.727 93.367 38.745 1.00 36.26 265 VAL B C 1
ATOM 5098 O O . VAL B 1 265 ? 13.691 92.468 37.955 1.00 34.56 265 VAL B O 1
ATOM 5102 N N . ASN B 1 266 ? 12.916 93.415 39.776 1.00 39.54 266 ASN B N 1
ATOM 5103 C CA . ASN B 1 266 ? 11.939 92.388 39.991 1.00 40.39 266 ASN B CA 1
ATOM 5104 C C . ASN B 1 266 ? 10.924 92.359 38.888 1.00 38.96 266 ASN B C 1
ATOM 5105 O O . ASN B 1 266 ? 10.534 91.326 38.445 1.00 41.64 266 ASN B O 1
ATOM 5110 N N . ALA B 1 267 ? 10.544 93.516 38.405 1.00 38.93 267 ALA B N 1
ATOM 5111 C CA . ALA B 1 267 ? 9.664 93.611 37.269 1.00 43.17 267 ALA B CA 1
ATOM 5112 C C . ALA B 1 267 ? 10.239 93.018 35.992 1.00 40.03 267 ALA B C 1
ATOM 5113 O O . ALA B 1 267 ? 9.544 92.398 35.227 1.00 39.32 267 ALA B O 1
ATOM 5115 N N . LEU B 1 268 ? 11.516 93.187 35.783 1.00 39.26 268 LEU B N 1
ATOM 5116 C CA . LEU B 1 268 ? 12.145 92.571 34.659 1.00 40.48 268 LEU B CA 1
ATOM 5117 C C . LEU B 1 268 ? 12.026 91.084 34.799 1.00 41.99 268 LEU B C 1
ATOM 5118 O O . LEU B 1 268 ? 11.850 90.402 33.829 1.00 42.43 268 LEU B O 1
ATOM 5123 N N . ARG B 1 269 ? 12.102 90.583 36.013 1.00 38.87 269 ARG B N 1
ATOM 5124 C CA . ARG B 1 269 ? 11.988 89.170 36.232 1.00 39.85 269 ARG B CA 1
ATOM 5125 C C . ARG B 1 269 ? 10.644 88.645 35.833 1.00 40.33 269 ARG B C 1
ATOM 5126 O O . ARG B 1 269 ? 10.537 87.619 35.223 1.00 39.39 269 ARG B O 1
ATOM 5134 N N . LEU B 1 270 ? 9.617 89.374 36.199 1.00 41.95 270 LEU B N 1
ATOM 5135 C CA . LEU B 1 270 ? 8.267 89.057 35.833 1.00 45.40 270 LEU B CA 1
ATOM 5136 C C . LEU B 1 270 ? 8.045 89.159 34.352 1.00 43.89 270 LEU B C 1
ATOM 5137 O O . LEU B 1 270 ? 7.417 88.323 33.780 1.00 49.12 270 LEU B O 1
ATOM 5142 N N . ILE B 1 271 ? 8.626 90.154 33.724 1.00 42.75 271 ILE B N 1
ATOM 5143 C CA . ILE B 1 271 ? 8.513 90.318 32.297 1.00 43.17 271 ILE B CA 1
ATOM 5144 C C . ILE B 1 271 ? 9.067 89.084 31.621 1.00 42.10 271 ILE B C 1
ATOM 5145 O O . ILE B 1 271 ? 8.609 88.707 30.584 1.00 41.48 271 ILE B O 1
ATOM 5150 N N . GLY B 1 272 ? 10.092 88.506 32.198 1.00 42.55 272 GLY B N 1
ATOM 5151 C CA . GLY B 1 272 ? 10.665 87.288 31.702 1.00 44.14 272 GLY B CA 1
ATOM 5152 C C . GLY B 1 272 ? 9.725 86.135 31.800 1.00 45.60 272 GLY B C 1
ATOM 5153 O O . GLY B 1 272 ? 9.664 85.313 30.929 1.00 44.31 272 GLY B O 1
ATOM 5154 N N . ALA B 1 273 ? 9.030 86.080 32.919 1.00 47.86 273 ALA B N 1
ATOM 5155 C CA . ALA B 1 273 ? 8.017 85.102 33.166 1.00 48.27 273 ALA B CA 1
ATOM 5156 C C . ALA B 1 273 ? 6.863 85.247 32.224 1.00 49.63 273 ALA B C 1
ATOM 5157 O O . ALA B 1 273 ? 6.374 84.277 31.729 1.00 54.25 273 ALA B O 1
ATOM 5159 N N . LEU B 1 274 ? 6.443 86.471 31.983 1.00 48.83 274 LEU B N 1
ATOM 5160 C CA . LEU B 1 274 ? 5.364 86.730 31.074 1.00 47.35 274 LEU B CA 1
ATOM 5161 C C . LEU B 1 274 ? 5.679 86.300 29.670 1.00 53.93 274 LEU B C 1
ATOM 5162 O O . LEU B 1 274 ? 4.873 85.679 29.022 1.00 54.33 274 LEU B O 1
ATOM 5167 N N . LEU B 1 275 ? 6.830 86.682 29.171 1.00 56.33 275 LEU B N 1
ATOM 5168 C CA . LEU B 1 275 ? 7.199 86.292 27.845 1.00 55.99 275 LEU B CA 1
ATOM 5169 C C . LEU B 1 275 ? 7.425 84.807 27.632 1.00 58.70 275 LEU B C 1
ATOM 5170 O O . LEU B 1 275 ? 6.941 84.255 26.676 1.00 55.56 275 LEU B O 1
ATOM 5175 N N . ASP B 1 276 ? 8.234 84.178 28.467 1.00 62.32 276 ASP B N 1
ATOM 5176 C CA . ASP B 1 276 ? 8.544 82.767 28.283 1.00 67.62 276 ASP B CA 1
ATOM 5177 C C . ASP B 1 276 ? 8.391 81.859 29.522 1.00 69.68 276 ASP B C 1
ATOM 5178 O O . ASP B 1 276 ? 8.953 80.787 29.604 1.00 64.25 276 ASP B O 1
ATOM 5183 N N . GLY B 1 277 ? 7.569 82.268 30.461 1.00 71.20 277 GLY B N 1
ATOM 5184 C CA . GLY B 1 277 ? 7.447 81.539 31.702 1.00 72.76 277 GLY B CA 1
ATOM 5185 C C . GLY B 1 277 ? 6.977 80.098 31.618 1.00 77.33 277 GLY B C 1
ATOM 5186 O O . GLY B 1 277 ? 7.377 79.278 32.410 1.00 75.80 277 GLY B O 1
ATOM 5187 N N . GLY B 1 278 ? 6.117 79.782 30.675 1.00 82.48 278 GLY B N 1
ATOM 5188 C CA . GLY B 1 278 ? 5.505 78.475 30.649 1.00 77.95 278 GLY B CA 1
ATOM 5189 C C . GLY B 1 278 ? 4.948 78.166 29.296 1.00 82.11 278 GLY B C 1
ATOM 5190 O O . GLY B 1 278 ? 5.028 78.978 28.402 1.00 83.56 278 GLY B O 1
ATOM 5191 N N . TYR B 1 279 ? 4.302 77.020 29.174 1.00 80.05 279 TYR B N 1
ATOM 5192 C CA . TYR B 1 279 ? 3.782 76.577 27.906 1.00 81.56 279 TYR B CA 1
ATOM 5193 C C . TYR B 1 279 ? 2.804 77.622 27.424 1.00 75.71 279 TYR B C 1
ATOM 5194 O O . TYR B 1 279 ? 2.619 77.784 26.248 1.00 66.84 279 TYR B O 1
ATOM 5203 N N . SER B 1 280 ? 2.176 78.318 28.349 1.00 67.64 280 SER B N 1
ATOM 5204 C CA . SER B 1 280 ? 1.097 79.223 28.023 1.00 69.85 280 SER B CA 1
ATOM 5205 C C . SER B 1 280 ? 1.502 80.670 27.967 1.00 71.94 280 SER B C 1
ATOM 5206 O O . SER B 1 280 ? 0.663 81.529 27.863 1.00 69.89 280 SER B O 1
ATOM 5209 N N . ALA B 1 281 ? 2.785 80.937 28.078 1.00 69.07 281 ALA B N 1
ATOM 5210 C CA . ALA B 1 281 ? 3.271 82.296 28.102 1.00 62.57 281 ALA B CA 1
ATOM 5211 C C . ALA B 1 281 ? 3.257 82.917 26.729 1.00 57.60 281 ALA B C 1
ATOM 5212 O O . ALA B 1 281 ? 3.080 82.247 25.755 1.00 56.15 281 ALA B O 1
ATOM 5214 N N . ARG B 1 282 ? 3.466 84.215 26.681 1.00 57.24 282 ARG B N 1
ATOM 5215 C CA . ARG B 1 282 ? 3.174 85.030 25.526 1.00 57.60 282 ARG B CA 1
ATOM 5216 C C . ARG B 1 282 ? 3.902 84.671 24.280 1.00 52.97 282 ARG B C 1
ATOM 5217 O O . ARG B 1 282 ? 3.335 84.721 23.234 1.00 52.34 282 ARG B O 1
ATOM 5225 N N . LEU B 1 283 ? 5.173 84.377 24.383 1.00 51.90 283 LEU B N 1
ATOM 5226 C CA . LEU B 1 283 ? 5.920 83.951 23.227 1.00 57.31 283 LEU B CA 1
ATOM 5227 C C . LEU B 1 283 ? 5.461 82.619 22.666 1.00 56.46 283 LEU B C 1
ATOM 5228 O O . LEU B 1 283 ? 5.348 82.444 21.469 1.00 55.88 283 LEU B O 1
ATOM 5233 N N . ALA B 1 284 ? 5.262 81.655 23.541 1.00 58.19 284 ALA B N 1
ATOM 5234 C CA . ALA B 1 284 ? 4.812 80.366 23.091 1.00 60.74 284 ALA B CA 1
ATOM 5235 C C . ALA B 1 284 ? 3.443 80.455 22.497 1.00 61.85 284 ALA B C 1
ATOM 5236 O O . ALA B 1 284 ? 3.191 79.892 21.457 1.00 62.26 284 ALA B O 1
ATOM 5238 N N . SER B 1 285 ? 2.536 81.110 23.194 1.00 57.73 285 SER B N 1
ATOM 5239 C CA . SER B 1 285 ? 1.205 81.231 22.673 1.00 61.21 285 SER B CA 1
ATOM 5240 C C . SER B 1 285 ? 1.081 82.057 21.397 1.00 68.24 285 SER B C 1
ATOM 5241 O O . SER B 1 285 ? 0.498 81.609 20.436 1.00 66.71 285 SER B O 1
ATOM 5244 N N . ARG B 1 286 ? 1.559 83.293 21.430 1.00 66.25 286 ARG B N 1
ATOM 5245 C CA . ARG B 1 286 ? 1.544 84.179 20.275 1.00 60.44 286 ARG B CA 1
ATOM 5246 C C . ARG B 1 286 ? 2.434 83.841 19.107 1.00 64.49 286 ARG B C 1
ATOM 5247 O O . ARG B 1 286 ? 2.052 84.052 17.978 1.00 63.64 286 ARG B O 1
ATOM 5255 N N . LEU B 1 287 ? 3.667 83.431 19.366 1.00 61.54 287 LEU B N 1
ATOM 5256 C CA . LEU B 1 287 ? 4.629 83.293 18.291 1.00 59.94 287 LEU B CA 1
ATOM 5257 C C . LEU B 1 287 ? 4.914 81.888 17.851 1.00 64.55 287 LEU B C 1
ATOM 5258 O O . LEU B 1 287 ? 5.016 81.625 16.682 1.00 63.56 287 LEU B O 1
ATOM 5263 N N . GLU B 1 288 ? 5.118 80.986 18.793 1.00 71.39 288 GLU B N 1
ATOM 5264 C CA . GLU B 1 288 ? 5.330 79.595 18.440 1.00 76.21 288 GLU B CA 1
ATOM 5265 C C . GLU B 1 288 ? 4.101 78.953 17.815 1.00 76.22 288 GLU B C 1
ATOM 5266 O O . GLU B 1 288 ? 4.162 78.293 16.804 1.00 74.21 288 GLU B O 1
ATOM 5272 N N . ARG B 1 289 ? 2.991 79.097 18.503 1.00 78.36 289 ARG B N 1
ATOM 5273 C CA . ARG B 1 289 ? 1.689 78.731 18.033 1.00 77.77 289 ARG B CA 1
ATOM 5274 C C . ARG B 1 289 ? 1.283 80.038 17.473 1.00 73.08 289 ARG B C 1
ATOM 5275 O O . ARG B 1 289 ? 2.150 80.801 17.128 1.00 79.97 289 ARG B O 1
ATOM 5283 N N . GLY B 1 290 ? 0.004 80.337 17.403 1.00 68.57 290 GLY B N 1
ATOM 5284 C CA . GLY B 1 290 ? -0.359 81.656 16.956 1.00 73.00 290 GLY B CA 1
ATOM 5285 C C . GLY B 1 290 ? 0.139 81.934 15.565 1.00 73.11 290 GLY B C 1
ATOM 5286 O O . GLY B 1 290 ? -0.227 81.275 14.628 1.00 74.54 290 GLY B O 1
ATOM 5287 N N . GLU B 1 291 ? 1.006 82.919 15.459 1.00 69.18 291 GLU B N 1
ATOM 5288 C CA . GLU B 1 291 ? 1.586 83.369 14.216 1.00 69.82 291 GLU B CA 1
ATOM 5289 C C . GLU B 1 291 ? 2.404 82.295 13.566 1.00 69.78 291 GLU B C 1
ATOM 5290 O O . GLU B 1 291 ? 2.561 82.277 12.372 1.00 65.27 291 GLU B O 1
ATOM 5296 N N . GLU B 1 292 ? 2.945 81.409 14.378 1.00 76.93 292 GLU B N 1
ATOM 5297 C CA . GLU B 1 292 ? 3.867 80.384 13.923 1.00 79.76 292 GLU B CA 1
ATOM 5298 C C . GLU B 1 292 ? 5.149 80.944 13.324 1.00 69.95 292 GLU B C 1
ATOM 5299 O O . GLU B 1 292 ? 5.716 80.377 12.405 1.00 61.46 292 GLU B O 1
ATOM 5305 N N . LEU B 1 293 ? 5.576 82.079 13.855 1.00 62.19 293 LEU B N 1
ATOM 5306 C CA . LEU B 1 293 ? 6.812 82.732 13.485 1.00 58.23 293 LEU B CA 1
ATOM 5307 C C . LEU B 1 293 ? 8.053 82.004 13.889 1.00 53.51 293 LEU B C 1
ATOM 5308 O O . LEU B 1 293 ? 9.000 81.964 13.166 1.00 57.99 293 LEU B O 1
ATOM 5313 N N . VAL B 1 294 ? 8.048 81.454 15.081 1.00 54.11 294 VAL B N 1
ATOM 5314 C CA . VAL B 1 294 ? 9.230 80.864 15.631 1.00 56.38 294 VAL B CA 1
ATOM 5315 C C . VAL B 1 294 ? 9.088 79.384 15.858 1.00 58.88 294 VAL B C 1
ATOM 5316 O O . VAL B 1 294 ? 8.041 78.906 16.152 1.00 63.95 294 VAL B O 1
ATOM 5320 N N . ALA B 1 295 ? 10.159 78.658 15.632 1.00 65.82 295 ALA B N 1
ATOM 5321 C CA . ALA B 1 295 ? 10.311 77.300 16.077 1.00 58.81 295 ALA B CA 1
ATOM 5322 C C . ALA B 1 295 ? 10.405 77.165 17.582 1.00 57.50 295 ALA B C 1
ATOM 5323 O O . ALA B 1 295 ? 9.941 76.216 18.136 1.00 59.86 295 ALA B O 1
ATOM 5325 N N . GLY B 1 296 ? 11.093 78.082 18.226 1.00 57.44 296 GLY B N 1
ATOM 5326 C CA . GLY B 1 296 ? 11.191 78.107 19.666 1.00 60.24 296 GLY B CA 1
ATOM 5327 C C . GLY B 1 296 ? 11.592 79.493 20.074 1.00 58.30 296 GLY B C 1
ATOM 5328 O O . GLY B 1 296 ? 12.099 80.215 19.259 1.00 61.13 296 GLY B O 1
ATOM 5329 N N . ALA B 1 297 ? 11.337 79.889 21.299 1.00 55.10 297 ALA B N 1
ATOM 5330 C CA . ALA B 1 297 ? 11.748 81.200 21.737 1.00 55.19 297 ALA B CA 1
ATOM 5331 C C . ALA B 1 297 ? 12.022 81.221 23.216 1.00 49.83 297 ALA B C 1
ATOM 5332 O O . ALA B 1 297 ? 11.281 80.657 23.955 1.00 52.12 297 ALA B O 1
ATOM 5334 N N . SER B 1 298 ? 13.082 81.871 23.648 1.00 50.81 298 SER B N 1
ATOM 5335 C CA . SER B 1 298 ? 13.445 81.821 25.048 1.00 53.07 298 SER B CA 1
ATOM 5336 C C . SER B 1 298 ? 13.904 83.115 25.642 1.00 54.31 298 SER B C 1
ATOM 5337 O O . SER B 1 298 ? 14.285 84.018 24.963 1.00 56.60 298 SER B O 1
ATOM 5340 N N . THR B 1 299 ? 13.883 83.163 26.950 1.00 53.61 299 THR B N 1
ATOM 5341 C CA . THR B 1 299 ? 14.180 84.351 27.685 1.00 46.48 299 THR B CA 1
ATOM 5342 C C . THR B 1 299 ? 15.166 84.020 28.785 1.00 44.59 299 THR B C 1
ATOM 5343 O O . THR B 1 299 ? 15.054 83.006 29.407 1.00 41.82 299 THR B O 1
ATOM 5347 N N . TYR B 1 300 ? 16.128 84.884 29.009 1.00 43.18 300 TYR B N 1
ATOM 5348 C CA . TYR B 1 300 ? 17.009 84.712 30.124 1.00 41.50 300 TYR B CA 1
ATOM 5349 C C . TYR B 1 300 ? 17.368 85.995 30.834 1.00 40.87 300 TYR B C 1
ATOM 5350 O O . TYR B 1 300 ? 17.751 86.932 30.215 1.00 39.55 300 TYR B O 1
ATOM 5359 N N . TYR B 1 301 ? 17.206 86.047 32.134 1.00 38.32 301 TYR B N 1
ATOM 5360 C CA . TYR B 1 301 ? 17.636 87.193 32.886 1.00 35.58 301 TYR B CA 1
ATOM 5361 C C . TYR B 1 301 ? 18.196 86.848 34.273 1.00 37.30 301 TYR B C 1
ATOM 5362 O O . TYR B 1 301 ? 17.458 86.408 35.121 1.00 35.10 301 TYR B O 1
ATOM 5371 N N . ASP B 1 302 ? 19.474 87.089 34.519 1.00 34.88 302 ASP B N 1
ATOM 5372 C CA . ASP B 1 302 ? 19.991 86.892 35.858 1.00 37.02 302 ASP B CA 1
ATOM 5373 C C . ASP B 1 302 ? 20.039 88.168 36.669 1.00 34.32 302 ASP B C 1
ATOM 5374 O O . ASP B 1 302 ? 20.827 89.025 36.457 1.00 34.98 302 ASP B O 1
ATOM 5379 N N . ALA B 1 303 ? 19.195 88.234 37.661 1.00 33.94 303 ALA B N 1
ATOM 5380 C CA . ALA B 1 303 ? 19.067 89.401 38.466 1.00 34.37 303 ALA B CA 1
ATOM 5381 C C . ALA B 1 303 ? 19.955 89.420 39.679 1.00 35.83 303 ALA B C 1
ATOM 5382 O O . ALA B 1 303 ? 19.852 90.318 40.451 1.00 35.93 303 ALA B O 1
ATOM 5384 N N . PHE B 1 304 ? 20.867 88.476 39.811 1.00 36.77 304 PHE B N 1
ATOM 5385 C CA . PHE B 1 304 ? 21.730 88.461 40.968 1.00 40.15 304 PHE B CA 1
ATOM 5386 C C . PHE B 1 304 ? 23.191 88.441 40.578 1.00 40.94 304 PHE B C 1
ATOM 5387 O O . PHE B 1 304 ? 23.880 87.480 40.750 1.00 41.79 304 PHE B O 1
ATOM 5395 N N . ASN B 1 305 ? 23.654 89.556 40.053 1.00 40.86 305 ASN B N 1
ATOM 5396 C CA . ASN B 1 305 ? 25.000 89.716 39.585 1.00 37.64 305 ASN B CA 1
ATOM 5397 C C . ASN B 1 305 ? 25.647 90.710 40.481 1.00 34.40 305 ASN B C 1
ATOM 5398 O O . ASN B 1 305 ? 24.981 91.422 41.145 1.00 38.53 305 ASN B O 1
ATOM 5403 N N . ARG B 1 306 ? 26.948 90.731 40.520 1.00 34.44 306 ARG B N 1
ATOM 5404 C CA . ARG B 1 306 ? 27.649 91.719 41.270 1.00 35.96 306 ARG B CA 1
ATOM 5405 C C . ARG B 1 306 ? 27.340 93.056 40.689 1.00 33.10 306 ARG B C 1
ATOM 5406 O O . ARG B 1 306 ? 27.093 93.988 41.384 1.00 30.76 306 ARG B O 1
ATOM 5414 N N . GLY B 1 307 ? 27.375 93.109 39.378 1.00 34.46 307 GLY B N 1
ATOM 5415 C CA . GLY B 1 307 ? 27.182 94.306 38.613 1.00 34.94 307 GLY B CA 1
ATOM 5416 C C . GLY B 1 307 ? 25.870 94.387 37.897 1.00 33.88 307 GLY B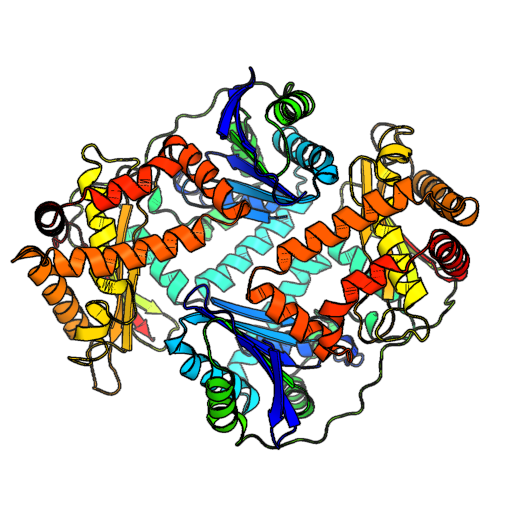 C 1
ATOM 5417 O O . GLY B 1 307 ? 24.900 93.906 38.365 1.00 35.93 307 GLY B O 1
ATOM 5418 N N . ASP B 1 308 ? 25.879 95.019 36.744 1.00 34.76 308 ASP B N 1
ATOM 5419 C CA . ASP B 1 308 ? 24.729 95.179 35.878 1.00 37.97 308 ASP B CA 1
ATOM 5420 C C . ASP B 1 308 ? 24.524 93.897 35.123 1.00 35.22 308 ASP B C 1
ATOM 5421 O O . ASP B 1 308 ? 25.283 93.019 35.275 1.00 39.48 308 ASP B O 1
ATOM 5426 N N . SER B 1 309 ? 23.508 93.793 34.300 1.00 35.40 309 SER B N 1
ATOM 5427 C CA . SER B 1 309 ? 23.128 92.521 33.733 1.00 35.84 309 SER B CA 1
ATOM 5428 C C . SER B 1 309 ? 22.484 92.592 32.358 1.00 33.78 309 SER B C 1
ATOM 5429 O O . SER B 1 309 ? 22.480 93.601 31.747 1.00 32.86 309 SER B O 1
ATOM 5432 N N . LEU B 1 310 ? 21.971 91.482 31.876 1.00 34.64 310 LEU B N 1
ATOM 5433 C CA . LEU B 1 310 ? 21.395 91.423 30.546 1.00 34.82 310 LEU B CA 1
ATOM 5434 C C . LEU B 1 310 ? 20.078 90.708 30.486 1.00 34.03 310 LEU B C 1
ATOM 5435 O O . LEU B 1 310 ? 20.005 89.619 30.901 1.00 36.93 310 LEU B O 1
ATOM 5440 N N . PHE B 1 311 ? 19.070 91.288 29.878 1.00 35.05 311 PHE B N 1
ATOM 5441 C CA . PHE B 1 311 ? 17.832 90.601 29.653 1.00 32.60 311 PHE B CA 1
ATOM 5442 C C . PHE B 1 311 ? 17.935 90.017 28.275 1.00 32.77 311 PHE B C 1
ATOM 5443 O O . PHE B 1 311 ? 18.117 90.712 27.346 1.00 34.33 311 PHE B O 1
ATOM 5451 N N . VAL B 1 312 ? 17.828 88.714 28.163 1.00 33.84 312 VAL B N 1
ATOM 5452 C CA . VAL B 1 312 ? 18.109 88.041 26.922 1.00 35.04 312 VAL B CA 1
ATOM 5453 C C . VAL B 1 312 ? 16.950 87.297 26.285 1.00 35.50 312 VAL B C 1
ATOM 5454 O O . VAL B 1 312 ? 16.289 86.533 26.905 1.00 35.65 312 VAL B O 1
ATOM 5458 N N . LEU B 1 313 ? 16.769 87.495 24.994 1.00 35.23 313 LEU B N 1
ATOM 5459 C CA . LEU B 1 313 ? 15.797 86.781 24.220 1.00 34.61 313 LEU B CA 1
ATOM 5460 C C . LEU B 1 313 ? 16.531 86.024 23.181 1.00 37.60 313 LEU B C 1
ATOM 5461 O O . LEU B 1 313 ? 17.426 86.538 22.609 1.00 40.54 313 LEU B O 1
ATOM 5466 N N . SER B 1 314 ? 16.164 84.787 22.938 1.00 41.53 314 SER B N 1
ATOM 5467 C CA . SER B 1 314 ? 16.710 84.063 21.822 1.00 42.67 314 SER B CA 1
ATOM 5468 C C . SER B 1 314 ? 15.604 83.312 21.157 1.00 44.81 314 SER B C 1
ATOM 5469 O O . SER B 1 314 ? 14.691 82.913 21.807 1.00 54.90 314 SER B O 1
ATOM 5472 N N . ALA B 1 315 ? 15.634 83.197 19.847 1.00 43.70 315 ALA B N 1
ATOM 5473 C CA . ALA B 1 315 ? 14.541 82.561 19.145 1.00 49.22 315 ALA B CA 1
ATOM 5474 C C . ALA B 1 315 ? 14.952 82.032 17.783 1.00 50.54 315 ALA B C 1
ATOM 5475 O O . ALA B 1 315 ? 15.890 82.503 17.215 1.00 47.67 315 ALA B O 1
ATOM 5477 N N . THR B 1 316 ? 14.233 81.042 17.278 1.00 52.22 316 THR B N 1
ATOM 5478 C CA . THR B 1 316 ? 14.533 80.436 16.003 1.00 54.15 316 THR B CA 1
ATOM 5479 C C . THR B 1 316 ? 13.387 80.627 15.071 1.00 53.44 316 THR B C 1
ATOM 5480 O O . THR B 1 316 ? 12.264 80.578 15.475 1.00 54.76 316 THR B O 1
ATOM 5484 N N . PRO B 1 317 ? 13.667 80.820 13.801 1.00 54.78 317 PRO B N 1
ATOM 5485 C CA . PRO B 1 317 ? 12.638 81.067 12.796 1.00 59.05 317 PRO B CA 1
ATOM 5486 C C . PRO B 1 317 ? 11.850 79.842 12.412 1.00 59.59 317 PRO B C 1
ATOM 5487 O O . PRO B 1 317 ? 12.290 78.767 12.690 1.00 60.31 317 PRO B O 1
ATOM 5491 N N . ASN B 1 318 ? 10.640 80.049 11.907 1.00 66.67 318 ASN B N 1
ATOM 5492 C CA . ASN B 1 318 ? 9.816 78.943 11.480 1.00 72.14 318 ASN B CA 1
ATOM 5493 C C . ASN B 1 318 ? 10.207 78.792 10.041 1.00 67.53 318 ASN B C 1
ATOM 5494 O O . ASN B 1 318 ? 9.788 79.565 9.179 1.00 72.28 318 ASN B O 1
ATOM 5499 N N . VAL B 1 319 ? 11.037 77.796 9.787 1.00 73.46 319 VAL B N 1
ATOM 5500 C CA . VAL B 1 319 ? 11.689 77.697 8.502 1.00 85.14 319 VAL B CA 1
ATOM 5501 C C . VAL B 1 319 ? 10.844 76.814 7.590 1.00 87.54 319 VAL B C 1
ATOM 5502 O O . VAL B 1 319 ? 11.085 76.767 6.407 1.00 85.13 319 VAL B O 1
ATOM 5506 N N . GLN B 1 320 ? 9.949 76.033 8.187 1.00 86.71 320 GLN B N 1
ATOM 5507 C CA . GLN B 1 320 ? 8.962 75.250 7.457 1.00 85.40 320 GLN B CA 1
ATOM 5508 C C . GLN B 1 320 ? 8.067 76.250 6.748 1.00 79.87 320 GLN B C 1
ATOM 5509 O O . GLN B 1 320 ? 7.577 76.020 5.644 1.00 81.70 320 GLN B O 1
ATOM 5515 N N . LYS B 1 321 ? 7.834 77.358 7.437 1.00 75.32 321 LYS B N 1
ATOM 5516 C CA . LYS B 1 321 ? 6.971 78.394 6.969 1.00 73.87 321 LYS B CA 1
ATOM 5517 C C . LYS B 1 321 ? 7.782 79.470 6.303 1.00 68.45 321 LYS B C 1
ATOM 5518 O O . LYS B 1 321 ? 7.272 80.528 6.028 1.00 70.91 321 LYS B O 1
ATOM 5524 N N . GLY B 1 322 ? 9.034 79.157 6.034 1.00 63.59 322 GLY B N 1
ATOM 5525 C CA . GLY B 1 322 ? 9.948 80.042 5.341 1.00 66.91 322 GLY B CA 1
ATOM 5526 C C . GLY B 1 322 ? 10.325 81.356 5.984 1.00 67.80 322 GLY B C 1
ATOM 5527 O O . GLY B 1 322 ? 10.545 82.337 5.310 1.00 64.82 322 GLY B O 1
ATOM 5528 N N . LYS B 1 323 ? 10.410 81.367 7.298 1.00 62.62 323 LYS B N 1
ATOM 5529 C CA . LYS B 1 323 ? 10.674 82.586 8.024 1.00 58.96 323 LYS B CA 1
ATOM 5530 C C . LYS B 1 323 ? 12.107 83.043 8.000 1.00 59.82 323 LYS B C 1
ATOM 5531 O O . LYS B 1 323 ? 12.999 82.261 7.786 1.00 64.39 323 LYS B O 1
ATOM 5537 N N . THR B 1 324 ? 12.315 84.316 8.270 1.00 52.90 324 THR B N 1
ATOM 5538 C CA . THR B 1 324 ? 13.643 84.888 8.315 1.00 51.01 324 THR B CA 1
ATOM 5539 C C . THR B 1 324 ? 13.918 85.542 9.635 1.00 47.09 324 THR B C 1
ATOM 5540 O O . THR B 1 324 ? 13.035 85.780 10.395 1.00 42.14 324 THR B O 1
ATOM 5544 N N . LEU B 1 325 ? 15.183 85.794 9.892 1.00 50.32 325 LEU B N 1
ATOM 5545 C CA . LEU B 1 325 ? 15.632 86.423 11.110 1.00 50.02 325 LEU B CA 1
ATOM 5546 C C . LEU B 1 325 ? 15.087 87.816 11.229 1.00 53.09 325 LEU B C 1
ATOM 5547 O O . LEU B 1 325 ? 14.825 88.286 12.310 1.00 50.26 325 LEU B O 1
ATOM 5552 N N . GLU B 1 326 ? 14.953 88.482 10.098 1.00 56.45 326 GLU B N 1
ATOM 5553 C CA . GLU B 1 326 ? 14.399 89.810 10.054 1.00 53.25 326 GLU B CA 1
ATOM 5554 C C . GLU B 1 326 ? 12.950 89.849 10.480 1.00 48.11 326 GLU B C 1
ATOM 5555 O O . GLU B 1 326 ? 12.551 90.726 11.175 1.00 50.46 326 GLU B O 1
ATOM 5561 N N . GLN B 1 327 ? 12.157 88.912 10.020 1.00 46.80 327 GLN B N 1
ATOM 5562 C CA . GLN B 1 327 ? 10.805 88.778 10.495 1.00 46.65 327 GLN B CA 1
ATOM 5563 C C . GLN B 1 327 ? 10.747 88.388 11.954 1.00 44.76 327 GLN B C 1
ATOM 5564 O O . GLN B 1 327 ? 9.908 88.854 12.665 1.00 42.27 327 GLN B O 1
ATOM 5570 N N . VAL B 1 328 ? 11.639 87.521 12.393 1.00 45.80 328 VAL B N 1
ATOM 5571 C CA . VAL B 1 328 ? 11.658 87.101 13.773 1.00 45.38 328 VAL B CA 1
ATOM 5572 C C . VAL B 1 328 ? 11.935 88.289 14.658 1.00 45.51 328 VAL B C 1
ATOM 5573 O O . VAL B 1 328 ? 11.378 88.402 15.702 1.00 44.70 328 VAL B O 1
ATOM 5577 N N . GLU B 1 329 ? 12.819 89.157 14.234 1.00 44.13 329 GLU B N 1
ATOM 5578 C CA . GLU B 1 329 ? 13.122 90.333 14.995 1.00 45.09 329 GLU B CA 1
ATOM 5579 C C . GLU B 1 329 ? 11.940 91.235 15.133 1.00 44.30 329 GLU B C 1
ATOM 5580 O O . GLU B 1 329 ? 11.661 91.721 16.185 1.00 44.05 329 GLU B O 1
ATOM 5586 N N . ALA B 1 330 ? 11.249 91.457 14.043 1.00 45.15 330 ALA B N 1
ATOM 5587 C CA . ALA B 1 330 ? 10.113 92.322 14.056 1.00 44.81 330 ALA B CA 1
ATOM 5588 C C . ALA B 1 330 ? 9.104 91.724 14.980 1.00 45.16 330 ALA B C 1
ATOM 5589 O O . ALA B 1 330 ? 8.467 92.420 15.744 1.00 49.45 330 ALA B O 1
ATOM 5591 N N . GLY B 1 331 ? 8.970 90.421 14.935 1.00 47.01 331 GLY B N 1
ATOM 5592 C CA . GLY B 1 331 ? 8.032 89.783 15.811 1.00 50.59 331 GLY B CA 1
ATOM 5593 C C . GLY B 1 331 ? 8.331 89.958 17.277 1.00 46.55 331 GLY B C 1
ATOM 5594 O O . GLY B 1 331 ? 7.459 90.257 18.030 1.00 47.85 331 GLY B O 1
ATOM 5595 N N . LEU B 1 332 ? 9.567 89.783 17.682 1.00 47.64 332 LEU B N 1
ATOM 5596 C CA . LEU B 1 332 ? 9.949 90.003 19.060 1.00 48.52 332 LEU B CA 1
ATOM 5597 C C . LEU B 1 332 ? 9.756 91.434 19.480 1.00 48.27 332 LEU B C 1
ATOM 5598 O O . LEU B 1 332 ? 9.283 91.706 20.542 1.00 44.22 332 LEU B O 1
ATOM 5603 N N . TRP B 1 333 ? 10.118 92.346 18.607 1.00 50.25 333 TRP B N 1
ATOM 5604 C CA . TRP B 1 333 ? 10.005 93.751 18.876 1.00 50.28 333 TRP B CA 1
ATOM 5605 C C . TRP B 1 333 ? 8.565 94.121 19.066 1.00 53.77 333 TRP B C 1
ATOM 5606 O O . TRP B 1 333 ? 8.271 94.994 19.826 1.00 51.44 333 TRP B O 1
ATOM 5617 N N . LYS B 1 334 ? 7.664 93.479 18.346 1.00 56.19 334 LYS B N 1
ATOM 5618 C CA . LYS B 1 334 ? 6.255 93.761 18.518 1.00 57.85 334 LYS B CA 1
ATOM 5619 C C . LYS B 1 334 ? 5.734 93.382 19.895 1.00 55.25 334 LYS B C 1
ATOM 5620 O O . LYS B 1 334 ? 4.989 94.114 20.496 1.00 54.80 334 LYS B O 1
ATOM 5626 N N . GLN B 1 335 ? 6.144 92.237 20.393 1.00 55.04 335 GLN B N 1
ATOM 5627 C CA . GLN B 1 335 ? 5.802 91.813 21.731 1.00 54.66 335 GLN B CA 1
ATOM 5628 C C . GLN B 1 335 ? 6.350 92.741 22.798 1.00 50.99 335 GLN B C 1
ATOM 5629 O O . GLN B 1 335 ? 5.714 92.961 23.796 1.00 52.78 335 GLN B O 1
ATOM 5635 N N . LEU B 1 336 ? 7.551 93.246 22.613 1.00 47.68 336 LEU B N 1
ATOM 5636 C CA . LEU B 1 336 ? 8.128 94.164 23.571 1.00 50.71 336 LEU B CA 1
ATOM 5637 C C . LEU B 1 336 ? 7.358 95.450 23.645 1.00 48.34 336 LEU B C 1
ATOM 5638 O O . LEU B 1 336 ? 7.235 96.056 24.665 1.00 42.10 336 LEU B O 1
ATOM 5643 N N . ASP B 1 337 ? 6.890 95.885 22.508 1.00 54.21 337 ASP B N 1
ATOM 5644 C CA . ASP B 1 337 ? 6.112 97.081 22.417 1.00 60.27 337 ASP B CA 1
ATOM 5645 C C . ASP B 1 337 ? 4.759 97.016 23.063 1.00 59.02 337 ASP B C 1
ATOM 5646 O O . ASP B 1 337 ? 4.294 97.985 23.605 1.00 54.36 337 ASP B O 1
ATOM 5651 N N . ASP B 1 338 ? 4.124 95.864 22.979 1.00 59.44 338 ASP B N 1
ATOM 5652 C CA . ASP B 1 338 ? 2.843 95.702 23.591 1.00 56.64 338 ASP B CA 1
ATOM 5653 C C . ASP B 1 338 ? 2.990 95.869 25.066 1.00 56.53 338 ASP B C 1
ATOM 5654 O O . ASP B 1 338 ? 2.191 96.520 25.689 1.00 64.54 338 ASP B O 1
ATOM 5659 N N . LEU B 1 339 ? 4.057 95.347 25.618 1.00 53.17 339 LEU B N 1
ATOM 5660 C CA . LEU B 1 339 ? 4.303 95.516 27.017 1.00 52.65 339 LEU B CA 1
ATOM 5661 C C . LEU B 1 339 ? 4.396 96.978 27.312 1.00 49.59 339 LEU B C 1
ATOM 5662 O O . LEU B 1 339 ? 3.954 97.424 28.320 1.00 51.74 339 LEU B O 1
ATOM 5667 N N . LYS B 1 340 ? 5.067 97.707 26.456 1.00 51.39 340 LYS B N 1
ATOM 5668 C CA . LYS B 1 340 ? 5.248 99.116 26.655 1.00 55.67 340 LYS B CA 1
ATOM 5669 C C . LYS B 1 340 ? 3.985 99.886 26.551 1.00 54.70 340 LYS B C 1
ATOM 5670 O O . LYS B 1 340 ? 3.733 100.781 27.311 1.00 48.13 340 LYS B O 1
ATOM 5676 N N . GLN B 1 341 ? 3.236 99.580 25.514 1.00 58.87 341 GLN B N 1
ATOM 5677 C CA . GLN B 1 341 ? 2.098 100.366 25.165 1.00 60.76 341 GLN B CA 1
ATOM 5678 C C . GLN B 1 341 ? 1.074 100.311 26.248 1.00 64.03 341 GLN B C 1
ATOM 5679 O O . GLN B 1 341 ? 0.538 101.327 26.629 1.00 67.08 341 GLN B O 1
ATOM 5685 N N . ASN B 1 342 ? 0.749 99.125 26.704 1.00 65.86 342 ASN B N 1
ATOM 5686 C CA . ASN B 1 342 ? -0.109 99.038 27.842 1.00 67.29 342 ASN B CA 1
ATOM 5687 C C . ASN B 1 342 ? 0.171 97.834 28.707 1.00 66.06 342 ASN B C 1
ATOM 5688 O O . ASN B 1 342 ? 0.319 96.730 28.223 1.00 58.85 342 ASN B O 1
ATOM 5693 N N . PRO B 1 343 ? 0.118 98.024 30.007 1.00 60.72 343 PRO B N 1
ATOM 5694 C CA . PRO B 1 343 ? 0.472 97.013 30.986 1.00 62.14 343 PRO B CA 1
ATOM 5695 C C . PRO B 1 343 ? -0.421 95.794 30.986 1.00 62.49 343 PRO B C 1
ATOM 5696 O O . PRO B 1 343 ? -1.511 95.807 30.459 1.00 64.55 343 PRO B O 1
ATOM 5700 N N . PRO B 1 344 ? 0.079 94.698 31.512 1.00 64.10 344 PRO B N 1
ATOM 5701 C CA . PRO B 1 344 ? -0.672 93.455 31.549 1.00 65.63 344 PRO B CA 1
ATOM 5702 C C . PRO B 1 344 ? -1.746 93.505 32.597 1.00 62.32 344 PRO B C 1
ATOM 5703 O O . PRO B 1 344 ? -1.621 94.249 33.535 1.00 57.82 344 PRO B O 1
ATOM 5707 N N . SER B 1 345 ? -2.793 92.724 32.423 1.00 61.24 345 SER B N 1
ATOM 5708 C CA . SER B 1 345 ? -3.876 92.725 33.373 1.00 59.81 345 SER B CA 1
ATOM 5709 C C . SER B 1 345 ? -3.385 92.127 34.637 1.00 67.12 345 SER B C 1
ATOM 5710 O O . SER B 1 345 ? -2.550 91.262 34.624 1.00 72.90 345 SER B O 1
ATOM 5713 N N . ALA B 1 346 ? -3.953 92.556 35.736 1.00 74.23 346 ALA B N 1
ATOM 5714 C CA . ALA B 1 346 ? -3.570 92.054 37.028 1.00 71.83 346 ALA B CA 1
ATOM 5715 C C . ALA B 1 346 ? -3.835 90.574 37.067 1.00 68.09 346 ALA B C 1
ATOM 5716 O O . ALA B 1 346 ? -3.207 89.867 37.807 1.00 75.29 346 ALA B O 1
ATOM 5718 N N . ALA B 1 347 ? -4.776 90.109 36.276 1.00 64.24 347 ALA B N 1
ATOM 5719 C CA . ALA B 1 347 ? -5.031 88.703 36.183 1.00 71.05 347 ALA B CA 1
ATOM 5720 C C . ALA B 1 347 ? -3.904 87.861 35.601 1.00 75.44 347 ALA B C 1
ATOM 5721 O O . ALA B 1 347 ? -3.647 86.782 36.078 1.00 74.32 347 ALA B O 1
ATOM 5723 N N . GLU B 1 348 ? -3.286 88.312 34.524 1.00 78.39 348 GLU B N 1
ATOM 5724 C CA . GLU B 1 348 ? -2.197 87.567 33.922 1.00 74.70 348 GLU B CA 1
ATOM 5725 C C . GLU B 1 348 ? -1.082 87.512 34.904 1.00 71.93 348 GLU B C 1
ATOM 5726 O O . GLU B 1 348 ? -0.390 86.534 35.036 1.00 63.06 348 GLU B O 1
ATOM 5732 N N . ILE B 1 349 ? -0.941 88.600 35.625 1.00 73.12 349 ILE B N 1
ATOM 5733 C CA . ILE B 1 349 ? 0.171 88.768 36.496 1.00 71.95 349 ILE B CA 1
ATOM 5734 C C . ILE B 1 349 ? 0.178 87.692 37.548 1.00 73.44 349 ILE B C 1
ATOM 5735 O O . ILE B 1 349 ? 1.232 87.202 37.882 1.00 82.84 349 ILE B O 1
ATOM 5740 N N . GLU B 1 350 ? -0.958 87.371 38.116 1.00 70.22 350 GLU B N 1
ATOM 5741 C CA . GLU B 1 350 ? -0.969 86.296 39.055 1.00 70.84 350 GLU B CA 1
ATOM 5742 C C . GLU B 1 350 ? -0.654 84.987 38.400 1.00 68.50 350 GLU B C 1
ATOM 5743 O O . GLU B 1 350 ? 0.167 84.244 38.882 1.00 62.44 350 GLU B O 1
ATOM 5749 N N . ARG B 1 351 ? -1.310 84.699 37.296 1.00 69.13 351 ARG B N 1
ATOM 5750 C CA . ARG B 1 351 ? -1.206 83.378 36.740 1.00 73.03 351 ARG B CA 1
ATOM 5751 C C . ARG B 1 351 ? 0.238 83.138 36.431 1.00 72.02 351 ARG B C 1
ATOM 5752 O O . ARG B 1 351 ? 0.769 82.116 36.769 1.00 72.07 351 ARG B O 1
ATOM 5760 N N . VAL B 1 352 ? 0.872 84.083 35.770 1.00 63.66 352 VAL B N 1
ATOM 5761 C CA . VAL B 1 352 ? 2.273 83.971 35.456 1.00 54.53 352 VAL B CA 1
ATOM 5762 C C . VAL B 1 352 ? 3.108 83.938 36.706 1.00 52.60 352 VAL B C 1
ATOM 5763 O O . VAL B 1 352 ? 4.060 83.197 36.783 1.00 48.79 352 VAL B O 1
ATOM 5767 N N . ARG B 1 353 ? 2.781 84.790 37.651 1.00 47.75 353 ARG B N 1
ATOM 5768 C CA . ARG B 1 353 ? 3.540 84.837 38.862 1.00 50.12 353 ARG B CA 1
ATOM 5769 C C . ARG B 1 353 ? 3.442 83.573 39.658 1.00 57.66 353 ARG B C 1
ATOM 5770 O O . ARG B 1 353 ? 4.434 83.015 40.066 1.00 54.20 353 ARG B O 1
ATOM 5778 N N . ALA B 1 354 ? 2.230 83.106 39.842 1.00 57.27 354 ALA B N 1
ATOM 5779 C CA . ALA B 1 354 ? 2.012 82.040 40.746 1.00 59.51 354 ALA B CA 1
ATOM 5780 C C . ALA B 1 354 ? 2.823 80.911 40.247 1.00 58.44 354 ALA B C 1
ATOM 5781 O O . ALA B 1 354 ? 3.462 80.231 41.004 1.00 64.47 354 ALA B O 1
ATOM 5783 N N . GLN B 1 355 ? 2.790 80.716 38.953 1.00 55.65 355 GLN B N 1
ATOM 5784 C CA . GLN B 1 355 ? 3.495 79.631 38.338 1.00 57.74 355 GLN B CA 1
ATOM 5785 C C . GLN B 1 355 ? 4.973 79.765 38.522 1.00 60.54 355 GLN B C 1
ATOM 5786 O O . GLN B 1 355 ? 5.670 78.795 38.664 1.00 58.09 355 GLN B O 1
ATOM 5792 N N . MET B 1 356 ? 5.458 80.989 38.478 1.00 62.18 356 MET B N 1
ATOM 5793 C CA . MET B 1 356 ? 6.857 81.260 38.665 1.00 64.39 356 MET B CA 1
ATOM 5794 C C . MET B 1 356 ? 7.259 80.863 40.058 1.00 61.93 356 MET B C 1
ATOM 5795 O O . MET B 1 356 ? 8.272 80.240 40.245 1.00 68.14 356 MET B O 1
ATOM 5800 N N . ILE B 1 357 ? 6.451 81.233 41.029 1.00 54.97 357 ILE B N 1
ATOM 5801 C CA . ILE B 1 357 ? 6.701 80.916 42.412 1.00 59.26 357 ILE B CA 1
ATOM 5802 C C . ILE B 1 357 ? 6.697 79.413 42.698 1.00 65.16 357 ILE B C 1
ATOM 5803 O O . ILE B 1 357 ? 7.514 78.919 43.456 1.00 62.98 357 ILE B O 1
ATOM 5808 N N . ALA B 1 358 ? 5.776 78.701 42.090 1.00 63.89 358 ALA B N 1
ATOM 5809 C CA . ALA B 1 358 ? 5.704 77.280 42.282 1.00 66.64 358 ALA B CA 1
ATOM 5810 C C . ALA B 1 358 ? 6.999 76.707 41.809 1.00 67.07 358 ALA B C 1
ATOM 5811 O O . ALA B 1 358 ? 7.512 75.773 42.373 1.00 67.24 358 ALA B O 1
ATOM 5813 N N . GLY B 1 359 ? 7.518 77.268 40.742 1.00 68.27 359 GLY B N 1
ATOM 5814 C CA . GLY B 1 359 ? 8.791 76.841 40.239 1.00 70.41 359 GLY B CA 1
ATOM 5815 C C . GLY B 1 359 ? 9.872 77.131 41.234 1.00 71.70 359 GLY B C 1
ATOM 5816 O O . GLY B 1 359 ? 10.805 76.386 41.378 1.00 67.72 359 GLY B O 1
ATOM 5817 N N . MET B 1 360 ? 9.785 78.283 41.858 1.00 74.43 360 MET B N 1
ATOM 5818 C CA . MET B 1 360 ? 10.710 78.634 42.903 1.00 81.15 360 MET B CA 1
ATOM 5819 C C . MET B 1 360 ? 10.572 77.763 44.147 1.00 78.22 360 MET B C 1
ATOM 5820 O O . MET B 1 360 ? 11.549 77.364 44.737 1.00 76.67 360 MET B O 1
ATOM 5825 N N . VAL B 1 361 ? 9.358 77.444 44.525 1.00 74.41 361 VAL B N 1
ATOM 5826 C CA . VAL B 1 361 ? 9.141 76.642 45.706 1.00 74.70 361 VAL B CA 1
ATOM 5827 C C . VAL B 1 361 ? 9.600 75.218 45.480 1.00 73.14 361 VAL B C 1
ATOM 5828 O O . VAL B 1 361 ? 10.019 74.558 46.405 1.00 65.39 361 VAL B O 1
ATOM 5832 N N . TYR B 1 362 ? 9.367 74.713 44.299 1.00 74.05 362 TYR B N 1
ATOM 5833 C CA . TYR B 1 362 ? 9.932 73.437 44.031 1.00 80.20 362 TYR B CA 1
ATOM 5834 C C . TYR B 1 362 ? 11.424 73.529 44.120 1.00 84.48 362 TYR B C 1
ATOM 5835 O O . TYR B 1 362 ? 12.097 72.535 44.204 1.00 85.55 362 TYR B O 1
ATOM 5844 N N . GLU B 1 363 ? 11.940 74.740 44.077 1.00 97.49 363 GLU B N 1
ATOM 5845 C CA . GLU B 1 363 ? 13.313 74.982 43.785 1.00 96.53 363 GLU B CA 1
ATOM 5846 C C . GLU B 1 363 ? 14.095 75.213 45.014 1.00 97.68 363 GLU B C 1
ATOM 5847 O O . GLU B 1 363 ? 15.259 74.955 45.022 1.00 99.74 363 GLU B O 1
ATOM 5853 N N . LYS B 1 364 ? 13.459 75.746 46.042 1.00 92.19 364 LYS B N 1
ATOM 5854 C CA . LYS B 1 364 ? 14.093 75.921 47.320 1.00 94.95 364 LYS B CA 1
ATOM 5855 C C . LYS B 1 364 ? 14.281 74.491 47.725 1.00 97.26 364 LYS B C 1
ATOM 5856 O O . LYS B 1 364 ? 15.266 73.893 47.407 1.00 101.89 364 LYS B O 1
ATOM 5862 N N . ASP B 1 365 ? 13.271 73.932 48.372 1.00 97.09 365 ASP B N 1
ATOM 5863 C CA . ASP B 1 365 ? 13.267 72.596 48.925 1.00 87.22 365 ASP B CA 1
ATOM 5864 C C . ASP B 1 365 ? 14.593 71.959 49.170 1.00 73.28 365 ASP B C 1
ATOM 5865 O O . ASP B 1 365 ? 14.930 71.727 50.285 1.00 75.07 365 ASP B O 1
ATOM 5870 N N . SER B 1 366 ? 15.339 71.668 48.133 1.00 61.47 366 SER B N 1
ATOM 5871 C CA . SER B 1 366 ? 16.586 70.961 48.289 1.00 60.42 366 SER B CA 1
ATOM 5872 C C . SER B 1 366 ? 17.432 71.695 49.282 1.00 59.63 366 SER B C 1
ATOM 5873 O O . SER B 1 366 ? 17.181 72.831 49.486 1.00 58.69 366 SER B O 1
ATOM 5876 N N . ILE B 1 367 ? 18.380 71.046 49.936 1.00 56.53 367 ILE B N 1
ATOM 5877 C CA . ILE B 1 367 ? 19.263 71.756 50.828 1.00 51.02 367 ILE B CA 1
ATOM 5878 C C . ILE B 1 367 ? 20.434 72.274 50.027 1.00 48.19 367 ILE B C 1
ATOM 5879 O O . ILE B 1 367 ? 20.952 73.312 50.301 1.00 40.95 367 ILE B O 1
ATOM 5884 N N . ALA B 1 368 ? 20.808 71.554 48.994 1.00 48.13 368 ALA B N 1
ATOM 5885 C CA . ALA B 1 368 ? 21.886 71.988 48.138 1.00 44.41 368 ALA B CA 1
ATOM 5886 C C . ALA B 1 368 ? 21.518 73.279 47.512 1.00 42.43 368 ALA B C 1
ATOM 5887 O O . ALA B 1 368 ? 22.234 74.216 47.582 1.00 44.41 368 ALA B O 1
ATOM 5889 N N . ALA B 1 369 ? 20.376 73.318 46.886 1.00 45.01 369 ALA B N 1
ATOM 5890 C CA . ALA B 1 369 ? 19.938 74.497 46.230 1.00 48.36 369 ALA B CA 1
ATOM 5891 C C . ALA B 1 369 ? 19.653 75.536 47.271 1.00 51.14 369 ALA B C 1
ATOM 5892 O O . ALA B 1 369 ? 19.882 76.696 47.087 1.00 49.00 369 ALA B O 1
ATOM 5894 N N . GLN B 1 370 ? 19.147 75.080 48.386 1.00 54.00 370 GLN B N 1
ATOM 5895 C CA . GLN B 1 370 ? 18.787 75.956 49.444 1.00 50.98 370 GLN B CA 1
ATOM 5896 C C . GLN B 1 370 ? 19.994 76.640 49.952 1.00 48.81 370 GLN B C 1
ATOM 5897 O O . GLN B 1 370 ? 19.900 77.717 50.396 1.00 58.67 370 GLN B O 1
ATOM 5903 N N . ALA B 1 371 ? 21.145 76.097 49.725 1.00 48.21 371 ALA B N 1
ATOM 5904 C CA . ALA B 1 371 ? 22.339 76.657 50.260 1.00 50.46 371 ALA B CA 1
ATOM 5905 C C . ALA B 1 371 ? 23.212 77.299 49.263 1.00 44.76 371 ALA B C 1
ATOM 5906 O O . ALA B 1 371 ? 24.252 77.732 49.573 1.00 43.60 371 ALA B O 1
ATOM 5908 N N . SER B 1 372 ? 22.819 77.365 48.040 1.00 39.40 372 SER B N 1
ATOM 5909 C CA . SER B 1 372 ? 23.765 77.798 47.041 1.00 39.03 372 SER B CA 1
ATOM 5910 C C . SER B 1 372 ? 23.114 79.130 46.759 1.00 39.05 372 SER B C 1
ATOM 5911 O O . SER B 1 372 ? 23.704 80.030 46.259 1.00 38.53 372 SER B O 1
ATOM 5914 N N . SER B 1 373 ? 21.852 79.208 47.087 1.00 37.25 373 SER B N 1
ATOM 5915 C CA . SER B 1 373 ? 21.140 80.432 47.035 1.00 39.82 373 SER B CA 1
ATOM 5916 C C . SER B 1 373 ? 21.762 81.390 47.979 1.00 36.94 373 SER B C 1
ATOM 5917 O O . SER B 1 373 ? 21.870 82.519 47.682 1.00 39.37 373 SER B O 1
ATOM 5920 N N . ILE B 1 374 ? 22.176 80.923 49.133 1.00 37.16 374 ILE B N 1
ATOM 5921 C CA . ILE B 1 374 ? 22.931 81.721 50.065 1.00 35.18 374 ILE B CA 1
ATOM 5922 C C . ILE B 1 374 ? 24.315 82.105 49.582 1.00 34.92 374 ILE B C 1
ATOM 5923 O O . ILE B 1 374 ? 24.737 83.220 49.709 1.00 37.28 374 ILE B O 1
ATOM 5928 N N . GLY B 1 375 ? 25.045 81.141 49.091 1.00 36.48 375 GLY B N 1
ATOM 5929 C CA . GLY B 1 375 ? 26.384 81.385 48.640 1.00 39.00 375 GLY B CA 1
ATOM 5930 C C . GLY B 1 375 ? 26.507 82.335 47.487 1.00 38.86 375 GLY B C 1
ATOM 5931 O O . GLY B 1 375 ? 27.399 83.121 47.436 1.00 35.22 375 GLY B O 1
ATOM 5932 N N . GLN B 1 376 ? 25.600 82.220 46.544 1.00 39.99 376 GLN B N 1
ATOM 5933 C CA . GLN B 1 376 ? 25.543 83.106 45.435 1.00 39.76 376 GLN B CA 1
ATOM 5934 C C . GLN B 1 376 ? 25.244 84.485 45.884 1.00 40.26 376 GLN B C 1
ATOM 5935 O O . GLN B 1 376 ? 25.872 85.384 45.438 1.00 42.19 376 GLN B O 1
ATOM 5941 N N . LEU B 1 377 ? 24.287 84.659 46.768 1.00 40.99 377 LEU B N 1
ATOM 5942 C CA . LEU B 1 377 ? 23.955 85.973 47.231 1.00 39.70 377 LEU B CA 1
ATOM 5943 C C . LEU B 1 377 ? 25.086 86.634 47.951 1.00 40.40 377 LEU B C 1
ATOM 5944 O O . LEU B 1 377 ? 25.382 87.753 47.690 1.00 40.54 377 LEU B O 1
ATOM 5949 N N . GLU B 1 378 ? 25.733 85.936 48.849 1.00 39.12 378 GLU B N 1
ATOM 5950 C CA . GLU B 1 378 ? 26.865 86.489 49.527 1.00 40.97 378 GLU B CA 1
ATOM 5951 C C . GLU B 1 378 ? 28.018 86.793 48.624 1.00 39.30 378 GLU B C 1
ATOM 5952 O O . GLU B 1 378 ? 28.795 87.639 48.902 1.00 49.75 378 GLU B O 1
ATOM 5958 N N . SER B 1 379 ? 28.164 86.042 47.573 1.00 38.35 379 SER B N 1
ATOM 5959 C CA . SER B 1 379 ? 29.188 86.272 46.597 1.00 37.65 379 SER B CA 1
ATOM 5960 C C . SER B 1 379 ? 29.076 87.560 45.783 1.00 38.02 379 SER B C 1
ATOM 5961 O O . SER B 1 379 ? 30.051 88.127 45.402 1.00 39.76 379 SER B O 1
ATOM 5964 N N . VAL B 1 380 ? 27.868 88.002 45.511 1.00 36.91 380 VAL B N 1
ATOM 5965 C CA . VAL B 1 380 ? 27.654 89.143 44.689 1.00 34.83 380 VAL B CA 1
ATOM 5966 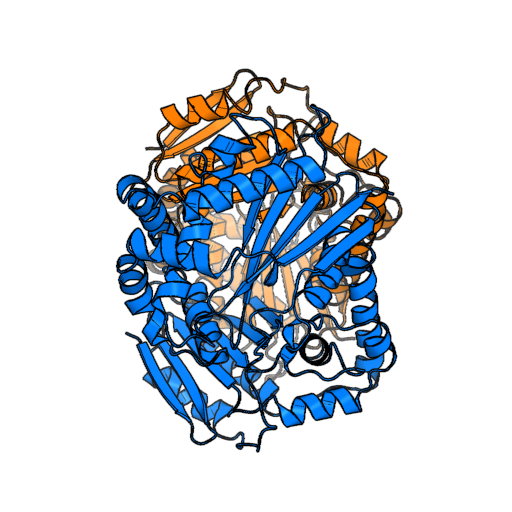C C . VAL B 1 380 ? 27.410 90.392 45.481 1.00 39.30 380 VAL B C 1
ATOM 5967 O O . VAL B 1 380 ? 27.082 91.398 44.915 1.00 42.58 380 VAL B O 1
ATOM 5971 N N . GLY B 1 381 ? 27.625 90.341 46.778 1.00 37.07 381 GLY B N 1
ATOM 5972 C CA . GLY B 1 381 ? 27.352 91.478 47.606 1.00 39.22 381 GLY B CA 1
ATOM 5973 C C . GLY B 1 381 ? 25.993 91.675 48.216 1.00 38.76 381 GLY B C 1
ATOM 5974 O O . GLY B 1 381 ? 25.670 92.752 48.593 1.00 38.05 381 GLY B O 1
ATOM 5975 N N . LEU B 1 382 ? 25.221 90.631 48.342 1.00 39.74 382 LEU B N 1
ATOM 5976 C CA . LEU B 1 382 ? 23.866 90.769 48.751 1.00 41.12 382 LEU B CA 1
ATOM 5977 C C . LEU B 1 382 ? 23.699 89.894 49.959 1.00 44.32 382 LEU B C 1
ATOM 5978 O O . LEU B 1 382 ? 24.403 88.952 50.116 1.00 46.37 382 LEU B O 1
ATOM 5983 N N . SER B 1 383 ? 22.793 90.243 50.838 1.00 45.73 383 SER B N 1
ATOM 5984 C CA . SER B 1 383 ? 22.571 89.472 52.024 1.00 48.92 383 SER B CA 1
ATOM 5985 C C . SER B 1 383 ? 21.870 88.194 51.706 1.00 48.07 383 SER B C 1
ATOM 5986 O O . SER B 1 383 ? 21.049 88.146 50.833 1.00 46.45 383 SER B O 1
ATOM 5989 N N . TRP B 1 384 ? 22.170 87.175 52.484 1.00 44.39 384 TRP B N 1
ATOM 5990 C CA . TRP B 1 384 ? 21.431 85.950 52.471 1.00 44.24 384 TRP B CA 1
ATOM 5991 C C . TRP B 1 384 ? 20.009 86.180 52.913 1.00 46.22 384 TRP B C 1
ATOM 5992 O O . TRP B 1 384 ? 19.116 85.481 52.521 1.00 45.35 384 TRP B O 1
ATOM 6003 N N . LYS B 1 385 ? 19.792 87.229 53.664 1.00 51.39 385 LYS B N 1
ATOM 6004 C CA . LYS B 1 385 ? 18.495 87.461 54.226 1.00 56.41 385 LYS B CA 1
ATOM 6005 C C . LYS B 1 385 ? 17.506 87.705 53.108 1.00 58.26 385 LYS B C 1
ATOM 6006 O O . LYS B 1 385 ? 16.325 87.684 53.307 1.00 62.22 385 LYS B O 1
ATOM 6012 N N . LEU B 1 386 ? 18.026 87.909 51.926 1.00 59.33 386 LEU B N 1
ATOM 6013 C CA . LEU B 1 386 ? 17.202 88.026 50.759 1.00 63.33 386 LEU B CA 1
ATOM 6014 C C . LEU B 1 386 ? 16.451 86.764 50.428 1.00 62.09 386 LEU B C 1
ATOM 6015 O O . LEU B 1 386 ? 15.412 86.837 49.839 1.00 60.81 386 LEU B O 1
ATOM 6020 N N . ILE B 1 387 ? 16.976 85.614 50.803 1.00 63.09 387 ILE B N 1
ATOM 6021 C CA . ILE B 1 387 ? 16.460 84.387 50.265 1.00 68.64 387 ILE B CA 1
ATOM 6022 C C . ILE B 1 387 ? 15.031 84.371 50.694 1.00 72.13 387 ILE B C 1
ATOM 6023 O O . ILE B 1 387 ? 14.150 84.014 49.943 1.00 71.85 387 ILE B O 1
ATOM 6028 N N . ASP B 1 388 ? 14.810 84.702 51.946 1.00 76.05 388 ASP B N 1
ATOM 6029 C CA . ASP B 1 388 ? 13.470 84.755 52.482 1.00 77.39 388 ASP B CA 1
ATOM 6030 C C . ASP B 1 388 ? 12.683 85.857 51.839 1.00 71.90 388 ASP B C 1
ATOM 6031 O O . ASP B 1 388 ? 11.512 85.728 51.606 1.00 76.84 388 ASP B O 1
ATOM 6036 N N . GLN B 1 389 ? 13.356 86.951 51.552 1.00 71.32 389 GLN B N 1
ATOM 6037 C CA . GLN B 1 389 ? 12.703 88.179 51.187 1.00 68.60 389 GLN B CA 1
ATOM 6038 C C . GLN B 1 389 ? 12.198 88.205 49.761 1.00 68.71 389 GLN B C 1
ATOM 6039 O O . GLN B 1 389 ? 11.499 89.105 49.398 1.00 67.64 389 GLN B O 1
ATOM 6045 N N . ASP B 1 390 ? 12.616 87.262 48.935 1.00 71.99 390 ASP B N 1
ATOM 6046 C CA . ASP B 1 390 ? 12.372 87.360 47.508 1.00 70.75 390 ASP B CA 1
ATOM 6047 C C . ASP B 1 390 ? 10.933 87.297 47.100 1.00 63.87 390 ASP B C 1
ATOM 6048 O O . ASP B 1 390 ? 10.466 88.134 46.382 1.00 65.65 390 ASP B O 1
ATOM 6053 N N . LEU B 1 391 ? 10.240 86.284 47.561 1.00 62.79 391 LEU B N 1
ATOM 6054 C CA . LEU B 1 391 ? 8.944 85.956 47.063 1.00 65.37 391 LEU B CA 1
ATOM 6055 C C . LEU B 1 391 ? 8.060 87.131 47.322 1.00 63.60 391 LEU B C 1
ATOM 6056 O O . LEU B 1 391 ? 7.186 87.429 46.551 1.00 58.53 391 LEU B O 1
ATOM 6061 N N . GLU B 1 392 ? 8.263 87.768 48.449 1.00 63.74 392 GLU B N 1
ATOM 6062 C CA . GLU B 1 392 ? 7.458 88.900 48.796 1.00 71.94 392 GLU B CA 1
ATOM 6063 C C . GLU B 1 392 ? 7.731 89.949 47.791 1.00 69.88 392 GLU B C 1
ATOM 6064 O O . GLU B 1 392 ? 6.853 90.674 47.387 1.00 73.18 392 GLU B O 1
ATOM 6070 N N . ALA B 1 393 ? 8.978 90.045 47.395 1.00 62.26 393 ALA B N 1
ATOM 6071 C CA . ALA B 1 393 ? 9.368 91.066 46.464 1.00 60.94 393 ALA B CA 1
ATOM 6072 C C . ALA B 1 393 ? 8.760 90.969 45.073 1.00 51.09 393 ALA B C 1
ATOM 6073 O O . ALA B 1 393 ? 8.456 91.965 44.498 1.00 54.45 393 ALA B O 1
ATOM 6075 N N . LEU B 1 394 ? 8.601 89.785 44.537 1.00 44.86 394 LEU B N 1
ATOM 6076 C CA . LEU B 1 394 ? 7.932 89.640 43.262 1.00 52.55 394 LEU B CA 1
ATOM 6077 C C . LEU B 1 394 ? 6.498 90.101 43.342 1.00 51.19 394 LEU B C 1
ATOM 6078 O O . LEU B 1 394 ? 5.968 90.714 42.453 1.00 48.86 394 LEU B O 1
ATOM 6083 N N . LYS B 1 395 ? 5.867 89.745 44.433 1.00 59.38 395 LYS B N 1
ATOM 6084 C CA . LYS B 1 395 ? 4.461 89.949 44.634 1.00 58.36 395 LYS B CA 1
ATOM 6085 C C . LYS B 1 395 ? 4.121 91.403 44.774 1.00 54.03 395 LYS B C 1
ATOM 6086 O O . LYS B 1 395 ? 3.006 91.798 44.565 1.00 48.35 395 LYS B O 1
ATOM 6092 N N . ALA B 1 396 ? 5.113 92.190 45.128 1.00 49.16 396 ALA B N 1
ATOM 6093 C CA . ALA B 1 396 ? 4.972 93.612 45.256 1.00 44.96 396 ALA B CA 1
ATOM 6094 C C . ALA B 1 396 ? 5.116 94.369 43.955 1.00 56.83 396 ALA B C 1
ATOM 6095 O O . ALA B 1 396 ? 4.967 95.567 43.932 1.00 57.47 396 ALA B O 1
ATOM 6097 N N . VAL B 1 397 ? 5.418 93.674 42.873 1.00 56.75 397 VAL B N 1
ATOM 6098 C CA . VAL B 1 397 ? 5.535 94.315 41.593 1.00 59.55 397 VAL B CA 1
ATOM 6099 C C . VAL B 1 397 ? 4.154 94.548 41.027 1.00 59.62 397 VAL B C 1
ATOM 6100 O O . VAL B 1 397 ? 3.356 93.647 40.944 1.00 53.60 397 VAL B O 1
ATOM 6104 N N . THR B 1 398 ? 3.880 95.793 40.681 1.00 60.32 398 THR B N 1
ATOM 6105 C CA . THR B 1 398 ? 2.608 96.189 40.122 1.00 63.40 398 THR B CA 1
ATOM 6106 C C . THR B 1 398 ? 2.647 96.172 38.629 1.00 61.34 398 THR B C 1
ATOM 6107 O O . THR B 1 398 ? 3.702 96.199 38.064 1.00 67.01 398 THR B O 1
ATOM 6111 N N . PRO B 1 399 ? 1.513 96.199 37.973 1.00 62.23 399 PRO B N 1
ATOM 6112 C CA . PRO B 1 399 ? 1.517 96.228 36.519 1.00 63.92 399 PRO B CA 1
ATOM 6113 C C . PRO B 1 399 ? 2.183 97.471 35.989 1.00 60.55 399 PRO B C 1
ATOM 6114 O O . PRO B 1 399 ? 2.797 97.406 34.980 1.00 60.87 399 PRO B O 1
ATOM 6118 N N . ASP B 1 400 ? 2.014 98.590 36.651 1.00 59.61 400 ASP B N 1
ATOM 6119 C CA . ASP B 1 400 ? 2.640 99.807 36.221 1.00 64.81 400 ASP B CA 1
ATOM 6120 C C . ASP B 1 400 ? 4.134 99.717 36.299 1.00 57.76 400 ASP B C 1
ATOM 6121 O O . ASP B 1 400 ? 4.827 100.361 35.571 1.00 60.18 400 ASP B O 1
ATOM 6126 N N . ASP B 1 401 ? 4.621 98.928 37.223 1.00 56.34 401 ASP B N 1
ATOM 6127 C CA . ASP B 1 401 ? 6.029 98.716 37.364 1.00 55.34 401 ASP B CA 1
ATOM 6128 C C . ASP B 1 401 ? 6.567 98.044 36.134 1.00 50.50 401 ASP B C 1
ATOM 6129 O O . ASP B 1 401 ? 7.650 98.317 35.724 1.00 46.56 401 ASP B O 1
ATOM 6134 N N . ILE B 1 402 ? 5.804 97.124 35.582 1.00 47.86 402 ILE B N 1
ATOM 6135 C CA . ILE B 1 402 ? 6.171 96.426 34.370 1.00 47.77 402 ILE B CA 1
ATOM 6136 C C . ILE B 1 402 ? 6.262 97.330 33.151 1.00 47.95 402 ILE B C 1
ATOM 6137 O O . ILE B 1 402 ? 7.177 97.229 32.406 1.00 46.08 402 ILE B O 1
ATOM 6142 N N . GLN B 1 403 ? 5.282 98.178 32.947 1.00 50.69 403 GLN B N 1
ATOM 6143 C CA . GLN B 1 403 ? 5.311 99.066 31.828 1.00 51.78 403 GLN B CA 1
ATOM 6144 C C . GLN B 1 403 ? 6.481 100.006 31.931 1.00 49.21 403 GLN B C 1
ATOM 6145 O O . GLN B 1 403 ? 7.157 100.251 30.972 1.00 45.12 403 GLN B O 1
ATOM 6151 N N . LYS B 1 404 ? 6.704 100.537 33.102 1.00 48.39 404 LYS B N 1
ATOM 6152 C CA . LYS B 1 404 ? 7.715 101.522 33.249 1.00 50.32 404 LYS B CA 1
ATOM 6153 C C . LYS B 1 404 ? 9.042 100.884 32.910 1.00 52.62 404 LYS B C 1
ATOM 6154 O O . LYS B 1 404 ? 9.902 101.490 32.305 1.00 45.93 404 LYS B O 1
ATOM 6160 N N . ALA B 1 405 ? 9.223 99.655 33.344 1.00 49.35 405 ALA B N 1
ATOM 6161 C CA . ALA B 1 405 ? 10.439 98.945 33.052 1.00 46.95 405 ALA B CA 1
ATOM 6162 C C . ALA B 1 405 ? 10.660 98.610 31.592 1.00 44.21 405 ALA B C 1
ATOM 6163 O O . ALA B 1 405 ? 11.742 98.691 31.120 1.00 42.04 405 ALA B O 1
ATOM 6165 N N . ALA B 1 406 ? 9.617 98.223 30.894 1.00 42.60 406 ALA B N 1
ATOM 6166 C CA . ALA B 1 406 ? 9.712 97.928 29.494 1.00 41.59 406 ALA B CA 1
ATOM 6167 C C . ALA B 1 406 ? 10.105 99.139 28.715 1.00 42.65 406 ALA B C 1
ATOM 6168 O O . ALA B 1 406 ? 10.871 99.064 27.801 1.00 40.90 406 ALA B O 1
ATOM 6170 N N . ARG B 1 407 ? 9.530 100.261 29.071 1.00 42.48 407 ARG B N 1
ATOM 6171 C CA . ARG B 1 407 ? 9.857 101.515 28.462 1.00 42.18 407 ARG B CA 1
ATOM 6172 C C . ARG B 1 407 ? 11.230 102.003 28.700 1.00 40.13 407 ARG B C 1
ATOM 6173 O O . ARG B 1 407 ? 11.814 102.574 27.838 1.00 43.02 407 ARG B O 1
ATOM 6181 N N . THR B 1 408 ? 11.676 101.880 29.920 1.00 36.59 408 THR B N 1
ATOM 6182 C CA . THR B 1 408 ? 12.962 102.344 30.300 1.00 37.08 408 THR B CA 1
ATOM 6183 C C . THR B 1 408 ? 14.011 101.546 29.588 1.00 38.55 408 THR B C 1
ATOM 6184 O O . THR B 1 408 ? 14.979 102.086 29.131 1.00 42.54 408 THR B O 1
ATOM 6188 N N . TYR B 1 409 ? 13.817 100.247 29.509 1.00 38.97 409 TYR B N 1
ATOM 6189 C CA . TYR B 1 409 ? 14.878 99.358 29.105 1.00 38.39 409 TYR B CA 1
ATOM 6190 C C . TYR B 1 409 ? 14.855 98.815 27.704 1.00 41.12 409 TYR B C 1
ATOM 6191 O O . TYR B 1 409 ? 15.889 98.671 27.135 1.00 39.59 409 TYR B O 1
ATOM 6200 N N . PHE B 1 410 ? 13.698 98.534 27.150 1.00 43.90 410 PHE B N 1
ATOM 6201 C CA . PHE B 1 410 ? 13.689 97.879 25.866 1.00 45.34 410 PHE B CA 1
ATOM 6202 C C . PHE B 1 410 ? 13.857 98.874 24.739 1.00 45.30 410 PHE B C 1
ATOM 6203 O O . PHE B 1 410 ? 12.954 99.138 24.018 1.00 44.80 410 PHE B O 1
ATOM 6211 N N . THR B 1 411 ? 15.059 99.390 24.584 1.00 42.39 411 THR B N 1
ATOM 6212 C CA . THR B 1 411 ? 15.329 100.416 23.620 1.00 37.60 411 THR B CA 1
ATOM 6213 C C . THR B 1 411 ? 16.489 100.013 22.794 1.00 40.38 411 THR B C 1
ATOM 6214 O O . THR B 1 411 ? 17.350 99.318 23.248 1.00 44.02 411 THR B O 1
ATOM 6218 N N . PRO B 1 412 ? 16.552 100.494 21.579 1.00 41.30 412 PRO B N 1
ATOM 6219 C CA . PRO B 1 412 ? 17.610 100.130 20.657 1.00 38.31 412 PRO B CA 1
ATOM 6220 C C . PRO B 1 412 ? 18.965 100.565 21.144 1.00 36.29 412 PRO B C 1
ATOM 6221 O O . PRO B 1 412 ? 19.924 99.947 20.824 1.00 35.72 412 PRO B O 1
ATOM 6225 N N . SER B 1 413 ? 19.018 101.619 21.918 1.00 34.62 413 SER B N 1
ATOM 6226 C CA . SER B 1 413 ? 20.253 102.094 22.470 1.00 35.23 413 SER B CA 1
ATOM 6227 C C . SER B 1 413 ? 20.791 101.197 23.561 1.00 35.43 413 SER B C 1
ATOM 6228 O O . SER B 1 413 ? 21.877 101.367 23.997 1.00 36.11 413 SER B O 1
ATOM 6231 N N . ARG B 1 414 ? 19.993 100.262 24.022 1.00 34.51 414 ARG B N 1
ATOM 6232 C CA . ARG B 1 414 ? 20.458 99.274 24.952 1.00 35.95 414 ARG B CA 1
ATOM 6233 C C . ARG B 1 414 ? 20.659 97.881 24.377 1.00 34.45 414 ARG B C 1
ATOM 6234 O O . ARG B 1 414 ? 20.916 96.974 25.083 1.00 30.36 414 ARG B O 1
ATOM 6242 N N . LEU B 1 415 ? 20.537 97.741 23.079 1.00 34.16 415 LEU B N 1
ATOM 6243 C CA . LEU B 1 415 ? 20.325 96.468 22.472 1.00 34.43 415 LEU B CA 1
ATOM 6244 C C . LEU B 1 415 ? 21.575 96.011 21.773 1.00 35.43 415 LEU B C 1
ATOM 6245 O O . LEU B 1 415 ? 22.248 96.758 21.136 1.00 33.41 415 LEU B O 1
ATOM 6250 N N . THR B 1 416 ? 21.882 94.748 21.936 1.00 33.77 416 THR B N 1
ATOM 6251 C CA . THR B 1 416 ? 22.855 94.118 21.105 1.00 32.73 416 THR B CA 1
ATOM 6252 C C . THR B 1 416 ? 22.210 92.906 20.483 1.00 33.66 416 THR B C 1
ATOM 6253 O O . THR B 1 416 ? 21.559 92.176 21.138 1.00 34.08 416 THR B O 1
ATOM 6257 N N . LEU B 1 417 ? 22.302 92.788 19.179 1.00 32.89 417 LEU B N 1
ATOM 6258 C CA . LEU B 1 417 ? 21.546 91.810 18.465 1.00 34.45 417 LEU B CA 1
ATOM 6259 C C . LEU B 1 417 ? 22.481 91.005 17.642 1.00 36.63 417 LEU B C 1
ATOM 6260 O O . LEU B 1 417 ? 23.312 91.535 16.982 1.00 36.23 417 LEU B O 1
ATOM 6265 N N . ALA B 1 418 ? 22.353 89.698 17.710 1.00 37.69 418 ALA B N 1
ATOM 6266 C CA . ALA B 1 418 ? 23.186 88.820 16.945 1.00 37.36 418 ALA B CA 1
ATOM 6267 C C . ALA B 1 418 ? 22.377 87.931 16.018 1.00 38.19 418 ALA B C 1
ATOM 6268 O O . ALA B 1 418 ? 21.409 87.370 16.404 1.00 36.15 418 ALA B O 1
ATOM 6270 N N . GLN B 1 419 ? 22.798 87.814 14.782 1.00 40.20 419 GLN B N 1
ATOM 6271 C CA . GLN B 1 419 ? 22.237 86.849 13.875 1.00 42.03 419 GLN B CA 1
ATOM 6272 C C . GLN B 1 419 ? 23.214 85.733 13.701 1.00 43.35 419 GLN B C 1
ATOM 6273 O O . GLN B 1 419 ? 24.316 85.953 13.318 1.00 41.89 419 GLN B O 1
ATOM 6279 N N . VAL B 1 420 ? 22.797 84.528 14.014 1.00 46.27 420 VAL B N 1
ATOM 6280 C CA . VAL B 1 420 ? 23.695 83.409 13.984 1.00 49.16 420 VAL B CA 1
ATOM 6281 C C . VAL B 1 420 ? 23.374 82.427 12.867 1.00 48.65 420 VAL B C 1
ATOM 6282 O O . VAL B 1 420 ? 22.399 81.731 12.912 1.00 43.71 420 VAL B O 1
ATOM 6286 N N . LEU B 1 421 ? 24.225 82.417 11.859 1.00 48.27 421 LEU B N 1
ATOM 6287 C CA . LEU B 1 421 ? 23.915 81.807 10.593 1.00 51.97 421 LEU B CA 1
ATOM 6288 C C . LEU B 1 421 ? 24.768 80.602 10.388 1.00 53.11 421 LEU B C 1
ATOM 6289 O O . LEU B 1 421 ? 25.880 80.552 10.850 1.00 54.33 421 LEU B O 1
ATOM 6294 N N . PRO B 1 422 ? 24.278 79.633 9.640 1.00 61.40 422 PRO B N 1
ATOM 6295 C CA . PRO B 1 422 ? 25.122 78.526 9.208 1.00 60.34 422 PRO B CA 1
ATOM 6296 C C . PRO B 1 422 ? 26.000 78.901 8.059 1.00 60.49 422 PRO B C 1
ATOM 6297 O O . PRO B 1 422 ? 25.718 79.842 7.370 1.00 53.59 422 PRO B O 1
ATOM 6301 N N . VAL B 1 423 ? 27.063 78.142 7.866 1.00 68.72 423 VAL B N 1
ATOM 6302 C CA . VAL B 1 423 ? 28.131 78.509 6.959 1.00 68.32 423 VAL B CA 1
ATOM 6303 C C . VAL B 1 423 ? 27.883 78.052 5.535 1.00 65.19 423 VAL B C 1
ATOM 6304 O O . VAL B 1 423 ? 26.922 77.351 5.265 1.00 63.59 423 VAL B O 1
#

CATH classification: 3.30.830.10 (+1 more: 3.30.830.10)

InterPro domains:
  IPR007863 Peptidase M16, C-terminal [PF05193] (204-388)
  IPR011249 Metalloenzyme, LuxS/M16 peptidase-like [SSF63411] (37-254)
  IPR011249 Metalloenzyme, LuxS/M16 peptidase-like [SSF63411] (264-459)
  IPR011765 Peptidase M16, N-terminal [PF00675] (49-192)
  IPR050626 Peptidase M16 [PTHR43690] (42-386)

Organism: Pseudomonas aeruginosa (strain ATCC 15692 / DSM 22644 / CIP 104116 / JCM 14847 / LMG 12228 / 1C / PRS 101 / PAO1) (NCBI:txid208964)